Protein AF-A0A8H7BLB5-F1 (afdb_monomer_lite)

Foldseek 3Di:
DPDDPDDAQKDWAQKKKKWDWAFAFDFPFRFFADQCVVVVDPVPDDADQPDWDAHPQFDVGIAHIDMFGHDQQKTWLDDGPRGQQVVQCPVPNQLRLKTKMKMKTKMAGQAWAWKWKAKELAQWKDKQNRIFGHHNQRQQFGTFTDTDHGGIIMIMTIWIQRCQRQNTPPSHGGTMMGMQMHGDDPVCVVVQKAFTAGDSRPHGPKDFWAQAAQQGGQEFKMKTKMFGQDQAKKWFDFKDKWKAFPVPRHIFAKDKGWLDPDIDIAGHRFIFMTMMGMDGPDGDRGHFQTKMKMKMWTWMQTPNDIDIYIDIDIHTHHHCLVDATKHWDQFLARDIDIFDDDVDPRQGHFKDDALFFDLDQAFAAEQEEEAAQDGLSDPLRVLLADHHHYAMYGRFRCQDRRHLQCFQSSVRRSLRSLVSNQVCQQSVLDDDPPPDDDPPPRDPDDDDDDDDDDDDDPDPSSRGRRNHHSLEYEQEYAESSLLSQLLCLLFSVSSYQEYERELYAQAVCVLNPSCSRLLVVQADPVLVVQLLLQFCSSRSLQRLLLNAPRHYAYEYECAESNRHPVRSVVSLCSNCVSNVHNVSYDYHYHYPDYRDDSNRCVPPVNVVSVVCSSPVPPDDPDDAKGKGKGQALLRHDDRLQKRQWAFQFHSDIWMWTWHDDLEIETEIDRGFKIKGALSCLVHQWYHYHNRTGRPPRPDDGMWMWGQDPLVRDIDTDDDCVVCLLQLFGTSLRIHFLLSLLNQSHAEEEEFFPDPPGVLSVSLQSSLQVLCCSRNVGGHDYDYLPPDDDDADPDLNNAHEYEYADAVPRRPVVVVLVQLDDCAWDHDLQWTGGHPDIDRDALKWKWAWDDDSDGSYIYIYTYANDSNNSVSRSSLRDRHYDRSGGRMWMFHPCCNNNPSSRTPDHHYDDSPPLQDQREHECVCCVVPVLSSLQSLLVSQQQALKHKYFPLPDDPVLVVVVLVLLVVVVPDDPVLQVVQDDPPLPAGKDDFQPAAQPQPAPAGAQKIKGKDFQDPDRDDRPSVVVCVVSVNVVLVSVLVSVLSSQLSNQSSLVFDVVCPGSCNVSVQLDSPDDWRKIKMKMKGAFDDDPPCPRHFNHDWHFALFAKKKKAWDDDWFKWWASDPVDPSDIHTDGHDPNIIMMGGGPLNCLLQVNSGDRIIMGGGQDPVCSRPMIIMMMTGRHGDQAWSDFRNGPNTNVPRPDDTGGSNVSVVVSVPVRPDDPD

Sequence (1221 aa):
MTTMATSPAAILSTTWEVLGPFPIGTREQDFGADSLEAYGGFANLRYSLDDRYPSELAEGGYVSWHEVEAVDGQIGPIDYPGISWKANTVPFGWSIEQFQSWARTALTVIRPTTCLFQVLGAAEFYVDNQRYSGDAYSYDTTYHAISLNAGKHTVIIRIVHDVRVFGGGKPFPEAAVKVMMKEPAKETIEKGVQIARRQGNTVDDVLFPSFLAHRGFAGKFGSVSLLNIASESANVFDIDIRIMNEATCQVYETVSSLVSPEPIIIASGHTRPISFSFELTDTPSIRKGTKLRMELFVKVLKGNVQHVLQTVRTVESIHWCEKTFQFTFLDFDGTCQYVIHETNPWAEAMAKRPRRLNSDRNKPIILALHGAGVEASEFFWTSSIKQQEYVWIVFPTGRTPWGYDWHGPSMKNAFKSIEGLINLEEMLSTTYALKDEDKSWVNGICSITRVTSSCHAEANDAYDWVIGDPDRLIYIGHSNGGQGTWYLGTHFPDKAIAAVPAAGYIKIQDYVSYANWIGQSHTDPLLRGVLECAIAEYNNDLHISNMAGIPVFPRMGGSDDNVPPIHTRKFNRLLNENANDANAVRLSEVPGQGHWWSQVLSAPVVQRFLEQQIRSYQGKGEWQDFVVSTMNPAGIGSVRGVQVEQLDVPYRLGKITASRKETIFLRTTNIAAFTITDRFYSCKGLQIDNDPFPDLIGGKKSILFVKDKGTNRWKVMGDTYRLSASGRRTRSTYGPIHRMYESSRPLIITVPSMMDNSAFNHAGLQIAHDWYLYGRGDAQIVPDDHPAFELSSSPDDIYYRIYLGLPSQNKETDRLLSFRSGDIVLSKDRIRVGHREFTEPGTGILFLWKGIHSNEIAIIVAGLDAVGFDLAWRLLPKRTGMMIPEWIVIGKESKQKGLGGILGAGMAQDDPTSSIPVVDFSLFESDPKKCGQIVFEAAKNVGFFYLRNFGIEKDRVQKLFDLSQSFFALPMEEKLKYVNAKDNLGYLPLNQEKVDVDSNALEEKESFHFQKQRGQHLPALLDEHAEEIHQFIRDCHALSLKVTMCLALGLEIPEDQGGERWFSDRHAFEAESRDVLRILHYPPCASAEDADTIRIGAHSDYGSVTILFQKGVGGLEIQKNQEDDSEWIEAPAIPDTVIVNLGDCLGYWTNGLLRSTRHRVVFKPETRAQPRYSMAFFLQGGNIPLDPIPSPFVSNQFQGEIITAAQHLENKLKASRGDPY

pLDDT: mean 84.63, std 14.09, range [28.42, 98.31]

Secondary structure (DSSP, 8-state):
-----PPPSEEE-SEEEEEEEEE-SSTT---S--GGGGGT-GGGPPP-TT-EEE-TTBTTSEEEEEEEE-BTTEE-PPP-TTB-HHHHHHHH-GGGG-EEEEEEEEEEESS-EEEEEEEET-SEEEETTEEEE-BTT------EEEEE-SEEEEEEEEEEE-HHHH-S-SSS----EEEEEEPPPHHHHHHSEEE-EETTTTEE-EE-PPEETTTEES-SEEEEEEEE-SSS-EEEEEEEEEEEETTT-PEEPEEEEES-SS-EEE-TT-EEEEEEEEEESS---PPTT-EEEEEEEEEEEETTEEEEEEEEEEEEEE-TTTS-B---EE-TTS-EE----SS-TT---SEE--SS-B--TT--EEEEEPPTT--TT-HHHHHHSPPPSS--EE----SSSSEEEESHHHHHHHHHHHHHHHTTHHHHH-------S----S-S--------S--------TT-B----TT-EEEEEETHHHHHHHHHHHH-TTTEEEEEEES--S-HHHHTTGGG-GGGGT--HHHHHHHHHTTGGG-GGGGGGGGTTS-B--EEETT-SSS-THHHHHHHHHHHHHTT-TTSS--EEETT--S--TTTTTSHHHHHHHHHHHHH---S----SEEEEES-GGG---BTTEEEEE-SSTTS-EEEEEEESSSEEEEEES-SEEEEEGGGTT-S-EEETTEEETT--SS-SEEEEEE-TTT--EEEES-HHHHHHTTPPPGGG-S-GGGGGG-SSPEEEEE--SS--HHHHHHHHHHHHHHHHHH---EEEEETTSPPPPPPS-TT--EEEEEE-STTTSHHHHHHHHT--SSEEE-SS-EEETTEEE--TT-EEEEEEE-TT-SEEEEEEEESSHHHHHHHHTTS--STT----SEEEE-TTHHHHGGGGEEEEE---S-GGGS--EEETTHHHH-HHHHHHHHHHHHHHTSEEEEES-S--HHHHHHHHHHHHHHHTS-HHHHHTTEETTTTEEEE-TTS--S-TT----B--EEEEEESSS-----HHHHTTHHHHHHHHHHHHHHHHHHHHHHHHHTT--GGGTGGGHHHHHT-TTS----EEEEEEEPPP--SS-TT-BSEEEE---SSEEEEEEES---EEEEEETTEEEEEEEE---TTEEEEEE-HHHHHHTTTSS----EEEPPPTTTTTS-EEEEEEEE--SS-B-PPP-STTTTTT--S---BHHHHHHHHHHHHH----

InterPro domains:
  IPR001375 Peptidase S9, prolyl oligopeptidase, catalytic domain [PF00326] (468-599)
  IPR005123 Oxoglutarate/iron-dependent dioxygenase domain [PS51471] (1073-1181)
  IPR026992 Non-haem dioxygenase, N-terminal domain [PF14226] (916-1017)
  IPR027443 Isopenicillin N synthase-like superfamily [G3DSA:2.60.120.330] (905-1218)
  IPR029058 Alpha/Beta hydrolase fold [G3DSA:3.40.50.1820] (353-620)
  IPR029058 Alpha/Beta hydrolase fold [SSF53474] (352-610)
  IPR044861 Isopenicillin N synthase-like, Fe(2+) 2OG dioxygenase domain [PF03171] (1075-1180)

Structure (mmCIF, N/CA/C/O backbone):
data_AF-A0A8H7BLB5-F1
#
_entry.id   AF-A0A8H7BLB5-F1
#
loop_
_atom_site.group_PDB
_atom_site.id
_atom_site.type_symbol
_atom_site.label_atom_id
_atom_site.label_alt_id
_atom_site.label_comp_id
_atom_site.label_asym_id
_atom_site.label_entity_id
_atom_site.label_seq_id
_atom_site.pdbx_PDB_ins_code
_atom_site.Cartn_x
_atom_site.Cartn_y
_atom_site.Cartn_z
_atom_site.occupancy
_atom_site.B_iso_or_equiv
_atom_site.auth_seq_id
_atom_site.auth_comp_id
_atom_site.auth_asym_id
_atom_site.auth_atom_id
_atom_site.pdbx_PDB_model_num
ATOM 1 N N . MET A 1 1 ? 29.898 44.635 -13.532 1.00 35.06 1 MET A N 1
ATOM 2 C CA . MET A 1 1 ? 30.382 43.759 -14.617 1.00 35.06 1 MET A CA 1
ATOM 3 C C . MET A 1 1 ? 29.195 42.963 -15.109 1.00 35.06 1 MET A C 1
ATOM 5 O O . MET A 1 1 ? 28.637 42.194 -14.341 1.00 35.06 1 MET A O 1
ATOM 9 N N . THR A 1 2 ? 28.750 43.240 -16.327 1.00 34.09 2 THR A N 1
ATOM 10 C CA . THR A 1 2 ? 27.693 42.513 -17.034 1.00 34.09 2 THR A CA 1
ATOM 11 C C . THR A 1 2 ? 28.152 41.068 -17.220 1.00 34.09 2 THR A C 1
ATOM 13 O O . THR A 1 2 ? 29.105 40.809 -17.951 1.00 34.09 2 THR A O 1
ATOM 16 N N . THR A 1 3 ? 27.535 40.136 -16.498 1.00 36.19 3 THR A N 1
ATOM 17 C CA . THR A 1 3 ? 27.753 38.699 -16.658 1.00 36.19 3 THR A CA 1
ATOM 18 C C . THR A 1 3 ? 27.312 38.303 -18.064 1.00 36.19 3 THR A C 1
ATOM 20 O O . THR A 1 3 ? 26.134 38.407 -18.395 1.00 36.19 3 THR A O 1
ATOM 23 N N . MET A 1 4 ? 28.256 37.883 -18.911 1.00 35.91 4 MET A N 1
ATOM 24 C CA . MET A 1 4 ? 27.920 37.186 -20.152 1.00 35.91 4 MET A CA 1
ATOM 25 C C . MET A 1 4 ? 27.097 35.953 -19.772 1.00 35.91 4 MET A C 1
ATOM 27 O O . MET A 1 4 ? 27.596 35.084 -19.057 1.00 35.91 4 MET A O 1
ATOM 31 N N . ALA A 1 5 ? 25.833 35.908 -20.191 1.00 40.44 5 ALA A N 1
ATOM 32 C CA . ALA A 1 5 ? 24.988 34.738 -20.015 1.00 40.44 5 ALA A CA 1
ATOM 33 C C . ALA A 1 5 ? 25.635 33.566 -20.764 1.00 40.44 5 ALA A C 1
ATOM 35 O O . ALA A 1 5 ? 25.737 33.579 -21.990 1.00 40.44 5 ALA A O 1
ATOM 36 N N . THR A 1 6 ? 26.134 32.581 -20.021 1.00 57.94 6 THR A N 1
ATOM 37 C CA . THR A 1 6 ? 26.599 31.316 -20.588 1.00 57.94 6 THR A CA 1
ATOM 38 C C . THR A 1 6 ? 25.413 30.624 -21.247 1.00 57.94 6 THR A C 1
ATOM 40 O O . THR A 1 6 ? 24.365 30.492 -20.615 1.00 57.94 6 THR A O 1
ATOM 43 N N . SER A 1 7 ? 25.561 30.195 -22.502 1.00 68.06 7 SER A N 1
ATOM 44 C CA . SER A 1 7 ? 24.529 29.417 -23.190 1.00 68.06 7 SER A CA 1
ATOM 45 C C . SER A 1 7 ? 24.147 28.179 -22.362 1.00 68.06 7 SER A C 1
ATOM 47 O O . SER A 1 7 ? 25.047 27.541 -21.809 1.00 68.06 7 SER A O 1
ATOM 49 N N . PRO A 1 8 ? 22.849 27.839 -22.260 1.00 82.00 8 PRO A N 1
ATOM 50 C CA . PRO A 1 8 ? 22.401 26.664 -21.513 1.00 82.00 8 PRO A CA 1
ATOM 51 C C . PRO A 1 8 ? 22.997 25.382 -22.113 1.00 82.00 8 PRO A C 1
ATOM 53 O O . PRO A 1 8 ? 23.154 25.290 -23.328 1.00 82.00 8 PRO A O 1
ATOM 56 N N . ALA A 1 9 ? 23.334 24.383 -21.292 1.00 85.44 9 ALA A N 1
ATOM 57 C CA . ALA A 1 9 ? 23.889 23.114 -21.775 1.00 85.44 9 ALA A CA 1
ATOM 58 C C . ALA A 1 9 ? 22.856 22.235 -22.497 1.00 85.44 9 ALA A C 1
ATOM 60 O O . ALA A 1 9 ? 23.248 21.367 -23.277 1.00 85.44 9 ALA A O 1
ATOM 61 N N . ALA A 1 10 ? 21.563 22.461 -22.258 1.00 89.88 10 ALA A N 1
ATOM 62 C CA . ALA A 1 10 ? 20.460 21.757 -22.899 1.00 89.88 10 ALA A CA 1
ATOM 63 C C . ALA A 1 10 ? 19.301 22.721 -23.202 1.00 89.88 10 ALA A C 1
ATOM 65 O O . ALA A 1 10 ? 18.996 23.602 -22.399 1.00 89.88 10 ALA A O 1
ATOM 66 N N . ILE A 1 11 ? 18.668 22.560 -24.365 1.00 92.56 11 ILE A N 1
ATOM 67 C CA . ILE A 1 11 ? 17.587 23.417 -24.870 1.00 92.56 11 ILE A CA 1
ATOM 68 C C . ILE A 1 11 ? 16.412 22.531 -25.282 1.00 92.56 11 ILE A C 1
ATOM 70 O O . ILE A 1 11 ? 16.544 21.704 -26.186 1.00 92.56 11 ILE A O 1
ATOM 74 N N . LEU A 1 12 ? 15.269 22.717 -24.625 1.00 93.38 12 LEU A N 1
ATOM 75 C CA . LEU A 1 12 ? 14.009 22.058 -24.966 1.00 93.38 12 LEU A CA 1
ATOM 76 C C . LEU A 1 12 ? 13.286 22.872 -26.048 1.00 93.38 12 LEU A C 1
ATOM 78 O O . LEU A 1 12 ? 13.189 24.093 -25.927 1.00 93.38 12 LEU A O 1
ATOM 82 N N . SER A 1 13 ? 12.807 22.215 -27.103 1.00 94.69 13 SER A N 1
ATOM 83 C CA . SER A 1 13 ? 12.015 22.872 -28.148 1.00 94.69 13 SER A CA 1
ATOM 84 C C . SER A 1 13 ? 10.672 23.374 -27.597 1.00 94.69 13 SER A C 1
ATOM 86 O O . SER A 1 13 ? 10.087 22.758 -26.704 1.00 94.69 13 SER A O 1
ATOM 88 N N . THR A 1 14 ? 10.187 24.505 -28.120 1.00 95.06 14 THR A N 1
ATOM 89 C CA . THR A 1 14 ? 8.875 25.065 -27.752 1.00 95.06 14 THR A CA 1
ATOM 90 C C . THR A 1 14 ? 7.739 24.401 -28.514 1.00 95.06 14 THR A C 1
ATOM 92 O O . THR A 1 14 ? 6.641 24.317 -27.983 1.00 95.06 14 THR A O 1
ATOM 95 N N . THR A 1 15 ? 7.993 23.870 -29.708 1.00 95.75 15 THR A N 1
ATOM 96 C CA . THR A 1 15 ? 6.988 23.155 -30.498 1.00 95.75 15 THR A CA 1
ATOM 97 C C . THR A 1 15 ? 6.831 21.721 -29.992 1.00 95.75 15 THR A C 1
ATOM 99 O O . THR A 1 15 ? 7.821 20.987 -29.881 1.00 95.75 15 THR A O 1
ATOM 102 N N . TRP A 1 16 ? 5.596 21.318 -29.700 1.00 95.69 16 TRP A N 1
ATOM 103 C CA . TRP A 1 16 ? 5.221 19.968 -29.280 1.00 95.69 16 TRP A CA 1
ATOM 104 C C . TRP A 1 16 ? 4.253 19.340 -30.271 1.00 95.69 16 TRP A C 1
ATOM 106 O O . TRP A 1 16 ? 3.243 19.935 -30.634 1.00 95.69 16 TRP A O 1
ATOM 116 N N . GLU A 1 17 ? 4.539 18.102 -30.653 1.00 95.38 17 GLU A N 1
ATOM 117 C CA . GLU A 1 17 ? 3.657 17.268 -31.461 1.00 95.38 17 GLU A CA 1
ATOM 118 C C . GLU A 1 17 ? 2.712 16.505 -30.528 1.00 95.38 17 GLU A C 1
ATOM 120 O O . GLU A 1 17 ? 3.178 15.711 -29.706 1.00 95.38 17 GLU A O 1
ATOM 125 N N . VAL A 1 18 ? 1.403 16.734 -30.645 1.00 94.50 18 VAL A N 1
ATOM 126 C CA . VAL A 1 18 ? 0.375 16.164 -29.763 1.00 94.50 18 VAL A CA 1
ATOM 127 C C . VAL A 1 18 ? -0.568 15.246 -30.540 1.00 94.50 18 VAL A C 1
ATOM 129 O O . VAL A 1 18 ? -1.006 15.571 -31.645 1.00 94.50 18 VAL A O 1
ATOM 132 N N . LEU A 1 19 ? -0.914 14.105 -29.939 1.00 94.88 19 LEU A N 1
ATOM 133 C CA . LEU A 1 19 ? -1.899 13.153 -30.446 1.00 94.88 19 LEU A CA 1
ATOM 134 C C . LEU A 1 19 ? -2.883 12.751 -29.337 1.00 94.88 19 LEU A C 1
ATOM 136 O O . LEU A 1 19 ? -2.475 12.238 -28.294 1.00 94.88 19 LEU A O 1
ATOM 140 N N . GLY A 1 20 ? -4.177 12.962 -29.574 1.00 93.06 20 GLY A N 1
ATOM 141 C CA . GLY A 1 20 ? -5.255 12.656 -28.631 1.00 93.06 20 GLY A CA 1
ATOM 142 C C . GLY A 1 20 ? -6.504 13.517 -28.866 1.00 93.06 20 GLY A C 1
ATOM 143 O O . GLY A 1 20 ? -6.527 14.278 -29.837 1.00 93.06 20 GLY A O 1
ATOM 144 N N . PRO A 1 21 ? -7.540 13.400 -28.015 1.00 93.00 21 PRO A N 1
ATOM 145 C CA . PRO A 1 21 ? -7.579 12.613 -26.790 1.00 93.00 21 PRO A CA 1
ATOM 146 C C . PRO A 1 21 ? -8.114 11.196 -27.031 1.00 93.00 21 PRO A C 1
ATOM 148 O O . PRO A 1 21 ? -8.964 10.963 -27.891 1.00 93.00 21 PRO A O 1
ATOM 151 N N . PHE A 1 22 ? -7.632 10.249 -26.240 1.00 92.06 22 PHE A N 1
ATOM 152 C CA . PHE A 1 22 ? -8.064 8.855 -26.197 1.00 92.06 22 PHE A CA 1
ATOM 153 C C . PHE A 1 22 ? -8.731 8.556 -24.852 1.00 92.06 22 PHE A C 1
ATOM 155 O O . PHE A 1 22 ? -8.382 9.193 -23.853 1.00 92.06 22 PHE A O 1
ATOM 162 N N . PRO A 1 23 ? -9.649 7.578 -24.785 1.00 88.50 23 PRO A N 1
ATOM 163 C CA . PRO A 1 23 ? -10.095 7.038 -23.501 1.00 88.50 23 PRO A CA 1
ATOM 164 C C . PRO A 1 23 ? -8.894 6.603 -22.645 1.00 88.50 23 PRO A C 1
ATOM 166 O O . PRO A 1 23 ? -7.839 6.232 -23.162 1.00 88.50 23 PRO A O 1
ATOM 169 N N . ILE A 1 24 ? -9.053 6.644 -21.325 1.00 84.62 24 ILE A N 1
ATOM 170 C CA . ILE A 1 24 ? -8.033 6.194 -20.371 1.00 84.62 24 ILE A CA 1
ATOM 171 C C . ILE A 1 24 ? -8.404 4.835 -19.765 1.00 84.62 24 ILE A C 1
ATOM 173 O O . ILE A 1 24 ? -9.562 4.412 -19.767 1.00 84.62 24 ILE A O 1
ATOM 177 N N . GLY A 1 25 ? -7.404 4.116 -19.257 1.00 71.94 25 GLY A N 1
ATOM 178 C CA . GLY A 1 25 ? -7.581 2.789 -18.678 1.00 71.94 25 GLY A CA 1
ATOM 179 C C . GLY A 1 25 ? -7.847 2.715 -17.190 1.00 71.94 25 GLY A C 1
ATOM 180 O O . GLY A 1 25 ? -8.707 1.950 -16.784 1.00 71.94 25 GLY A O 1
ATOM 181 N N . THR A 1 26 ? -7.062 3.403 -16.370 1.00 68.25 26 THR A N 1
ATOM 182 C CA . THR A 1 26 ? -7.093 3.239 -14.913 1.00 68.25 26 THR A CA 1
ATOM 183 C C . THR A 1 26 ? -6.886 4.588 -14.249 1.00 68.25 26 THR A C 1
ATOM 185 O O . THR A 1 26 ? -5.939 5.302 -14.564 1.00 68.25 26 THR A O 1
ATOM 188 N N . ARG A 1 27 ? -7.777 4.937 -13.319 1.00 70.94 27 ARG A N 1
ATOM 189 C CA . ARG A 1 27 ? -7.662 6.150 -12.500 1.00 70.94 27 ARG A CA 1
ATOM 190 C C . ARG A 1 27 ? -6.385 6.104 -11.672 1.00 70.94 27 ARG A C 1
ATOM 192 O O . ARG A 1 27 ? -6.076 5.062 -11.099 1.00 70.94 27 ARG A O 1
ATOM 199 N N . GLU A 1 28 ? -5.681 7.231 -11.585 1.00 66.88 28 GLU A N 1
ATOM 200 C CA . GLU A 1 28 ? -4.456 7.389 -10.790 1.00 66.88 28 GLU A CA 1
ATOM 201 C C . GLU A 1 28 ? -3.346 6.345 -11.051 1.00 66.88 28 GLU A C 1
ATOM 203 O O . GLU A 1 28 ? -2.346 6.314 -10.330 1.00 66.88 28 GLU A O 1
ATOM 208 N N . GLN A 1 29 ? -3.424 5.549 -12.114 1.00 70.44 29 GLN A N 1
ATOM 209 C CA . GLN A 1 29 ? -2.375 4.628 -12.534 1.00 70.44 29 GLN A CA 1
ATOM 210 C C . GLN A 1 29 ? -2.260 4.682 -14.052 1.00 70.44 29 GLN A C 1
ATOM 212 O O . GLN A 1 29 ? -3.116 4.175 -14.765 1.00 70.44 29 GLN A O 1
ATOM 217 N N . ASP A 1 30 ? -1.148 5.209 -14.549 1.00 67.62 30 ASP A N 1
ATOM 218 C CA . ASP A 1 30 ? -0.899 5.305 -15.990 1.00 67.62 30 ASP A CA 1
ATOM 219 C C . ASP A 1 30 ? -0.182 4.040 -16.486 1.00 67.62 30 ASP A C 1
ATOM 221 O O . ASP A 1 30 ? 0.856 4.089 -17.141 1.00 67.62 30 ASP A O 1
ATOM 225 N N . PHE A 1 31 ? -0.710 2.870 -16.116 1.00 73.25 31 PHE A N 1
ATOM 226 C CA . PHE A 1 31 ? -0.173 1.579 -16.529 1.00 73.25 31 PHE A CA 1
ATOM 227 C C . PHE A 1 31 ? -1.066 0.938 -17.590 1.00 73.25 31 PHE A C 1
ATOM 229 O O . PHE A 1 31 ? -2.230 0.627 -17.345 1.00 73.25 31 PHE A O 1
ATOM 236 N N . GLY A 1 32 ? -0.481 0.681 -18.760 1.00 82.69 32 GLY A N 1
ATOM 237 C CA . GLY A 1 32 ? -1.174 0.036 -19.867 1.00 82.69 32 GLY A CA 1
ATOM 238 C C . GLY A 1 32 ? -2.379 0.828 -20.369 1.00 82.69 32 GLY A C 1
ATOM 239 O O . GLY A 1 32 ? -2.425 2.052 -20.218 1.00 82.69 32 GLY A O 1
ATOM 240 N N . ALA A 1 33 ? -3.323 0.110 -20.984 1.00 87.25 33 ALA A N 1
ATOM 241 C CA . ALA A 1 33 ? -4.532 0.671 -21.588 1.00 87.25 33 ALA A CA 1
ATOM 242 C C . ALA A 1 33 ? -4.259 1.872 -22.512 1.00 87.25 33 ALA A C 1
ATOM 244 O O . ALA A 1 33 ? -4.911 2.913 -22.433 1.00 87.25 33 ALA A O 1
ATOM 245 N N . ASP A 1 34 ? -3.247 1.750 -23.361 1.00 90.44 34 ASP A N 1
ATOM 246 C CA . ASP A 1 34 ? -2.977 2.715 -24.411 1.00 90.44 34 ASP A CA 1
ATOM 247 C C . ASP A 1 34 ? -3.464 2.176 -25.755 1.00 90.44 34 ASP A C 1
ATOM 249 O O . ASP A 1 34 ? -2.908 1.226 -26.310 1.00 90.44 34 ASP A O 1
ATOM 253 N N . SER A 1 35 ? -4.508 2.804 -26.298 1.00 88.62 35 SER A N 1
ATOM 254 C CA . SER A 1 35 ? -5.067 2.473 -27.611 1.00 88.62 35 SER A CA 1
ATOM 255 C C . SER A 1 35 ? -4.029 2.552 -28.735 1.00 88.62 35 SER A C 1
ATOM 257 O O . SER A 1 35 ? -4.174 1.862 -29.746 1.00 88.62 35 SER A O 1
ATOM 259 N N . LEU A 1 36 ? -2.963 3.345 -28.569 1.00 93.19 36 LEU A N 1
ATOM 260 C CA . LEU A 1 36 ? -1.895 3.472 -29.560 1.00 93.19 36 LEU A CA 1
ATOM 261 C C . LEU A 1 36 ? -0.958 2.261 -29.618 1.00 93.19 36 LEU A C 1
ATOM 263 O O . LEU A 1 36 ? -0.294 2.057 -30.635 1.00 93.19 36 LEU A O 1
ATOM 267 N N . GLU A 1 37 ? -0.932 1.411 -28.590 1.00 93.06 37 GLU A N 1
ATOM 268 C CA . GLU A 1 37 ? -0.133 0.174 -28.580 1.00 93.06 37 GLU A CA 1
ATOM 269 C C . GLU A 1 37 ? -0.575 -0.801 -29.682 1.00 93.06 37 GLU A C 1
ATOM 271 O O . GLU A 1 37 ? 0.252 -1.516 -30.247 1.00 93.06 37 GLU A O 1
ATOM 276 N N . ALA A 1 38 ? -1.848 -0.746 -30.096 1.00 91.88 38 ALA A N 1
ATOM 277 C CA . ALA A 1 38 ? -2.363 -1.491 -31.249 1.00 91.88 38 ALA A CA 1
ATOM 278 C C . ALA A 1 38 ? -1.667 -1.124 -32.577 1.00 91.88 38 ALA A C 1
ATOM 280 O O . ALA A 1 38 ? -1.669 -1.914 -33.520 1.00 91.88 38 ALA A O 1
ATOM 281 N N . TYR A 1 39 ? -1.070 0.069 -32.645 1.00 93.44 39 TYR A N 1
ATOM 282 C CA . TYR A 1 39 ? -0.401 0.630 -33.821 1.00 93.44 39 TYR A CA 1
ATOM 283 C C . TYR A 1 39 ? 1.121 0.730 -33.629 1.00 93.44 39 TYR A C 1
ATOM 285 O O . TYR A 1 39 ? 1.794 1.474 -34.338 1.00 93.44 39 TYR A O 1
ATOM 293 N N . GLY A 1 40 ? 1.672 -0.025 -32.671 1.00 91.12 40 GLY A N 1
ATOM 294 C CA . GLY A 1 40 ? 3.102 -0.051 -32.361 1.00 91.12 40 GLY A CA 1
ATOM 295 C C . GLY A 1 40 ? 3.530 0.884 -31.227 1.00 91.12 40 GLY A C 1
ATOM 296 O O . GLY A 1 40 ? 4.724 0.960 -30.948 1.00 91.12 40 GLY A O 1
ATOM 297 N N . GLY A 1 41 ? 2.591 1.566 -30.564 1.00 92.56 41 GLY A N 1
ATOM 298 C CA . GLY A 1 41 ? 2.855 2.466 -29.439 1.00 92.56 41 GLY A CA 1
ATOM 299 C C . GLY A 1 41 ? 3.326 3.852 -29.882 1.00 92.56 41 GLY A C 1
ATOM 300 O O . GLY A 1 41 ? 3.960 4.014 -30.926 1.00 92.56 41 GLY A O 1
ATOM 301 N N . PHE A 1 42 ? 3.031 4.873 -29.070 1.00 93.50 42 PHE A N 1
ATOM 302 C CA . PHE A 1 42 ? 3.237 6.279 -29.439 1.00 93.50 42 PHE A CA 1
ATOM 303 C C . PHE A 1 42 ? 4.671 6.605 -29.894 1.00 93.50 42 PHE A C 1
ATOM 305 O O . PHE A 1 42 ? 4.863 7.319 -30.878 1.00 93.50 42 PHE A O 1
ATOM 312 N N . ALA A 1 43 ? 5.682 6.036 -29.228 1.00 90.38 43 ALA A N 1
ATOM 313 C CA . ALA A 1 43 ? 7.092 6.268 -29.550 1.00 90.38 43 ALA A CA 1
ATOM 314 C C . ALA A 1 43 ? 7.476 5.864 -30.989 1.00 90.38 43 ALA A C 1
ATOM 316 O O . ALA A 1 43 ? 8.422 6.420 -31.544 1.00 90.38 43 ALA A O 1
ATOM 317 N N . ASN A 1 44 ? 6.737 4.936 -31.609 1.00 92.31 44 ASN A N 1
ATOM 318 C CA . ASN A 1 44 ? 7.012 4.439 -32.959 1.00 92.31 44 ASN A CA 1
ATOM 319 C C . ASN A 1 44 ? 6.176 5.122 -34.054 1.00 92.31 44 ASN A C 1
ATOM 321 O O . ASN A 1 44 ? 6.436 4.915 -35.242 1.00 92.31 44 ASN A O 1
ATOM 325 N N . LEU A 1 45 ? 5.185 5.940 -33.686 1.00 94.06 45 LEU A N 1
ATOM 326 C CA . LEU A 1 45 ? 4.343 6.651 -34.647 1.00 94.06 45 LEU A CA 1
ATOM 327 C C . LEU A 1 45 ? 5.101 7.825 -35.268 1.00 94.06 45 LEU A C 1
ATOM 329 O O . LEU A 1 45 ? 5.926 8.461 -34.618 1.00 94.06 45 LEU A O 1
ATOM 333 N N . ARG A 1 46 ? 4.823 8.161 -36.528 1.00 92.12 46 ARG A N 1
ATOM 334 C CA . ARG A 1 46 ? 5.399 9.345 -37.186 1.00 92.12 46 ARG A CA 1
ATOM 335 C C . ARG A 1 46 ? 4.377 10.471 -37.192 1.00 92.12 46 ARG A C 1
ATOM 337 O O . ARG A 1 46 ? 3.187 10.218 -37.326 1.00 92.12 46 ARG A O 1
ATOM 344 N N . TYR A 1 47 ? 4.849 11.701 -37.015 1.00 92.88 47 TYR A N 1
ATOM 345 C CA . TYR A 1 47 ? 3.975 12.865 -37.097 1.00 92.88 47 TYR A CA 1
ATOM 346 C C . TYR A 1 47 ? 3.513 13.048 -38.540 1.00 92.88 47 TYR A C 1
ATOM 348 O O . TYR A 1 47 ? 4.333 13.067 -39.461 1.00 92.88 47 TYR A O 1
ATOM 356 N N . SER A 1 48 ? 2.200 13.139 -38.720 1.00 92.69 48 SER A N 1
ATOM 357 C CA . SER A 1 48 ? 1.537 13.283 -40.012 1.00 92.69 48 SER A CA 1
ATOM 358 C C . SER A 1 48 ? 0.162 13.899 -39.778 1.00 92.69 48 SER A C 1
ATOM 360 O O . SER A 1 48 ? -0.649 13.337 -39.045 1.00 92.69 48 SER A O 1
ATOM 362 N N . LEU A 1 49 ? -0.114 15.044 -40.403 1.00 88.19 49 LEU A N 1
ATOM 363 C CA . LEU A 1 49 ? -1.432 15.689 -40.335 1.00 88.19 49 LEU A CA 1
ATOM 364 C C . LEU A 1 49 ? -2.524 14.891 -41.073 1.00 88.19 49 LEU A C 1
ATOM 366 O O . LEU A 1 49 ? -3.709 15.121 -40.843 1.00 88.19 49 LEU A O 1
ATOM 370 N N . ASP A 1 50 ? -2.130 13.954 -41.941 1.00 91.75 50 ASP A N 1
ATOM 371 C CA . ASP A 1 50 ? -3.047 13.103 -42.704 1.00 91.75 50 ASP A CA 1
ATOM 372 C C . ASP A 1 50 ? -3.452 11.832 -41.936 1.00 91.75 50 ASP A C 1
ATOM 374 O O . ASP A 1 50 ? -4.486 11.223 -42.234 1.00 91.75 50 ASP A O 1
ATOM 378 N N . ASP A 1 51 ? -2.660 11.433 -40.937 1.00 93.94 51 ASP A N 1
ATOM 379 C CA . ASP A 1 51 ? -2.894 10.217 -40.163 1.00 93.94 51 ASP A CA 1
ATOM 380 C C . ASP A 1 51 ? -4.024 10.424 -39.145 1.00 93.94 51 ASP A C 1
ATOM 382 O O . ASP A 1 51 ? -4.084 11.431 -38.435 1.00 93.94 51 ASP A O 1
ATOM 386 N N . ARG A 1 52 ? -4.903 9.422 -39.025 1.00 93.56 52 ARG A N 1
ATOM 387 C CA . ARG A 1 52 ? -6.041 9.425 -38.096 1.00 93.56 52 ARG A CA 1
ATOM 388 C C . ARG A 1 52 ? -6.062 8.165 -37.247 1.00 93.56 52 ARG A C 1
ATOM 390 O O . ARG A 1 52 ? -5.836 7.071 -37.761 1.00 93.56 52 ARG A O 1
ATOM 397 N N . TYR A 1 53 ? -6.416 8.316 -35.975 1.00 95.25 53 TYR A N 1
ATOM 398 C CA . TYR A 1 53 ? -6.455 7.231 -34.994 1.00 95.25 53 TYR A CA 1
ATOM 399 C C . TYR A 1 53 ? -7.840 7.153 -34.337 1.00 95.25 53 TYR A C 1
ATOM 401 O O . TYR A 1 53 ? -8.417 8.203 -34.052 1.00 95.25 53 TYR A O 1
ATOM 409 N N . PRO A 1 54 ? -8.401 5.951 -34.105 1.00 94.69 54 PRO A N 1
ATOM 410 C CA . PRO A 1 54 ? -9.719 5.816 -33.489 1.00 94.69 54 PRO A CA 1
ATOM 411 C C . PRO A 1 54 ? -9.773 6.364 -32.059 1.00 94.69 54 PRO A C 1
ATOM 413 O O . PRO A 1 54 ? -8.881 6.089 -31.255 1.00 94.69 54 PRO A O 1
ATOM 416 N N . SER A 1 55 ? -10.841 7.095 -31.745 1.00 93.31 55 SER A N 1
ATOM 417 C CA . SER A 1 55 ? -11.187 7.530 -30.388 1.00 93.31 55 SER A CA 1
ATOM 418 C C . SER A 1 55 ? -12.691 7.765 -30.287 1.00 93.31 55 SER A C 1
ATOM 420 O O . SER A 1 55 ? -13.254 8.560 -31.040 1.00 93.31 55 SER A O 1
ATOM 422 N N . GLU A 1 56 ? -13.348 7.101 -29.341 1.00 90.38 56 GLU A N 1
ATOM 423 C CA . GLU A 1 56 ? -14.776 7.265 -29.057 1.00 90.38 56 GLU A CA 1
ATOM 424 C C . GLU A 1 56 ? -15.132 8.628 -28.450 1.00 90.38 56 GLU A C 1
ATOM 426 O O . GLU A 1 56 ? -16.308 8.983 -28.398 1.00 90.38 56 GLU A O 1
ATOM 431 N N . LEU A 1 57 ? -14.136 9.405 -28.011 1.00 91.00 57 LEU A N 1
ATOM 432 C CA . LEU A 1 57 ? -14.353 10.757 -27.501 1.00 91.00 57 LEU A CA 1
ATOM 433 C C . LEU A 1 57 ? -14.664 11.750 -28.632 1.00 91.00 57 LEU A C 1
ATOM 435 O O . LEU A 1 57 ? -15.300 12.775 -28.380 1.00 91.00 57 LEU A O 1
ATOM 439 N N . ALA A 1 58 ? -14.220 11.459 -29.860 1.00 92.94 58 ALA A N 1
ATOM 440 C CA . ALA A 1 58 ? -14.284 12.374 -30.993 1.00 92.94 58 ALA A CA 1
ATOM 441 C C . ALA A 1 58 ? -15.565 12.263 -31.820 1.00 92.94 58 ALA A C 1
ATOM 443 O O . ALA A 1 58 ? -16.069 11.172 -32.097 1.00 92.94 58 ALA A O 1
ATOM 444 N N . GLU A 1 59 ? -16.049 13.404 -32.315 1.00 88.94 59 GLU A N 1
ATOM 445 C CA . GLU A 1 59 ? -17.096 13.437 -33.329 1.00 88.94 59 GLU A CA 1
ATOM 446 C C . GLU A 1 59 ? -16.601 12.726 -34.600 1.00 88.94 59 GLU A C 1
ATOM 448 O O . GLU A 1 59 ? -15.559 13.052 -35.167 1.00 88.94 59 GLU A O 1
ATOM 453 N N . GLY A 1 60 ? -17.334 11.704 -35.048 1.00 90.50 60 GLY A N 1
ATOM 454 C CA . GLY A 1 60 ? -16.919 10.862 -36.176 1.00 90.50 60 GLY A CA 1
ATOM 455 C C . GLY A 1 60 ? -15.908 9.762 -35.827 1.00 90.50 60 GLY A C 1
ATOM 456 O O . GLY A 1 60 ? -15.585 8.967 -36.707 1.00 90.50 60 GLY A O 1
ATOM 457 N N . GLY A 1 61 ? -15.461 9.666 -34.568 1.00 93.31 61 GLY A N 1
ATOM 458 C CA . GLY A 1 61 ? -14.712 8.523 -34.036 1.00 93.31 61 GLY A CA 1
ATOM 459 C C . GLY A 1 61 ? -13.201 8.524 -34.283 1.00 93.31 61 GLY A C 1
ATOM 460 O O . GLY A 1 61 ? -12.570 7.482 -34.105 1.00 93.31 61 GLY A O 1
ATOM 461 N N . TYR A 1 62 ? -12.608 9.647 -34.707 1.00 94.44 62 TYR A N 1
ATOM 462 C CA . TYR A 1 62 ? -11.174 9.737 -35.010 1.00 94.44 62 TYR A CA 1
ATOM 463 C C . TYR A 1 62 ? -10.533 11.033 -34.505 1.00 94.44 62 TYR A C 1
ATOM 465 O O . TYR A 1 62 ? -11.113 12.107 -34.635 1.00 94.44 62 TYR A O 1
ATOM 473 N N . VAL A 1 63 ? -9.289 10.928 -34.033 1.00 94.44 63 VAL A N 1
ATOM 474 C CA . VAL A 1 63 ? -8.399 12.048 -33.677 1.00 94.44 63 VAL A CA 1
ATOM 475 C C . VAL A 1 63 ? -7.176 12.078 -34.595 1.00 94.44 63 VAL A C 1
ATOM 477 O O . VAL A 1 63 ? -6.843 11.077 -35.232 1.00 94.44 63 VAL A O 1
ATOM 480 N N . SER A 1 64 ? -6.523 13.233 -34.715 1.00 92.25 64 SER A N 1
ATOM 481 C CA . SER A 1 64 ? -5.351 13.448 -35.583 1.00 92.25 64 SER A CA 1
ATOM 482 C C . SER A 1 64 ? -4.252 14.199 -34.832 1.00 92.25 64 SER A C 1
ATOM 484 O O . SER A 1 64 ? -4.486 14.759 -33.757 1.00 92.25 64 SER A O 1
ATOM 486 N N . TRP A 1 65 ? -3.052 14.212 -35.404 1.00 93.81 65 TRP A N 1
ATOM 487 C CA . TRP A 1 65 ? -1.942 15.003 -34.884 1.00 93.81 65 TRP A CA 1
ATOM 488 C C . TRP A 1 65 ? -2.214 16.507 -34.979 1.00 93.81 65 TRP A C 1
ATOM 490 O O . TRP A 1 65 ? -2.852 16.978 -35.920 1.00 93.81 65 TRP A O 1
ATOM 500 N N . HIS A 1 66 ? -1.673 17.265 -34.031 1.00 91.31 66 HIS A N 1
ATOM 501 C CA . HIS A 1 66 ? -1.601 18.723 -34.087 1.00 91.31 66 HIS A CA 1
ATOM 502 C C . HIS A 1 66 ? -0.351 19.222 -33.354 1.00 91.31 66 HIS A C 1
ATOM 504 O O . HIS A 1 66 ? 0.290 18.476 -32.613 1.00 91.31 66 HIS A O 1
ATOM 510 N N . GLU A 1 67 ? 0.025 20.475 -33.595 1.00 93.56 67 GLU A N 1
ATOM 511 C CA . GLU A 1 67 ? 1.145 21.130 -32.914 1.00 93.56 67 GLU A CA 1
ATOM 512 C C . GLU A 1 67 ? 0.640 22.082 -31.831 1.00 93.56 67 GLU A C 1
ATOM 514 O O . GLU A 1 67 ? -0.361 22.779 -32.011 1.00 93.56 67 GLU A O 1
ATOM 519 N N . VAL A 1 68 ? 1.357 22.119 -30.710 1.00 92.81 68 VAL A N 1
ATOM 520 C CA . VAL A 1 68 ? 1.129 23.049 -29.603 1.00 92.81 68 VAL A CA 1
ATOM 521 C C . VAL A 1 68 ? 2.442 23.753 -29.285 1.00 92.81 68 VAL A C 1
ATOM 523 O O . VAL A 1 68 ? 3.470 23.106 -29.091 1.00 92.81 68 VAL A O 1
ATOM 526 N N . GLU A 1 69 ? 2.412 25.080 -29.204 1.00 94.62 69 GLU A N 1
ATOM 527 C CA . GLU A 1 69 ? 3.552 25.864 -28.724 1.00 94.62 69 GLU A CA 1
ATOM 528 C C . GLU A 1 69 ? 3.518 25.960 -27.198 1.00 94.62 69 GLU A C 1
ATOM 530 O O . GLU A 1 69 ? 2.529 26.397 -26.605 1.00 94.62 69 GLU A O 1
ATOM 535 N N . ALA A 1 70 ? 4.613 25.559 -26.561 1.00 92.81 70 ALA A N 1
ATOM 536 C CA . ALA A 1 70 ? 4.800 25.673 -25.129 1.00 92.81 70 ALA A CA 1
ATOM 537 C C . ALA A 1 70 ? 5.320 27.062 -24.749 1.00 92.81 70 ALA A C 1
ATOM 539 O O . ALA A 1 70 ? 6.258 27.586 -25.354 1.00 92.81 70 ALA A O 1
ATOM 540 N N . VAL A 1 71 ? 4.761 27.625 -23.678 1.00 91.81 71 VAL A N 1
ATOM 541 C CA . VAL A 1 71 ? 5.213 28.888 -23.080 1.00 91.81 71 VAL A CA 1
ATOM 542 C C . VAL A 1 71 ? 5.840 28.566 -21.730 1.00 91.81 71 VAL A C 1
ATOM 544 O O . VAL A 1 71 ? 5.202 27.944 -20.887 1.00 91.81 71 VAL A O 1
ATOM 547 N N . ASP A 1 72 ? 7.109 28.932 -21.530 1.00 86.81 72 ASP A N 1
ATOM 548 C CA . ASP A 1 72 ? 7.865 28.649 -20.297 1.00 86.81 72 ASP A CA 1
ATOM 549 C C . ASP A 1 72 ? 7.812 27.170 -19.851 1.00 86.81 72 ASP A C 1
ATOM 551 O O . ASP A 1 72 ? 7.689 26.846 -18.665 1.00 86.81 72 ASP A O 1
ATOM 555 N N . GLY A 1 73 ? 7.887 26.256 -20.827 1.00 86.44 73 GLY A N 1
ATOM 556 C CA . GLY A 1 73 ? 7.835 24.806 -20.612 1.00 86.44 73 GLY A CA 1
ATOM 557 C C . GLY A 1 73 ? 6.435 24.248 -20.332 1.00 86.44 73 GLY A C 1
ATOM 558 O O . GLY A 1 73 ? 6.306 23.041 -20.134 1.00 86.44 73 GLY A O 1
ATOM 559 N N . GLN A 1 74 ? 5.394 25.085 -20.317 1.00 92.38 74 GLN A N 1
ATOM 560 C CA . GLN A 1 74 ? 4.006 24.664 -20.149 1.00 92.38 74 GLN A CA 1
ATOM 561 C C . GLN A 1 74 ? 3.345 24.350 -21.495 1.00 92.38 74 GLN A C 1
ATOM 563 O O . GLN A 1 74 ? 3.318 25.189 -22.391 1.00 92.38 74 GLN A O 1
ATOM 568 N N . ILE A 1 75 ? 2.768 23.155 -21.594 1.00 91.06 75 ILE A N 1
ATOM 569 C CA . ILE A 1 75 ? 1.966 22.649 -22.706 1.00 91.06 75 ILE A CA 1
ATOM 570 C C . ILE A 1 75 ? 0.499 22.686 -22.263 1.00 91.06 75 ILE A C 1
ATOM 572 O O . ILE A 1 75 ? 0.137 22.032 -21.285 1.00 91.06 75 ILE A O 1
ATOM 576 N N . GLY A 1 76 ? -0.348 23.428 -22.975 1.00 85.50 76 GLY A N 1
ATOM 577 C CA . GLY A 1 76 ? -1.788 23.501 -22.704 1.00 85.50 76 GLY A CA 1
ATOM 578 C C . GLY A 1 76 ? -2.240 24.596 -21.712 1.00 85.50 76 GLY A C 1
ATOM 579 O O . GLY A 1 76 ? -1.411 25.353 -21.196 1.00 85.50 76 GLY A O 1
ATOM 580 N N . PRO A 1 77 ? -3.559 24.705 -21.432 1.00 84.50 77 PRO A N 1
ATOM 581 C CA . PRO A 1 77 ? -4.592 23.697 -21.689 1.00 84.50 77 PRO A CA 1
ATOM 582 C C . PRO A 1 77 ? -4.793 23.412 -23.179 1.00 84.50 77 PRO A C 1
ATOM 584 O O . PRO A 1 77 ? -4.890 24.334 -23.984 1.00 84.50 77 PRO A O 1
ATOM 587 N N . ILE A 1 78 ? -4.772 22.129 -23.543 1.00 85.50 78 ILE A N 1
ATOM 588 C CA . ILE A 1 78 ? -4.878 21.691 -24.940 1.00 85.50 78 ILE A CA 1
ATOM 589 C C . ILE A 1 78 ? -6.354 21.655 -25.329 1.00 85.50 78 ILE A C 1
ATOM 591 O O . ILE A 1 78 ? -7.133 20.920 -24.724 1.00 85.50 78 ILE A O 1
ATOM 595 N N . ASP A 1 79 ? -6.725 22.444 -26.335 1.00 82.06 79 ASP A N 1
ATOM 596 C CA . ASP A 1 79 ? -8.021 22.315 -26.993 1.00 82.06 79 ASP A CA 1
ATOM 597 C C . ASP A 1 79 ? -7.944 21.178 -28.018 1.00 82.06 79 ASP A C 1
ATOM 599 O O . ASP A 1 79 ? -6.984 21.102 -28.787 1.00 82.06 79 ASP A O 1
ATOM 603 N N . TYR A 1 80 ? -8.936 20.291 -28.019 1.00 86.94 80 TYR A N 1
ATOM 604 C CA . TYR A 1 80 ? -8.994 19.142 -28.918 1.00 86.94 80 TYR A CA 1
ATOM 605 C C . TYR A 1 80 ? -10.078 19.376 -29.974 1.00 86.94 80 TYR A C 1
ATOM 607 O O . TYR A 1 80 ? -11.269 19.219 -29.679 1.00 86.94 80 TYR A O 1
ATOM 615 N N . PRO A 1 81 ? -9.700 19.733 -31.217 1.00 79.56 81 PRO A N 1
ATOM 616 C CA . PRO A 1 81 ? -10.665 19.994 -32.274 1.00 79.56 81 PRO A CA 1
ATOM 617 C C . PRO A 1 81 ? -11.520 18.757 -32.567 1.00 79.56 81 PRO A C 1
ATOM 619 O O . PRO A 1 81 ? -11.003 17.648 -32.686 1.00 79.56 81 PRO A O 1
ATOM 622 N N . GLY A 1 82 ? -12.831 18.951 -32.730 1.00 84.88 82 GLY A N 1
ATOM 623 C CA . GLY A 1 82 ? -13.758 17.862 -33.062 1.00 84.88 82 GLY A CA 1
ATOM 624 C C . GLY A 1 82 ? -14.215 17.019 -31.867 1.00 84.88 82 GLY A C 1
ATOM 625 O O . GLY A 1 82 ? -14.781 15.948 -32.072 1.00 84.88 82 GLY A O 1
ATOM 626 N N . ILE A 1 83 ? -14.000 17.481 -30.630 1.00 89.56 83 ILE A N 1
ATOM 627 C CA . ILE A 1 83 ? -14.544 16.849 -29.421 1.00 89.56 83 ILE A CA 1
ATOM 628 C C . ILE A 1 83 ? -15.711 17.671 -28.867 1.00 89.56 83 ILE A C 1
ATOM 630 O O . ILE A 1 83 ? -15.575 18.865 -28.603 1.00 89.56 83 ILE A O 1
ATOM 634 N N . SER A 1 84 ? -16.849 17.020 -28.609 1.00 87.88 84 SER A N 1
ATOM 635 C CA . SER A 1 84 ? -17.994 17.632 -27.924 1.00 87.88 84 SER A CA 1
ATOM 636 C C . SER A 1 84 ? -18.140 17.083 -26.508 1.00 87.88 84 SER A C 1
ATOM 638 O O . SER A 1 84 ? -18.963 16.210 -26.225 1.00 87.88 84 SER A O 1
ATOM 640 N N . TRP A 1 85 ? -17.344 17.628 -25.585 1.00 86.69 85 TRP A N 1
ATOM 641 C CA . TRP A 1 85 ? -17.333 17.217 -24.174 1.00 86.69 85 TRP A CA 1
ATOM 642 C C . TRP A 1 85 ? -18.722 17.262 -23.534 1.00 86.69 85 TRP A C 1
ATOM 644 O O . TRP A 1 85 ? -19.138 16.323 -22.860 1.00 86.69 85 TRP A O 1
ATOM 654 N N . LYS A 1 86 ? -19.496 18.311 -23.826 1.00 84.50 86 LYS A N 1
ATOM 655 C CA . LYS A 1 86 ? -20.865 18.456 -23.323 1.00 84.50 86 LYS A CA 1
ATOM 656 C C . LYS A 1 86 ? -21.820 17.380 -23.851 1.00 84.50 86 LYS A C 1
ATOM 658 O O . LYS A 1 86 ? -22.748 17.011 -23.140 1.00 84.50 86 LYS A O 1
ATOM 663 N N . ALA A 1 87 ? -21.642 16.899 -25.083 1.00 85.81 87 ALA A N 1
ATOM 664 C CA . ALA A 1 87 ? -22.460 15.804 -25.601 1.00 85.81 87 ALA A CA 1
ATOM 665 C C . ALA A 1 87 ? -22.089 14.476 -24.925 1.00 85.81 87 ALA A C 1
ATOM 667 O O . ALA A 1 87 ? -22.982 13.720 -24.542 1.00 85.81 87 ALA A O 1
ATOM 668 N N . ASN A 1 88 ? -20.792 14.238 -24.708 1.00 86.62 88 ASN A N 1
ATOM 669 C CA . ASN A 1 88 ? -20.284 13.024 -24.067 1.00 86.62 88 ASN A CA 1
ATOM 670 C C . ASN A 1 88 ? -20.754 12.893 -22.607 1.00 86.62 88 ASN A C 1
ATOM 672 O O . ASN A 1 88 ? -21.070 11.791 -22.156 1.00 86.62 88 ASN A O 1
ATOM 676 N N . THR A 1 89 ? -20.867 14.002 -21.870 1.00 84.94 89 THR A N 1
ATOM 677 C CA . THR A 1 89 ? -21.251 13.992 -20.445 1.00 84.94 89 THR A CA 1
ATOM 678 C C . THR A 1 89 ? -22.730 13.717 -20.187 1.00 84.94 89 THR A C 1
ATOM 680 O O . THR A 1 89 ? -23.080 13.308 -19.082 1.00 84.94 89 THR A O 1
ATOM 683 N N . VAL A 1 90 ? -23.619 13.877 -21.174 1.00 83.69 90 VAL A N 1
ATOM 684 C CA . VAL A 1 90 ? -25.058 13.599 -21.003 1.00 83.69 90 VAL A CA 1
ATOM 685 C C . VAL A 1 90 ? -25.334 12.127 -20.638 1.00 83.69 90 VAL A C 1
ATOM 687 O O . VAL A 1 90 ? -26.022 11.899 -19.642 1.00 83.69 90 VAL A O 1
ATOM 690 N N . PRO A 1 91 ? -24.834 11.122 -21.388 1.00 82.00 91 PRO A N 1
ATOM 691 C CA . PRO A 1 91 ? -25.055 9.711 -21.056 1.00 82.00 91 PRO A CA 1
ATOM 692 C C . PRO A 1 91 ? -24.161 9.170 -19.928 1.00 82.00 91 PRO A C 1
ATOM 694 O O . PRO A 1 91 ? -24.589 8.267 -19.211 1.00 82.00 91 PRO A O 1
ATOM 697 N N . PHE A 1 92 ? -22.940 9.691 -19.762 1.00 77.94 92 PHE A N 1
ATOM 698 C CA . PHE A 1 92 ? -21.907 9.082 -18.901 1.00 77.94 92 PHE A CA 1
ATOM 699 C C . PHE A 1 92 ? -21.509 9.932 -17.682 1.00 77.94 92 PHE A C 1
ATOM 701 O O . PHE A 1 92 ? -20.664 9.527 -16.874 1.00 77.94 92 PHE A O 1
ATOM 708 N N . GLY A 1 93 ? -22.120 11.109 -17.531 1.00 79.12 93 GLY A N 1
ATOM 709 C CA . GLY A 1 93 ? -21.722 12.109 -16.547 1.00 79.12 93 GLY A CA 1
ATOM 710 C C . GLY A 1 93 ? -20.310 12.642 -16.796 1.00 79.12 93 GLY A C 1
ATOM 711 O O . GLY A 1 93 ? -19.644 12.295 -17.765 1.00 79.12 93 GLY A O 1
ATOM 712 N N . TRP A 1 94 ? -19.827 13.456 -15.867 1.00 79.12 94 TRP A N 1
ATOM 713 C CA . TRP A 1 94 ? -18.474 14.019 -15.852 1.00 79.12 94 TRP A CA 1
ATOM 714 C C . TRP A 1 94 ? -17.323 12.993 -15.909 1.00 79.12 94 TRP A C 1
ATOM 716 O O . TRP A 1 94 ? -16.242 13.320 -16.373 1.00 79.12 94 TRP A O 1
ATOM 726 N N . SER A 1 95 ? -17.528 11.726 -15.525 1.00 78.81 95 SER A N 1
ATOM 727 C CA . SER A 1 95 ? -16.454 10.712 -15.542 1.00 78.81 95 SER A CA 1
ATOM 728 C C . SER A 1 95 ? -15.891 10.394 -16.937 1.00 78.81 95 SER A C 1
ATOM 730 O O . SER A 1 95 ? -14.781 9.871 -17.031 1.00 78.81 95 SER A O 1
ATOM 732 N N . ILE A 1 96 ? -16.635 10.714 -18.004 1.00 84.00 96 ILE A N 1
ATOM 733 C CA . ILE A 1 96 ? -16.197 10.586 -19.407 1.00 84.00 96 ILE A CA 1
ATOM 734 C C . ILE A 1 96 ? -15.231 11.694 -19.839 1.00 84.00 96 ILE A C 1
ATOM 736 O O . ILE A 1 96 ? -14.611 11.597 -20.891 1.00 84.00 96 ILE A O 1
ATOM 740 N N . GLU A 1 97 ? -15.099 12.753 -19.038 1.00 85.38 97 GLU A N 1
ATOM 741 C CA . GLU A 1 97 ? -14.112 13.813 -19.263 1.00 85.38 97 GLU A CA 1
ATOM 742 C C . GLU A 1 97 ? -12.688 13.302 -19.007 1.00 85.38 97 GLU A C 1
ATOM 744 O O . GLU A 1 97 ? -11.729 13.979 -19.356 1.00 85.38 97 GLU A O 1
ATOM 749 N N . GLN A 1 98 ? -12.530 12.097 -18.443 1.00 86.56 98 GLN A N 1
ATOM 750 C CA . GLN A 1 98 ? -11.227 11.467 -18.299 1.00 86.56 98 GLN A CA 1
ATOM 751 C C . GLN A 1 98 ? -10.683 10.976 -19.634 1.00 86.56 98 GLN A C 1
ATOM 753 O O . GLN A 1 98 ? -11.296 10.146 -20.309 1.00 86.56 98 GLN A O 1
ATOM 758 N N . PHE A 1 99 ? -9.483 11.428 -19.968 1.00 89.19 99 PHE A N 1
ATOM 759 C CA . PHE A 1 99 ? -8.810 11.047 -21.199 1.00 89.19 99 PHE A CA 1
ATOM 760 C C . PHE A 1 99 ? -7.296 11.025 -21.023 1.00 89.19 99 PHE A C 1
ATOM 762 O O . PHE A 1 99 ? -6.748 11.532 -20.042 1.00 89.19 99 PHE A O 1
ATOM 769 N N . GLN A 1 100 ? -6.620 10.484 -22.028 1.00 91.44 100 GLN A N 1
ATOM 770 C CA . GLN A 1 100 ? -5.183 10.611 -22.200 1.00 91.44 100 GLN A CA 1
ATOM 771 C C . GLN A 1 100 ? -4.821 11.116 -23.594 1.00 91.44 100 GLN A C 1
ATOM 773 O O . GLN A 1 100 ? -5.524 10.862 -24.568 1.00 91.44 100 GLN A O 1
ATOM 778 N N . SER A 1 101 ? -3.675 11.763 -23.692 1.00 92.62 101 SER A N 1
ATOM 779 C CA . SER A 1 101 ? -3.040 12.177 -24.934 1.00 92.62 101 SER A CA 1
ATOM 780 C C . SER A 1 101 ? -1.541 11.990 -24.796 1.00 92.62 101 SER A C 1
ATOM 782 O O . SER A 1 101 ? -1.011 11.835 -23.696 1.00 92.62 101 SER A O 1
ATOM 784 N N . TRP A 1 102 ? -0.836 12.045 -25.910 1.00 94.38 102 TRP A N 1
ATOM 785 C CA . TRP A 1 102 ? 0.613 11.993 -25.916 1.00 94.38 102 TRP A CA 1
ATOM 786 C C . TRP A 1 102 ? 1.179 13.237 -26.574 1.00 94.38 102 TRP A C 1
ATOM 788 O O . TRP A 1 102 ? 0.651 13.703 -27.581 1.00 94.38 102 TRP A O 1
ATOM 798 N N . ALA A 1 103 ? 2.260 13.755 -26.006 1.00 95.19 103 ALA A N 1
ATOM 799 C CA . ALA A 1 103 ? 3.013 14.866 -26.556 1.00 95.19 103 ALA A CA 1
ATOM 800 C C . ALA A 1 103 ? 4.483 14.473 -26.692 1.00 95.19 103 ALA A C 1
ATOM 802 O O . ALA A 1 103 ? 5.029 13.806 -25.810 1.00 95.19 103 ALA A O 1
ATOM 803 N N . ARG A 1 104 ? 5.148 14.901 -27.766 1.00 95.69 104 ARG A N 1
ATOM 804 C CA . ARG A 1 104 ? 6.607 14.792 -27.878 1.00 95.69 104 ARG A CA 1
ATOM 805 C C . ARG A 1 104 ? 7.259 16.050 -28.407 1.00 95.69 104 ARG A C 1
ATOM 807 O O . ARG A 1 104 ? 6.670 16.792 -29.187 1.00 95.69 104 ARG A O 1
ATOM 814 N N . THR A 1 105 ? 8.507 16.245 -28.009 1.00 96.06 105 THR A N 1
ATOM 815 C CA . THR A 1 105 ? 9.354 17.323 -28.509 1.00 96.06 105 THR A CA 1
ATOM 816 C C . THR A 1 105 ? 10.820 16.901 -28.562 1.00 96.06 105 THR A C 1
ATOM 818 O O . THR A 1 105 ? 11.223 15.878 -27.998 1.00 96.06 105 THR A O 1
ATOM 821 N N . ALA A 1 106 ? 11.632 17.716 -29.231 1.00 95.94 106 ALA A N 1
ATOM 822 C CA . ALA A 1 106 ? 13.073 17.545 -29.287 1.00 95.94 106 ALA A CA 1
ATOM 823 C C . ALA A 1 106 ? 13.767 18.282 -28.130 1.00 95.94 106 ALA A C 1
ATOM 825 O O . ALA A 1 106 ? 13.462 19.434 -27.818 1.00 95.94 106 ALA A O 1
ATOM 826 N N . LEU A 1 107 ? 14.775 17.638 -27.552 1.00 95.69 107 LEU A N 1
ATOM 827 C CA . LEU A 1 107 ? 15.706 18.213 -26.591 1.00 95.69 107 LEU A CA 1
ATOM 828 C C . LEU A 1 107 ? 17.104 18.219 -27.213 1.00 95.69 107 LEU A C 1
ATOM 830 O O . LEU A 1 107 ? 17.628 17.177 -27.592 1.00 95.69 107 LEU A O 1
ATOM 834 N N . THR A 1 108 ? 17.725 19.389 -27.333 1.00 96.38 108 THR A N 1
ATOM 835 C CA . THR A 1 108 ? 19.086 19.517 -27.870 1.00 96.38 108 THR A CA 1
ATOM 836 C C . THR A 1 108 ? 20.071 19.738 -26.735 1.00 96.38 108 THR A C 1
ATOM 838 O O . THR A 1 108 ? 20.026 20.768 -26.067 1.00 96.38 108 THR A O 1
ATOM 841 N N . VAL A 1 109 ? 20.985 18.794 -26.537 1.00 95.50 109 VAL A N 1
ATOM 842 C CA . VAL A 1 109 ? 22.051 18.871 -25.536 1.00 95.50 109 VAL A CA 1
ATOM 843 C C . VAL A 1 109 ? 23.342 19.298 -26.228 1.00 95.50 109 VAL A C 1
ATOM 845 O O . VAL A 1 109 ? 23.862 18.608 -27.102 1.00 95.50 109 VAL A O 1
ATOM 848 N N . ILE A 1 110 ? 23.852 20.470 -25.853 1.00 94.12 110 ILE A N 1
ATOM 849 C CA . ILE A 1 110 ? 25.022 21.110 -26.472 1.00 94.12 110 ILE A CA 1
ATOM 850 C C . ILE A 1 110 ? 26.324 20.470 -25.975 1.00 94.12 110 ILE A C 1
ATOM 852 O O . ILE A 1 110 ? 27.285 20.335 -26.731 1.00 94.12 110 ILE A O 1
ATOM 856 N N . ARG A 1 111 ? 26.363 20.065 -24.703 1.00 91.81 111 ARG A N 1
ATOM 857 C CA . ARG A 1 111 ? 27.502 19.388 -24.066 1.00 91.81 111 ARG A CA 1
ATOM 858 C C . ARG A 1 111 ? 26.992 18.346 -23.070 1.00 91.81 111 ARG A C 1
ATOM 860 O O . ARG A 1 111 ? 25.937 18.595 -22.487 1.00 91.81 111 ARG A O 1
ATOM 867 N N . PRO A 1 112 ? 27.724 17.239 -22.830 1.00 91.94 112 PRO A N 1
ATOM 868 C CA . PRO A 1 112 ? 27.306 16.251 -21.844 1.00 91.94 112 PRO A CA 1
ATOM 869 C C . PRO A 1 112 ? 27.053 16.914 -20.490 1.00 91.94 112 PRO A C 1
ATOM 871 O O . PRO A 1 112 ? 27.876 17.705 -20.021 1.00 91.94 112 PRO A O 1
ATOM 874 N N . THR A 1 113 ? 25.897 16.640 -19.897 1.00 90.19 113 THR A N 1
ATOM 875 C CA . THR A 1 113 ? 25.461 17.289 -18.660 1.00 90.19 113 THR A CA 1
ATOM 876 C C . THR A 1 113 ? 24.469 16.409 -17.908 1.00 90.19 113 THR A C 1
ATOM 878 O O . THR A 1 113 ? 23.825 15.543 -18.497 1.00 90.19 113 THR A O 1
ATOM 881 N N . THR A 1 114 ? 24.328 16.646 -16.607 1.00 90.44 114 THR A N 1
ATOM 882 C CA . THR A 1 114 ? 23.210 16.119 -15.822 1.00 90.44 114 THR A CA 1
ATOM 883 C C . THR A 1 114 ? 22.180 17.224 -15.682 1.00 90.44 114 THR A C 1
ATOM 885 O O . THR A 1 114 ? 22.504 18.319 -15.228 1.00 90.44 114 THR A O 1
ATOM 888 N N . CYS A 1 115 ? 20.941 16.942 -16.056 1.00 91.38 115 CYS A N 1
ATOM 889 C CA . CYS A 1 115 ? 19.819 17.856 -15.915 1.00 91.38 115 CYS A CA 1
ATOM 890 C C . CYS A 1 115 ? 18.894 17.378 -14.795 1.00 91.38 115 CYS A C 1
ATOM 892 O O . CYS A 1 115 ? 18.620 16.187 -14.670 1.00 91.38 115 CYS A O 1
ATOM 894 N N . LEU A 1 116 ? 18.392 18.321 -14.001 1.00 91.94 116 LEU A N 1
ATOM 895 C CA . LEU A 1 116 ? 17.291 18.094 -13.075 1.00 91.94 116 LEU A CA 1
ATOM 896 C C . LEU A 1 116 ? 15.984 18.269 -13.843 1.00 91.94 116 LEU A C 1
ATOM 898 O O . LEU A 1 116 ? 15.684 19.376 -14.293 1.00 91.94 116 LEU A O 1
ATOM 902 N N . PHE A 1 117 ? 15.240 17.178 -13.992 1.00 93.25 117 PHE A N 1
ATOM 903 C CA . PHE A 1 117 ? 13.960 17.119 -14.686 1.00 93.25 117 PHE A CA 1
ATOM 904 C C . PHE A 1 117 ? 12.811 16.942 -13.701 1.00 93.25 117 PHE A C 1
ATOM 906 O O . PHE A 1 117 ? 12.871 16.088 -12.819 1.00 93.25 117 PHE A O 1
ATOM 913 N N . GLN A 1 118 ? 11.744 17.708 -13.892 1.00 92.69 118 GLN A N 1
ATOM 914 C CA . GLN A 1 118 ? 10.447 17.436 -13.289 1.00 92.69 118 GLN A CA 1
ATOM 915 C C . GLN A 1 118 ? 9.335 17.813 -14.268 1.00 92.69 118 GLN A C 1
ATOM 917 O O . GLN A 1 118 ? 9.434 18.822 -14.965 1.00 92.69 118 GLN A O 1
ATOM 922 N N . VAL A 1 119 ? 8.283 17.004 -14.326 1.00 93.94 119 VAL A N 1
ATOM 923 C CA . VAL A 1 119 ? 7.125 17.219 -15.194 1.00 93.94 119 VAL A CA 1
ATOM 924 C C . VAL A 1 119 ? 5.878 17.302 -14.320 1.00 93.94 119 VAL A C 1
ATOM 926 O O . VAL A 1 119 ? 5.428 16.293 -13.787 1.00 93.94 119 VAL A O 1
ATOM 929 N N . LEU A 1 120 ? 5.341 18.511 -14.161 1.00 92.31 120 LEU A N 1
ATOM 930 C CA . LEU A 1 120 ? 4.129 18.775 -13.384 1.00 92.31 120 LEU A CA 1
ATOM 931 C C . LEU A 1 120 ? 2.887 18.526 -14.245 1.00 92.31 120 LEU A C 1
ATOM 933 O O . LEU A 1 120 ? 2.866 18.931 -15.405 1.00 92.31 120 LEU A O 1
ATOM 937 N N . GLY A 1 121 ? 1.853 17.909 -13.681 1.00 88.81 121 GLY A N 1
ATOM 938 C CA . GLY A 1 121 ? 0.590 17.607 -14.360 1.00 88.81 121 GLY A CA 1
ATOM 939 C C . GLY A 1 121 ? 0.599 16.323 -15.199 1.00 88.81 121 GLY A C 1
ATOM 940 O O . GLY A 1 121 ? -0.339 16.092 -15.954 1.00 88.81 121 GLY A O 1
ATOM 941 N N . ALA A 1 122 ? 1.628 15.477 -15.082 1.00 89.75 122 ALA A N 1
ATOM 942 C CA . ALA A 1 122 ? 1.706 14.176 -15.758 1.00 89.75 122 ALA A CA 1
ATOM 943 C C . ALA A 1 122 ? 2.186 13.098 -14.780 1.00 89.75 122 ALA A C 1
ATOM 945 O O . ALA A 1 122 ? 3.052 13.382 -13.959 1.00 89.75 122 ALA A O 1
ATOM 946 N N . ALA A 1 123 ? 1.684 11.858 -14.853 1.00 86.81 123 ALA A N 1
ATOM 947 C CA . ALA A 1 123 ? 2.209 10.796 -13.982 1.00 86.81 123 ALA A CA 1
ATOM 948 C C . ALA A 1 123 ? 3.464 10.116 -14.534 1.00 86.81 123 ALA A C 1
ATOM 950 O O . ALA A 1 123 ? 4.186 9.463 -13.777 1.00 86.81 123 ALA A O 1
ATOM 951 N N . GLU A 1 124 ? 3.738 10.241 -15.832 1.00 91.25 124 GLU A N 1
ATOM 952 C CA . GLU A 1 124 ? 4.959 9.722 -16.437 1.00 91.25 124 GLU A CA 1
ATOM 953 C C . GLU A 1 124 ? 5.411 10.506 -17.667 1.00 91.25 124 GLU A C 1
ATOM 955 O O . GLU A 1 124 ? 4.622 11.112 -18.395 1.00 91.25 124 GLU A O 1
ATOM 960 N N . PHE A 1 125 ? 6.716 10.450 -17.900 1.00 94.81 125 PHE A N 1
ATOM 961 C CA . PHE A 1 125 ? 7.367 10.977 -19.087 1.00 94.81 125 PHE A CA 1
ATOM 962 C C . PHE A 1 125 ? 8.535 10.072 -19.482 1.00 94.81 125 PHE A C 1
ATOM 964 O O . PHE A 1 125 ? 8.952 9.197 -18.722 1.00 94.81 125 PHE A O 1
ATOM 971 N N . TYR A 1 126 ? 9.063 10.273 -20.681 1.00 95.88 126 TYR A N 1
ATOM 972 C CA . TYR A 1 126 ? 10.170 9.499 -21.216 1.00 95.88 126 TYR A CA 1
ATOM 973 C C . TYR A 1 126 ? 11.234 10.430 -21.783 1.00 95.88 126 TYR A C 1
ATOM 975 O O . TYR A 1 126 ? 10.911 11.435 -22.419 1.00 95.88 126 TYR A O 1
ATOM 983 N N . VAL A 1 127 ? 12.497 10.056 -21.589 1.00 96.19 127 VAL A N 1
ATOM 984 C CA . VAL A 1 127 ? 13.652 10.654 -22.268 1.00 96.19 127 VAL A CA 1
ATOM 985 C C . VAL A 1 127 ? 14.372 9.533 -23.012 1.00 96.19 127 VAL A C 1
ATOM 987 O O . VAL A 1 127 ? 14.782 8.560 -22.387 1.00 96.19 127 VAL A O 1
ATOM 990 N N . ASP A 1 128 ? 14.452 9.616 -24.343 1.00 92.56 128 ASP A N 1
ATOM 991 C CA . ASP A 1 128 ? 15.018 8.569 -25.221 1.00 92.56 128 ASP A CA 1
ATOM 992 C C . ASP A 1 128 ? 14.507 7.141 -24.933 1.00 92.56 128 ASP A C 1
ATOM 994 O O . ASP A 1 128 ? 15.256 6.165 -24.985 1.00 92.56 128 ASP A O 1
ATOM 998 N N . ASN A 1 129 ? 13.209 7.013 -24.639 1.00 89.44 129 ASN A N 1
ATOM 999 C CA . ASN A 1 129 ? 12.503 5.779 -24.249 1.00 89.44 129 ASN A CA 1
ATOM 1000 C C . ASN A 1 129 ? 12.732 5.287 -22.812 1.00 89.44 129 ASN A C 1
ATOM 1002 O O . ASN A 1 129 ? 12.039 4.363 -22.383 1.00 89.44 129 ASN A O 1
ATOM 1006 N N . GLN A 1 130 ? 13.621 5.907 -22.032 1.00 93.12 130 GLN A N 1
ATOM 1007 C CA . GLN A 1 130 ? 13.703 5.631 -20.600 1.00 93.12 130 GLN A CA 1
ATOM 1008 C C . GLN A 1 130 ? 12.541 6.323 -19.883 1.00 93.12 130 GLN A C 1
ATOM 1010 O O . GLN A 1 130 ? 12.384 7.539 -19.976 1.00 93.12 130 GLN A O 1
ATOM 1015 N N . ARG A 1 131 ? 11.727 5.546 -19.166 1.00 93.44 131 ARG A N 1
ATOM 1016 C CA . ARG A 1 131 ? 10.558 6.033 -18.420 1.00 93.44 131 ARG A CA 1
ATOM 1017 C C . ARG A 1 131 ? 10.964 6.686 -17.103 1.00 93.44 131 ARG A C 1
ATOM 1019 O O . ARG A 1 131 ? 11.714 6.083 -16.346 1.00 93.44 131 ARG A O 1
ATOM 1026 N N . TYR A 1 132 ? 10.339 7.798 -16.747 1.00 94.81 132 TYR A N 1
ATOM 1027 C CA . TYR A 1 132 ? 10.434 8.440 -15.438 1.00 94.81 132 TYR A CA 1
ATOM 1028 C C . TYR A 1 132 ? 9.035 8.749 -14.896 1.00 94.81 132 TYR A C 1
ATOM 1030 O O . TYR A 1 132 ? 8.094 8.982 -15.658 1.00 94.81 132 TYR A O 1
ATOM 1038 N N . SER A 1 133 ? 8.880 8.727 -13.576 1.00 92.94 133 SER A N 1
ATOM 1039 C CA . SER A 1 133 ? 7.663 9.188 -12.910 1.00 92.94 133 SER A CA 1
ATOM 1040 C C . SER A 1 133 ? 7.560 10.712 -12.979 1.00 92.94 133 SER A C 1
ATOM 1042 O O . SER A 1 133 ? 8.532 11.413 -12.718 1.00 92.94 133 SER A O 1
ATOM 1044 N N . GLY A 1 134 ? 6.388 11.223 -13.333 1.00 92.12 134 GLY A N 1
ATOM 1045 C CA . GLY A 1 134 ? 6.064 12.643 -13.246 1.00 92.12 134 GLY A CA 1
ATOM 1046 C C . GLY A 1 134 ? 5.289 12.975 -11.970 1.00 92.12 134 GLY A C 1
ATOM 1047 O O . GLY A 1 134 ? 4.955 12.101 -11.163 1.00 92.12 134 GLY A O 1
ATOM 1048 N N . ASP A 1 135 ? 4.970 14.253 -11.818 1.00 90.88 135 ASP A N 1
ATOM 1049 C CA . ASP A 1 135 ? 4.189 14.793 -10.717 1.00 90.88 135 ASP A CA 1
ATOM 1050 C C . ASP A 1 135 ? 2.766 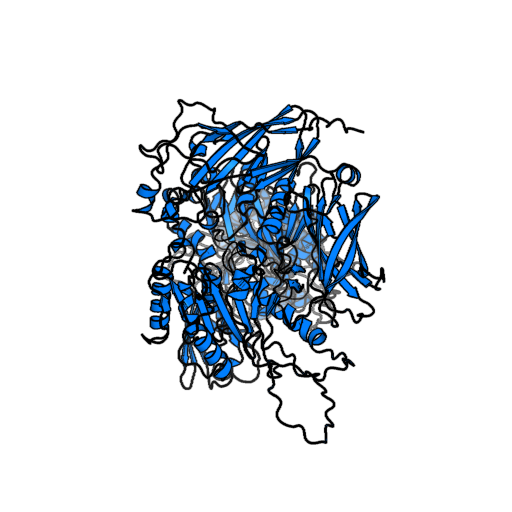15.129 -11.159 1.00 90.88 135 ASP A C 1
ATOM 1052 O O . ASP A 1 135 ? 2.458 16.250 -11.565 1.00 90.88 135 ASP A O 1
ATOM 1056 N N . ALA A 1 136 ? 1.874 14.142 -11.062 1.00 88.12 136 ALA A N 1
ATOM 1057 C CA . ALA A 1 136 ? 0.490 14.287 -11.510 1.00 88.12 136 ALA A CA 1
ATOM 1058 C C . ALA A 1 136 ? -0.300 15.339 -10.716 1.00 88.12 136 ALA A C 1
ATOM 1060 O O . ALA A 1 136 ? -1.248 15.908 -11.247 1.00 88.12 136 ALA A O 1
ATOM 1061 N N . TYR A 1 137 ? 0.089 15.610 -9.466 1.00 86.31 137 TYR A N 1
ATOM 1062 C CA . TYR A 1 137 ? -0.599 16.559 -8.585 1.00 86.31 137 TYR A CA 1
ATOM 1063 C C . TYR A 1 137 ? 0.091 17.925 -8.509 1.00 86.31 137 TYR A C 1
ATOM 1065 O O . TYR A 1 137 ? -0.416 18.827 -7.845 1.00 86.31 137 TYR A O 1
ATOM 1073 N N . SER A 1 138 ? 1.204 18.099 -9.225 1.00 87.94 138 SER A N 1
ATOM 1074 C CA . SER A 1 138 ? 1.988 19.336 -9.274 1.00 87.94 138 SER A CA 1
ATOM 1075 C C . SER A 1 138 ? 2.463 19.819 -7.896 1.00 87.94 138 SER A C 1
ATOM 1077 O O . SER A 1 138 ? 2.451 21.018 -7.619 1.00 87.94 138 SER A O 1
ATOM 1079 N N . TYR A 1 139 ? 2.883 18.895 -7.029 1.00 84.38 139 TYR A N 1
ATOM 1080 C CA . TYR A 1 139 ? 3.469 19.220 -5.728 1.00 84.38 139 TYR A CA 1
ATOM 1081 C C . TYR A 1 139 ? 4.784 20.004 -5.827 1.00 84.38 139 TYR A C 1
ATOM 1083 O O . TYR A 1 139 ? 5.077 20.798 -4.932 1.00 84.38 139 TYR A O 1
ATOM 1091 N N . ASP A 1 140 ? 5.576 19.776 -6.881 1.00 86.56 140 ASP A N 1
ATOM 1092 C CA . ASP A 1 140 ? 6.876 20.414 -7.118 1.00 86.56 140 ASP A CA 1
ATOM 1093 C C . ASP A 1 140 ? 7.842 20.207 -5.937 1.00 86.56 140 ASP A C 1
ATOM 1095 O O . ASP A 1 140 ? 8.371 21.147 -5.336 1.00 86.56 140 ASP A O 1
ATOM 1099 N N . THR A 1 141 ? 8.025 18.933 -5.571 1.00 80.62 141 THR A N 1
ATOM 1100 C CA . THR A 1 141 ? 8.809 18.502 -4.398 1.00 80.62 141 THR A CA 1
ATOM 1101 C C . THR A 1 141 ? 10.038 17.665 -4.737 1.00 80.62 141 THR A C 1
ATOM 1103 O O . THR A 1 141 ? 10.945 17.545 -3.915 1.00 80.62 141 THR A O 1
ATOM 1106 N N . THR A 1 142 ? 10.097 17.098 -5.941 1.00 85.88 142 THR A N 1
ATOM 1107 C CA . THR A 1 142 ? 11.140 16.158 -6.371 1.00 85.88 142 THR A CA 1
ATOM 1108 C C . THR A 1 142 ? 11.655 16.485 -7.768 1.00 85.88 142 THR A C 1
ATOM 1110 O O . THR A 1 142 ? 10.961 17.111 -8.565 1.00 85.88 142 THR A O 1
ATOM 1113 N N . TYR A 1 143 ? 12.880 16.047 -8.072 1.00 90.62 143 TYR A N 1
ATOM 1114 C CA . TYR A 1 143 ? 13.483 16.135 -9.404 1.00 90.62 143 TYR A CA 1
ATOM 1115 C C . TYR A 1 143 ? 14.229 14.836 -9.721 1.00 90.62 143 TYR A C 1
ATOM 1117 O O . TYR A 1 143 ? 14.857 14.247 -8.841 1.00 90.62 143 TYR A O 1
ATOM 1125 N N . HIS A 1 144 ? 14.206 14.423 -10.987 1.00 93.75 144 HIS A N 1
ATOM 1126 C CA . HIS A 1 144 ? 15.041 13.344 -11.515 1.00 93.75 144 HIS A CA 1
ATOM 1127 C C . HIS A 1 144 ? 16.362 13.914 -12.015 1.00 93.75 144 HIS A C 1
ATOM 1129 O O . HIS A 1 144 ? 16.371 14.853 -12.810 1.00 93.75 144 HIS A O 1
ATOM 1135 N N . ALA A 1 145 ? 17.483 13.344 -11.579 1.00 91.94 145 ALA A N 1
ATOM 1136 C CA . ALA A 1 145 ? 18.793 13.661 -12.136 1.00 91.94 145 ALA A CA 1
ATOM 1137 C C . ALA A 1 145 ? 19.056 12.766 -13.355 1.00 91.94 145 ALA A C 1
ATOM 1139 O O . ALA A 1 145 ? 19.257 11.562 -13.210 1.00 91.94 145 ALA A O 1
ATOM 1140 N N . ILE A 1 146 ? 19.037 13.349 -14.555 1.00 93.38 146 ILE A N 1
ATOM 1141 C CA . ILE A 1 146 ? 19.179 12.623 -15.822 1.00 93.38 146 ILE A CA 1
ATOM 1142 C C . ILE A 1 146 ? 20.467 13.066 -16.513 1.00 93.38 146 ILE A C 1
ATOM 1144 O O . ILE A 1 146 ? 20.606 14.230 -16.896 1.00 93.38 146 ILE A O 1
ATOM 1148 N N . SER A 1 147 ? 21.414 12.141 -16.671 1.00 91.62 147 SER A N 1
ATOM 1149 C CA . SER A 1 147 ? 22.652 12.374 -17.418 1.00 91.62 147 SER A CA 1
ATOM 1150 C C . SER A 1 147 ? 22.426 12.175 -18.913 1.00 91.62 147 SER A C 1
ATOM 1152 O O . SER A 1 147 ? 21.970 11.118 -19.343 1.00 91.62 147 SER A O 1
ATOM 1154 N N . LEU A 1 148 ? 22.766 13.190 -19.705 1.00 93.88 148 LEU A N 1
ATOM 1155 C CA . LEU A 1 148 ? 22.559 13.223 -21.149 1.00 93.88 148 LEU A CA 1
ATOM 1156 C C . LEU A 1 148 ? 23.875 13.506 -21.874 1.00 93.88 148 LEU A C 1
ATOM 1158 O O . LEU A 1 148 ? 24.675 14.344 -21.451 1.00 93.88 148 LEU A O 1
ATOM 1162 N N . ASN A 1 149 ? 24.086 12.809 -22.989 1.00 95.25 149 ASN A N 1
ATOM 1163 C CA . ASN A 1 149 ? 25.213 13.047 -23.890 1.00 95.25 149 ASN A CA 1
ATOM 1164 C C . ASN A 1 149 ? 24.948 14.267 -24.784 1.00 95.25 149 ASN A C 1
ATOM 1166 O O . ASN A 1 149 ? 23.824 14.731 -24.885 1.00 95.25 149 ASN A O 1
ATOM 1170 N N . ALA A 1 150 ? 25.971 14.804 -25.453 1.00 95.38 150 ALA A N 1
ATOM 1171 C CA . ALA A 1 150 ? 25.734 15.828 -26.471 1.00 95.38 150 ALA A CA 1
ATOM 1172 C C . ALA A 1 150 ? 24.993 15.222 -27.674 1.00 95.38 150 ALA A C 1
ATOM 1174 O O . ALA A 1 150 ? 25.399 14.175 -28.183 1.00 95.38 150 ALA A O 1
ATOM 1175 N N . GLY A 1 151 ? 23.945 15.889 -28.154 1.00 96.19 151 GLY A N 1
ATOM 1176 C CA . GLY A 1 151 ? 23.133 15.389 -29.257 1.00 96.19 151 GLY A CA 1
ATOM 1177 C C . GLY A 1 151 ? 21.669 15.812 -29.196 1.00 96.19 151 GLY A C 1
ATOM 1178 O O . GLY A 1 151 ? 21.281 16.709 -28.446 1.00 96.19 151 GLY A O 1
ATOM 1179 N N . LYS A 1 152 ? 20.857 15.169 -30.040 1.00 96.00 152 LYS A N 1
ATOM 1180 C CA . LYS A 1 152 ? 19.398 15.296 -30.024 1.00 96.00 152 LYS A CA 1
ATOM 1181 C C . LYS A 1 152 ? 18.807 14.153 -29.213 1.00 96.00 152 LYS A C 1
ATOM 1183 O O . LYS A 1 152 ? 19.121 12.997 -29.474 1.00 96.00 152 LYS A O 1
ATOM 1188 N N . HIS A 1 153 ? 17.921 14.515 -28.307 1.00 96.75 153 HIS A N 1
ATOM 1189 C CA . HIS A 1 153 ? 17.156 13.637 -27.442 1.00 96.75 153 HIS A CA 1
ATOM 1190 C C . HIS A 1 153 ? 15.667 13.867 -27.696 1.00 96.75 153 HIS A C 1
ATOM 1192 O O . HIS A 1 153 ? 15.271 14.921 -28.207 1.00 96.75 153 HIS A O 1
ATOM 1198 N N . THR A 1 154 ? 14.837 12.898 -27.332 1.00 95.94 154 THR A N 1
ATOM 1199 C CA . THR A 1 154 ? 13.376 13.019 -27.427 1.00 95.94 154 THR A CA 1
ATOM 1200 C C . THR A 1 154 ? 12.771 13.034 -26.036 1.00 95.94 154 THR A C 1
ATOM 1202 O O . THR A 1 154 ? 13.080 12.162 -25.226 1.00 95.94 154 THR A O 1
ATOM 1205 N N . VAL A 1 155 ? 11.885 13.997 -25.777 1.00 96.69 155 VAL A N 1
ATOM 1206 C CA . VAL A 1 155 ? 11.052 14.029 -24.570 1.00 96.69 155 VAL A CA 1
ATOM 1207 C C . VAL A 1 155 ? 9.629 13.680 -24.972 1.00 96.69 155 VAL A C 1
ATOM 1209 O O . VAL A 1 155 ? 9.067 14.321 -25.857 1.00 96.69 155 VAL A O 1
ATOM 1212 N N . ILE A 1 156 ? 9.060 12.663 -24.331 1.00 96.06 156 ILE A N 1
ATOM 1213 C CA . ILE A 1 156 ? 7.680 12.215 -24.539 1.00 96.06 156 ILE A CA 1
ATOM 1214 C C . ILE A 1 156 ? 6.930 12.336 -23.216 1.00 96.06 156 ILE A C 1
ATOM 1216 O O . ILE A 1 156 ? 7.453 11.950 -22.176 1.00 96.06 156 ILE A O 1
ATOM 1220 N N . ILE A 1 157 ? 5.700 12.833 -23.247 1.00 94.44 157 ILE A N 1
ATOM 1221 C CA . ILE A 1 157 ? 4.846 12.985 -22.069 1.00 94.44 157 ILE A CA 1
ATOM 1222 C C . ILE A 1 157 ? 3.500 12.344 -22.371 1.00 94.44 157 ILE A C 1
ATOM 1224 O O . ILE A 1 157 ? 2.886 12.636 -23.400 1.00 94.44 157 ILE A O 1
ATOM 1228 N N . ARG A 1 158 ? 3.032 11.502 -21.449 1.00 91.25 158 ARG A N 1
ATOM 1229 C CA . ARG A 1 158 ? 1.635 11.079 -21.412 1.00 91.25 158 ARG A CA 1
ATOM 1230 C C . ARG A 1 158 ? 0.845 12.130 -20.637 1.00 91.25 158 ARG A C 1
ATOM 1232 O O . ARG A 1 158 ? 1.035 12.304 -19.437 1.00 91.25 158 ARG A O 1
ATOM 1239 N N . ILE A 1 159 ? 0.002 12.867 -21.343 1.00 89.88 159 ILE A N 1
ATOM 1240 C CA . ILE A 1 159 ? -0.901 13.862 -20.770 1.00 89.88 159 ILE A CA 1
ATOM 1241 C C . ILE A 1 159 ? -2.162 13.125 -20.347 1.00 89.88 159 ILE A C 1
ATOM 1243 O O . ILE A 1 159 ? -2.793 12.475 -21.173 1.00 89.88 159 ILE A O 1
ATOM 1247 N N . VAL A 1 160 ? -2.542 13.231 -19.081 1.00 87.31 160 VAL A N 1
ATOM 1248 C CA . VAL A 1 160 ? -3.750 12.598 -18.550 1.00 87.31 160 VAL A CA 1
ATOM 1249 C C . VAL A 1 160 ? -4.630 13.669 -17.937 1.00 87.31 160 VAL A C 1
ATOM 1251 O O . VAL A 1 160 ? -4.158 14.480 -17.146 1.00 87.31 160 VAL A O 1
ATOM 1254 N N . HIS A 1 161 ? -5.912 13.659 -18.288 1.00 86.62 161 HIS A N 1
ATOM 1255 C CA . HIS A 1 161 ? -6.930 14.404 -17.567 1.00 86.62 161 HIS A CA 1
ATOM 1256 C C . HIS A 1 161 ? -7.649 13.448 -16.616 1.00 86.62 161 HIS A C 1
ATOM 1258 O O . HIS A 1 161 ? -8.528 12.696 -17.027 1.00 86.62 161 HIS A O 1
ATOM 1264 N N . ASP A 1 162 ? -7.262 13.456 -15.343 1.00 80.38 162 ASP A N 1
ATOM 1265 C CA . ASP A 1 162 ? -7.991 12.765 -14.279 1.00 80.38 162 ASP A CA 1
ATOM 1266 C C . ASP A 1 162 ? -8.950 13.760 -13.610 1.00 80.38 162 ASP A C 1
ATOM 1268 O O . ASP A 1 162 ? -8.523 14.784 -13.070 1.00 80.38 162 ASP A O 1
ATOM 1272 N N . VAL A 1 163 ? -10.254 13.472 -13.641 1.00 74.31 163 VAL A N 1
ATOM 1273 C CA . VAL A 1 163 ? -11.301 14.371 -13.117 1.00 74.31 163 VAL A CA 1
ATOM 1274 C C . VAL A 1 163 ? -11.170 14.626 -11.618 1.00 74.31 163 VAL A C 1
ATOM 1276 O O . VAL A 1 163 ? -11.649 15.646 -11.129 1.00 74.31 163 VAL A O 1
ATOM 1279 N N . ARG A 1 164 ? -10.484 13.747 -10.872 1.00 73.69 164 ARG A N 1
ATOM 1280 C CA . ARG A 1 164 ? -10.144 14.019 -9.473 1.00 73.69 164 ARG A CA 1
ATOM 1281 C C . ARG A 1 164 ? -9.194 15.213 -9.374 1.00 73.69 164 ARG A C 1
ATOM 1283 O O . ARG A 1 164 ? -9.356 16.033 -8.481 1.00 73.69 164 ARG A O 1
ATOM 1290 N N . VAL A 1 165 ? -8.215 15.294 -10.274 1.00 67.94 165 VAL A N 1
ATOM 1291 C CA . VAL A 1 165 ? -7.130 16.289 -10.257 1.00 67.94 165 VAL A CA 1
ATOM 1292 C C . VAL A 1 165 ? -7.577 17.613 -10.847 1.00 67.94 165 VAL A C 1
ATOM 1294 O O . VAL A 1 165 ? -7.356 18.669 -10.260 1.00 67.94 165 VAL A O 1
ATOM 1297 N N . PHE A 1 166 ? -8.221 17.561 -12.009 1.00 65.12 166 PHE A N 1
ATOM 1298 C CA . PHE A 1 166 ? -8.537 18.753 -12.794 1.00 65.12 166 PHE A CA 1
ATOM 1299 C C . PHE A 1 166 ? -9.983 19.240 -12.606 1.00 65.12 166 PHE A C 1
ATOM 1301 O O . PHE A 1 166 ? -10.358 20.294 -13.140 1.00 65.12 166 PHE A O 1
ATOM 1308 N N . GLY A 1 167 ? -10.761 18.509 -11.796 1.00 65.69 167 GLY A N 1
ATOM 1309 C CA . GLY A 1 167 ? -12.201 18.684 -11.635 1.00 65.69 167 GLY A CA 1
ATOM 1310 C C . GLY A 1 167 ? -12.962 18.229 -12.880 1.00 65.69 167 GLY A C 1
ATOM 1311 O O . GLY A 1 167 ? -12.371 17.995 -13.930 1.00 65.69 167 GLY A O 1
ATOM 1312 N N . GLY A 1 168 ? -14.286 18.152 -12.778 1.00 64.38 168 GLY A N 1
ATOM 1313 C CA . GLY A 1 168 ? -15.141 18.026 -13.957 1.00 64.38 168 GLY A CA 1
ATOM 1314 C C . GLY A 1 168 ? -16.316 18.993 -13.919 1.00 64.38 168 GLY A C 1
ATOM 1315 O O . GLY A 1 168 ? -16.434 19.807 -13.002 1.00 64.38 168 GLY A O 1
ATOM 1316 N N . GLY A 1 169 ? -17.159 18.956 -14.950 1.00 61.53 169 GLY A N 1
ATOM 1317 C CA . GLY A 1 169 ? -18.293 19.882 -15.080 1.00 61.53 169 GLY A CA 1
ATOM 1318 C C . GLY A 1 169 ? -17.916 21.285 -15.580 1.00 61.53 169 GLY A C 1
ATOM 1319 O O . GLY A 1 169 ? -18.756 22.189 -15.596 1.00 61.53 169 GLY A O 1
ATOM 1320 N N . LYS A 1 170 ? -16.669 21.475 -16.031 1.00 68.81 170 LYS A N 1
ATOM 1321 C CA . LYS A 1 170 ? -16.245 22.652 -16.806 1.00 68.81 170 LYS A CA 1
ATOM 1322 C C . LYS A 1 170 ? -16.777 22.560 -18.252 1.00 68.81 170 LYS A C 1
ATOM 1324 O O . LYS A 1 170 ? -17.107 21.470 -18.712 1.00 68.81 170 LYS A O 1
ATOM 1329 N N . PRO A 1 171 ? -16.858 23.674 -19.014 1.00 67.25 171 PRO A N 1
ATOM 1330 C CA . PRO A 1 171 ? -17.296 23.637 -20.417 1.00 67.25 171 PRO A CA 1
ATOM 1331 C C . PRO A 1 171 ? -16.450 22.719 -21.316 1.00 67.25 171 PRO A C 1
ATOM 1333 O O . PRO A 1 171 ? -16.979 22.151 -22.271 1.00 67.25 171 PRO A O 1
ATOM 1336 N N . PHE A 1 172 ? -15.159 22.588 -21.004 1.00 74.88 172 PHE A N 1
ATOM 1337 C CA . PHE A 1 172 ? -14.231 21.611 -21.566 1.00 74.88 172 PHE A CA 1
ATOM 1338 C C . PHE A 1 172 ? -13.162 21.253 -20.508 1.00 74.88 172 PHE A C 1
ATOM 1340 O O . PHE A 1 172 ? -12.908 22.070 -19.614 1.00 74.88 172 PHE A O 1
ATOM 1347 N N . PRO A 1 173 ? -12.544 20.061 -20.569 1.00 77.25 173 PRO A N 1
ATOM 1348 C CA . PRO A 1 173 ? -11.526 19.647 -19.619 1.00 77.25 173 PRO A CA 1
ATOM 1349 C C . PRO A 1 173 ? -10.172 20.305 -19.924 1.00 77.25 173 PRO A C 1
ATOM 1351 O O . PRO A 1 173 ? -9.657 20.251 -21.039 1.00 77.25 173 PRO A O 1
ATOM 1354 N N . GLU A 1 174 ? -9.583 20.940 -18.911 1.00 78.56 174 GLU A N 1
ATOM 1355 C CA . GLU A 1 174 ? -8.326 21.690 -19.010 1.00 78.56 174 GLU A CA 1
ATOM 1356 C C . GLU A 1 174 ? -7.154 20.791 -18.583 1.00 78.56 174 GLU A C 1
ATOM 1358 O O . GLU A 1 174 ? -6.876 20.657 -17.393 1.00 78.56 174 GLU A O 1
ATOM 1363 N N . ALA A 1 175 ? -6.476 20.144 -19.536 1.00 82.06 175 ALA A N 1
ATOM 1364 C CA . ALA A 1 175 ? -5.251 19.381 -19.269 1.00 82.06 175 ALA A CA 1
ATOM 1365 C C . ALA A 1 175 ? -4.015 20.191 -19.678 1.00 82.06 175 ALA A C 1
ATOM 1367 O O . ALA A 1 175 ? -3.857 20.526 -20.856 1.00 82.06 175 ALA A O 1
ATOM 1368 N N . ALA A 1 176 ? -3.144 20.494 -18.713 1.00 86.94 176 ALA A N 1
ATOM 1369 C CA . ALA A 1 176 ? -1.891 21.206 -18.935 1.00 86.94 176 ALA A CA 1
ATOM 1370 C C . ALA A 1 176 ? -0.739 20.525 -18.190 1.00 86.94 176 ALA A C 1
ATOM 1372 O O . ALA A 1 176 ? -0.911 20.044 -17.071 1.00 86.94 176 ALA A O 1
ATOM 1373 N N . VAL A 1 177 ? 0.439 20.515 -18.810 1.00 91.25 177 VAL A N 1
ATOM 1374 C CA . VAL A 1 177 ? 1.654 19.896 -18.270 1.00 91.25 177 VAL A CA 1
ATOM 1375 C C . VAL A 1 177 ? 2.790 20.903 -18.312 1.00 91.25 177 VAL A C 1
ATOM 1377 O O . VAL A 1 177 ? 2.937 21.611 -19.303 1.00 91.25 177 VAL A O 1
ATOM 1380 N N . LYS A 1 178 ? 3.619 20.968 -17.270 1.00 92.94 178 LYS A N 1
ATOM 1381 C CA . LYS A 1 178 ? 4.785 21.859 -17.226 1.00 92.94 178 LYS A CA 1
ATOM 1382 C C . LYS A 1 178 ? 6.078 21.075 -17.075 1.00 92.94 178 LYS A C 1
ATOM 1384 O O . LYS A 1 178 ? 6.304 20.431 -16.054 1.00 92.94 178 LYS A O 1
ATOM 1389 N N . VAL A 1 179 ? 6.957 21.193 -18.065 1.00 92.31 179 VAL A N 1
ATOM 1390 C CA . VAL A 1 179 ? 8.305 20.624 -18.032 1.00 92.31 179 VAL A CA 1
ATOM 1391 C C . VAL A 1 179 ? 9.263 21.624 -17.403 1.00 92.31 179 VAL A C 1
ATOM 1393 O O . VAL A 1 179 ? 9.507 22.705 -17.934 1.00 92.31 179 VAL A O 1
ATOM 1396 N N . MET A 1 180 ? 9.838 21.242 -16.271 1.00 91.12 180 MET A N 1
ATOM 1397 C CA . MET A 1 180 ? 10.892 21.978 -15.592 1.00 91.12 180 MET A CA 1
ATOM 1398 C C . MET A 1 180 ? 12.217 21.253 -15.805 1.00 91.12 180 MET A C 1
ATOM 1400 O O . MET A 1 180 ? 12.385 20.105 -15.397 1.00 91.12 180 MET A O 1
ATOM 1404 N N . MET A 1 181 ? 13.168 21.936 -16.438 1.00 90.38 181 MET A N 1
ATOM 1405 C CA . MET A 1 181 ? 14.501 21.408 -16.718 1.00 90.38 181 MET A CA 1
ATOM 1406 C C . MET A 1 181 ? 15.557 22.450 -16.367 1.00 90.38 181 MET A C 1
ATOM 1408 O O . MET A 1 181 ? 15.440 23.612 -16.761 1.00 90.38 181 MET A O 1
ATOM 1412 N N . LYS A 1 182 ? 16.609 22.036 -15.656 1.00 87.88 182 LYS A N 1
ATOM 1413 C CA . LYS A 1 182 ? 17.762 22.902 -15.372 1.00 87.88 182 LYS A CA 1
ATOM 1414 C C . LYS A 1 182 ? 19.041 22.144 -15.057 1.00 87.88 182 LYS A C 1
ATOM 1416 O O . LYS A 1 182 ? 19.010 20.976 -14.684 1.00 87.88 182 LYS A O 1
ATOM 1421 N N . GLU A 1 183 ? 20.167 22.842 -15.154 1.00 85.56 183 GLU A N 1
ATOM 1422 C CA . GLU A 1 183 ? 21.453 22.352 -14.655 1.00 85.56 183 GLU A CA 1
ATOM 1423 C C . GLU A 1 183 ? 21.504 22.449 -13.113 1.00 85.56 183 GLU A C 1
ATOM 1425 O O . GLU A 1 183 ? 21.025 23.439 -12.543 1.00 85.56 183 GLU A O 1
ATOM 1430 N N . PRO A 1 184 ? 22.083 21.451 -12.418 1.00 84.31 184 PRO A N 1
ATOM 1431 C CA . PRO A 1 184 ? 22.426 21.567 -11.008 1.00 84.31 184 PRO A CA 1
ATOM 1432 C C . PRO A 1 184 ? 23.331 22.777 -10.756 1.00 84.31 184 PRO A C 1
ATOM 1434 O O . PRO A 1 184 ? 24.142 23.161 -11.602 1.00 84.31 184 PRO A O 1
ATOM 1437 N N . ALA A 1 185 ? 23.231 23.370 -9.565 1.00 83.50 185 ALA A N 1
ATOM 1438 C CA . ALA A 1 185 ? 24.143 24.439 -9.176 1.00 83.50 185 ALA A CA 1
ATOM 1439 C C . ALA A 1 185 ? 25.596 23.929 -9.157 1.00 83.50 185 ALA A C 1
ATOM 1441 O O . ALA A 1 185 ? 25.849 22.764 -8.855 1.00 83.50 185 ALA A O 1
ATOM 1442 N N . LYS A 1 186 ? 26.568 24.809 -9.428 1.00 81.56 186 LYS A N 1
ATOM 1443 C CA . LYS A 1 186 ? 27.995 24.438 -9.465 1.00 81.56 186 LYS A CA 1
ATOM 1444 C C . LYS A 1 186 ? 28.459 23.735 -8.180 1.00 81.56 186 LYS A C 1
ATOM 1446 O O . LYS A 1 186 ? 29.142 22.722 -8.252 1.00 81.56 186 LYS A O 1
ATOM 1451 N N . GLU A 1 187 ? 28.034 24.235 -7.022 1.00 80.31 187 GLU A N 1
ATOM 1452 C CA . GLU A 1 187 ? 28.326 23.623 -5.719 1.00 80.31 187 GLU A CA 1
ATOM 1453 C C . GLU A 1 187 ? 27.751 22.201 -5.601 1.00 80.31 187 GLU A C 1
ATOM 1455 O O . GLU A 1 187 ? 28.404 21.308 -5.062 1.00 80.31 187 GLU A O 1
ATOM 1460 N N . THR A 1 188 ? 26.559 21.963 -6.155 1.00 82.19 188 THR A N 1
ATOM 1461 C CA . THR A 1 188 ? 25.942 20.633 -6.214 1.00 82.19 188 THR A CA 1
ATOM 1462 C C . THR A 1 188 ? 26.759 19.684 -7.083 1.00 82.19 188 THR A C 1
ATOM 1464 O O . THR A 1 188 ? 26.936 18.532 -6.709 1.00 82.19 188 THR A O 1
ATOM 1467 N N . ILE A 1 189 ? 27.289 20.151 -8.218 1.00 82.50 189 ILE A N 1
ATOM 1468 C CA . ILE A 1 189 ? 28.148 19.336 -9.094 1.00 82.50 189 ILE A CA 1
ATOM 1469 C C . ILE A 1 189 ? 29.430 18.921 -8.354 1.00 82.50 189 ILE A C 1
ATOM 1471 O O . ILE A 1 189 ? 29.858 17.777 -8.461 1.00 82.50 189 ILE A O 1
ATOM 1475 N N . GLU A 1 190 ? 30.017 19.824 -7.564 1.00 82.25 190 GLU A N 1
ATOM 1476 C CA . GLU A 1 190 ? 31.231 19.552 -6.782 1.00 82.25 190 GLU A CA 1
ATOM 1477 C C . GLU A 1 190 ? 30.972 18.582 -5.613 1.00 82.25 190 GLU A C 1
ATOM 1479 O O . GLU A 1 190 ? 31.724 17.625 -5.410 1.00 82.25 190 GLU A O 1
ATOM 1484 N N . LYS A 1 191 ? 29.896 18.797 -4.843 1.00 87.12 191 LYS A N 1
ATOM 1485 C CA . LYS A 1 191 ? 29.553 17.959 -3.680 1.00 87.12 191 LYS A CA 1
ATOM 1486 C C . LYS A 1 191 ? 28.894 16.638 -4.076 1.00 87.12 191 LYS A C 1
ATOM 1488 O O . LYS A 1 191 ? 29.057 15.639 -3.379 1.00 87.12 191 LYS A O 1
ATOM 1493 N N . GLY A 1 192 ? 28.168 16.597 -5.188 1.00 89.75 192 GLY A N 1
ATOM 1494 C CA . GLY A 1 192 ? 27.382 15.451 -5.652 1.00 89.75 192 GLY A CA 1
ATOM 1495 C C . GLY A 1 192 ? 26.083 15.203 -4.871 1.00 89.75 192 GLY A C 1
ATOM 1496 O O . GLY A 1 192 ? 25.235 14.456 -5.337 1.00 89.75 192 GLY A O 1
ATOM 1497 N N . VAL A 1 193 ? 25.887 15.847 -3.720 1.00 92.44 193 VAL A N 1
ATOM 1498 C CA . VAL A 1 193 ? 24.670 15.763 -2.896 1.00 92.44 193 VAL A CA 1
ATOM 1499 C C . VAL A 1 193 ? 24.230 17.181 -2.539 1.00 92.44 193 VAL A C 1
ATOM 1501 O O . VAL A 1 193 ? 25.075 18.044 -2.290 1.00 92.44 193 VAL A O 1
ATOM 1504 N N . GLN A 1 194 ? 22.921 17.429 -2.504 1.00 92.38 194 GLN A N 1
ATOM 1505 C CA . GLN A 1 194 ? 22.339 18.707 -2.081 1.00 92.38 194 GLN A CA 1
ATOM 1506 C C . GLN A 1 194 ? 21.106 18.519 -1.200 1.00 92.38 194 GLN A C 1
ATOM 1508 O O . GLN A 1 194 ? 20.462 17.472 -1.236 1.00 92.38 194 GLN A O 1
ATOM 1513 N N . ILE A 1 195 ? 20.746 19.575 -0.465 1.00 92.62 195 ILE A N 1
ATOM 1514 C CA . ILE A 1 195 ? 19.399 19.709 0.094 1.00 92.62 195 ILE A CA 1
ATOM 1515 C C . ILE A 1 195 ? 18.413 19.757 -1.081 1.00 92.62 195 ILE A C 1
ATOM 1517 O O . ILE A 1 195 ? 18.610 20.522 -2.031 1.00 92.62 195 ILE A O 1
ATOM 1521 N N . ALA A 1 196 ? 17.397 18.899 -1.055 1.00 89.62 196 ALA A N 1
ATOM 1522 C CA . ALA A 1 196 ? 16.329 18.908 -2.043 1.00 89.62 196 ALA A CA 1
ATOM 1523 C C . ALA A 1 196 ? 15.541 20.218 -1.930 1.00 89.62 196 ALA A C 1
ATOM 1525 O O . ALA A 1 196 ? 15.430 20.794 -0.848 1.00 89.62 196 ALA A O 1
ATOM 1526 N N . ARG A 1 197 ? 15.002 20.705 -3.049 1.00 84.50 197 ARG A N 1
ATOM 1527 C CA . ARG A 1 197 ? 14.282 21.980 -3.084 1.00 84.50 197 ARG A CA 1
ATOM 1528 C C . ARG A 1 197 ? 12.934 21.855 -3.772 1.00 84.50 197 ARG A C 1
ATOM 1530 O O . ARG A 1 197 ? 12.791 21.094 -4.723 1.00 84.50 197 ARG A O 1
ATOM 1537 N N . ARG A 1 198 ? 11.998 22.694 -3.338 1.00 78.12 198 ARG A N 1
ATOM 1538 C CA . ARG A 1 198 ? 10.621 22.829 -3.827 1.00 78.12 198 ARG A CA 1
ATOM 1539 C C . ARG A 1 198 ? 10.403 24.174 -4.527 1.00 78.12 198 ARG A C 1
ATOM 1541 O O . ARG A 1 198 ? 11.312 25.013 -4.541 1.00 78.12 198 ARG A O 1
ATOM 1548 N N . GLN A 1 199 ? 9.215 24.389 -5.098 1.00 71.50 199 GLN A N 1
ATOM 1549 C CA . GLN A 1 199 ? 8.782 25.660 -5.716 1.00 71.50 199 GLN A CA 1
ATOM 1550 C C . GLN A 1 199 ? 9.742 26.155 -6.815 1.00 71.50 199 GLN A C 1
ATOM 1552 O O . GLN A 1 199 ? 10.419 27.176 -6.678 1.00 71.50 199 GLN A O 1
ATOM 1557 N N . GLY A 1 200 ? 9.897 25.389 -7.890 1.00 68.25 200 GLY A N 1
ATOM 1558 C CA . GLY A 1 200 ? 10.859 25.640 -8.958 1.00 68.25 200 GLY A CA 1
ATOM 1559 C C . GLY A 1 200 ? 12.294 25.447 -8.477 1.00 68.25 200 GLY A C 1
ATOM 1560 O O . GLY A 1 200 ? 13.233 26.003 -9.055 1.00 68.25 200 GLY A O 1
ATOM 1561 N N . ASN A 1 201 ? 12.477 24.678 -7.397 1.00 69.19 201 ASN A N 1
ATOM 1562 C CA . ASN A 1 201 ? 13.730 24.465 -6.679 1.00 69.19 201 ASN A CA 1
ATOM 1563 C C . ASN A 1 201 ? 14.352 25.801 -6.207 1.00 69.19 201 ASN A C 1
ATOM 1565 O O . ASN A 1 201 ? 15.522 26.107 -6.453 1.00 69.19 201 ASN A O 1
ATOM 1569 N N . THR A 1 202 ? 13.530 26.605 -5.530 1.00 75.38 202 THR A N 1
ATOM 1570 C CA . THR A 1 202 ? 13.916 27.874 -4.889 1.00 75.38 202 THR A CA 1
ATOM 1571 C C . THR A 1 202 ? 13.907 27.804 -3.363 1.00 75.38 202 THR A C 1
ATOM 1573 O O . THR A 1 202 ? 14.630 28.575 -2.736 1.00 75.38 202 THR A O 1
ATOM 1576 N N . VAL A 1 203 ? 13.164 26.861 -2.772 1.00 81.50 203 VAL A N 1
ATOM 1577 C CA . VAL A 1 203 ? 13.037 26.714 -1.315 1.00 81.50 203 VAL A CA 1
ATOM 1578 C C . VAL A 1 203 ? 13.542 25.348 -0.873 1.00 81.50 203 VAL A C 1
ATOM 1580 O O . VAL A 1 203 ? 13.151 24.342 -1.453 1.00 81.50 203 VAL A O 1
ATOM 1583 N N . ASP A 1 204 ? 14.415 25.302 0.130 1.00 87.81 204 ASP A N 1
ATOM 1584 C CA . ASP A 1 204 ? 14.940 24.047 0.676 1.00 87.81 204 ASP A CA 1
ATOM 1585 C C . ASP A 1 204 ? 13.823 23.239 1.366 1.00 87.81 204 ASP A C 1
ATOM 1587 O O . ASP A 1 204 ? 13.017 23.784 2.120 1.00 87.81 204 ASP A O 1
ATOM 1591 N N . ASP A 1 205 ? 13.761 21.927 1.121 1.00 88.00 205 ASP A N 1
ATOM 1592 C CA . ASP A 1 205 ? 12.768 21.045 1.740 1.00 88.00 205 ASP A CA 1
ATOM 1593 C C . ASP A 1 205 ? 13.187 20.660 3.164 1.00 88.00 205 ASP A C 1
ATOM 1595 O O . ASP A 1 205 ? 13.761 19.593 3.417 1.00 88.00 205 ASP A O 1
ATOM 1599 N N . VAL A 1 206 ? 12.922 21.589 4.082 1.00 89.25 206 VAL A N 1
ATOM 1600 C CA . VAL A 1 206 ? 13.221 21.488 5.509 1.00 89.25 206 VAL A CA 1
ATOM 1601 C C . VAL A 1 206 ? 11.953 21.718 6.314 1.00 89.25 206 VAL A C 1
ATOM 1603 O O . VAL A 1 206 ? 11.143 22.593 6.011 1.00 89.25 206 VAL A O 1
ATOM 1606 N N . LEU A 1 207 ? 11.815 20.952 7.386 1.00 88.19 207 LEU A N 1
ATOM 1607 C CA . LEU A 1 207 ? 10.697 21.003 8.303 1.00 88.19 207 LEU A CA 1
ATOM 1608 C C . LEU A 1 207 ? 11.161 21.294 9.730 1.00 88.19 207 LEU A C 1
ATOM 1610 O O . LEU A 1 207 ? 11.986 20.561 10.277 1.00 88.19 207 LEU A O 1
ATOM 1614 N N . PHE A 1 208 ? 10.502 22.271 10.359 1.00 89.50 208 PHE A N 1
ATOM 1615 C CA . PHE A 1 208 ? 10.565 22.540 11.796 1.00 89.50 208 PHE A CA 1
ATOM 1616 C C . PHE A 1 208 ? 9.162 22.788 12.385 1.00 89.50 208 PHE A C 1
ATOM 1618 O O . PHE A 1 208 ? 8.297 23.308 11.675 1.00 89.50 208 PHE A O 1
ATOM 1625 N N . PRO A 1 209 ? 8.919 22.450 13.667 1.00 89.38 209 PRO A N 1
ATOM 1626 C CA . PRO A 1 209 ? 7.688 22.798 14.382 1.00 89.38 209 PRO A CA 1
ATOM 1627 C C . PRO A 1 209 ? 7.589 24.302 14.678 1.00 89.38 209 PRO A C 1
ATOM 1629 O O . PRO A 1 209 ? 8.589 25.023 14.681 1.00 89.38 209 PRO A O 1
ATOM 1632 N N . SER A 1 210 ? 6.380 24.781 14.994 1.00 87.81 210 SER A N 1
ATOM 1633 C CA . SER A 1 210 ? 6.192 26.145 15.500 1.00 87.81 210 SER A CA 1
ATOM 1634 C C . SER A 1 210 ? 6.875 26.330 16.859 1.00 87.81 210 SER A C 1
ATOM 1636 O O . SER A 1 210 ? 6.864 25.425 17.693 1.00 87.81 210 SER A O 1
ATOM 1638 N N . PHE A 1 211 ? 7.396 27.531 17.122 1.00 89.12 211 PHE A N 1
ATOM 1639 C CA . PHE A 1 211 ? 7.832 27.924 18.462 1.00 89.12 211 PHE A CA 1
ATOM 1640 C C . PHE A 1 211 ? 6.685 28.631 19.192 1.00 89.12 211 PHE A C 1
ATOM 1642 O O . PHE A 1 211 ? 6.210 29.682 18.757 1.00 89.12 211 PHE A O 1
ATOM 1649 N N . LEU A 1 212 ? 6.231 28.067 20.308 1.00 86.25 212 LEU A N 1
ATOM 1650 C CA . LEU A 1 212 ? 5.169 28.636 21.127 1.00 86.25 212 LEU A CA 1
ATOM 1651 C C . LEU A 1 212 ? 5.791 29.556 22.183 1.00 86.25 212 LEU A C 1
ATOM 1653 O O . LEU A 1 212 ? 6.633 29.134 22.982 1.00 86.25 212 LEU A O 1
ATOM 1657 N N . ALA A 1 213 ? 5.378 30.824 22.184 1.00 82.94 213 ALA A N 1
ATOM 1658 C CA . ALA A 1 213 ? 5.909 31.847 23.077 1.00 82.94 213 ALA A CA 1
ATOM 1659 C C . ALA A 1 213 ? 5.862 31.388 24.542 1.00 82.94 213 ALA A C 1
ATOM 1661 O O . ALA A 1 213 ? 4.830 30.916 25.020 1.00 82.94 213 ALA A O 1
ATOM 1662 N N . HIS A 1 214 ? 6.988 31.545 25.241 1.00 79.62 214 HIS A N 1
ATOM 1663 C CA . HIS A 1 214 ? 7.198 31.104 26.623 1.00 79.62 214 HIS A CA 1
ATOM 1664 C C . HIS A 1 214 ? 7.011 29.600 26.878 1.00 79.62 214 HIS A C 1
ATOM 1666 O O . HIS A 1 214 ? 6.871 29.223 28.031 1.00 79.62 214 HIS A O 1
ATOM 1672 N N . ARG A 1 215 ? 6.965 28.741 25.852 1.00 81.81 215 ARG A N 1
ATOM 1673 C CA . ARG A 1 215 ? 6.735 27.293 26.022 1.00 81.81 215 ARG A CA 1
ATOM 1674 C C . ARG A 1 215 ? 7.784 26.425 25.345 1.00 81.81 215 ARG A C 1
ATOM 1676 O O . ARG A 1 215 ? 8.182 25.429 25.927 1.00 81.81 215 ARG A O 1
ATOM 1683 N N . GLY A 1 216 ? 8.243 26.809 24.156 1.00 87.94 216 GLY A N 1
ATOM 1684 C CA . GLY A 1 216 ? 9.219 26.034 23.388 1.00 87.94 216 GLY A CA 1
ATOM 1685 C C . GLY A 1 216 ? 8.673 25.562 22.045 1.00 87.94 216 GLY A C 1
ATOM 1686 O O . GLY A 1 216 ? 7.625 26.019 21.583 1.00 87.94 216 GLY A O 1
ATOM 1687 N N . PHE A 1 217 ? 9.406 24.664 21.394 1.00 89.88 217 PHE A N 1
ATOM 1688 C CA . PHE A 1 217 ? 8.989 24.073 20.127 1.00 89.88 217 PHE A CA 1
ATOM 1689 C C . PHE A 1 217 ? 7.834 23.093 20.332 1.00 89.88 217 PHE A C 1
ATOM 1691 O O . PHE A 1 217 ? 7.888 22.234 21.207 1.00 89.88 217 PHE A O 1
ATOM 1698 N N . ALA A 1 218 ? 6.801 23.199 19.496 1.00 88.31 218 ALA A N 1
ATOM 1699 C CA . ALA A 1 218 ? 5.665 22.286 19.481 1.00 88.31 218 ALA A CA 1
ATOM 1700 C C . ALA A 1 218 ? 6.070 20.933 18.867 1.00 88.31 218 ALA A C 1
ATOM 1702 O O . ALA A 1 218 ? 5.673 20.579 17.764 1.00 88.31 218 ALA A O 1
ATOM 1703 N N . GLY A 1 219 ? 6.916 20.185 19.563 1.00 89.62 219 GLY A N 1
ATOM 1704 C CA . GLY A 1 219 ? 7.501 18.938 19.088 1.00 89.62 219 GLY A CA 1
ATOM 1705 C C . GLY A 1 219 ? 9.018 19.026 18.993 1.00 89.62 219 GLY A C 1
ATOM 1706 O O . GLY A 1 219 ? 9.604 20.104 18.944 1.00 89.62 219 GLY A O 1
ATOM 1707 N N . LYS A 1 220 ? 9.642 17.852 18.979 1.00 92.00 220 LYS A N 1
ATOM 1708 C CA . LYS A 1 220 ? 11.098 17.679 19.059 1.00 92.00 220 LYS A CA 1
ATOM 1709 C C . LYS A 1 220 ? 11.714 17.093 17.795 1.00 92.00 220 LYS A C 1
ATOM 1711 O O . LYS A 1 220 ? 12.826 16.583 17.834 1.00 92.00 220 LYS A O 1
ATOM 1716 N N . PHE A 1 221 ? 10.967 17.072 16.695 1.00 94.44 221 PHE A N 1
ATOM 1717 C CA . PHE A 1 221 ? 11.374 16.396 15.469 1.00 94.44 221 PHE A CA 1
ATOM 1718 C C . PHE A 1 221 ? 11.446 17.386 14.311 1.00 94.44 221 PHE A C 1
ATOM 1720 O O . PHE A 1 221 ? 10.667 18.328 14.227 1.00 94.44 221 PHE A O 1
ATOM 1727 N N . GLY A 1 222 ? 12.379 17.166 13.399 1.00 93.06 222 GLY A N 1
ATOM 1728 C CA . GLY A 1 222 ? 12.478 17.879 12.134 1.00 93.06 222 GLY A CA 1
ATOM 1729 C C . GLY A 1 222 ? 12.754 16.908 10.996 1.00 93.06 222 GLY A C 1
ATOM 1730 O O . GLY A 1 222 ? 12.984 15.715 11.213 1.00 93.06 222 GLY A O 1
ATOM 1731 N N . SER A 1 223 ? 12.685 17.417 9.772 1.00 93.56 223 SER A N 1
ATOM 1732 C CA . SER A 1 223 ? 13.014 16.657 8.567 1.00 93.56 223 SER A CA 1
ATOM 1733 C C . SER A 1 223 ? 13.791 17.530 7.596 1.00 93.56 223 SER A C 1
ATOM 1735 O O . SER A 1 223 ? 13.537 18.730 7.493 1.00 93.56 223 SER A O 1
ATOM 1737 N N . VAL A 1 224 ? 14.739 16.935 6.882 1.00 93.62 224 VAL A N 1
ATOM 1738 C CA . VAL A 1 224 ? 15.433 17.555 5.754 1.00 93.62 224 VAL A CA 1
ATOM 1739 C C . VAL A 1 224 ? 15.531 16.550 4.626 1.00 93.62 224 VAL A C 1
ATOM 1741 O O . VAL A 1 224 ? 15.935 15.413 4.842 1.00 93.62 224 VAL A O 1
ATOM 1744 N N . SER A 1 225 ? 15.160 16.948 3.416 1.00 93.94 225 SER A N 1
ATOM 1745 C CA . SER A 1 225 ? 15.239 16.046 2.266 1.00 93.94 225 SER A CA 1
ATOM 1746 C C . SER A 1 225 ? 16.520 16.290 1.483 1.00 93.94 225 SER A C 1
ATOM 1748 O O . SER A 1 225 ? 16.923 17.435 1.283 1.00 93.94 225 SER A O 1
ATOM 1750 N N . LEU A 1 226 ? 17.175 15.219 1.041 1.00 94.38 226 LEU A N 1
ATOM 1751 C CA . LEU A 1 226 ? 18.434 15.273 0.299 1.00 94.38 226 LEU A CA 1
ATOM 1752 C C . LEU A 1 226 ? 18.269 14.641 -1.082 1.00 94.38 226 LEU A C 1
ATOM 1754 O O . LEU A 1 226 ? 17.622 13.606 -1.199 1.00 94.38 226 LEU A O 1
ATOM 1758 N N . LEU A 1 227 ? 18.896 15.230 -2.103 1.00 93.94 227 LEU A N 1
ATOM 1759 C CA . LEU A 1 227 ? 19.042 14.652 -3.441 1.00 93.94 227 LEU A CA 1
ATOM 1760 C C . LEU A 1 227 ? 20.510 14.292 -3.684 1.00 93.94 227 LEU A C 1
ATOM 1762 O O . LEU A 1 227 ? 21.381 15.167 -3.630 1.00 93.94 227 LEU A O 1
ATOM 1766 N N . ASN A 1 228 ? 20.773 13.028 -4.011 1.00 94.12 228 ASN A N 1
ATOM 1767 C CA . ASN A 1 228 ? 22.081 12.579 -4.478 1.00 94.12 228 ASN A CA 1
ATOM 1768 C C . ASN A 1 228 ? 22.124 12.574 -6.014 1.00 94.12 228 ASN A C 1
ATOM 1770 O O . ASN A 1 228 ? 21.387 11.828 -6.651 1.00 94.12 228 ASN A O 1
ATOM 1774 N N . ILE A 1 229 ? 22.988 13.396 -6.609 1.00 92.25 229 ILE A N 1
ATOM 1775 C CA . ILE A 1 229 ? 23.239 13.439 -8.060 1.00 92.25 229 ILE A CA 1
ATOM 1776 C C . ILE A 1 229 ? 24.589 12.821 -8.452 1.00 92.25 229 ILE A C 1
ATOM 1778 O O . ILE A 1 229 ? 24.959 12.850 -9.626 1.00 92.25 229 ILE A O 1
ATOM 1782 N N . ALA A 1 230 ? 25.362 12.336 -7.477 1.00 90.50 230 ALA A N 1
ATOM 1783 C CA . ALA A 1 230 ? 26.615 11.642 -7.722 1.00 90.50 230 ALA A CA 1
ATOM 1784 C C . ALA A 1 230 ? 26.347 10.248 -8.290 1.00 90.50 230 ALA A C 1
ATOM 1786 O O . ALA A 1 230 ? 25.288 9.677 -8.064 1.00 90.50 230 ALA A O 1
ATOM 1787 N N . SER A 1 231 ? 27.346 9.672 -8.958 1.00 87.62 231 SER A N 1
ATOM 1788 C CA . SER A 1 231 ? 27.299 8.300 -9.482 1.00 87.62 231 SER A CA 1
ATOM 1789 C C . SER A 1 231 ? 27.417 7.210 -8.410 1.00 87.62 231 SER A C 1
ATOM 1791 O O . SER A 1 231 ? 27.307 6.030 -8.724 1.00 87.62 231 SER A O 1
ATOM 1793 N N . GLU A 1 232 ? 27.694 7.584 -7.162 1.00 89.62 232 GLU A N 1
ATOM 1794 C CA . GLU A 1 232 ? 27.866 6.680 -6.024 1.00 89.62 232 GLU A CA 1
ATOM 1795 C C . GLU A 1 232 ? 26.887 7.031 -4.899 1.00 89.62 232 GLU A C 1
ATOM 1797 O O . GLU A 1 232 ? 26.382 8.154 -4.824 1.00 89.62 232 GLU A O 1
ATOM 1802 N N . SER A 1 233 ? 26.615 6.072 -4.014 1.00 91.81 233 SER A N 1
ATOM 1803 C CA . SER A 1 233 ? 25.761 6.291 -2.845 1.00 91.81 233 SER A CA 1
ATOM 1804 C C . SER A 1 233 ? 26.419 7.217 -1.818 1.00 91.81 233 SER A C 1
ATOM 1806 O O . SER A 1 233 ? 27.641 7.248 -1.668 1.00 91.81 233 SER A O 1
ATOM 1808 N N . ALA A 1 234 ? 25.591 7.939 -1.069 1.00 93.56 234 ALA A N 1
ATOM 1809 C CA . ALA A 1 234 ? 26.015 8.804 0.024 1.00 93.56 234 ALA A CA 1
ATOM 1810 C C . ALA A 1 234 ? 25.392 8.348 1.351 1.00 93.56 234 ALA A C 1
ATOM 1812 O O . ALA A 1 234 ? 24.250 7.901 1.368 1.00 93.56 234 ALA A O 1
ATOM 1813 N N . ASN A 1 235 ? 26.123 8.489 2.456 1.00 93.88 235 ASN A N 1
ATOM 1814 C CA . ASN A 1 235 ? 25.690 8.088 3.793 1.00 93.88 235 ASN A CA 1
ATOM 1815 C C . ASN A 1 235 ? 25.514 9.310 4.689 1.00 93.88 235 ASN A C 1
ATOM 1817 O O . ASN A 1 235 ? 26.465 10.066 4.887 1.00 93.88 235 ASN A O 1
ATOM 1821 N N . VAL A 1 236 ? 24.330 9.500 5.264 1.00 94.44 236 VAL A N 1
ATOM 1822 C CA . VAL A 1 236 ? 24.123 10.504 6.315 1.00 94.44 236 VAL A CA 1
ATOM 1823 C C . VAL A 1 236 ? 24.463 9.860 7.648 1.00 94.44 236 VAL A C 1
ATOM 1825 O O . VAL A 1 236 ? 23.886 8.833 7.997 1.00 94.44 236 VAL A O 1
ATOM 1828 N N . PHE A 1 237 ? 25.413 10.442 8.374 1.00 93.00 237 PHE A N 1
ATOM 1829 C CA . PHE A 1 237 ? 25.894 9.860 9.630 1.00 93.00 237 PHE A CA 1
ATOM 1830 C C . PHE A 1 237 ? 25.696 10.770 10.839 1.00 93.00 237 PHE A C 1
ATOM 1832 O O . PHE A 1 237 ? 25.787 10.290 11.963 1.00 93.00 237 PHE A O 1
ATOM 1839 N N . ASP A 1 238 ? 25.440 12.063 10.629 1.00 93.75 238 ASP A N 1
ATOM 1840 C CA . ASP A 1 238 ? 25.252 13.006 11.726 1.00 93.75 238 ASP A CA 1
ATOM 1841 C C . ASP A 1 238 ? 24.526 14.282 11.271 1.00 93.75 238 ASP A C 1
ATOM 1843 O O . ASP A 1 238 ? 24.529 14.637 10.083 1.00 93.75 238 ASP A O 1
ATOM 1847 N N . ILE A 1 239 ? 23.905 14.973 12.225 1.00 95.12 239 ILE A N 1
ATOM 1848 C CA . ILE A 1 239 ? 23.164 16.208 12.002 1.00 95.12 239 ILE A CA 1
ATOM 1849 C C . ILE A 1 239 ? 23.289 17.150 13.202 1.00 95.12 239 ILE A C 1
ATOM 1851 O O . ILE A 1 239 ? 22.944 16.798 14.328 1.00 95.12 239 ILE A O 1
ATOM 1855 N N . ASP A 1 240 ? 23.737 18.376 12.936 1.00 95.69 240 ASP A N 1
ATOM 1856 C CA . ASP A 1 240 ? 23.837 19.437 13.940 1.00 95.69 240 ASP A CA 1
ATOM 1857 C C . ASP A 1 240 ? 22.839 20.550 13.642 1.00 95.69 240 ASP A C 1
ATOM 1859 O O . ASP A 1 240 ? 22.627 20.933 12.487 1.00 95.69 240 ASP A O 1
ATOM 1863 N N . ILE A 1 241 ? 22.281 21.132 14.698 1.00 95.12 241 ILE A N 1
ATOM 1864 C CA . ILE A 1 241 ? 21.421 22.311 14.610 1.00 95.12 241 ILE A CA 1
ATOM 1865 C C . ILE A 1 241 ? 22.021 23.414 15.459 1.00 95.12 241 ILE A C 1
ATOM 1867 O O . ILE A 1 241 ? 22.526 23.164 16.547 1.00 95.12 241 ILE A O 1
ATOM 1871 N N . ARG A 1 242 ? 21.942 24.649 14.973 1.00 95.06 242 ARG A N 1
ATOM 1872 C CA . ARG A 1 242 ? 22.195 25.850 15.762 1.00 95.06 242 ARG A CA 1
ATOM 1873 C C . ARG A 1 242 ? 20.964 26.737 15.718 1.00 95.06 242 ARG A C 1
ATOM 1875 O O . ARG A 1 242 ? 20.524 27.130 14.642 1.00 95.06 242 ARG A O 1
ATOM 1882 N N . ILE A 1 243 ? 20.434 27.083 16.885 1.00 94.69 243 ILE A N 1
ATOM 1883 C CA . ILE A 1 243 ? 19.250 27.937 17.005 1.00 94.69 243 ILE A CA 1
ATOM 1884 C C . ILE A 1 243 ? 19.674 29.267 17.608 1.00 94.69 243 ILE A C 1
ATOM 1886 O O . ILE A 1 243 ? 20.344 29.300 18.638 1.00 94.69 243 ILE A O 1
ATOM 1890 N N . MET A 1 244 ? 19.290 30.375 16.981 1.00 94.69 244 MET A N 1
ATOM 1891 C CA . MET A 1 244 ? 19.617 31.706 17.484 1.00 94.69 244 MET A CA 1
ATOM 1892 C C . MET A 1 244 ? 18.477 32.702 17.310 1.00 94.69 244 MET A C 1
ATOM 1894 O O . MET A 1 244 ? 17.709 32.642 16.355 1.00 94.69 244 MET A O 1
ATOM 1898 N N . ASN A 1 245 ? 18.388 33.662 18.222 1.00 93.88 245 ASN A N 1
ATOM 1899 C CA . ASN A 1 245 ? 17.496 34.806 18.091 1.00 93.88 245 ASN A CA 1
ATOM 1900 C C . ASN A 1 245 ? 18.048 35.776 17.036 1.00 93.88 245 ASN A C 1
ATOM 1902 O O . ASN A 1 245 ? 19.173 36.254 17.169 1.00 93.88 245 ASN A O 1
ATOM 1906 N N . GLU A 1 246 ? 17.266 36.090 16.000 1.00 93.38 246 GLU A N 1
ATOM 1907 C CA . GLU A 1 246 ? 17.717 36.959 14.902 1.00 93.38 246 GLU A CA 1
ATOM 1908 C C . GLU A 1 246 ? 18.003 38.397 15.342 1.00 93.38 246 GLU A C 1
ATOM 1910 O O . GLU A 1 246 ? 18.885 39.044 14.785 1.00 93.38 246 GLU A O 1
ATOM 1915 N N . ALA A 1 247 ? 17.263 38.907 16.329 1.00 92.19 247 ALA A N 1
ATOM 1916 C CA . ALA A 1 247 ? 17.386 40.293 16.766 1.00 92.19 247 ALA A CA 1
ATOM 1917 C C . ALA A 1 247 ? 18.546 40.490 17.750 1.00 92.19 247 ALA A C 1
ATOM 1919 O O . ALA A 1 247 ? 19.246 41.498 17.684 1.00 92.19 247 ALA A O 1
ATOM 1920 N N . THR A 1 248 ? 18.740 39.549 18.678 1.00 92.50 248 THR A N 1
ATOM 1921 C CA . THR A 1 248 ? 19.774 39.658 19.723 1.00 92.50 248 THR A CA 1
ATOM 1922 C C . THR A 1 248 ? 21.065 38.924 19.378 1.00 92.50 248 THR A C 1
ATOM 1924 O O . THR A 1 248 ? 22.056 39.084 20.088 1.00 92.50 248 THR A O 1
ATOM 1927 N N . CYS A 1 249 ? 21.058 38.094 18.330 1.00 90.56 249 CYS A N 1
ATOM 1928 C CA . CYS A 1 249 ? 22.122 37.146 17.992 1.00 90.56 249 CYS A CA 1
ATOM 1929 C C . CYS A 1 249 ? 22.462 36.157 19.123 1.00 90.56 249 CYS A C 1
ATOM 1931 O O . CYS A 1 249 ? 23.511 35.514 19.081 1.00 90.56 249 CYS A O 1
ATOM 1933 N N . GLN A 1 250 ? 21.594 36.018 20.132 1.00 91.81 250 GLN A N 1
ATOM 1934 C CA . GLN A 1 250 ? 21.759 35.030 21.194 1.00 91.81 250 GLN A CA 1
ATOM 1935 C C . GLN A 1 250 ? 21.619 33.627 20.602 1.00 91.81 250 GLN A C 1
ATOM 1937 O O . GLN A 1 250 ? 20.580 33.311 20.027 1.00 91.81 250 GLN A O 1
ATOM 1942 N N . VAL A 1 251 ? 22.647 32.797 20.766 1.00 91.69 251 VAL A N 1
ATOM 1943 C CA . VAL A 1 251 ? 22.626 31.377 20.396 1.00 91.69 251 VAL A CA 1
ATOM 1944 C C . VAL A 1 251 ? 22.109 30.568 21.581 1.00 91.69 251 VAL A C 1
ATOM 1946 O O . VAL A 1 251 ? 22.520 30.806 22.717 1.00 91.69 251 VAL A O 1
ATOM 1949 N N . TYR A 1 252 ? 21.209 29.633 21.309 1.00 92.06 252 TYR A N 1
ATOM 1950 C CA . TYR A 1 252 ? 20.693 28.678 22.280 1.00 92.06 252 TYR A CA 1
ATOM 1951 C C . TYR A 1 252 ? 21.415 27.345 22.114 1.00 92.06 252 TYR A C 1
ATOM 1953 O O . TYR A 1 252 ? 21.714 26.933 20.991 1.00 92.06 252 TYR A O 1
ATOM 1961 N N . GLU A 1 253 ? 21.719 26.695 23.233 1.00 91.06 253 GLU A N 1
ATOM 1962 C CA . GLU A 1 253 ? 22.361 25.387 23.228 1.00 91.06 253 GLU A CA 1
ATOM 1963 C C . GLU A 1 253 ? 21.337 24.300 22.870 1.00 91.06 253 GLU A C 1
ATOM 1965 O O . GLU A 1 253 ? 20.182 24.321 23.305 1.00 91.06 253 GLU A O 1
ATOM 1970 N N . THR A 1 254 ? 21.762 23.389 22.001 1.00 92.25 254 THR A N 1
ATOM 1971 C CA . THR A 1 254 ? 20.907 22.436 21.294 1.00 92.25 254 THR A CA 1
ATOM 1972 C C . THR A 1 254 ? 21.564 21.071 21.253 1.00 92.25 254 THR A C 1
ATOM 1974 O O . THR A 1 254 ? 22.752 20.965 20.952 1.00 92.25 254 THR A O 1
ATOM 1977 N N . VAL A 1 255 ? 20.771 20.027 21.469 1.00 93.06 255 VAL A N 1
ATOM 1978 C CA . VAL A 1 255 ? 21.167 18.639 21.209 1.00 93.06 255 VAL A CA 1
ATOM 1979 C C . VAL A 1 255 ? 20.357 18.144 20.023 1.00 93.06 255 VAL A C 1
ATOM 1981 O O . VAL A 1 255 ? 19.145 18.348 19.990 1.00 93.06 255 VAL A O 1
ATOM 1984 N N . SER A 1 256 ? 21.010 17.508 19.052 1.00 94.44 256 SER A N 1
ATOM 1985 C CA . SER A 1 256 ? 20.355 16.901 17.894 1.00 94.44 256 SER A CA 1
ATOM 1986 C C . SER A 1 256 ? 20.905 15.513 17.600 1.00 94.44 256 SER A C 1
ATOM 1988 O O . SER A 1 256 ? 22.051 15.204 17.915 1.00 94.44 256 SER A O 1
ATOM 1990 N N . SER A 1 257 ? 20.068 14.666 17.007 1.00 94.88 257 SER A N 1
ATOM 1991 C CA . SER A 1 257 ? 20.446 13.317 16.586 1.00 94.88 257 SER A CA 1
ATOM 1992 C C . SER A 1 257 ? 19.562 12.837 15.440 1.00 94.88 257 SER A C 1
ATOM 1994 O O . SER A 1 257 ? 18.407 13.247 15.311 1.00 94.88 257 SER A O 1
ATOM 1996 N N . LEU A 1 258 ? 20.082 11.931 14.616 1.00 93.88 258 LEU A N 1
ATOM 1997 C CA . LEU A 1 258 ? 19.270 11.210 13.636 1.00 93.88 258 LEU A CA 1
ATOM 1998 C C . LEU A 1 258 ? 18.244 10.320 14.356 1.00 93.88 258 LEU A C 1
ATOM 2000 O O . LEU A 1 258 ? 18.526 9.784 15.426 1.00 93.88 258 LEU A O 1
ATOM 2004 N N . VAL A 1 259 ? 17.047 10.176 13.778 1.00 90.06 259 VAL A N 1
ATOM 2005 C CA . VAL A 1 259 ? 15.996 9.295 14.331 1.00 90.06 259 VAL A CA 1
ATOM 2006 C C . VAL A 1 259 ? 16.297 7.823 14.043 1.00 90.06 259 VAL A C 1
ATOM 2008 O O . VAL A 1 259 ? 16.017 6.963 14.874 1.00 90.06 259 VAL A O 1
ATOM 2011 N N . SER A 1 260 ? 16.864 7.530 12.870 1.00 80.06 260 SER A N 1
ATOM 2012 C CA . SER A 1 260 ? 17.255 6.171 12.491 1.00 80.06 260 SER A CA 1
ATOM 2013 C C . SER A 1 260 ? 18.536 5.756 13.224 1.00 80.06 260 SER A C 1
ATOM 2015 O O . SER A 1 260 ? 19.532 6.475 13.113 1.00 80.06 260 SER A O 1
ATOM 2017 N N . PRO A 1 261 ? 18.556 4.598 13.913 1.00 62.25 261 PRO A N 1
ATOM 2018 C CA . PRO A 1 261 ? 19.783 4.030 14.470 1.00 62.25 261 PRO A CA 1
ATOM 2019 C C . PRO A 1 261 ? 20.666 3.365 13.398 1.00 62.25 261 PRO A C 1
ATOM 2021 O O . PRO A 1 261 ? 21.846 3.120 13.637 1.00 62.25 261 PRO A O 1
ATOM 2024 N N . GLU A 1 262 ? 20.110 3.069 12.220 1.00 69.94 262 GLU A N 1
ATOM 2025 C CA . GLU A 1 262 ? 20.809 2.415 11.112 1.00 69.94 262 GLU A CA 1
ATOM 2026 C C . GLU A 1 262 ? 21.445 3.422 10.134 1.00 69.94 262 GLU A C 1
ATOM 2028 O O . GLU A 1 262 ? 20.951 4.552 10.011 1.00 69.94 262 GLU A O 1
ATOM 2033 N N . PRO A 1 263 ? 22.490 3.016 9.376 1.00 77.50 263 PRO A N 1
ATOM 2034 C CA . PRO A 1 263 ? 23.099 3.849 8.343 1.00 77.50 263 PRO A CA 1
ATOM 2035 C C . PRO A 1 263 ? 22.089 4.326 7.290 1.00 77.50 263 PRO A C 1
ATOM 2037 O O . PRO A 1 263 ? 21.460 3.534 6.586 1.00 77.50 263 PRO A O 1
ATOM 2040 N N . ILE A 1 264 ? 21.982 5.645 7.132 1.00 90.19 264 ILE A N 1
ATOM 2041 C CA . ILE A 1 264 ? 21.074 6.272 6.171 1.00 90.19 264 ILE A CA 1
ATOM 2042 C C . ILE A 1 264 ? 21.771 6.375 4.812 1.00 90.19 264 ILE A C 1
ATOM 2044 O O . ILE A 1 264 ? 22.534 7.310 4.560 1.00 90.19 264 ILE A O 1
ATOM 2048 N N . ILE A 1 265 ? 21.486 5.418 3.929 1.00 91.69 265 ILE A N 1
ATOM 2049 C CA . ILE A 1 265 ? 22.026 5.363 2.563 1.00 91.69 265 ILE A CA 1
ATOM 2050 C C . ILE A 1 265 ? 21.123 6.141 1.593 1.00 91.69 265 ILE A C 1
ATOM 2052 O O . ILE A 1 265 ? 19.903 5.958 1.566 1.00 91.69 265 ILE A O 1
ATOM 2056 N N . ILE A 1 266 ? 21.728 6.967 0.743 1.00 94.25 266 ILE A N 1
ATOM 2057 C CA . ILE A 1 266 ? 21.080 7.696 -0.350 1.00 94.25 266 ILE A CA 1
ATOM 2058 C C . ILE A 1 266 ? 21.727 7.258 -1.663 1.00 94.25 266 ILE A C 1
ATOM 2060 O O . ILE A 1 266 ? 22.825 7.701 -2.007 1.00 94.25 266 ILE A O 1
ATOM 2064 N N . ALA A 1 267 ? 21.053 6.369 -2.391 1.00 93.44 267 ALA A N 1
ATOM 2065 C CA . ALA A 1 267 ? 21.505 5.882 -3.692 1.00 93.44 267 ALA A CA 1
ATOM 2066 C C . ALA A 1 267 ? 21.674 7.019 -4.722 1.00 93.44 267 ALA A C 1
ATOM 2068 O O . ALA A 1 267 ? 21.055 8.077 -4.611 1.00 93.44 267 ALA A O 1
ATOM 2069 N N . SER A 1 268 ? 22.508 6.797 -5.738 1.00 91.88 268 SER A N 1
ATOM 2070 C CA . SER A 1 268 ? 22.656 7.709 -6.884 1.00 91.88 268 SER A CA 1
ATOM 2071 C C . SER A 1 268 ? 21.294 8.002 -7.530 1.00 91.88 268 SER A C 1
ATOM 2073 O O . SER A 1 268 ? 20.579 7.074 -7.895 1.00 91.88 268 SER A O 1
ATOM 2075 N N . GLY A 1 269 ? 20.937 9.277 -7.694 1.00 92.19 269 GLY A N 1
ATOM 2076 C CA . GLY A 1 269 ? 19.658 9.727 -8.260 1.00 92.19 269 GLY A CA 1
ATOM 2077 C C . GLY A 1 269 ? 18.487 9.767 -7.269 1.00 92.19 269 GLY A C 1
ATOM 2078 O O . GLY A 1 269 ? 17.391 10.185 -7.638 1.00 92.19 269 GLY A O 1
ATOM 2079 N N . HIS A 1 270 ? 18.689 9.344 -6.019 1.00 94.25 270 HIS A N 1
ATOM 2080 C CA . HIS A 1 270 ? 17.628 9.222 -5.022 1.00 94.25 270 HIS A CA 1
ATOM 2081 C C . HIS A 1 270 ? 17.383 10.546 -4.280 1.00 94.25 270 HIS A C 1
ATOM 2083 O O . HIS A 1 270 ? 18.327 11.204 -3.832 1.00 94.25 270 HIS A O 1
ATOM 2089 N N . THR A 1 271 ? 16.106 10.914 -4.119 1.00 93.38 271 THR A N 1
ATOM 2090 C CA . THR A 1 271 ? 15.656 11.940 -3.164 1.00 93.38 271 THR A CA 1
ATOM 2091 C C . THR A 1 271 ? 15.089 11.253 -1.927 1.00 93.38 271 THR A C 1
ATOM 2093 O O . THR A 1 271 ? 14.150 10.476 -2.071 1.00 93.38 271 THR A O 1
ATOM 2096 N N . ARG A 1 272 ? 15.620 11.540 -0.734 1.00 92.81 272 ARG A N 1
ATOM 2097 C CA . ARG A 1 272 ? 15.226 10.859 0.512 1.00 92.81 272 ARG A CA 1
ATOM 2098 C C . ARG A 1 272 ? 14.983 11.852 1.663 1.00 92.81 272 ARG A C 1
ATOM 2100 O O . ARG A 1 272 ? 15.823 12.738 1.849 1.00 92.81 272 ARG A O 1
ATOM 2107 N N . PRO A 1 273 ? 13.887 11.731 2.444 1.00 92.94 273 PRO A N 1
ATOM 2108 C CA . PRO A 1 273 ? 13.673 12.523 3.656 1.00 92.94 273 PRO A CA 1
ATOM 2109 C C . PRO A 1 273 ? 14.473 11.976 4.841 1.00 92.94 273 PRO A C 1
ATOM 2111 O O . PRO A 1 273 ? 14.430 10.786 5.136 1.00 92.94 273 PRO A O 1
ATOM 2114 N N . ILE A 1 274 ? 15.161 12.856 5.564 1.00 93.69 274 ILE A N 1
ATOM 2115 C CA . ILE A 1 274 ? 15.972 12.510 6.732 1.00 93.69 274 ILE A CA 1
ATOM 2116 C C . ILE A 1 274 ? 15.342 13.121 7.977 1.00 93.69 274 ILE A C 1
ATOM 2118 O O . ILE A 1 274 ? 15.355 14.339 8.158 1.00 93.69 274 ILE A O 1
ATOM 2122 N N . SER A 1 275 ? 14.798 12.262 8.838 1.00 94.69 275 SER A N 1
ATOM 2123 C CA . SER A 1 275 ? 14.187 12.677 10.102 1.00 94.69 275 SER A CA 1
ATOM 2124 C C . SER A 1 275 ? 15.225 12.748 11.220 1.00 94.69 275 SER A C 1
ATOM 2126 O O . SER A 1 275 ? 16.075 11.865 11.363 1.00 94.69 275 SER A O 1
ATOM 2128 N N . PHE A 1 276 ? 15.141 13.795 12.031 1.00 95.25 276 PHE A N 1
ATOM 2129 C CA . PHE A 1 276 ? 16.040 14.040 13.155 1.00 95.25 276 PHE A CA 1
ATOM 2130 C C . PHE A 1 276 ? 15.260 14.538 14.371 1.00 95.25 276 PHE A C 1
ATOM 2132 O O . PHE A 1 276 ? 14.197 15.146 14.231 1.00 95.25 276 PHE A O 1
ATOM 2139 N N . SER A 1 277 ? 15.783 14.286 15.566 1.00 95.69 277 SER A N 1
ATOM 2140 C CA . SER A 1 277 ? 15.310 14.906 16.800 1.00 95.69 277 SER A CA 1
ATOM 2141 C C . SER A 1 277 ? 16.203 16.069 17.199 1.00 95.69 277 SER A C 1
ATOM 2143 O O . SER A 1 277 ? 17.404 16.056 16.928 1.00 95.69 277 SER A O 1
ATOM 2145 N N . PHE A 1 278 ? 15.618 17.069 17.851 1.00 94.62 278 PHE A N 1
ATOM 2146 C CA . PHE A 1 278 ? 16.348 18.182 18.434 1.00 94.62 278 PHE A CA 1
ATOM 2147 C C . PHE A 1 278 ? 15.629 18.750 19.656 1.00 94.62 278 PHE A C 1
ATOM 2149 O O . PHE A 1 278 ? 14.400 18.808 19.694 1.00 94.62 278 PHE A O 1
ATOM 2156 N N . GLU A 1 279 ? 16.403 19.205 20.636 1.00 91.25 279 GLU A N 1
ATOM 2157 C CA . GLU A 1 279 ? 15.903 19.834 21.858 1.00 91.25 279 GLU A CA 1
ATOM 2158 C C . GLU A 1 279 ? 16.824 20.991 22.271 1.00 91.25 279 GLU A C 1
ATOM 2160 O O . GLU A 1 279 ? 18.024 20.983 21.985 1.00 91.25 279 GLU A O 1
ATOM 2165 N N . LEU A 1 280 ? 16.252 22.005 22.926 1.00 89.38 280 LEU A N 1
ATOM 2166 C CA . LEU A 1 280 ? 17.017 23.053 23.603 1.00 89.38 280 LEU A CA 1
ATOM 2167 C C . LEU A 1 280 ? 17.418 22.535 24.987 1.00 89.38 280 LEU A C 1
ATOM 2169 O O . LEU A 1 280 ? 16.543 22.064 25.711 1.00 89.38 280 LEU A O 1
ATOM 2173 N N . THR A 1 281 ? 18.694 22.643 25.369 1.00 84.81 281 THR A N 1
ATOM 2174 C CA . THR A 1 281 ? 19.149 22.203 26.708 1.00 84.81 281 THR A CA 1
ATOM 2175 C C . THR A 1 281 ? 18.488 23.016 27.819 1.00 84.81 281 THR A C 1
ATOM 2177 O O . THR A 1 281 ? 18.056 22.451 28.820 1.00 84.81 281 THR A O 1
ATOM 2180 N N . ASP A 1 282 ? 18.314 24.318 27.583 1.00 78.88 282 ASP A N 1
ATOM 2181 C CA . ASP A 1 282 ? 17.514 25.228 28.395 1.00 78.88 282 ASP A CA 1
ATOM 2182 C C . ASP A 1 282 ? 16.462 25.905 27.512 1.00 78.88 282 ASP A C 1
ATOM 2184 O O . ASP A 1 282 ? 16.805 26.579 26.540 1.00 78.88 282 ASP A O 1
ATOM 2188 N N . THR A 1 283 ? 15.172 25.774 27.849 1.00 72.50 283 THR A N 1
ATOM 2189 C CA . THR A 1 283 ? 14.098 26.445 27.095 1.00 72.50 283 THR A CA 1
ATOM 2190 C C . THR A 1 283 ? 13.996 27.919 27.512 1.00 72.50 283 THR A C 1
ATOM 2192 O O . THR A 1 283 ? 13.535 28.222 28.619 1.00 72.50 283 THR A O 1
ATOM 2195 N N . PRO A 1 284 ? 14.400 28.873 26.653 1.00 75.00 284 PRO A N 1
ATOM 2196 C CA . PRO A 1 284 ? 14.385 30.289 26.983 1.00 75.00 284 PRO A CA 1
ATOM 2197 C C . PRO A 1 284 ? 12.956 30.849 26.973 1.00 75.00 284 PRO A C 1
ATOM 2199 O O . PRO A 1 284 ? 12.112 30.486 26.149 1.00 75.00 284 PRO A O 1
ATOM 2202 N N . SER A 1 285 ? 12.696 31.829 27.839 1.00 80.94 285 SER A N 1
ATOM 2203 C CA . SER A 1 285 ? 11.440 32.585 27.815 1.00 80.94 285 SER A CA 1
ATOM 2204 C C . SER A 1 285 ? 11.431 33.568 26.638 1.00 80.94 285 SER A C 1
ATOM 2206 O O . SER A 1 285 ? 11.855 34.718 26.752 1.00 80.94 285 SER A O 1
ATOM 2208 N N . ILE A 1 286 ? 10.974 33.096 25.478 1.00 83.81 286 ILE A N 1
ATOM 2209 C CA . ILE A 1 286 ? 10.902 33.877 24.239 1.00 83.81 286 ILE A CA 1
ATOM 2210 C C . ILE A 1 286 ? 9.499 34.467 24.058 1.00 83.81 286 ILE A C 1
ATOM 2212 O O . ILE A 1 286 ? 8.500 33.747 24.072 1.00 83.81 286 ILE A O 1
ATOM 2216 N N . ARG A 1 287 ? 9.431 35.783 23.824 1.00 84.81 287 ARG A N 1
ATOM 2217 C CA . ARG A 1 287 ? 8.182 36.515 23.557 1.00 84.81 287 ARG A CA 1
ATOM 2218 C C . ARG A 1 287 ? 7.652 36.239 22.146 1.00 84.81 287 ARG A C 1
ATOM 2220 O O . ARG A 1 287 ? 8.420 35.941 21.228 1.00 84.81 287 ARG A O 1
ATOM 2227 N N . LYS A 1 288 ? 6.342 36.416 21.966 1.00 84.94 288 LYS A N 1
ATOM 2228 C CA . LYS A 1 288 ? 5.668 36.431 20.655 1.00 84.94 288 LYS A CA 1
ATOM 2229 C C . LYS A 1 288 ? 6.346 37.412 19.684 1.00 84.94 288 LYS A C 1
ATOM 2231 O O . LYS A 1 288 ? 6.760 38.493 20.096 1.00 84.94 288 LYS A O 1
ATOM 2236 N N . GLY A 1 289 ? 6.422 37.043 18.407 1.00 86.19 289 GLY A N 1
ATOM 2237 C CA . GLY A 1 289 ? 7.010 37.836 17.321 1.00 86.19 289 GLY A CA 1
ATOM 2238 C C . GLY A 1 289 ? 8.537 37.756 17.241 1.00 86.19 289 GLY A C 1
ATOM 2239 O O . GLY A 1 289 ? 9.147 38.348 16.353 1.00 86.19 289 GLY A O 1
ATOM 2240 N N . THR A 1 290 ? 9.180 37.025 18.157 1.00 90.25 290 THR A N 1
ATOM 2241 C CA . THR A 1 290 ? 10.625 36.783 18.097 1.00 90.25 290 THR A CA 1
ATOM 2242 C C . THR A 1 290 ? 10.937 35.822 16.959 1.00 90.25 290 THR A C 1
ATOM 2244 O O . THR A 1 290 ? 10.376 34.729 16.912 1.00 90.25 290 THR A O 1
ATOM 2247 N N . LYS A 1 291 ? 11.863 36.198 16.077 1.00 93.88 291 LYS A N 1
ATOM 2248 C CA . LYS A 1 291 ? 12.339 35.337 14.993 1.00 93.88 291 LYS A CA 1
ATOM 2249 C C . LYS A 1 291 ? 13.539 34.515 15.443 1.00 93.88 291 LYS A C 1
ATOM 2251 O O . LYS A 1 291 ? 14.523 35.059 15.946 1.00 93.88 291 LYS A O 1
ATOM 2256 N N . LEU A 1 292 ? 13.437 33.207 15.257 1.00 93.19 292 LEU A N 1
ATOM 2257 C CA . LEU A 1 292 ? 14.463 32.225 15.566 1.00 93.19 292 LEU A CA 1
ATOM 2258 C C . LEU A 1 292 ? 15.030 31.685 14.264 1.00 93.19 292 LEU A C 1
ATOM 2260 O O . LEU A 1 292 ? 14.316 31.072 13.476 1.00 93.19 292 LEU A O 1
ATOM 2264 N N . ARG A 1 293 ? 16.317 31.922 14.045 1.00 95.06 293 ARG A N 1
ATOM 2265 C CA . ARG A 1 293 ? 17.072 31.384 12.923 1.00 95.06 293 ARG A CA 1
ATOM 2266 C C . ARG A 1 293 ? 17.620 30.014 13.306 1.00 95.06 293 ARG A C 1
ATOM 2268 O O . ARG A 1 293 ? 18.406 29.896 14.242 1.00 95.06 293 ARG A O 1
ATOM 2275 N N . MET A 1 294 ? 17.191 29.008 12.561 1.00 93.62 294 MET A N 1
ATOM 2276 C CA . MET A 1 294 ? 17.587 27.609 12.652 1.00 93.62 294 MET A CA 1
ATOM 2277 C C . MET A 1 294 ? 18.622 27.349 11.558 1.00 93.62 294 MET A C 1
ATOM 2279 O O . MET A 1 294 ? 18.284 27.385 10.377 1.00 93.62 294 MET A O 1
ATOM 2283 N N . GLU A 1 295 ? 19.879 27.118 11.918 1.00 95.88 295 GLU A N 1
ATOM 2284 C CA . GLU A 1 295 ? 20.915 26.673 10.984 1.00 95.88 295 GLU A CA 1
ATOM 2285 C C . GLU A 1 295 ? 21.087 25.163 11.126 1.00 95.88 295 GLU A C 1
ATOM 2287 O O . GLU A 1 295 ? 21.415 24.675 12.205 1.00 95.88 295 GLU A O 1
ATOM 2292 N N . LEU A 1 296 ? 20.854 24.431 10.043 1.00 96.56 296 LEU A N 1
ATOM 2293 C CA . LEU A 1 296 ? 20.947 22.979 9.993 1.00 96.56 296 LEU A CA 1
ATOM 2294 C C . LEU A 1 296 ? 22.205 22.575 9.227 1.00 96.56 296 LEU A C 1
ATOM 2296 O O . LEU A 1 296 ? 22.426 23.060 8.115 1.00 96.56 296 LEU A O 1
ATOM 2300 N N . PHE A 1 297 ? 22.992 21.667 9.797 1.00 96.75 297 PHE A N 1
ATOM 2301 C CA . PHE A 1 297 ? 24.205 21.117 9.202 1.00 96.75 297 PHE A CA 1
ATOM 2302 C C . PHE A 1 297 ? 24.069 19.601 9.084 1.00 96.75 297 PHE A C 1
ATOM 2304 O O . PHE A 1 297 ? 24.099 18.885 10.081 1.00 96.75 297 PHE A O 1
ATOM 2311 N N . VAL A 1 298 ? 23.942 19.101 7.859 1.00 96.00 298 VAL A N 1
ATOM 2312 C CA . VAL A 1 298 ? 23.825 17.666 7.581 1.00 96.00 298 VAL A CA 1
ATOM 2313 C C . VAL A 1 298 ? 25.184 17.134 7.152 1.00 96.00 298 VAL A C 1
ATOM 2315 O O . VAL A 1 298 ? 25.742 17.597 6.150 1.00 96.00 298 VAL A O 1
ATOM 2318 N N . LYS A 1 299 ? 25.735 16.178 7.906 1.00 95.31 299 LYS A N 1
ATOM 2319 C CA . LYS A 1 299 ? 27.041 15.579 7.616 1.00 95.31 299 LYS A CA 1
ATOM 2320 C C . LYS A 1 299 ? 26.848 14.313 6.790 1.00 95.31 299 LYS A C 1
ATOM 2322 O O . LYS A 1 299 ? 26.173 13.369 7.199 1.00 95.31 299 LYS A O 1
ATOM 2327 N N . VAL A 1 300 ? 27.453 14.319 5.608 1.00 94.94 300 VAL A N 1
ATOM 2328 C CA . VAL A 1 300 ? 27.309 13.268 4.602 1.00 94.94 300 VAL A CA 1
ATOM 2329 C C . VAL A 1 300 ? 28.682 12.711 4.257 1.00 94.94 300 VAL A C 1
ATOM 2331 O O . VAL A 1 300 ? 29.622 13.468 4.023 1.00 94.94 300 VAL A O 1
ATOM 2334 N N . LEU A 1 301 ? 28.803 11.392 4.205 1.00 93.50 301 LEU A N 1
ATOM 2335 C CA . LEU A 1 301 ? 29.979 10.678 3.732 1.00 93.50 301 LEU A CA 1
ATOM 2336 C C . LEU A 1 301 ? 29.694 10.137 2.329 1.00 93.50 301 LEU A C 1
ATOM 2338 O O . LEU A 1 301 ? 28.766 9.355 2.139 1.00 93.50 301 LEU A O 1
ATOM 2342 N N . LYS A 1 302 ? 30.488 10.552 1.346 1.00 90.56 302 LYS A N 1
ATOM 2343 C CA . LYS A 1 302 ? 30.410 10.074 -0.037 1.00 90.56 302 LYS A CA 1
ATOM 2344 C C . LYS A 1 302 ? 31.769 9.490 -0.416 1.00 90.56 302 LYS A C 1
ATOM 2346 O O . LYS A 1 302 ? 32.776 10.203 -0.386 1.00 90.56 302 LYS A O 1
ATOM 2351 N N . GLY A 1 303 ? 31.818 8.186 -0.679 1.00 84.88 303 GLY A N 1
ATOM 2352 C CA . GLY A 1 303 ? 33.081 7.449 -0.708 1.00 84.88 303 GLY A CA 1
ATOM 2353 C C . GLY A 1 303 ? 33.837 7.634 0.616 1.00 84.88 303 GLY A C 1
ATOM 2354 O O . GLY A 1 303 ? 33.303 7.351 1.684 1.00 84.88 303 GLY A O 1
ATOM 2355 N N . ASN A 1 304 ? 35.052 8.185 0.550 1.00 85.88 304 ASN A N 1
ATOM 2356 C CA . ASN A 1 304 ? 35.870 8.520 1.727 1.00 85.88 304 ASN A CA 1
ATOM 2357 C C . ASN A 1 304 ? 35.893 10.026 2.053 1.00 85.88 304 ASN A C 1
ATOM 2359 O O . ASN A 1 304 ? 36.714 10.472 2.855 1.00 85.88 304 ASN A O 1
ATOM 2363 N N . VAL A 1 305 ? 35.044 10.829 1.404 1.00 91.12 305 VAL A N 1
ATOM 2364 C CA . VAL A 1 305 ? 35.032 12.288 1.552 1.00 91.12 305 VAL A CA 1
ATOM 2365 C C . VAL A 1 305 ? 33.810 12.722 2.349 1.00 91.12 305 VAL A C 1
ATOM 2367 O O . VAL A 1 305 ? 32.669 12.407 2.008 1.00 91.12 305 VAL A O 1
ATOM 2370 N N . GLN A 1 306 ? 34.058 13.481 3.414 1.00 93.38 306 GLN A N 1
ATOM 2371 C CA . GLN A 1 306 ? 33.009 14.097 4.211 1.00 93.38 306 GLN A CA 1
ATOM 2372 C C . GLN A 1 306 ? 32.592 15.440 3.604 1.00 93.38 306 GLN A C 1
ATOM 2374 O O . GLN A 1 306 ? 33.420 16.309 3.327 1.00 93.38 306 GLN A O 1
ATOM 2379 N N . HIS A 1 307 ? 31.287 15.631 3.464 1.00 93.06 307 HIS A N 1
ATOM 2380 C CA . HIS A 1 307 ? 30.654 16.874 3.059 1.00 93.06 307 HIS A CA 1
ATOM 2381 C C . HIS A 1 307 ? 29.719 17.361 4.169 1.00 93.06 307 HIS A C 1
ATOM 2383 O O . HIS A 1 307 ? 29.100 16.566 4.874 1.00 93.06 307 HIS A O 1
ATOM 2389 N N . VAL A 1 308 ? 29.599 18.681 4.309 1.00 94.81 308 VAL A N 1
ATOM 2390 C CA . VAL A 1 308 ? 28.593 19.309 5.171 1.00 94.81 308 VAL A CA 1
ATOM 2391 C C . VAL A 1 308 ? 27.659 20.120 4.285 1.00 94.81 308 VAL A C 1
ATOM 2393 O O . VAL A 1 308 ? 28.095 20.996 3.525 1.00 94.81 308 VAL A O 1
ATOM 2396 N N . LEU A 1 309 ? 26.376 19.786 4.348 1.00 94.69 309 LEU A N 1
ATOM 2397 C CA . LEU A 1 309 ? 25.306 20.528 3.697 1.00 94.69 309 LEU A CA 1
ATOM 2398 C C . LEU A 1 309 ? 24.693 21.461 4.732 1.00 94.69 309 LEU A C 1
ATOM 2400 O O . LEU A 1 309 ? 24.415 21.034 5.849 1.00 94.69 309 LEU A O 1
ATOM 2404 N N . GLN A 1 310 ? 24.506 22.726 4.370 1.00 94.75 310 GLN A N 1
ATOM 2405 C CA . GLN A 1 310 ? 23.950 23.730 5.266 1.00 94.75 310 GLN A CA 1
ATOM 2406 C C . GLN A 1 310 ? 22.666 24.298 4.675 1.00 94.75 310 GLN A C 1
ATOM 2408 O O . GLN A 1 310 ? 22.614 24.614 3.488 1.00 94.75 310 GLN A O 1
ATOM 2413 N N . THR A 1 311 ? 21.661 24.472 5.524 1.00 93.50 311 THR A N 1
ATOM 2414 C CA . THR A 1 311 ? 20.439 25.210 5.202 1.00 93.50 311 THR A CA 1
ATOM 2415 C C . THR A 1 311 ? 19.993 26.025 6.410 1.00 93.50 311 THR A C 1
ATOM 2417 O O . THR A 1 311 ? 20.399 25.759 7.544 1.00 93.50 311 THR A O 1
ATOM 2420 N N . VAL A 1 312 ? 19.220 27.079 6.162 1.00 92.25 312 VAL A N 1
ATOM 2421 C CA . VAL A 1 312 ? 18.771 28.014 7.190 1.00 92.25 312 VAL A CA 1
ATOM 2422 C C . VAL A 1 312 ? 17.271 28.204 7.070 1.00 92.25 312 VAL A C 1
ATOM 2424 O O . VAL A 1 312 ? 16.770 28.533 5.995 1.00 92.25 312 VAL A O 1
ATOM 2427 N N . ARG A 1 313 ? 16.561 28.079 8.193 1.00 89.75 313 ARG A N 1
ATOM 2428 C CA . ARG A 1 313 ? 15.141 28.407 8.272 1.00 89.75 313 ARG A CA 1
ATOM 2429 C C . ARG A 1 313 ? 14.834 29.318 9.449 1.00 89.75 313 ARG A C 1
ATOM 2431 O O . ARG A 1 313 ? 15.336 29.112 10.543 1.00 89.75 313 ARG A O 1
ATOM 2438 N N . THR A 1 314 ? 13.976 30.307 9.233 1.00 90.44 314 THR A N 1
ATOM 2439 C CA . THR A 1 314 ? 13.497 31.196 10.293 1.00 90.44 314 THR A CA 1
ATOM 2440 C C . THR A 1 314 ? 12.100 30.778 10.739 1.00 90.44 314 THR A C 1
ATOM 2442 O O . THR A 1 314 ? 11.198 30.670 9.908 1.00 90.44 314 THR A O 1
ATOM 2445 N N . VAL A 1 315 ? 11.922 30.584 12.046 1.00 88.81 315 VAL A N 1
ATOM 2446 C CA . VAL A 1 315 ? 10.637 30.328 12.708 1.00 88.81 315 VAL A CA 1
ATOM 2447 C C . VAL A 1 315 ? 10.278 31.539 13.566 1.00 88.81 315 VAL A C 1
ATOM 2449 O O . VAL A 1 315 ? 11.085 31.995 14.373 1.00 88.81 315 VAL A O 1
ATOM 2452 N N . GLU A 1 316 ? 9.073 32.077 13.408 1.00 89.25 316 GLU A N 1
ATOM 2453 C CA . GLU A 1 316 ? 8.571 33.160 14.259 1.00 89.25 316 GLU A CA 1
ATOM 2454 C C . GLU A 1 316 ? 7.803 32.591 15.461 1.00 89.25 316 GLU A C 1
ATOM 2456 O O . GLU A 1 316 ? 6.962 31.706 15.314 1.00 89.25 316 GLU A O 1
ATOM 2461 N N . SER A 1 317 ? 8.100 33.094 16.661 1.00 88.19 317 SER A N 1
ATOM 2462 C CA . SER A 1 317 ? 7.428 32.713 17.905 1.00 88.19 317 SER A CA 1
ATOM 2463 C C . SER A 1 317 ? 5.983 33.215 17.927 1.00 88.19 317 SER A C 1
ATOM 2465 O O . SER A 1 317 ? 5.733 34.416 17.792 1.00 88.19 317 SER A O 1
ATOM 2467 N N . ILE A 1 318 ? 5.023 32.319 18.157 1.00 84.31 318 ILE A N 1
ATOM 2468 C CA . ILE A 1 318 ? 3.587 32.631 18.138 1.00 84.31 318 ILE A CA 1
ATOM 2469 C C . ILE A 1 318 ? 2.938 32.468 19.511 1.00 84.31 318 ILE A C 1
ATOM 2471 O O . ILE A 1 318 ? 3.359 31.665 20.343 1.00 84.31 318 ILE A O 1
ATOM 2475 N N . HIS A 1 319 ? 1.860 33.219 19.747 1.00 78.19 319 HIS A N 1
ATOM 2476 C CA . HIS A 1 319 ? 1.016 33.016 20.920 1.00 78.19 319 HIS A CA 1
ATOM 2477 C C . HIS A 1 319 ? -0.117 32.052 20.570 1.00 78.19 319 HIS A C 1
ATOM 2479 O O . HIS A 1 319 ? -1.124 32.429 19.970 1.00 78.19 319 HIS A O 1
ATOM 2485 N N . TRP A 1 320 ? 0.046 30.798 20.972 1.00 72.62 320 TRP A N 1
ATOM 2486 C CA . TRP A 1 320 ? -0.833 29.686 20.602 1.00 72.62 320 TRP A CA 1
ATOM 2487 C C . TRP A 1 320 ? -2.281 29.803 21.118 1.00 72.62 320 TRP A C 1
ATOM 2489 O O . TRP A 1 320 ? -3.159 29.053 20.698 1.00 72.62 320 TRP A O 1
ATOM 2499 N N . CYS A 1 321 ? -2.575 30.759 22.012 1.00 66.56 321 CYS A N 1
ATOM 2500 C CA . CYS A 1 321 ? -3.959 31.055 22.394 1.00 66.56 321 CYS A CA 1
ATOM 2501 C C . CYS A 1 321 ? -4.730 31.887 21.362 1.00 66.56 321 CYS A C 1
ATOM 2503 O O . CYS A 1 321 ? -5.961 31.880 21.409 1.00 66.56 321 CYS A O 1
ATOM 2505 N N . GLU A 1 322 ? -4.031 32.616 20.489 1.00 64.81 322 GLU A N 1
ATOM 2506 C CA . GLU A 1 322 ? -4.631 33.502 19.482 1.00 64.81 322 GLU A CA 1
ATOM 2507 C C . GLU A 1 322 ? -4.797 32.822 18.122 1.00 64.81 322 GLU A C 1
ATOM 2509 O O . GLU A 1 322 ? -5.636 33.233 17.321 1.00 64.81 322 GLU A O 1
ATOM 2514 N N . LYS A 1 323 ? -3.988 31.794 17.860 1.00 65.38 323 LYS A N 1
ATOM 2515 C CA . LYS A 1 323 ? -3.903 31.122 16.571 1.00 65.38 323 LYS A CA 1
ATOM 2516 C C . LYS A 1 323 ? -3.773 29.613 16.746 1.00 65.38 323 LYS A C 1
ATOM 2518 O O . LYS A 1 323 ? -3.396 29.114 17.802 1.00 65.38 323 LYS A O 1
ATOM 2523 N N . THR A 1 324 ? -4.129 28.885 15.703 1.00 76.88 324 THR A N 1
ATOM 2524 C CA . THR A 1 324 ? -3.747 27.485 15.503 1.00 76.88 324 THR A CA 1
ATOM 2525 C C . THR A 1 324 ? -2.219 27.380 15.366 1.00 76.88 324 THR A C 1
ATOM 2527 O O . THR A 1 324 ? -1.579 28.371 15.062 1.00 76.88 324 THR A O 1
ATOM 2530 N N . PHE A 1 325 ? -1.602 26.223 15.624 1.00 80.31 325 PHE A N 1
ATOM 2531 C CA . PHE A 1 325 ? -0.133 26.070 15.550 1.00 80.31 325 PHE A CA 1
ATOM 2532 C C . PHE A 1 325 ? 0.273 24.742 14.902 1.00 80.31 325 PHE A C 1
ATOM 2534 O O . PHE A 1 325 ? -0.524 23.801 14.916 1.00 80.31 325 PHE A O 1
ATOM 2541 N N . GLN A 1 326 ? 1.490 24.670 14.347 1.00 83.75 326 GLN A N 1
ATOM 2542 C CA . GLN A 1 326 ? 2.067 23.467 13.734 1.00 83.75 326 GLN A CA 1
ATOM 2543 C C . GLN A 1 326 ? 2.917 22.701 14.750 1.00 83.75 326 GLN A C 1
ATOM 2545 O O . GLN A 1 326 ? 3.774 23.297 15.404 1.00 83.75 326 GLN A O 1
ATOM 2550 N N . PHE A 1 327 ? 2.723 21.385 14.839 1.00 87.88 327 PHE A N 1
ATOM 2551 C CA . PHE A 1 327 ? 3.548 20.505 15.657 1.00 87.88 327 PHE A CA 1
ATOM 2552 C C . PHE A 1 327 ? 4.123 19.313 14.891 1.00 87.88 327 PHE A C 1
ATOM 2554 O O . PHE A 1 327 ? 3.473 18.719 14.051 1.00 87.88 327 PHE A O 1
ATOM 2561 N N . THR A 1 328 ? 5.347 18.908 15.179 1.00 91.81 328 THR A N 1
ATOM 2562 C CA . THR A 1 328 ? 5.978 17.773 14.480 1.00 91.81 328 THR A CA 1
ATOM 2563 C C . THR A 1 328 ? 5.902 16.505 15.313 1.00 91.81 328 THR A C 1
ATOM 2565 O O . THR A 1 328 ? 6.142 16.550 16.522 1.00 91.81 328 THR A O 1
ATOM 2568 N N . PHE A 1 329 ? 5.650 15.368 14.670 1.00 92.19 329 PHE A N 1
ATOM 2569 C CA . PHE A 1 329 ? 5.632 14.052 15.309 1.00 92.19 329 PHE A CA 1
ATOM 2570 C C . PHE A 1 329 ? 6.248 12.990 14.389 1.00 92.19 329 PHE A C 1
ATOM 2572 O O . PHE A 1 329 ? 6.281 13.166 13.171 1.00 92.19 329 PHE A O 1
ATOM 2579 N N . LEU A 1 330 ? 6.735 11.890 14.970 1.00 92.81 330 LEU A N 1
ATOM 2580 C CA . LEU A 1 330 ? 7.101 10.704 14.194 1.00 92.81 330 LEU A CA 1
ATOM 2581 C C . LEU A 1 330 ? 5.840 9.915 13.855 1.00 92.81 330 LEU A C 1
ATOM 2583 O O . LEU A 1 330 ? 5.051 9.581 14.742 1.00 92.81 330 LEU A O 1
ATOM 2587 N N . ASP A 1 331 ? 5.655 9.645 12.571 1.00 92.44 331 ASP A N 1
ATOM 2588 C CA . ASP A 1 331 ? 4.545 8.851 12.069 1.00 92.44 331 ASP A CA 1
ATOM 2589 C C . ASP A 1 331 ? 4.825 7.346 12.216 1.00 92.44 331 ASP A C 1
ATOM 2591 O O . ASP A 1 331 ? 5.862 6.924 12.732 1.00 92.44 331 ASP A O 1
ATOM 2595 N N . PHE A 1 332 ? 3.878 6.515 11.784 1.00 89.88 332 PHE A N 1
ATOM 2596 C CA . PHE A 1 332 ? 3.943 5.059 11.927 1.00 89.88 332 PHE A CA 1
ATOM 2597 C C . PHE A 1 332 ? 5.149 4.396 11.241 1.00 89.88 332 PHE A C 1
ATOM 2599 O O . PHE A 1 332 ? 5.474 3.283 11.632 1.00 89.88 332 PHE A O 1
ATOM 2606 N N . ASP A 1 333 ? 5.778 5.040 10.252 1.00 89.25 333 ASP A N 1
ATOM 2607 C CA . ASP A 1 333 ? 6.934 4.527 9.498 1.00 89.25 333 ASP A CA 1
ATOM 2608 C C . ASP A 1 333 ? 8.276 5.168 9.903 1.00 89.25 333 ASP A C 1
ATOM 2610 O O . ASP A 1 333 ? 9.291 4.980 9.233 1.00 89.25 333 ASP A O 1
ATOM 2614 N N . GLY A 1 334 ? 8.282 5.960 10.982 1.00 88.75 334 GLY A N 1
ATOM 2615 C CA . GLY A 1 334 ? 9.469 6.665 11.471 1.00 88.75 334 GLY A CA 1
ATOM 2616 C C . GLY A 1 334 ? 9.782 7.974 10.741 1.00 88.75 334 GLY A C 1
ATOM 2617 O O . GLY A 1 334 ? 10.731 8.665 11.117 1.00 88.75 334 GLY A O 1
ATOM 2618 N N . THR A 1 335 ? 8.989 8.367 9.739 1.00 91.69 335 THR A N 1
ATOM 2619 C CA . THR A 1 335 ? 9.125 9.692 9.121 1.00 91.69 335 THR A CA 1
ATOM 2620 C C . THR A 1 335 ? 8.586 10.795 10.027 1.00 91.69 335 THR A C 1
ATOM 2622 O O . THR A 1 335 ? 7.559 10.647 10.689 1.00 91.69 335 THR A O 1
ATOM 2625 N N . CYS A 1 336 ? 9.262 11.940 10.041 1.00 92.31 336 CYS A N 1
ATOM 2626 C CA . CYS A 1 336 ? 8.764 13.142 10.692 1.00 92.31 336 CYS A CA 1
ATOM 2627 C C . CYS A 1 336 ? 7.691 13.797 9.814 1.00 92.31 336 CYS A C 1
ATOM 2629 O O . CYS A 1 336 ? 7.966 14.247 8.698 1.00 92.31 336 CYS A O 1
ATOM 2631 N N . GLN A 1 337 ? 6.467 13.840 10.334 1.00 88.31 337 GLN A N 1
ATOM 2632 C CA . GLN A 1 337 ? 5.303 14.422 9.678 1.00 88.31 337 GLN A CA 1
ATOM 2633 C C . GLN A 1 337 ? 4.818 15.662 10.430 1.00 88.31 337 GLN A C 1
ATOM 2635 O O . GLN A 1 337 ? 5.164 15.926 11.587 1.00 88.31 337 GLN A O 1
ATOM 2640 N N . TYR A 1 338 ? 4.036 16.458 9.714 1.00 75.75 338 TYR A N 1
ATOM 2641 C CA . TYR A 1 338 ? 3.611 17.803 10.082 1.00 75.75 338 TYR A CA 1
ATOM 2642 C C . TYR A 1 338 ? 2.505 18.256 9.113 1.00 75.75 338 TYR A C 1
ATOM 2644 O O . TYR A 1 338 ? 2.220 17.530 8.166 1.00 75.75 338 TYR A O 1
ATOM 2652 N N . VAL A 1 339 ? 1.968 19.475 9.278 1.00 52.09 339 VAL A N 1
ATOM 2653 C CA . VAL A 1 339 ? 1.163 20.211 8.275 1.00 52.09 339 VAL A CA 1
ATOM 2654 C C . VAL A 1 339 ? 1.903 21.480 7.783 1.00 52.09 339 VAL A C 1
ATOM 2656 O O . VAL A 1 339 ? 2.175 22.334 8.617 1.00 52.09 339 VAL A O 1
ATOM 2659 N N . ILE A 1 340 ? 2.267 21.635 6.492 1.00 41.53 340 ILE A N 1
ATOM 2660 C CA . ILE A 1 340 ? 2.929 22.855 5.922 1.00 41.53 340 ILE A CA 1
ATOM 2661 C C . ILE A 1 340 ? 2.025 23.469 4.859 1.00 41.53 340 ILE A C 1
ATOM 2663 O O . ILE A 1 340 ? 1.454 22.763 4.045 1.00 41.53 340 ILE A O 1
ATOM 2667 N N . HIS A 1 341 ? 2.016 24.805 4.797 1.00 38.03 341 HIS A N 1
ATOM 2668 C CA . HIS A 1 341 ? 2.221 25.499 3.522 1.00 38.03 341 HIS A CA 1
ATOM 2669 C C . HIS A 1 341 ? 3.123 26.731 3.722 1.00 38.03 341 HIS A C 1
ATOM 2671 O O . HIS A 1 341 ? 2.882 27.523 4.627 1.00 38.03 341 HIS A O 1
ATOM 2677 N N . GLU A 1 342 ? 4.160 26.920 2.895 1.00 43.97 342 GLU A N 1
ATOM 2678 C CA . GLU A 1 342 ? 5.129 28.027 3.038 1.00 43.97 342 GLU A CA 1
ATOM 2679 C C . GLU A 1 342 ? 4.714 29.335 2.347 1.00 43.97 342 GLU A C 1
ATOM 2681 O O . GLU A 1 342 ? 5.236 30.392 2.698 1.00 43.97 342 GLU A O 1
ATOM 2686 N N . THR A 1 343 ? 3.776 29.326 1.390 1.00 38.19 343 THR A N 1
ATOM 2687 C CA . THR A 1 343 ? 3.407 30.576 0.682 1.00 38.19 343 THR A CA 1
ATOM 2688 C C . THR A 1 343 ? 2.445 31.460 1.468 1.00 38.19 343 THR A C 1
ATOM 2690 O O . THR A 1 343 ? 2.194 32.600 1.074 1.00 38.19 343 THR A O 1
ATOM 2693 N N . ASN A 1 344 ? 1.901 30.956 2.575 1.00 42.56 344 ASN A N 1
ATOM 2694 C CA . ASN A 1 344 ? 1.000 31.715 3.415 1.00 42.56 344 ASN A CA 1
ATOM 2695 C C . ASN A 1 344 ? 1.614 31.865 4.814 1.00 42.56 344 ASN A C 1
ATOM 2697 O O . ASN A 1 344 ? 1.457 30.969 5.638 1.00 42.56 344 ASN A O 1
ATOM 2701 N N . PRO A 1 345 ? 2.259 33.003 5.131 1.00 37.31 345 PRO A N 1
ATOM 2702 C CA . PRO A 1 345 ? 2.742 33.292 6.485 1.00 37.31 345 PRO A CA 1
ATOM 2703 C C . PRO A 1 345 ? 1.618 33.374 7.542 1.00 37.31 345 PRO A C 1
ATOM 2705 O O . PRO A 1 345 ? 1.896 33.587 8.718 1.00 37.31 345 PRO A O 1
ATOM 2708 N N . TRP A 1 346 ? 0.352 33.205 7.139 1.00 39.88 346 TRP A N 1
ATOM 2709 C CA . TRP A 1 346 ? -0.830 33.102 7.998 1.00 39.88 346 TRP A CA 1
ATOM 2710 C C . TRP A 1 346 ? -1.407 31.678 8.091 1.00 39.88 346 TRP A C 1
ATOM 2712 O O . TRP A 1 346 ? -2.384 31.477 8.814 1.00 39.88 346 TRP A O 1
ATOM 2722 N N . ALA A 1 347 ? -0.855 30.705 7.356 1.00 43.62 347 ALA A N 1
ATOM 2723 C CA . ALA A 1 347 ? -1.254 29.304 7.429 1.00 43.62 347 ALA A CA 1
ATOM 2724 C C . ALA A 1 347 ? -0.562 28.640 8.623 1.00 43.62 347 ALA A C 1
ATOM 2726 O O . ALA A 1 347 ? 0.565 28.165 8.549 1.00 43.62 347 ALA A O 1
ATOM 2727 N N . GLU A 1 348 ? -1.259 28.624 9.750 1.00 49.06 348 GLU A N 1
ATOM 2728 C CA . GLU A 1 348 ? -0.862 27.896 10.947 1.00 49.06 348 GLU A CA 1
ATOM 2729 C C . GLU A 1 348 ? -1.995 26.904 11.218 1.00 49.06 348 GLU A C 1
ATOM 2731 O O . GLU A 1 348 ? -3.088 27.369 11.505 1.00 49.06 348 GLU A O 1
ATOM 2736 N N . ALA A 1 349 ? -1.830 25.579 11.119 1.00 51.09 349 ALA A N 1
ATOM 2737 C CA . ALA A 1 349 ? -2.709 24.656 11.858 1.00 51.09 349 ALA A CA 1
ATOM 2738 C C . ALA A 1 349 ? -2.254 23.202 11.870 1.00 51.09 349 ALA A C 1
ATOM 2740 O O . ALA A 1 349 ? -2.065 22.589 10.830 1.00 51.09 349 ALA A O 1
ATOM 2741 N N . MET A 1 350 ? -2.253 22.637 13.076 1.00 65.38 350 MET A N 1
ATOM 2742 C CA . MET A 1 350 ? -2.363 21.204 13.354 1.00 65.38 350 MET A CA 1
ATOM 2743 C C . MET A 1 350 ? -3.345 20.923 14.488 1.00 65.38 350 MET A C 1
ATOM 2745 O O . MET A 1 350 ? -4.078 19.937 14.447 1.00 65.38 350 MET A O 1
ATOM 2749 N N . ALA A 1 351 ? -3.439 21.827 15.463 1.00 78.94 351 ALA A N 1
ATOM 2750 C CA . ALA A 1 351 ? -4.446 21.761 16.510 1.00 78.94 351 ALA A CA 1
ATOM 2751 C C . ALA A 1 351 ? -5.110 23.120 16.737 1.00 78.94 351 ALA A C 1
ATOM 2753 O O . ALA A 1 351 ? -4.453 24.164 16.755 1.00 78.94 351 ALA A O 1
ATOM 2754 N N . LYS A 1 352 ? -6.427 23.107 16.951 1.00 83.94 352 LYS A N 1
ATOM 2755 C CA . LYS A 1 352 ? -7.187 24.242 17.475 1.00 83.94 352 LYS A CA 1
ATOM 2756 C C . LYS A 1 352 ? -7.602 23.935 18.903 1.00 83.94 352 LYS A C 1
ATOM 2758 O O . LYS A 1 352 ? -8.342 22.982 19.152 1.00 83.94 352 LYS A O 1
ATOM 2763 N N . ARG A 1 353 ? -7.133 24.772 19.826 1.00 83.50 353 ARG A N 1
ATOM 2764 C CA . ARG A 1 353 ? -7.426 24.646 21.255 1.00 83.50 353 ARG A CA 1
ATOM 2765 C C . ARG A 1 353 ? -8.896 24.952 21.576 1.00 83.50 353 ARG A C 1
ATOM 2767 O O . ARG A 1 353 ? -9.509 25.759 20.865 1.00 83.50 353 ARG A O 1
ATOM 2774 N N . PRO A 1 354 ? -9.445 24.414 22.673 1.00 83.06 354 PRO A N 1
ATOM 2775 C CA . PRO A 1 354 ? -10.750 24.826 23.178 1.00 83.06 354 PRO A CA 1
ATOM 2776 C C . PRO A 1 354 ? -10.741 26.273 23.700 1.00 83.06 354 PRO A C 1
ATOM 2778 O O . PRO A 1 354 ? -9.694 26.816 24.061 1.00 83.06 354 PRO A O 1
ATOM 2781 N N . ARG A 1 355 ? -11.914 26.923 23.747 1.00 80.31 355 ARG A N 1
ATOM 2782 C CA . ARG A 1 355 ? -12.055 28.278 24.321 1.00 80.31 355 ARG A CA 1
ATOM 2783 C C . ARG A 1 355 ? -11.851 28.289 25.832 1.00 80.31 355 ARG A C 1
ATOM 2785 O O . ARG A 1 355 ? -11.319 29.264 26.359 1.00 80.31 355 ARG A O 1
ATOM 2792 N N . ARG A 1 356 ? -12.282 27.225 26.508 1.00 75.62 356 ARG A N 1
ATOM 2793 C CA . ARG A 1 356 ? -12.173 27.025 27.951 1.00 75.62 356 ARG A CA 1
ATOM 2794 C C . ARG A 1 356 ? -11.322 25.800 28.235 1.00 75.62 356 ARG A C 1
ATOM 2796 O O . ARG A 1 356 ? -11.380 24.807 27.511 1.00 75.62 356 ARG A O 1
ATOM 2803 N N . LEU A 1 357 ? -10.547 25.900 29.302 1.00 68.75 357 LEU A N 1
ATOM 2804 C CA . LEU A 1 357 ? -9.752 24.799 29.817 1.00 68.75 357 LEU A CA 1
ATOM 2805 C C . LEU A 1 357 ? -10.651 23.753 30.465 1.00 68.75 357 LEU A C 1
ATOM 2807 O O . LEU A 1 357 ? -11.793 24.034 30.846 1.00 68.75 357 LEU A O 1
ATOM 2811 N N . ASN A 1 358 ? -10.149 22.526 30.504 1.00 66.69 358 ASN A N 1
ATOM 2812 C CA . ASN A 1 358 ? -10.889 21.390 31.006 1.00 66.69 358 ASN A CA 1
ATOM 2813 C C . ASN A 1 358 ? -9.925 20.313 31.513 1.00 66.69 358 ASN A C 1
ATOM 2815 O O . ASN A 1 358 ? -9.006 19.913 30.804 1.00 66.69 358 ASN A O 1
ATOM 2819 N N . SER A 1 359 ? -10.202 19.804 32.709 1.00 72.81 359 SER A N 1
ATOM 2820 C CA . SER A 1 359 ? -9.461 18.714 33.348 1.00 72.81 359 SER A CA 1
ATOM 2821 C C . SER A 1 359 ? -10.073 17.328 33.089 1.00 72.81 359 SER A C 1
ATOM 2823 O O . SER A 1 359 ? -9.490 16.306 33.445 1.00 72.81 359 SER A O 1
ATOM 2825 N N . ASP A 1 360 ? -11.251 17.254 32.455 1.00 78.75 360 ASP A N 1
ATOM 2826 C CA . ASP A 1 360 ? -11.915 15.988 32.131 1.00 78.75 360 ASP A CA 1
ATOM 2827 C C . ASP A 1 360 ? -11.248 15.292 30.933 1.00 78.75 360 ASP A C 1
ATOM 2829 O O . ASP A 1 360 ? -11.500 15.643 29.777 1.00 78.75 360 ASP A O 1
ATOM 2833 N N . ARG A 1 361 ? -10.449 14.255 31.210 1.00 82.12 361 ARG A N 1
ATOM 2834 C CA . ARG A 1 361 ? -9.785 13.413 30.198 1.00 82.12 361 ARG A CA 1
ATOM 2835 C C . ARG A 1 361 ? -10.743 12.607 29.332 1.00 82.12 361 ARG A C 1
ATOM 2837 O O . ARG A 1 361 ? -10.340 12.122 28.288 1.00 82.12 361 ARG A O 1
ATOM 2844 N N . ASN A 1 362 ? -12.012 12.494 29.722 1.00 84.88 362 ASN A N 1
ATOM 2845 C CA . ASN A 1 362 ? -13.018 11.753 28.968 1.00 84.88 362 ASN A CA 1
ATOM 2846 C C . ASN A 1 362 ? -13.653 12.561 27.827 1.00 84.88 362 ASN A C 1
ATOM 2848 O O . ASN A 1 362 ? -14.571 12.053 27.165 1.00 84.88 362 ASN A O 1
ATOM 2852 N N . LYS A 1 363 ? -13.233 13.818 27.617 1.00 87.69 363 LYS A N 1
ATOM 2853 C CA . LYS A 1 363 ? -13.724 14.628 26.501 1.00 87.69 363 LYS A CA 1
ATOM 2854 C C . LYS A 1 363 ? -13.269 14.069 25.159 1.00 87.69 363 LYS A C 1
ATOM 2856 O O . LYS A 1 363 ? -12.152 13.566 25.053 1.00 87.69 363 LYS A O 1
ATOM 2861 N N . PRO A 1 364 ? -14.123 14.182 24.130 1.00 93.12 364 PRO A N 1
ATOM 2862 C CA . PRO A 1 364 ? -13.755 13.749 22.802 1.00 93.12 364 PRO A CA 1
ATOM 2863 C C . PRO A 1 364 ? -12.809 14.737 22.121 1.00 93.12 364 PRO A C 1
ATOM 2865 O O . PRO A 1 364 ? -12.751 15.915 22.479 1.00 93.12 364 PRO A O 1
ATOM 2868 N N . ILE A 1 365 ? -12.153 14.258 21.071 1.00 94.19 365 ILE A N 1
ATOM 2869 C CA . ILE A 1 365 ? -11.341 15.055 20.151 1.00 94.19 365 ILE A CA 1
ATOM 2870 C C . ILE A 1 365 ? -12.070 15.126 18.806 1.00 94.19 365 ILE A C 1
ATOM 2872 O O . ILE A 1 365 ? -12.603 14.127 18.318 1.00 94.19 365 ILE A O 1
ATOM 2876 N N . ILE A 1 366 ? -12.122 16.309 18.192 1.00 96.44 366 ILE A N 1
ATOM 2877 C CA . ILE A 1 366 ? -12.642 16.458 16.829 1.00 96.44 366 ILE A CA 1
ATOM 2878 C C . ILE A 1 366 ? -11.499 16.208 15.847 1.00 96.44 366 ILE A C 1
ATOM 2880 O O . ILE A 1 366 ? -10.513 16.940 15.855 1.00 96.44 366 ILE A O 1
ATOM 2884 N N . LEU A 1 367 ? -11.647 15.212 14.979 1.00 97.12 367 LEU A N 1
ATOM 2885 C CA . LEU A 1 367 ? -10.696 14.913 13.913 1.00 97.12 367 LEU A CA 1
ATOM 2886 C C . LEU A 1 367 ? -11.238 15.459 12.586 1.00 97.12 367 LEU A C 1
ATOM 2888 O O . LEU A 1 367 ? -12.252 14.972 12.081 1.00 97.12 367 LEU A O 1
ATOM 2892 N N . ALA A 1 368 ? -10.582 16.497 12.063 1.00 95.75 368 ALA A N 1
ATOM 2893 C CA . ALA A 1 368 ? -11.037 17.298 10.933 1.00 95.75 368 ALA A CA 1
ATOM 2894 C C . ALA A 1 368 ? -10.301 16.950 9.633 1.00 95.75 368 ALA A C 1
ATOM 2896 O O . ALA A 1 368 ? -9.216 17.457 9.360 1.00 95.75 368 ALA A O 1
ATOM 2897 N N . LEU A 1 369 ? -10.940 16.131 8.804 1.00 95.38 369 LEU A N 1
ATOM 2898 C CA . LEU A 1 369 ? -10.396 15.598 7.558 1.00 95.38 369 LEU A CA 1
ATOM 2899 C C . LEU A 1 369 ? -10.641 16.571 6.392 1.00 95.38 369 LEU A C 1
ATOM 2901 O O . LEU A 1 369 ? -11.795 16.870 6.070 1.00 95.38 369 LEU A O 1
ATOM 2905 N N . HIS A 1 370 ? -9.577 17.073 5.764 1.00 92.44 370 HIS A N 1
ATOM 2906 C CA . HIS A 1 370 ? -9.671 17.995 4.625 1.00 92.44 370 HIS A CA 1
ATOM 2907 C C . HIS A 1 370 ? -10.052 17.296 3.307 1.00 92.44 370 HIS A C 1
ATOM 2909 O O . HIS A 1 370 ? -9.984 16.071 3.169 1.00 92.44 370 HIS A O 1
ATOM 2915 N N . GLY A 1 371 ? -10.489 18.099 2.332 1.00 90.69 371 GLY A N 1
ATOM 2916 C CA . GLY A 1 371 ? -10.772 17.657 0.964 1.00 90.69 371 GLY A CA 1
ATOM 2917 C C . GLY A 1 371 ? -9.501 17.342 0.166 1.00 90.69 371 GLY A C 1
ATOM 2918 O O . GLY A 1 371 ? -8.391 17.617 0.611 1.00 90.69 371 GLY A O 1
ATOM 2919 N N . ALA A 1 372 ? -9.666 16.762 -1.021 1.00 87.38 372 ALA A N 1
ATOM 2920 C CA . ALA A 1 372 ? -8.545 16.479 -1.911 1.00 87.38 372 ALA A CA 1
ATOM 2921 C C . ALA A 1 372 ? -7.947 17.785 -2.463 1.00 87.38 372 ALA A C 1
ATOM 2923 O O . ALA A 1 372 ? -8.695 18.697 -2.812 1.00 87.38 372 ALA A O 1
ATOM 2924 N N . GLY A 1 373 ? -6.616 17.871 -2.508 1.00 85.38 373 GLY A N 1
ATOM 2925 C CA . GLY A 1 373 ? -5.894 19.060 -2.969 1.00 85.38 373 GLY A CA 1
ATOM 2926 C C . GLY A 1 373 ? -5.925 20.237 -1.989 1.00 85.38 373 GLY A C 1
ATOM 2927 O O . GLY A 1 373 ? -5.514 21.331 -2.355 1.00 85.38 373 GLY A O 1
ATOM 2928 N N . VAL A 1 374 ? -6.409 20.022 -0.762 1.00 86.19 374 VAL A N 1
ATOM 2929 C CA . VAL A 1 374 ? -6.475 21.041 0.292 1.00 86.19 374 VAL A CA 1
ATOM 2930 C C . VAL A 1 374 ? -5.346 20.792 1.276 1.00 86.19 374 VAL A C 1
ATOM 2932 O O . VAL A 1 374 ? -5.292 19.722 1.874 1.00 86.19 374 VAL A O 1
ATOM 2935 N N . GLU A 1 375 ? -4.469 21.767 1.492 1.00 83.44 375 GLU A N 1
ATOM 2936 C CA . GLU A 1 375 ? -3.486 21.663 2.572 1.00 83.44 375 GLU A CA 1
ATOM 2937 C C . GLU A 1 375 ? -4.183 21.819 3.930 1.00 83.44 375 GLU A C 1
ATOM 2939 O O . GLU A 1 375 ? -5.029 22.698 4.134 1.00 83.44 375 GLU A O 1
ATOM 2944 N N . ALA A 1 376 ? -3.814 20.992 4.910 1.00 82.69 376 ALA A N 1
ATOM 2945 C CA . ALA A 1 376 ? -4.489 20.995 6.211 1.00 82.69 376 ALA A CA 1
ATOM 2946 C C . ALA A 1 376 ? -4.331 22.323 6.988 1.00 82.69 376 ALA A C 1
ATOM 2948 O O . ALA A 1 376 ? -5.142 22.617 7.872 1.00 82.69 376 ALA A O 1
ATOM 2949 N N . SER A 1 377 ? -3.338 23.150 6.638 1.00 77.00 377 SER A N 1
ATOM 2950 C CA . SER A 1 377 ? -3.100 24.479 7.219 1.00 77.00 377 SER A CA 1
ATOM 2951 C C . SER A 1 377 ? -3.899 25.595 6.552 1.00 77.00 377 SER A C 1
ATOM 2953 O O . SER A 1 377 ? -3.896 26.724 7.053 1.00 77.00 377 SER A O 1
ATOM 2955 N N . GLU A 1 378 ? -4.586 25.333 5.436 1.00 81.31 378 GLU A N 1
ATOM 2956 C CA . GLU A 1 378 ? -5.262 26.391 4.699 1.00 81.31 378 GLU A CA 1
ATOM 2957 C C . GLU A 1 378 ? -6.325 27.085 5.548 1.00 81.31 378 GLU A C 1
ATOM 2959 O O . GLU A 1 378 ? -7.193 26.469 6.175 1.00 81.31 378 GLU A O 1
ATOM 2964 N N . PHE A 1 379 ? -6.273 28.419 5.558 1.00 80.88 379 PHE A N 1
ATOM 2965 C CA . PHE A 1 379 ? -7.146 29.228 6.402 1.00 80.88 379 PHE A CA 1
ATOM 2966 C C . PHE A 1 379 ? -8.629 28.982 6.103 1.00 80.88 379 PHE A C 1
ATOM 2968 O O . PHE A 1 379 ? -9.447 28.947 7.021 1.00 80.88 379 PHE A O 1
ATOM 2975 N N . PHE A 1 380 ? -9.002 28.783 4.834 1.00 85.75 380 PHE A N 1
ATOM 2976 C CA . PHE A 1 380 ? -10.396 28.521 4.468 1.00 85.75 380 PHE A CA 1
ATOM 2977 C C . PHE A 1 380 ? -10.907 27.211 5.101 1.00 85.75 380 PHE A C 1
ATOM 2979 O O . PHE A 1 380 ? -12.044 27.159 5.575 1.00 85.75 380 PHE A O 1
ATOM 2986 N N . TRP A 1 381 ? -10.059 26.179 5.161 1.00 89.50 381 TRP A N 1
ATOM 2987 C CA . TRP A 1 381 ? -10.382 24.888 5.757 1.00 89.50 381 TRP A CA 1
ATOM 2988 C C . TRP A 1 381 ? -10.451 24.998 7.278 1.00 89.50 381 TRP A C 1
ATOM 2990 O O . TRP A 1 381 ? -11.479 24.698 7.892 1.00 89.50 381 TRP A O 1
ATOM 3000 N N . THR A 1 382 ? -9.396 25.521 7.895 1.00 85.75 382 THR A N 1
ATOM 3001 C CA . THR A 1 382 ? -9.296 25.623 9.354 1.00 85.75 382 THR A CA 1
ATOM 3002 C C . THR A 1 382 ? -10.360 26.554 9.934 1.00 85.75 382 THR A C 1
ATOM 3004 O O . THR A 1 382 ? -10.899 26.276 11.007 1.00 85.75 382 THR A O 1
ATOM 3007 N N . SER A 1 383 ? -10.738 27.631 9.238 1.00 85.38 383 SER A N 1
ATOM 3008 C CA . SER A 1 383 ? -11.817 28.543 9.655 1.00 85.38 383 SER A CA 1
ATOM 3009 C C . SER A 1 383 ? -13.228 27.980 9.436 1.00 85.38 383 SER A C 1
ATOM 3011 O O . SER A 1 383 ? -14.166 28.428 10.102 1.00 85.38 383 SER A O 1
ATOM 3013 N N . SER A 1 384 ? -13.393 26.960 8.583 1.00 90.06 384 SER A N 1
ATOM 3014 C CA . SER A 1 384 ? -14.693 26.322 8.321 1.00 90.06 384 SER A CA 1
ATOM 3015 C C . SER A 1 384 ? -15.253 25.558 9.529 1.00 90.06 384 SER A C 1
ATOM 3017 O O . SER A 1 384 ? -16.465 25.359 9.632 1.00 90.06 384 SER A O 1
ATOM 3019 N N . ILE A 1 385 ? -14.396 25.189 10.487 1.00 90.94 385 ILE A N 1
ATOM 3020 C CA . ILE A 1 385 ? -14.780 24.514 11.729 1.00 90.94 385 ILE A CA 1
ATOM 3021 C C . ILE A 1 385 ? -14.574 25.478 12.899 1.00 90.94 385 ILE A C 1
ATOM 3023 O O . ILE A 1 385 ? -13.450 25.865 13.233 1.00 90.94 385 ILE A O 1
ATOM 3027 N N . LYS A 1 386 ? -15.668 25.881 13.553 1.00 89.62 386 LYS A N 1
ATOM 3028 C CA . LYS A 1 386 ? -15.609 26.832 14.673 1.00 89.62 386 LYS A CA 1
ATOM 3029 C C . LYS A 1 386 ? -14.854 26.244 15.864 1.00 89.62 386 LYS A C 1
ATOM 3031 O O . LYS A 1 386 ? -14.973 25.061 16.166 1.00 89.62 386 LYS A O 1
ATOM 3036 N N . GLN A 1 387 ? -14.122 27.104 16.570 1.00 87.38 387 GLN A N 1
ATOM 3037 C CA . GLN A 1 387 ? -13.507 26.756 17.850 1.00 87.38 387 GLN A CA 1
ATOM 3038 C C . GLN A 1 387 ? -14.585 26.333 18.856 1.00 87.38 387 GLN A C 1
ATOM 3040 O O . GLN A 1 387 ? -15.582 27.050 19.006 1.00 87.38 387 GLN A O 1
ATOM 3045 N N . GLN A 1 388 ? -14.370 25.204 19.530 1.00 89.31 388 GLN A N 1
ATOM 3046 C CA . GLN A 1 388 ? -15.305 24.622 20.493 1.00 89.31 388 GLN A CA 1
ATOM 3047 C C . GLN A 1 388 ? -15.013 25.083 21.927 1.00 89.31 388 GLN A C 1
ATOM 3049 O O . GLN A 1 388 ? -13.910 25.534 22.228 1.00 89.31 388 GLN A O 1
ATOM 3054 N N . GLU A 1 389 ? -15.996 24.970 22.825 1.00 84.44 389 GLU A N 1
ATOM 3055 C CA . GLU A 1 389 ? -15.837 25.416 24.218 1.00 84.44 389 GLU A CA 1
ATOM 3056 C C . GLU A 1 389 ? -14.833 24.563 25.005 1.00 84.44 389 GLU A C 1
ATOM 3058 O O . GLU A 1 389 ? -14.012 25.144 25.699 1.00 84.44 389 GLU A O 1
ATOM 3063 N N . TYR A 1 390 ? -14.861 23.229 24.873 1.00 83.38 390 TYR A N 1
ATOM 3064 C CA . TYR A 1 390 ? -14.130 22.306 25.766 1.00 83.38 390 TYR A CA 1
ATOM 3065 C C . TYR A 1 390 ? -13.347 21.188 25.065 1.00 83.38 390 TYR A C 1
ATOM 3067 O O . TYR A 1 390 ? -12.779 20.338 25.741 1.00 83.38 390 TYR A O 1
ATOM 3075 N N . VAL A 1 391 ? -13.360 21.135 23.731 1.00 89.94 391 VAL A N 1
ATOM 3076 C CA . VAL A 1 391 ? -12.722 20.050 22.971 1.00 89.94 391 VAL A CA 1
ATOM 3077 C C . VAL A 1 391 ? -11.693 20.583 21.990 1.00 89.94 391 VAL A C 1
ATOM 3079 O O . VAL A 1 391 ? -11.870 21.656 21.403 1.00 89.94 391 VAL A O 1
ATOM 3082 N N . TRP A 1 392 ? -10.631 19.808 21.811 1.00 90.75 392 TRP A N 1
ATOM 3083 C CA . TRP A 1 392 ? -9.601 20.056 20.816 1.00 90.75 392 TRP A CA 1
ATOM 3084 C C . TRP A 1 392 ? -10.062 19.629 19.425 1.00 90.75 392 TRP A C 1
ATOM 3086 O O . TRP A 1 392 ? -10.864 18.705 19.268 1.00 90.75 392 TRP A O 1
ATOM 3096 N N . ILE A 1 393 ? -9.538 20.315 18.411 1.00 92.00 393 ILE A N 1
ATOM 3097 C CA . ILE A 1 393 ? -9.725 19.960 17.002 1.00 92.00 393 ILE A CA 1
ATOM 3098 C C . ILE A 1 393 ? -8.356 19.689 16.400 1.00 92.00 393 ILE A C 1
ATOM 3100 O O . ILE A 1 393 ? -7.487 20.554 16.484 1.00 92.00 393 ILE A O 1
ATOM 3104 N N . VAL A 1 394 ? -8.183 18.526 15.786 1.00 93.19 394 VAL A N 1
ATOM 3105 C CA . VAL A 1 394 ? -6.954 18.116 15.103 1.00 93.19 394 VAL A CA 1
ATOM 3106 C C . VAL A 1 394 ? -7.187 18.154 13.600 1.00 93.19 394 VAL A C 1
ATOM 3108 O O . VAL A 1 394 ? -8.184 17.621 13.115 1.00 93.19 394 VAL A O 1
ATOM 3111 N N . PHE A 1 395 ? -6.265 18.787 12.879 1.00 92.12 395 PHE A N 1
ATOM 3112 C CA . PHE A 1 395 ? -6.258 18.903 11.421 1.00 92.12 395 PHE A CA 1
ATOM 3113 C C . PHE A 1 395 ? -5.098 18.058 10.870 1.00 92.12 395 PHE A C 1
ATOM 3115 O O . PHE A 1 395 ? -3.997 18.584 10.715 1.00 92.12 395 PHE A O 1
ATOM 3122 N N . PRO A 1 396 ? -5.284 16.744 10.656 1.00 91.44 396 PRO A N 1
ATOM 3123 C CA . PRO A 1 396 ? -4.242 15.884 10.096 1.00 91.44 396 PRO A CA 1
ATOM 3124 C C . PRO A 1 396 ? -3.942 16.248 8.636 1.00 91.44 396 PRO A C 1
ATOM 3126 O O . PRO A 1 396 ? -4.831 16.737 7.943 1.00 91.44 396 PRO A O 1
ATOM 3129 N N . THR A 1 397 ? -2.727 15.960 8.153 1.00 86.94 397 THR A N 1
ATOM 3130 C CA . THR A 1 397 ? -2.373 16.126 6.727 1.00 86.94 397 THR A CA 1
ATOM 3131 C C . THR A 1 397 ? -2.799 14.981 5.838 1.00 86.94 397 THR A C 1
ATOM 3133 O O . THR A 1 397 ? -2.800 15.133 4.624 1.00 86.94 397 THR A O 1
ATOM 3136 N N . GLY A 1 398 ? -2.985 13.784 6.399 1.00 89.50 398 GLY A N 1
ATOM 3137 C CA . GLY A 1 398 ? -3.028 12.589 5.560 1.00 89.50 398 GLY A CA 1
ATOM 3138 C C . GLY A 1 398 ? -1.741 12.408 4.736 1.00 89.50 398 GLY A C 1
ATOM 3139 O O . GLY A 1 398 ? -1.786 11.760 3.692 1.00 89.50 398 GLY A O 1
ATOM 3140 N N . ARG A 1 399 ? -0.608 12.955 5.215 1.00 87.50 399 ARG A N 1
ATOM 3141 C CA . ARG A 1 399 ? 0.737 13.025 4.600 1.00 87.50 399 ARG A CA 1
ATOM 3142 C C . ARG A 1 399 ? 0.901 13.996 3.423 1.00 87.50 399 ARG A C 1
ATOM 3144 O O . ARG A 1 399 ? 1.939 14.648 3.337 1.00 87.50 399 ARG A O 1
ATOM 3151 N N . THR A 1 400 ? -0.088 14.128 2.539 1.00 86.75 400 THR A N 1
ATOM 3152 C CA . THR A 1 400 ? -0.077 15.081 1.409 1.00 86.75 400 THR A CA 1
ATOM 3153 C C . THR A 1 400 ? -1.478 15.652 1.134 1.00 86.75 400 THR A C 1
ATOM 3155 O O . THR A 1 400 ? -2.460 15.007 1.497 1.00 86.75 400 THR A O 1
ATOM 3158 N N . PRO A 1 401 ? -1.620 16.805 0.445 1.00 84.06 401 PRO A N 1
ATOM 3159 C CA . PRO A 1 401 ? -2.923 17.412 0.115 1.00 84.06 401 PRO A CA 1
ATOM 3160 C C . PRO A 1 401 ? -3.931 16.501 -0.571 1.00 84.06 401 PRO A C 1
ATOM 3162 O O . PRO A 1 401 ? -5.137 16.604 -0.346 1.00 84.06 401 PRO A O 1
ATOM 3165 N N . TRP A 1 402 ? -3.455 15.631 -1.460 1.00 82.06 402 TRP A N 1
ATOM 3166 C CA . TRP A 1 402 ? -4.309 14.661 -2.139 1.00 82.06 402 TRP A CA 1
ATOM 3167 C C . TRP A 1 402 ? -4.448 13.361 -1.343 1.00 82.06 402 TRP A C 1
ATOM 3169 O O . TRP A 1 402 ? -5.471 12.684 -1.496 1.00 82.06 402 TRP A O 1
ATOM 3179 N N . GLY A 1 403 ? -3.473 13.074 -0.468 1.00 70.81 403 GLY A N 1
ATOM 3180 C CA . GLY A 1 403 ? -3.395 11.902 0.400 1.00 70.81 403 GLY A CA 1
ATOM 3181 C C . GLY A 1 403 ? -3.422 10.575 -0.361 1.00 70.81 403 GLY A C 1
ATOM 3182 O O . GLY A 1 403 ? -3.505 10.535 -1.588 1.00 70.81 403 GLY A O 1
ATOM 3183 N N . TYR A 1 404 ? -3.421 9.467 0.381 1.00 80.31 404 TYR A N 1
ATOM 3184 C CA . TYR A 1 404 ? -3.874 8.168 -0.126 1.00 80.31 404 TYR A CA 1
ATOM 3185 C C . TYR A 1 404 ? -5.346 7.958 0.252 1.00 80.31 404 TYR A C 1
ATOM 3187 O O . TYR A 1 404 ? -5.716 6.949 0.856 1.00 80.31 404 TYR A O 1
ATOM 3195 N N . ASP A 1 405 ? -6.187 8.951 -0.069 1.00 85.75 405 ASP A N 1
ATOM 3196 C CA . ASP A 1 405 ? -7.501 9.109 0.562 1.00 85.75 405 ASP A CA 1
ATOM 3197 C C . ASP A 1 405 ? -7.360 9.105 2.088 1.00 85.75 405 ASP A C 1
ATOM 3199 O O . ASP A 1 405 ? -6.268 9.279 2.608 1.00 85.75 405 ASP A O 1
ATOM 3203 N N . TRP A 1 406 ? -8.436 8.974 2.855 1.00 91.69 406 TRP A N 1
ATOM 3204 C CA . TRP A 1 406 ? -8.328 8.880 4.319 1.00 91.69 406 TRP A CA 1
ATOM 3205 C C . TRP A 1 406 ? -8.209 7.427 4.786 1.00 91.69 406 TRP A C 1
ATOM 3207 O O . TRP A 1 406 ? -8.724 7.067 5.846 1.00 91.69 406 TRP A O 1
ATOM 3217 N N . HIS A 1 407 ? -7.568 6.583 3.971 1.00 89.81 407 HIS A N 1
ATOM 3218 C CA . HIS A 1 407 ? -7.380 5.148 4.196 1.00 89.81 407 HIS A CA 1
ATOM 3219 C C . HIS A 1 407 ? -5.887 4.828 4.370 1.00 89.81 407 HIS A C 1
ATOM 3221 O O . HIS A 1 407 ? -5.043 5.717 4.254 1.00 89.81 407 HIS A O 1
ATOM 3227 N N . GLY A 1 408 ? -5.555 3.575 4.708 1.00 90.38 408 GLY A N 1
ATOM 3228 C CA . GLY A 1 408 ? -4.171 3.084 4.813 1.00 90.38 408 GLY A CA 1
ATOM 3229 C C . GLY A 1 408 ? -3.206 4.057 5.526 1.00 90.38 408 GLY A C 1
ATOM 3230 O O . GLY A 1 408 ? -3.429 4.372 6.701 1.00 90.38 408 GLY A O 1
ATOM 3231 N N . PRO A 1 409 ? -2.153 4.565 4.850 1.00 91.25 409 PRO A N 1
ATOM 3232 C CA . PRO A 1 409 ? -1.160 5.451 5.463 1.00 91.25 409 PRO A CA 1
ATOM 3233 C C . PRO A 1 409 ? -1.737 6.792 5.941 1.00 91.25 409 PRO A C 1
ATOM 3235 O O . PRO A 1 409 ? -1.337 7.289 6.991 1.00 91.25 409 PRO A O 1
ATOM 3238 N N . SER A 1 410 ? -2.708 7.376 5.237 1.00 92.75 410 SER A N 1
ATOM 3239 C CA . SER A 1 410 ? -3.326 8.645 5.643 1.00 92.75 410 SER A CA 1
ATOM 3240 C C . SER A 1 410 ? -4.237 8.476 6.864 1.00 92.75 410 SER A C 1
ATOM 3242 O O . SER A 1 410 ? -4.290 9.360 7.719 1.00 92.75 410 SER A O 1
ATOM 3244 N N . MET A 1 411 ? -4.894 7.316 7.009 1.00 93.56 411 MET A N 1
ATOM 3245 C CA . MET A 1 411 ? -5.608 6.948 8.241 1.00 93.56 411 MET A CA 1
ATOM 3246 C C . MET A 1 411 ? -4.645 6.810 9.426 1.00 93.56 411 MET A C 1
ATOM 3248 O O . MET A 1 411 ? -4.897 7.382 10.490 1.00 93.56 411 MET A O 1
ATOM 3252 N N . LYS A 1 412 ? -3.523 6.099 9.242 1.00 93.19 412 LYS A N 1
ATOM 3253 C CA . LYS A 1 412 ? -2.508 5.950 10.292 1.00 93.19 412 LYS A CA 1
ATOM 3254 C C . LYS A 1 412 ? -1.927 7.304 10.706 1.00 93.19 412 LYS A C 1
ATOM 3256 O O . LYS A 1 412 ? -1.866 7.581 11.901 1.00 93.19 412 LYS A O 1
ATOM 3261 N N . ASN A 1 413 ? -1.613 8.168 9.738 1.00 94.12 413 ASN A N 1
ATOM 3262 C CA . ASN A 1 413 ? -1.167 9.540 9.980 1.00 94.12 413 ASN A CA 1
ATOM 3263 C C . ASN A 1 413 ? -2.196 10.346 10.788 1.00 94.12 413 ASN A C 1
ATOM 3265 O O . ASN A 1 413 ? -1.838 11.038 11.741 1.00 94.12 413 ASN A O 1
ATOM 3269 N N . ALA A 1 414 ? -3.487 10.222 10.461 1.00 93.94 414 ALA A N 1
ATOM 3270 C CA . ALA A 1 414 ? -4.543 10.914 11.190 1.00 93.94 414 ALA A CA 1
ATOM 3271 C C . ALA A 1 414 ? -4.593 10.496 12.668 1.00 93.94 414 ALA A C 1
ATOM 3273 O O . ALA A 1 414 ? -4.682 11.359 13.543 1.00 93.94 414 ALA A O 1
ATOM 3274 N N . PHE A 1 415 ? -4.457 9.204 12.974 1.00 94.88 415 PHE A N 1
ATOM 3275 C CA . PHE A 1 415 ? -4.367 8.739 14.362 1.00 94.88 415 PHE A CA 1
ATOM 3276 C C . PHE A 1 415 ? -3.046 9.127 15.040 1.00 94.88 415 PHE A C 1
ATOM 3278 O O . PHE A 1 415 ? -3.069 9.590 16.181 1.00 94.88 415 PHE A O 1
ATOM 3285 N N . LYS A 1 416 ? -1.911 9.053 14.335 1.00 93.94 416 LYS A N 1
ATOM 3286 C CA . LYS A 1 416 ? -0.608 9.491 14.858 1.00 93.94 416 LYS A CA 1
ATOM 3287 C C . LYS A 1 416 ? -0.546 10.987 15.137 1.00 93.94 416 LYS A C 1
ATOM 3289 O O . LYS A 1 416 ? 0.111 11.388 16.091 1.00 93.94 416 LYS A O 1
ATOM 3294 N N . SER A 1 417 ? -1.303 11.806 14.411 1.00 93.19 417 SER A N 1
ATOM 3295 C CA . SER A 1 417 ? -1.426 13.233 14.721 1.00 93.19 417 SER A CA 1
ATOM 3296 C C . SER A 1 417 ? -2.099 13.491 16.077 1.00 93.19 417 SER A C 1
ATOM 3298 O O . SER A 1 417 ? -1.718 14.422 16.784 1.00 93.19 417 SER A O 1
ATOM 3300 N N . ILE A 1 418 ? -3.050 12.642 16.489 1.00 93.75 418 ILE A N 1
ATOM 3301 C CA . ILE A 1 418 ? -3.685 12.730 17.812 1.00 93.75 418 ILE A CA 1
ATOM 3302 C C . ILE A 1 418 ? -2.675 12.347 18.898 1.00 93.75 418 ILE A C 1
ATOM 3304 O O . ILE A 1 418 ? -2.543 13.070 19.883 1.00 93.75 418 ILE A O 1
ATOM 3308 N N . GLU A 1 419 ? -1.934 11.251 18.707 1.00 93.12 419 GLU A N 1
ATOM 3309 C CA . GLU A 1 419 ? -0.854 10.848 19.621 1.00 93.12 419 GLU A CA 1
ATOM 3310 C C . GLU A 1 419 ? 0.224 11.937 19.728 1.00 93.12 419 GLU A C 1
ATOM 3312 O O . GLU A 1 419 ? 0.648 12.287 20.827 1.00 93.12 419 GLU A O 1
ATOM 3317 N N . GLY A 1 420 ? 0.617 12.528 18.596 1.00 91.62 420 GLY A N 1
ATOM 3318 C CA . GLY A 1 420 ? 1.562 13.637 18.529 1.00 91.62 420 GLY A CA 1
ATOM 3319 C C . GLY A 1 420 ? 1.102 14.847 19.337 1.00 91.62 420 GLY A C 1
ATOM 3320 O O . GLY A 1 420 ? 1.903 15.405 20.079 1.00 91.62 420 GLY A O 1
ATOM 3321 N N . LEU A 1 421 ? -0.185 15.208 19.261 1.00 89.12 421 LEU A N 1
ATOM 3322 C CA . LEU A 1 421 ? -0.751 16.278 20.083 1.00 89.12 421 LEU A CA 1
ATOM 3323 C C . LEU A 1 421 ? -0.721 15.911 21.573 1.00 89.12 421 LEU A C 1
ATOM 3325 O O . LEU A 1 421 ? -0.297 16.734 22.379 1.00 89.12 421 LEU A O 1
ATOM 3329 N N . ILE A 1 422 ? -1.124 14.687 21.936 1.00 89.38 422 ILE A N 1
ATOM 3330 C CA . ILE A 1 422 ? -1.106 14.191 23.327 1.00 89.38 422 ILE A CA 1
ATOM 3331 C C . ILE A 1 422 ? 0.307 14.237 23.917 1.00 89.38 422 ILE A C 1
ATOM 3333 O O . ILE A 1 422 ? 0.479 14.630 25.066 1.00 89.38 422 ILE A O 1
ATOM 3337 N N . ASN A 1 423 ? 1.332 13.930 23.125 1.00 89.19 423 ASN A N 1
ATOM 3338 C CA . ASN A 1 423 ? 2.725 13.999 23.568 1.00 89.19 423 ASN A CA 1
ATOM 3339 C C . ASN A 1 423 ? 3.200 15.430 23.891 1.00 89.19 423 ASN A C 1
ATOM 3341 O O . ASN A 1 423 ? 4.240 15.590 24.523 1.00 89.19 423 ASN A O 1
ATOM 3345 N N . LEU A 1 424 ? 2.456 16.470 23.495 1.00 85.56 424 LEU A N 1
ATOM 3346 C CA . LEU A 1 424 ? 2.739 17.861 23.868 1.00 85.56 424 LEU A CA 1
ATOM 3347 C C . LEU A 1 424 ? 2.084 18.278 25.192 1.00 85.56 424 LEU A C 1
ATOM 3349 O O . LEU A 1 424 ? 2.320 19.400 25.636 1.00 85.56 424 LEU A O 1
ATOM 3353 N N . GLU A 1 425 ? 1.258 17.430 25.817 1.00 84.31 425 GLU A N 1
ATOM 3354 C CA . GLU A 1 425 ? 0.462 17.777 27.007 1.00 84.31 425 GLU A CA 1
ATOM 3355 C C . GLU A 1 425 ? 1.325 18.346 28.144 1.00 84.31 425 GLU A C 1
ATOM 3357 O O . GLU A 1 425 ? 0.983 19.374 28.728 1.00 84.31 425 GLU A O 1
ATOM 3362 N N . GLU A 1 426 ? 2.484 17.737 28.410 1.00 81.44 426 GLU A N 1
ATOM 3363 C CA . GLU A 1 426 ? 3.434 18.204 29.427 1.00 81.44 426 GLU A CA 1
ATOM 3364 C C . GLU A 1 426 ? 4.002 19.591 29.090 1.00 81.44 426 GLU A C 1
ATOM 3366 O O . GLU A 1 426 ? 3.953 20.510 29.905 1.00 81.44 426 GLU A O 1
ATOM 3371 N N . MET A 1 427 ? 4.458 19.799 27.853 1.00 81.75 427 MET A N 1
ATOM 3372 C CA . MET A 1 427 ? 4.966 21.102 27.408 1.00 81.75 427 MET A CA 1
ATOM 3373 C C . MET A 1 427 ? 3.878 22.189 27.496 1.00 81.75 427 MET A C 1
ATOM 3375 O O . MET A 1 427 ? 4.151 23.322 27.897 1.00 81.75 427 MET A O 1
ATOM 3379 N N . LEU A 1 428 ? 2.628 21.856 27.167 1.00 78.25 428 LEU A N 1
ATOM 3380 C CA . LEU A 1 428 ? 1.497 22.784 27.242 1.00 78.25 428 LEU A CA 1
ATOM 3381 C C . LEU A 1 428 ? 1.054 23.071 28.687 1.00 78.25 428 LEU A C 1
ATOM 3383 O O . LEU A 1 428 ? 0.479 24.134 28.938 1.00 78.25 428 LEU A O 1
ATOM 3387 N N . SER A 1 429 ? 1.358 22.192 29.646 1.00 68.12 429 SER A N 1
ATOM 3388 C CA . SER A 1 429 ? 0.965 22.345 31.052 1.00 68.12 429 SER A CA 1
ATOM 3389 C C . SER A 1 429 ? 1.973 23.101 31.928 1.00 68.12 429 SER A C 1
ATOM 3391 O O . SER A 1 429 ? 1.592 23.606 32.981 1.00 68.12 429 SER A O 1
ATOM 3393 N N . THR A 1 430 ? 3.220 23.289 31.480 1.00 59.91 430 THR A N 1
ATOM 3394 C CA . THR A 1 430 ? 4.275 23.981 32.254 1.00 59.91 430 THR A CA 1
ATOM 3395 C C . THR A 1 430 ? 3.977 25.458 32.583 1.00 59.91 430 THR A C 1
ATOM 3397 O O . THR A 1 430 ? 4.043 26.356 31.744 1.00 59.91 430 THR A O 1
ATOM 3400 N N . THR A 1 431 ? 3.683 25.767 33.845 1.00 49.91 431 THR A N 1
ATOM 3401 C CA . THR A 1 431 ? 3.421 27.141 34.297 1.00 49.91 431 THR A CA 1
ATOM 3402 C C . THR A 1 431 ? 4.698 27.988 34.286 1.00 49.91 431 THR A C 1
ATOM 3404 O O . THR A 1 431 ? 5.588 27.783 35.107 1.00 49.91 431 THR A O 1
ATOM 3407 N N . TYR A 1 432 ? 4.767 29.016 33.437 1.00 44.03 432 TYR A N 1
ATOM 3408 C CA . TYR A 1 432 ? 5.658 30.147 33.698 1.00 44.03 432 TYR A CA 1
ATOM 3409 C C . TYR A 1 432 ? 4.880 31.199 34.482 1.00 44.03 432 TYR A C 1
ATOM 3411 O O . TYR A 1 432 ? 3.846 31.690 34.028 1.00 44.03 432 TYR A O 1
ATOM 3419 N N . ALA A 1 433 ? 5.380 31.546 35.668 1.00 37.66 433 ALA A N 1
ATOM 3420 C CA . ALA A 1 433 ? 4.882 32.672 36.441 1.00 37.66 433 ALA A CA 1
ATOM 3421 C C . ALA A 1 433 ? 5.108 33.963 35.640 1.00 37.66 433 ALA A C 1
ATOM 3423 O O . ALA A 1 433 ? 6.189 34.552 35.672 1.00 37.66 433 ALA A O 1
ATOM 3424 N N . LEU A 1 434 ? 4.091 34.404 34.902 1.00 36.59 434 LEU A N 1
ATOM 3425 C CA . LEU A 1 434 ? 4.061 35.747 34.343 1.00 36.59 434 LEU A CA 1
ATOM 3426 C C . LEU A 1 434 ? 3.963 36.731 35.517 1.00 36.59 434 LEU A C 1
ATOM 3428 O O . LEU A 1 434 ? 2.885 37.006 36.036 1.00 36.59 434 LEU A O 1
ATOM 3432 N N . LYS A 1 435 ? 5.110 37.250 35.964 1.00 36.09 435 LYS A N 1
ATOM 3433 C CA . LYS A 1 435 ? 5.162 38.548 36.640 1.00 36.09 435 LYS A CA 1
ATOM 3434 C C . LYS A 1 435 ? 5.074 39.612 35.552 1.00 36.09 435 LYS A C 1
ATOM 3436 O O . LYS A 1 435 ? 6.105 40.051 35.060 1.00 36.09 435 LYS A O 1
ATOM 3441 N N . ASP A 1 436 ? 3.865 39.993 35.163 1.00 36.25 436 ASP A N 1
ATOM 3442 C CA . ASP A 1 436 ? 3.666 41.280 34.504 1.00 36.25 436 ASP A CA 1
ATOM 3443 C C . ASP A 1 436 ? 2.319 41.895 34.903 1.00 36.25 436 ASP A C 1
ATOM 3445 O O . ASP A 1 436 ? 1.349 41.194 35.194 1.00 36.25 436 ASP A O 1
ATOM 3449 N N . GLU A 1 437 ? 2.322 43.219 35.015 1.00 36.78 437 GLU A N 1
ATOM 3450 C CA . GLU A 1 437 ? 1.483 44.042 35.899 1.00 36.78 437 GLU A CA 1
ATOM 3451 C C . GLU A 1 437 ? 0.005 44.207 35.492 1.00 36.78 437 GLU A C 1
ATOM 3453 O O . GLU A 1 437 ? -0.738 44.923 36.164 1.00 36.78 437 GLU A O 1
ATOM 3458 N N . ASP A 1 438 ? -0.475 43.493 34.475 1.00 38.44 438 ASP A N 1
ATOM 3459 C CA . ASP A 1 438 ? -1.875 43.541 34.052 1.00 38.44 438 ASP A CA 1
ATOM 3460 C C . ASP A 1 438 ? -2.648 42.307 34.526 1.00 38.44 438 ASP A C 1
ATOM 3462 O O . ASP A 1 438 ? -2.618 41.232 33.925 1.00 38.44 438 ASP A O 1
ATOM 3466 N N . LYS A 1 439 ? -3.415 42.485 35.608 1.00 37.50 439 LYS A N 1
ATOM 3467 C CA . LYS A 1 439 ? -4.399 41.522 36.138 1.00 37.50 439 LYS A CA 1
ATOM 3468 C C . LYS A 1 439 ? -5.584 41.301 35.177 1.00 37.50 439 LYS A C 1
ATOM 3470 O O . LYS A 1 439 ? -6.735 41.517 35.550 1.00 37.50 439 LYS A O 1
ATOM 3475 N N . SER A 1 440 ? -5.330 40.830 33.960 1.00 37.22 440 SER A N 1
ATOM 3476 C CA . SER A 1 440 ? -6.351 40.347 33.027 1.00 37.22 440 SER A CA 1
ATOM 3477 C C . SER A 1 440 ? -6.173 38.846 32.802 1.00 37.22 440 SER A C 1
ATOM 3479 O O . SER A 1 440 ? -5.662 38.374 31.792 1.00 37.22 440 SER A O 1
ATOM 3481 N N . TRP A 1 441 ? -6.585 38.057 33.795 1.00 35.09 441 TRP A N 1
ATOM 3482 C CA . TRP A 1 441 ? -6.635 36.608 33.636 1.00 35.09 441 TRP A CA 1
ATOM 3483 C C . TRP A 1 441 ? -7.710 36.260 32.601 1.00 35.09 441 TRP A C 1
ATOM 3485 O O . TRP A 1 441 ? -8.905 36.455 32.832 1.00 35.09 441 TRP A O 1
ATOM 3495 N N . VAL A 1 442 ? -7.231 35.794 31.444 1.00 40.84 442 VAL A N 1
ATOM 3496 C CA . VAL A 1 442 ? -7.894 34.855 30.529 1.00 40.84 442 VAL A CA 1
ATOM 3497 C C . VAL A 1 442 ? -9.385 35.146 30.337 1.00 40.84 442 VAL A C 1
ATOM 3499 O O . VAL A 1 442 ? -10.237 34.398 30.791 1.00 40.84 442 VAL A O 1
ATOM 3502 N N . ASN A 1 443 ? -9.726 36.249 29.671 1.00 33.69 443 ASN A N 1
ATOM 3503 C CA . ASN A 1 443 ? -11.099 36.540 29.248 1.00 33.69 443 ASN A CA 1
ATOM 3504 C C . ASN A 1 443 ? -11.035 37.392 27.962 1.00 33.69 443 ASN A C 1
ATOM 3506 O O . ASN A 1 443 ? -10.331 38.387 27.908 1.00 33.69 443 ASN A O 1
ATOM 3510 N N . GLY A 1 444 ? -11.772 37.114 26.886 1.00 40.88 444 GLY A N 1
ATOM 3511 C CA . GLY A 1 444 ? -13.148 36.640 26.967 1.00 40.88 444 GLY A CA 1
ATOM 3512 C C . GLY A 1 444 ? -14.018 37.580 27.813 1.00 40.88 444 GLY A C 1
ATOM 3513 O O . GLY A 1 444 ? -14.895 37.093 28.496 1.00 40.88 444 GLY A O 1
ATOM 3514 N N . ILE A 1 445 ? -13.691 38.883 27.857 1.00 29.64 445 ILE A N 1
ATOM 3515 C CA . ILE A 1 445 ? -14.420 40.010 28.478 1.00 29.64 445 ILE A CA 1
ATOM 3516 C C . ILE A 1 445 ? -15.141 39.668 29.801 1.00 29.64 445 ILE A C 1
ATOM 3518 O O . ILE A 1 445 ? -16.314 39.303 29.811 1.00 29.64 445 ILE A O 1
ATOM 3522 N N . CYS A 1 446 ? -14.477 39.903 30.938 1.00 29.97 446 CYS A N 1
ATOM 3523 C CA . CYS A 1 446 ? -15.156 40.016 32.228 1.00 29.97 446 CYS A CA 1
ATOM 3524 C C . CYS A 1 446 ? -15.540 41.487 32.457 1.00 29.97 446 CYS A C 1
ATOM 3526 O O . CYS A 1 446 ? -14.677 42.356 32.593 1.00 29.97 446 CYS A O 1
ATOM 3528 N N . SER A 1 447 ? -16.840 41.782 32.465 1.00 30.12 447 SER A N 1
ATOM 3529 C CA . SER A 1 447 ? -17.374 43.078 32.883 1.00 30.12 447 SER A CA 1
ATOM 3530 C C . SER A 1 447 ? -17.122 43.277 34.379 1.00 30.12 447 SER A C 1
ATOM 3532 O O . SER A 1 447 ? -17.660 42.548 35.212 1.00 30.12 447 SER A O 1
ATOM 3534 N N . ILE A 1 448 ? -16.308 44.273 34.720 1.00 30.03 448 ILE A N 1
ATOM 3535 C CA . ILE A 1 448 ? -16.005 44.661 36.098 1.00 30.03 448 ILE A CA 1
ATOM 3536 C C . ILE A 1 448 ? -17.258 45.246 36.764 1.00 30.03 448 ILE A C 1
ATOM 3538 O O . ILE A 1 448 ? -17.711 46.330 36.402 1.00 30.03 448 ILE A O 1
ATOM 3542 N N . THR A 1 449 ? -17.730 44.603 37.832 1.00 29.62 449 THR A N 1
ATOM 3543 C CA . THR A 1 449 ? -18.384 45.305 38.946 1.00 29.62 449 THR A CA 1
ATOM 3544 C C . THR A 1 449 ? -17.828 44.800 40.276 1.00 29.62 449 THR A C 1
ATOM 3546 O O . THR A 1 449 ? -18.094 43.678 40.681 1.00 29.62 449 THR A O 1
ATOM 3549 N N . ARG A 1 450 ? -17.059 45.692 40.922 1.00 30.23 450 ARG A N 1
ATOM 3550 C CA . ARG A 1 450 ? -16.614 45.748 42.331 1.00 30.23 450 ARG A CA 1
ATOM 3551 C C . ARG A 1 450 ? -15.950 44.509 42.952 1.00 30.23 450 ARG A C 1
ATOM 3553 O O . ARG A 1 450 ? -16.595 43.596 43.447 1.00 30.23 450 ARG A O 1
ATOM 3560 N N . VAL A 1 451 ? -14.627 44.622 43.074 1.00 33.94 451 VAL A N 1
ATOM 3561 C CA . VAL A 1 451 ? -13.765 43.867 43.992 1.00 33.94 451 VAL A CA 1
ATOM 3562 C C . VAL A 1 451 ? -13.983 44.351 45.432 1.00 33.94 451 VAL A C 1
ATOM 3564 O O . VAL A 1 451 ? -13.900 45.551 45.696 1.00 33.94 451 VAL A O 1
ATOM 3567 N N . THR A 1 452 ? -14.184 43.420 46.368 1.00 30.03 452 THR A N 1
ATOM 3568 C CA . THR A 1 452 ? -13.892 43.614 47.797 1.00 30.03 452 THR A CA 1
ATOM 3569 C C . THR A 1 452 ? -12.709 42.740 48.205 1.00 30.03 452 THR A C 1
ATOM 3571 O O . THR A 1 452 ? -12.499 41.649 47.685 1.00 30.03 452 THR A O 1
ATOM 3574 N N . SER A 1 453 ? -11.908 43.293 49.105 1.00 38.03 453 SER A N 1
ATOM 3575 C CA . SER A 1 453 ? -10.561 42.905 49.510 1.00 38.03 453 SER A CA 1
ATOM 3576 C C . SER A 1 453 ? -10.464 41.578 50.273 1.00 38.03 453 SER A C 1
ATOM 3578 O O . SER A 1 453 ? -10.805 41.543 51.452 1.00 38.03 453 SER A O 1
ATOM 3580 N N . SER A 1 454 ? -9.901 40.553 49.626 1.00 32.66 454 SER A N 1
ATOM 3581 C CA . SER A 1 454 ? -9.036 39.511 50.222 1.00 32.66 454 SER A CA 1
ATOM 3582 C C . SER A 1 454 ? -8.662 38.462 49.161 1.00 32.66 454 SER A C 1
ATOM 3584 O O . SER A 1 454 ? -9.194 37.358 49.134 1.00 32.66 454 SER A O 1
ATOM 3586 N N . CYS A 1 455 ? -7.745 38.795 48.248 1.00 28.42 455 CYS A N 1
ATOM 3587 C CA . CYS A 1 455 ? -7.259 37.834 47.252 1.00 28.42 455 CYS A CA 1
ATOM 3588 C C . CYS A 1 455 ? -5.947 37.194 47.722 1.00 28.42 455 CYS A C 1
ATOM 3590 O O . CYS A 1 455 ? -4.868 37.688 47.406 1.00 28.42 455 CYS A O 1
ATOM 3592 N N . HIS A 1 456 ? -6.061 36.083 48.448 1.00 35.56 456 HIS A N 1
ATOM 3593 C CA . HIS A 1 456 ? -5.110 34.983 48.319 1.00 35.56 456 HIS A CA 1
ATOM 3594 C C . HIS A 1 456 ? -5.672 34.037 47.257 1.00 35.56 456 HIS A C 1
ATOM 3596 O O . HIS A 1 456 ? -6.711 33.422 47.472 1.00 35.56 456 HIS A O 1
ATOM 3602 N N . ALA A 1 457 ? -5.010 33.959 46.108 1.00 29.17 457 ALA A N 1
ATOM 3603 C CA . ALA A 1 457 ? -5.182 32.874 45.152 1.00 29.17 457 ALA A CA 1
ATOM 3604 C C . ALA A 1 457 ? -3.861 32.726 44.393 1.00 29.17 457 ALA A C 1
ATOM 3606 O O . ALA A 1 457 ? -3.621 33.387 43.385 1.00 29.17 457 ALA A O 1
ATOM 3607 N N . GLU A 1 458 ? -2.970 31.907 44.944 1.00 32.97 458 GLU A N 1
ATOM 3608 C CA . GLU A 1 458 ? -1.935 31.242 44.160 1.00 32.97 458 GLU A CA 1
ATOM 3609 C C . GLU A 1 458 ? -2.661 30.249 43.240 1.00 32.97 458 GLU A C 1
ATOM 3611 O O . GLU A 1 458 ? -3.171 29.229 43.702 1.00 32.97 458 GLU A O 1
ATOM 3616 N N . ALA A 1 459 ? -2.804 30.580 41.955 1.00 33.50 459 ALA A N 1
ATOM 3617 C CA . ALA A 1 459 ? -3.366 29.664 40.968 1.00 33.50 459 ALA A CA 1
ATOM 3618 C C . ALA A 1 459 ? -2.283 28.661 40.541 1.00 33.50 459 ALA A C 1
ATOM 3620 O O . ALA A 1 459 ? -1.433 28.952 39.700 1.00 33.50 459 ALA A O 1
ATOM 3621 N N . ASN A 1 460 ? -2.300 27.484 41.168 1.00 38.66 460 ASN A N 1
ATOM 3622 C CA . ASN A 1 460 ? -1.606 26.285 40.699 1.00 38.66 460 ASN A CA 1
ATOM 3623 C C . ASN A 1 460 ? -2.421 25.646 39.552 1.00 38.66 460 ASN A C 1
ATOM 3625 O O . ASN A 1 460 ? -3.124 24.662 39.766 1.00 38.66 460 ASN A O 1
ATOM 3629 N N . ASP A 1 461 ? -2.320 26.188 38.333 1.00 45.91 461 ASP A N 1
ATOM 3630 C CA . ASP A 1 461 ? -3.004 25.685 37.118 1.00 45.91 461 ASP A CA 1
ATOM 3631 C C . ASP A 1 461 ? -2.236 24.540 36.416 1.00 45.91 461 ASP A C 1
ATOM 3633 O O . ASP A 1 461 ? -2.175 24.451 35.189 1.00 45.91 461 ASP A O 1
ATOM 3637 N N . ALA A 1 462 ? -1.642 23.625 37.185 1.00 44.81 462 ALA A N 1
ATOM 3638 C CA . ALA A 1 462 ? -0.918 22.473 36.633 1.00 44.81 462 ALA A CA 1
ATOM 3639 C C . ALA A 1 462 ? -1.842 21.382 36.029 1.00 44.81 462 ALA A C 1
ATOM 3641 O O . ALA A 1 462 ? -1.344 20.389 35.508 1.00 44.81 462 ALA A O 1
ATOM 3642 N N . TYR A 1 463 ? -3.175 21.542 36.079 1.00 48.81 463 TYR A N 1
ATOM 3643 C CA . TYR A 1 463 ? -4.151 20.474 35.776 1.00 48.81 463 TYR A CA 1
ATOM 3644 C C . TYR A 1 463 ? -5.195 20.806 34.691 1.00 48.81 463 TYR A C 1
ATOM 3646 O O . TYR A 1 463 ? -6.137 20.040 34.488 1.00 48.81 463 TYR A O 1
ATOM 3654 N N . ASP A 1 464 ? -5.027 21.909 33.960 1.00 57.09 464 ASP A N 1
ATOM 3655 C CA . ASP A 1 464 ? -6.072 22.461 33.082 1.00 57.09 464 ASP A CA 1
ATOM 3656 C C . ASP A 1 464 ? -5.890 22.174 31.572 1.00 57.09 464 ASP A C 1
ATOM 3658 O O . ASP A 1 464 ? -6.688 22.618 30.742 1.00 57.09 464 ASP A O 1
ATOM 3662 N N . TRP A 1 465 ? -4.873 21.392 31.194 1.00 68.81 465 TRP A N 1
ATOM 3663 C CA . TRP A 1 465 ? -4.448 21.206 29.794 1.00 68.81 465 TRP A CA 1
ATOM 3664 C C . TRP A 1 465 ? -4.675 19.800 29.235 1.00 68.81 465 TRP A C 1
ATOM 3666 O O . TRP A 1 465 ? -3.922 19.343 28.382 1.00 68.81 465 TRP A O 1
ATOM 3676 N N . VAL A 1 466 ? -5.723 19.110 29.678 1.00 78.25 466 VAL A N 1
ATOM 3677 C CA . VAL A 1 466 ? -6.004 17.754 29.194 1.00 78.25 466 VAL A CA 1
ATOM 3678 C C . VAL A 1 466 ? -6.540 17.800 27.759 1.00 78.25 466 VAL A C 1
ATOM 3680 O O . VAL A 1 466 ? -7.526 18.484 27.470 1.00 78.25 466 VAL A O 1
ATOM 3683 N N . ILE A 1 467 ? -5.898 17.071 26.839 1.00 86.38 467 ILE A N 1
ATOM 3684 C CA . ILE A 1 467 ? -6.267 17.093 25.410 1.00 86.38 467 ILE A CA 1
ATOM 3685 C C . ILE A 1 467 ? -7.563 16.319 25.136 1.00 86.38 467 ILE A C 1
ATOM 3687 O O . ILE A 1 467 ? -8.385 16.750 24.324 1.00 86.38 467 ILE A O 1
ATOM 3691 N N . GLY A 1 468 ? -7.776 15.213 25.848 1.00 87.94 468 GLY A N 1
ATOM 3692 C CA . GLY A 1 468 ? -8.965 14.370 25.735 1.00 87.94 468 GLY A CA 1
ATOM 3693 C C . GLY A 1 468 ? -8.624 12.892 25.567 1.00 87.94 468 GLY A C 1
ATOM 3694 O O . GLY A 1 468 ? -7.477 12.476 25.732 1.00 87.94 468 GLY A O 1
ATOM 3695 N N . ASP A 1 469 ? -9.644 12.102 25.248 1.00 89.88 469 ASP A N 1
ATOM 3696 C CA . ASP A 1 469 ? -9.546 10.655 25.073 1.00 89.88 469 ASP A CA 1
ATOM 3697 C C . ASP A 1 469 ? -9.297 10.319 23.583 1.00 89.88 469 ASP A C 1
ATOM 3699 O O . ASP A 1 469 ? -10.175 10.587 22.751 1.00 89.88 469 ASP A O 1
ATOM 3703 N N . PRO A 1 470 ? -8.141 9.729 23.211 1.00 91.44 470 PRO A N 1
ATOM 3704 C CA . PRO A 1 470 ? -7.841 9.351 21.824 1.00 91.44 470 PRO A CA 1
ATOM 3705 C C . PRO A 1 470 ? -8.761 8.248 21.269 1.00 91.44 470 PRO A C 1
ATOM 3707 O O . PRO A 1 470 ? -8.769 8.005 20.060 1.00 91.44 470 PRO A O 1
ATOM 3710 N N . ASP A 1 471 ? -9.556 7.597 22.123 1.00 90.44 471 ASP A N 1
ATOM 3711 C CA . ASP A 1 471 ? -10.568 6.609 21.746 1.00 90.44 471 ASP A CA 1
ATOM 3712 C C . ASP A 1 471 ? -11.993 7.188 21.696 1.00 90.44 471 ASP A C 1
ATOM 3714 O O . ASP A 1 471 ? -12.963 6.451 21.499 1.00 90.44 471 ASP A O 1
ATOM 3718 N N . ARG A 1 472 ? -12.151 8.513 21.835 1.00 92.75 472 ARG A N 1
ATOM 3719 C CA . ARG A 1 472 ? -13.437 9.212 21.681 1.00 92.75 472 ARG A CA 1
ATOM 3720 C C . ARG A 1 472 ? -13.320 10.323 20.654 1.00 92.75 472 ARG A C 1
ATOM 3722 O O . ARG A 1 472 ? -12.955 11.454 20.959 1.00 92.75 472 ARG A O 1
ATOM 3729 N N . LEU A 1 473 ? -13.685 10.008 19.423 1.00 96.31 473 LEU A N 1
ATOM 3730 C CA . LEU A 1 473 ? -13.478 10.878 18.278 1.00 96.31 473 LEU A CA 1
ATOM 3731 C C . LEU A 1 473 ? -14.809 11.335 17.679 1.00 96.31 473 LEU A C 1
ATOM 3733 O O . LEU A 1 473 ? -15.747 10.550 17.515 1.00 96.31 473 LEU A O 1
ATOM 3737 N N . ILE A 1 474 ? -14.879 12.616 17.328 1.00 97.62 474 ILE A N 1
ATOM 3738 C CA . ILE A 1 474 ? -15.887 13.139 16.405 1.00 97.62 474 ILE A CA 1
ATOM 3739 C C . ILE A 1 474 ? -15.208 13.299 15.053 1.00 97.62 474 ILE A C 1
ATOM 3741 O O . ILE A 1 474 ? -14.315 14.134 14.905 1.00 97.62 474 ILE A O 1
ATOM 3745 N N . TYR A 1 475 ? -15.640 12.523 14.066 1.00 98.25 475 TYR A N 1
ATOM 3746 C CA . TYR A 1 475 ? -15.138 12.655 12.702 1.00 98.25 475 TYR A CA 1
ATOM 3747 C C . TYR A 1 475 ? -15.901 13.763 11.977 1.00 98.25 475 TYR A C 1
ATOM 3749 O O . TYR A 1 475 ? -17.131 13.798 12.008 1.00 98.25 475 TYR A O 1
ATOM 3757 N N . ILE A 1 476 ? -15.192 14.679 11.328 1.00 98.00 476 ILE A N 1
ATOM 3758 C CA . ILE A 1 476 ? -15.788 15.751 10.528 1.00 98.00 476 ILE A CA 1
ATOM 3759 C C . ILE A 1 476 ? -14.938 15.980 9.288 1.00 98.00 476 ILE A C 1
ATOM 3761 O O . ILE A 1 476 ? -13.713 15.985 9.364 1.00 98.00 476 ILE A O 1
ATOM 3765 N N . GLY A 1 477 ? -15.576 16.200 8.146 1.00 96.94 477 GLY A N 1
ATOM 3766 C CA . GLY A 1 477 ? -14.841 16.388 6.906 1.00 96.94 477 GLY A CA 1
ATOM 3767 C C . GLY A 1 477 ? -15.720 16.837 5.755 1.00 96.94 477 GLY A C 1
ATOM 3768 O O . GLY A 1 477 ? -16.945 16.731 5.824 1.00 96.94 477 GLY A O 1
ATOM 3769 N N . HIS A 1 478 ? -15.090 17.346 4.699 1.00 95.38 478 HIS A N 1
ATOM 3770 C CA . HIS A 1 478 ? -15.759 17.772 3.468 1.00 95.38 478 HIS A CA 1
ATOM 3771 C C . HIS A 1 478 ? -15.139 17.108 2.232 1.00 95.38 478 HIS A C 1
ATOM 3773 O O . HIS A 1 478 ? -13.933 16.868 2.217 1.00 95.38 478 HIS A O 1
ATOM 3779 N N . SER A 1 479 ? -15.942 16.795 1.209 1.00 93.38 479 SER A N 1
ATOM 3780 C CA . SER A 1 479 ? -15.472 16.203 -0.053 1.00 93.38 479 SER A CA 1
ATOM 3781 C C . SER A 1 479 ? -14.723 14.888 0.194 1.00 93.38 479 SER A C 1
ATOM 3783 O O . SER A 1 479 ? -15.290 13.975 0.800 1.00 93.38 479 SER A O 1
ATOM 3785 N N . ASN A 1 480 ? -13.440 14.790 -0.172 1.00 92.06 480 ASN A N 1
ATOM 3786 C CA . ASN A 1 480 ? -12.601 13.642 0.181 1.00 92.06 480 ASN A CA 1
ATOM 3787 C C . ASN A 1 480 ? -12.529 13.399 1.698 1.00 92.06 480 ASN A C 1
ATOM 3789 O O . ASN A 1 480 ? -12.651 12.268 2.148 1.00 92.06 480 ASN A O 1
ATOM 3793 N N . GLY A 1 481 ? -12.447 14.451 2.514 1.00 94.62 481 GLY A N 1
ATOM 3794 C CA . GLY A 1 481 ? -12.560 14.354 3.972 1.00 94.62 481 GLY A CA 1
ATOM 3795 C C . GLY A 1 481 ? -13.951 13.955 4.454 1.00 94.62 481 GLY A C 1
ATOM 3796 O O . GLY A 1 481 ? -14.100 13.307 5.491 1.00 94.62 481 GLY A O 1
ATOM 3797 N N . GLY A 1 482 ? -14.989 14.275 3.681 1.00 95.88 482 GLY A N 1
ATOM 3798 C CA . GLY A 1 482 ? -16.344 13.771 3.889 1.00 95.88 482 GLY A CA 1
ATOM 3799 C C . GLY A 1 482 ? -16.414 12.261 3.658 1.00 95.88 482 GLY A C 1
ATOM 3800 O O . GLY A 1 482 ? -16.999 11.547 4.471 1.00 95.88 482 GLY A O 1
ATOM 3801 N N . GLN A 1 483 ? -15.753 11.760 2.609 1.00 94.88 483 GLN A N 1
ATOM 3802 C CA . GLN A 1 483 ? -15.569 10.323 2.395 1.00 94.88 483 GLN A CA 1
ATOM 3803 C C . GLN A 1 483 ? -14.729 9.691 3.506 1.00 94.88 483 GLN A C 1
ATOM 3805 O O . GLN A 1 483 ? -15.110 8.646 4.025 1.00 94.88 483 GLN A O 1
ATOM 3810 N N . GLY A 1 484 ? -13.659 10.350 3.951 1.00 95.94 484 GLY A N 1
ATOM 3811 C CA . GLY A 1 484 ? -12.861 9.904 5.089 1.00 95.94 484 GLY A CA 1
ATOM 3812 C C . GLY A 1 484 ? -13.664 9.811 6.382 1.00 95.94 484 GLY A C 1
ATOM 3813 O O . GLY A 1 484 ? -13.480 8.891 7.172 1.00 95.94 484 GLY A O 1
ATOM 3814 N N . THR A 1 485 ? -14.629 10.710 6.570 1.00 97.62 485 THR A N 1
ATOM 3815 C CA . THR A 1 485 ? -15.556 10.668 7.706 1.00 97.62 485 THR A CA 1
ATOM 3816 C C . THR A 1 485 ? -16.459 9.434 7.624 1.00 97.62 485 THR A C 1
ATOM 3818 O O . THR A 1 485 ? -16.687 8.774 8.641 1.00 97.62 485 THR A O 1
ATOM 3821 N N . TRP A 1 486 ? -16.938 9.082 6.424 1.00 96.69 486 TRP A N 1
ATOM 3822 C CA . TRP A 1 486 ? -17.658 7.826 6.194 1.00 96.69 486 TRP A CA 1
ATOM 3823 C C . TRP A 1 486 ? -16.782 6.599 6.441 1.00 96.69 486 TRP A C 1
ATOM 3825 O O . TRP A 1 486 ? -17.212 5.664 7.119 1.00 96.69 486 TRP A O 1
ATOM 3835 N N . TYR A 1 487 ? -15.552 6.620 5.937 1.00 96.31 487 TYR A N 1
ATOM 3836 C CA . TYR A 1 487 ? -14.596 5.534 6.092 1.00 96.31 487 TYR A CA 1
ATOM 3837 C C . TYR A 1 487 ? -14.261 5.288 7.563 1.00 96.31 487 TYR A C 1
ATOM 3839 O O . TYR A 1 487 ? -14.537 4.206 8.074 1.00 96.31 487 TYR A O 1
ATOM 3847 N N . LEU A 1 488 ? -13.776 6.298 8.293 1.00 97.25 488 LEU A N 1
ATOM 3848 C CA . LEU A 1 488 ? -13.437 6.142 9.709 1.00 97.25 488 LEU A CA 1
ATOM 3849 C C . LEU A 1 488 ? -14.662 5.763 10.554 1.00 97.25 488 LEU A C 1
ATOM 3851 O O . LEU A 1 488 ? -14.540 4.957 11.474 1.00 97.25 488 LEU A O 1
ATOM 3855 N N . GLY A 1 489 ? -15.850 6.282 10.225 1.00 96.62 489 GLY A N 1
ATOM 3856 C CA . GLY A 1 489 ? -17.095 5.925 10.909 1.00 96.62 489 GLY A CA 1
ATOM 3857 C C . GLY A 1 489 ? -17.511 4.461 10.725 1.00 96.62 489 GLY A C 1
ATOM 3858 O O . GLY A 1 489 ? -18.028 3.854 11.661 1.00 96.62 489 GLY A O 1
ATOM 3859 N N . THR A 1 490 ? -17.269 3.884 9.547 1.00 96.75 490 THR A N 1
ATOM 3860 C CA . THR A 1 490 ? -17.587 2.477 9.235 1.00 96.75 490 THR A CA 1
ATOM 3861 C C . THR A 1 490 ? -16.472 1.504 9.627 1.00 96.75 490 THR A C 1
ATOM 3863 O O . THR A 1 490 ? -16.760 0.344 9.928 1.00 96.75 490 THR A O 1
ATOM 3866 N N . HIS A 1 491 ? -15.219 1.966 9.673 1.00 96.75 491 HIS A N 1
ATOM 3867 C CA . HIS A 1 491 ? -14.046 1.125 9.919 1.00 96.75 491 HIS A CA 1
ATOM 3868 C C . HIS A 1 491 ? -13.532 1.170 11.359 1.00 96.75 491 HIS A C 1
ATOM 3870 O O . HIS A 1 491 ? -13.036 0.168 11.866 1.00 96.75 491 HIS A O 1
ATOM 3876 N N . PHE A 1 492 ? -13.680 2.302 12.048 1.00 96.69 492 PHE A N 1
ATOM 3877 C CA . PHE A 1 492 ? -13.256 2.485 13.440 1.00 96.69 492 PHE A CA 1
ATOM 3878 C C . PHE A 1 492 ? -14.416 2.966 14.333 1.00 96.69 492 PHE A C 1
ATOM 3880 O O . PHE A 1 492 ? -14.267 3.921 15.105 1.00 96.69 492 PHE A O 1
ATOM 3887 N N . PRO A 1 493 ? -15.589 2.302 14.291 1.00 94.19 493 PRO A N 1
ATOM 3888 C CA . PRO A 1 493 ? -16.781 2.750 15.013 1.00 94.19 493 PRO A CA 1
ATOM 3889 C C . PRO A 1 493 ? -16.596 2.735 16.535 1.00 94.19 493 PRO A C 1
ATOM 3891 O O . PRO A 1 493 ? -17.248 3.496 17.253 1.00 94.19 493 PRO A O 1
ATOM 3894 N N . ASP A 1 494 ? -15.690 1.905 17.065 1.00 92.75 494 ASP A N 1
ATOM 3895 C CA . ASP A 1 494 ? -15.390 1.881 18.495 1.00 92.75 494 ASP A CA 1
ATOM 3896 C C . ASP A 1 494 ? -14.601 3.092 18.993 1.00 92.75 494 ASP A C 1
ATOM 3898 O O . ASP A 1 494 ? -14.701 3.379 20.188 1.00 92.75 494 ASP A O 1
ATOM 3902 N N . LYS A 1 495 ? -13.973 3.866 18.102 1.00 94.00 495 LYS A N 1
ATOM 3903 C CA . LYS A 1 495 ? -13.404 5.182 18.424 1.00 94.00 495 LYS A CA 1
ATOM 3904 C C . LYS A 1 495 ? -14.395 6.327 18.196 1.00 94.00 495 LYS A C 1
ATOM 3906 O O . LYS A 1 495 ? -14.293 7.373 18.825 1.00 94.00 495 LYS A O 1
ATOM 3911 N N . ALA A 1 496 ? -15.389 6.144 17.330 1.00 94.56 496 ALA A N 1
ATOM 3912 C CA . ALA A 1 496 ? -16.369 7.179 17.019 1.00 94.56 496 ALA A CA 1
ATOM 3913 C C . ALA A 1 496 ? -17.372 7.410 18.162 1.00 94.56 496 ALA A C 1
ATOM 3915 O O . ALA A 1 496 ? -17.939 6.459 18.713 1.00 94.56 496 ALA A O 1
ATOM 3916 N N . ILE A 1 497 ? -17.649 8.680 18.463 1.00 94.25 497 ILE A N 1
ATOM 3917 C CA . ILE A 1 497 ? -18.823 9.101 19.242 1.00 94.25 497 ILE A CA 1
ATOM 3918 C C . ILE A 1 497 ? -19.870 9.814 18.377 1.00 94.25 497 ILE A C 1
ATOM 3920 O O . ILE A 1 497 ? -21.043 9.816 18.736 1.00 94.25 497 ILE A O 1
ATOM 3924 N N . ALA A 1 498 ? -19.458 10.407 17.250 1.00 95.94 498 ALA A N 1
ATOM 3925 C CA . ALA A 1 498 ? -20.327 11.036 16.261 1.00 95.94 498 ALA A CA 1
ATOM 3926 C C . ALA A 1 498 ? -19.579 11.287 14.940 1.00 95.94 498 ALA A C 1
ATOM 3928 O O . ALA A 1 498 ? -18.347 11.290 14.911 1.00 95.94 498 ALA A O 1
ATOM 3929 N N . ALA A 1 499 ? -20.321 11.553 13.863 1.00 97.69 499 ALA A N 1
ATOM 3930 C CA . ALA A 1 499 ? -19.760 11.873 12.550 1.00 97.69 499 ALA A CA 1
ATOM 3931 C C . ALA A 1 499 ? -20.513 13.018 11.842 1.00 97.69 499 ALA A C 1
ATOM 3933 O O . ALA A 1 499 ? -21.743 13.067 11.865 1.00 97.69 499 ALA A O 1
ATOM 3934 N N . VAL A 1 500 ? -19.788 13.915 11.168 1.00 98.31 500 VAL A N 1
ATOM 3935 C CA . VAL A 1 500 ? -20.327 15.017 10.344 1.00 98.31 500 VAL A CA 1
ATOM 3936 C C . VAL A 1 500 ? -19.705 14.973 8.939 1.00 98.31 500 VAL A C 1
ATOM 3938 O O . VAL A 1 500 ? -18.783 15.734 8.636 1.00 98.31 500 VAL A O 1
ATOM 3941 N N . PRO A 1 501 ? -20.166 14.053 8.077 1.00 97.69 501 PRO A N 1
ATOM 3942 C CA . PRO A 1 501 ? -19.683 13.943 6.707 1.00 97.69 501 PRO A CA 1
ATOM 3943 C C . PRO A 1 501 ? -20.380 14.978 5.821 1.00 97.69 501 PRO A C 1
ATOM 3945 O O . PRO A 1 501 ? -21.605 14.942 5.647 1.00 97.69 501 PRO A O 1
ATOM 3948 N N . ALA A 1 502 ? -19.605 15.899 5.248 1.00 97.25 502 ALA A N 1
ATOM 3949 C CA . ALA A 1 502 ? -20.100 16.865 4.280 1.00 97.25 502 ALA A CA 1
ATOM 3950 C C . ALA A 1 502 ? -19.673 16.503 2.851 1.00 97.25 502 ALA A C 1
ATOM 3952 O O . ALA A 1 502 ? -18.492 16.286 2.607 1.00 97.25 502 ALA A O 1
ATOM 3953 N N . ALA A 1 503 ? -20.620 16.449 1.910 1.00 95.00 503 ALA A N 1
ATOM 3954 C CA . ALA A 1 503 ? -20.349 16.177 0.490 1.00 95.00 503 ALA A CA 1
ATOM 3955 C C . ALA A 1 503 ? -19.398 14.976 0.249 1.00 95.00 503 ALA A C 1
ATOM 3957 O O . ALA A 1 503 ? -18.497 15.052 -0.575 1.00 95.00 503 ALA A O 1
ATOM 3958 N N . GLY A 1 504 ? -19.542 13.884 1.008 1.00 94.06 504 GLY A N 1
ATOM 3959 C CA . GLY A 1 504 ? -18.668 12.710 0.903 1.00 94.06 504 GLY A CA 1
ATOM 3960 C C . GLY A 1 504 ? -19.200 11.675 -0.087 1.00 94.06 504 GLY A C 1
ATOM 3961 O O . GLY A 1 504 ? -20.356 11.259 0.029 1.00 94.06 504 GLY A O 1
ATOM 3962 N N . TYR A 1 505 ? -18.364 11.229 -1.029 1.00 91.81 505 TYR A N 1
ATOM 3963 C CA . TYR A 1 505 ? -18.701 10.119 -1.924 1.00 91.81 505 TYR A CA 1
ATOM 3964 C C . TYR A 1 505 ? -18.660 8.776 -1.173 1.00 91.81 505 TYR A C 1
ATOM 3966 O O . TYR A 1 505 ? -18.074 8.657 -0.099 1.00 91.81 505 TYR A O 1
ATOM 3974 N N . ILE A 1 506 ? -19.335 7.757 -1.712 1.00 89.69 506 ILE A N 1
ATOM 3975 C CA . ILE A 1 506 ? -19.493 6.453 -1.037 1.00 89.69 506 ILE A CA 1
ATOM 3976 C C . ILE A 1 506 ? -18.271 5.566 -1.250 1.00 89.69 506 ILE A C 1
ATOM 3978 O O . ILE A 1 506 ? -17.696 5.048 -0.296 1.00 89.69 506 ILE A O 1
ATOM 3982 N N . LYS A 1 507 ? -17.944 5.369 -2.524 1.00 88.81 507 LYS A N 1
ATOM 3983 C CA . LYS A 1 507 ? -16.902 4.487 -3.028 1.00 88.81 507 LYS A CA 1
ATOM 3984 C C . LYS A 1 507 ? -16.466 4.984 -4.390 1.00 88.81 507 LYS A C 1
ATOM 3986 O O . LYS A 1 507 ? -17.240 5.655 -5.082 1.00 88.81 507 LYS A O 1
ATOM 3991 N N . ILE A 1 508 ? -15.235 4.673 -4.753 1.00 82.88 508 ILE A N 1
ATOM 3992 C CA . ILE A 1 508 ? -14.596 5.338 -5.877 1.00 82.88 508 ILE A CA 1
ATOM 3993 C C . ILE A 1 508 ? -15.179 4.937 -7.234 1.00 82.88 508 ILE A C 1
ATOM 3995 O O . ILE A 1 508 ? -15.321 5.783 -8.108 1.00 82.88 508 ILE A O 1
ATOM 3999 N N . GLN A 1 509 ? -15.627 3.690 -7.361 1.00 84.00 509 GLN A N 1
ATOM 4000 C CA . GLN A 1 509 ? -16.203 3.125 -8.582 1.00 84.00 509 GLN A CA 1
ATOM 4001 C C . GLN A 1 509 ? -17.523 3.804 -8.976 1.00 84.00 509 GLN A C 1
ATOM 4003 O O . GLN A 1 509 ? -17.878 3.820 -10.151 1.00 84.00 509 GLN A O 1
ATOM 4008 N N . ASP A 1 510 ? -18.256 4.351 -7.996 1.00 84.50 510 ASP A N 1
ATOM 4009 C CA . ASP A 1 510 ? -19.490 5.114 -8.230 1.00 84.50 510 ASP A CA 1
ATOM 4010 C C . ASP A 1 510 ? -19.181 6.605 -8.473 1.00 84.50 510 ASP A C 1
ATOM 4012 O O . ASP A 1 510 ? -19.933 7.281 -9.168 1.00 84.50 510 ASP A O 1
ATOM 4016 N N . TYR A 1 511 ? -18.110 7.126 -7.861 1.00 83.31 511 TYR A N 1
ATOM 4017 C CA . TYR A 1 511 ? -17.696 8.528 -7.966 1.00 83.31 511 TYR A CA 1
ATOM 4018 C C . TYR A 1 511 ? -17.092 8.835 -9.342 1.00 83.31 511 TYR A C 1
ATOM 4020 O O . TYR A 1 511 ? -17.501 9.776 -10.020 1.00 83.31 511 TYR A O 1
ATOM 4028 N N . VAL A 1 512 ? -16.168 7.974 -9.767 1.00 80.69 512 VAL A N 1
ATOM 4029 C CA . VAL A 1 512 ? -15.524 7.974 -11.075 1.00 80.69 512 VAL A CA 1
ATOM 4030 C C . VAL A 1 512 ? -15.835 6.628 -11.717 1.00 80.69 512 VAL A C 1
ATOM 4032 O O . VAL A 1 512 ? -15.238 5.616 -11.358 1.00 80.69 512 VAL A O 1
ATOM 4035 N N . SER A 1 513 ? -16.810 6.593 -12.629 1.00 80.69 513 SER A N 1
ATOM 4036 C CA . SER A 1 513 ? -17.310 5.321 -13.153 1.00 80.69 513 SER A CA 1
ATOM 4037 C C . SER A 1 513 ? -16.232 4.544 -13.902 1.00 80.69 513 SER A C 1
ATOM 4039 O O . SER A 1 513 ? -15.725 4.987 -14.931 1.00 80.69 513 SER A O 1
ATOM 4041 N N . TYR A 1 514 ? -15.942 3.333 -13.425 1.00 81.31 514 TYR A N 1
ATOM 4042 C CA . TYR A 1 514 ? -15.001 2.422 -14.086 1.00 81.31 514 TYR A CA 1
ATOM 4043 C C . TYR A 1 514 ? -15.565 1.847 -15.390 1.00 81.31 514 TYR A C 1
ATOM 4045 O O . TYR A 1 514 ? -14.837 1.187 -16.122 1.00 81.31 514 TYR A O 1
ATOM 4053 N N . ALA A 1 515 ? -16.850 2.075 -15.693 1.00 78.44 515 ALA A N 1
ATOM 4054 C CA . ALA A 1 515 ? -17.500 1.580 -16.905 1.00 78.44 515 ALA A CA 1
ATOM 4055 C C . ALA A 1 515 ? -16.893 2.155 -18.197 1.00 78.44 515 ALA A C 1
ATOM 4057 O O . ALA A 1 515 ? -16.985 1.512 -19.236 1.00 78.44 515 ALA A O 1
ATOM 4058 N N . ASN A 1 516 ? -16.256 3.326 -18.117 1.00 77.75 516 ASN A N 1
ATOM 4059 C CA . ASN A 1 516 ? -15.678 4.023 -19.269 1.00 77.75 516 ASN A CA 1
ATOM 4060 C C . ASN A 1 516 ? -14.201 3.663 -19.521 1.00 77.75 516 ASN A C 1
ATOM 4062 O O . ASN A 1 516 ? -13.558 4.264 -20.374 1.00 77.75 516 ASN A O 1
ATOM 4066 N N . TRP A 1 517 ? -13.631 2.726 -18.759 1.00 84.50 517 TRP A N 1
ATOM 4067 C CA . TRP A 1 517 ? -12.225 2.341 -18.886 1.00 84.50 517 TRP A CA 1
ATOM 4068 C C . TRP A 1 517 ? -12.002 1.354 -20.031 1.00 84.50 517 TRP A C 1
ATOM 4070 O O . TRP A 1 517 ? -12.707 0.348 -20.115 1.00 84.50 517 TRP A O 1
ATOM 4080 N N . ILE A 1 518 ? -10.942 1.553 -20.827 1.00 84.00 518 ILE A N 1
ATOM 4081 C CA . ILE A 1 518 ? -10.569 0.652 -21.943 1.00 84.00 518 ILE A CA 1
ATOM 4082 C C . ILE A 1 518 ? -10.524 -0.818 -21.498 1.00 84.00 518 ILE A C 1
ATOM 4084 O O . ILE A 1 518 ? -11.014 -1.710 -22.192 1.00 84.00 518 ILE A O 1
ATOM 4088 N N . GLY A 1 519 ? -9.960 -1.082 -20.313 1.00 82.69 519 GLY A N 1
ATOM 4089 C CA . GLY A 1 519 ? -9.807 -2.442 -19.798 1.00 82.69 519 GLY A CA 1
ATOM 4090 C C . GLY A 1 519 ? -11.127 -3.195 -19.608 1.00 82.69 519 GLY A C 1
ATOM 4091 O O . GLY A 1 519 ? -11.125 -4.426 -19.659 1.00 82.69 519 GLY A O 1
ATOM 4092 N N . GLN A 1 520 ? -12.260 -2.499 -19.452 1.00 81.44 520 GLN A N 1
ATOM 4093 C CA . GLN A 1 520 ? -13.571 -3.142 -19.304 1.00 81.44 520 GLN A CA 1
ATOM 4094 C C . GLN A 1 520 ? -13.972 -3.960 -20.527 1.00 81.44 520 GLN A C 1
ATOM 4096 O O . GLN A 1 520 ? -14.594 -5.007 -20.382 1.00 81.44 520 GLN A O 1
ATOM 4101 N N . SER A 1 521 ? -13.565 -3.531 -21.721 1.00 85.75 521 SER A N 1
ATOM 4102 C CA . SER A 1 521 ? -13.858 -4.239 -22.972 1.00 85.75 521 SER A CA 1
ATOM 4103 C C . SER A 1 521 ? -13.061 -5.538 -23.132 1.00 85.75 521 SER A C 1
ATOM 4105 O O . SER A 1 521 ? -13.317 -6.311 -24.054 1.00 85.75 521 SER A O 1
ATOM 4107 N N . HIS A 1 522 ? -12.080 -5.782 -22.259 1.00 88.19 522 HIS A N 1
ATOM 4108 C CA . HIS A 1 522 ? -11.109 -6.866 -22.401 1.00 88.19 522 HIS A CA 1
ATOM 4109 C C . HIS A 1 522 ? -10.974 -7.760 -21.163 1.00 88.19 522 HIS A C 1
ATOM 4111 O O . HIS A 1 522 ? -10.271 -8.764 -21.228 1.00 88.19 522 HIS A O 1
ATOM 4117 N N . THR A 1 523 ? -11.613 -7.416 -20.043 1.00 88.00 523 THR A N 1
ATOM 4118 C CA . THR A 1 523 ? -11.449 -8.142 -18.774 1.00 88.00 523 THR A CA 1
ATOM 4119 C C . THR A 1 523 ? -12.629 -9.076 -18.525 1.00 88.00 523 THR A C 1
ATOM 4121 O O . THR A 1 523 ? -13.780 -8.645 -18.538 1.00 88.00 523 THR A O 1
ATOM 4124 N N . ASP A 1 524 ? -12.349 -10.351 -18.244 1.00 83.88 524 ASP A N 1
ATOM 4125 C CA . ASP A 1 524 ? -13.376 -11.313 -17.834 1.00 83.88 524 ASP A CA 1
ATOM 4126 C C . ASP A 1 524 ? -14.038 -10.898 -16.496 1.00 83.88 524 ASP A C 1
ATOM 4128 O O . ASP A 1 524 ? -13.332 -10.451 -15.583 1.00 83.88 524 ASP A O 1
ATOM 4132 N N . PRO A 1 525 ? -15.367 -11.063 -16.324 1.00 84.38 525 PRO A N 1
ATOM 4133 C CA . PRO A 1 525 ? -16.060 -10.688 -15.091 1.00 84.38 525 PRO A CA 1
ATOM 4134 C C . PRO A 1 525 ? -15.504 -11.317 -13.803 1.00 84.38 525 PRO A C 1
ATOM 4136 O O . PRO A 1 525 ? -15.515 -10.658 -12.762 1.00 84.38 525 PRO A O 1
ATOM 4139 N N . LEU A 1 526 ? -15.009 -12.562 -13.835 1.00 83.94 526 LEU A N 1
ATOM 4140 C CA . LEU A 1 526 ? -14.423 -13.218 -12.660 1.00 83.94 526 LEU A CA 1
ATOM 4141 C C . LEU A 1 526 ? -13.083 -12.589 -12.287 1.00 83.94 526 LEU A C 1
ATOM 4143 O O . LEU A 1 526 ? -12.857 -12.278 -11.118 1.00 83.94 526 LEU A O 1
ATOM 4147 N N . LEU A 1 527 ? -12.215 -12.366 -13.278 1.00 86.12 527 LEU A N 1
ATOM 4148 C CA . LEU A 1 527 ? -10.942 -11.678 -13.072 1.00 86.12 527 LEU A CA 1
ATOM 4149 C C . LEU A 1 527 ? -11.182 -10.265 -12.535 1.00 86.12 527 LEU A C 1
ATOM 4151 O O . LEU A 1 527 ? -10.580 -9.876 -11.538 1.00 86.12 527 LEU A O 1
ATOM 4155 N N . ARG A 1 528 ? -12.125 -9.528 -13.130 1.00 86.06 528 ARG A N 1
ATOM 4156 C CA . ARG A 1 528 ? -12.541 -8.211 -12.642 1.00 86.06 528 ARG A CA 1
ATOM 4157 C C . ARG A 1 528 ? -12.992 -8.266 -11.181 1.00 86.06 528 ARG A C 1
ATOM 4159 O O . ARG A 1 528 ? -12.568 -7.427 -10.395 1.00 86.06 528 ARG A O 1
ATOM 4166 N N . GLY A 1 529 ? -13.796 -9.262 -10.808 1.00 86.25 529 GLY A N 1
ATOM 4167 C CA . GLY A 1 529 ? -14.214 -9.473 -9.422 1.00 86.25 529 GLY A CA 1
ATOM 4168 C C . GLY A 1 529 ? -13.034 -9.669 -8.465 1.00 86.25 529 GLY A C 1
ATOM 4169 O O . GLY A 1 529 ? -13.005 -9.054 -7.404 1.00 86.25 529 GLY A O 1
ATOM 4170 N N . VAL A 1 530 ? -12.029 -10.465 -8.848 1.00 87.81 530 VAL A N 1
ATOM 4171 C CA . VAL A 1 530 ? -10.802 -10.669 -8.049 1.00 87.81 530 VAL A CA 1
ATOM 4172 C C . VAL A 1 530 ? -10.018 -9.367 -7.871 1.00 87.81 530 VAL A C 1
ATOM 4174 O O . VAL A 1 530 ? -9.555 -9.079 -6.768 1.00 87.81 530 VAL A O 1
ATOM 4177 N N . LEU A 1 531 ? -9.885 -8.574 -8.935 1.00 88.75 531 LEU A N 1
ATOM 4178 C CA . LEU A 1 531 ? -9.175 -7.294 -8.908 1.00 88.75 531 LEU A CA 1
ATOM 4179 C C . LEU A 1 531 ? -9.916 -6.262 -8.038 1.00 88.75 531 LEU A C 1
ATOM 4181 O O . LEU A 1 531 ? -9.316 -5.653 -7.154 1.00 88.75 531 LEU A O 1
ATOM 4185 N N . GLU A 1 532 ? -11.231 -6.108 -8.213 1.00 88.25 532 GLU A N 1
ATOM 4186 C CA . GLU A 1 532 ? -12.042 -5.168 -7.424 1.00 88.25 532 GLU A CA 1
ATOM 4187 C C . GLU A 1 532 ? -12.102 -5.544 -5.933 1.00 88.25 532 GLU A C 1
ATOM 4189 O O . GLU A 1 532 ? -12.164 -4.656 -5.079 1.00 88.25 532 GLU A O 1
ATOM 4194 N N . CYS A 1 533 ? -12.016 -6.836 -5.596 1.00 88.44 533 CYS A N 1
ATOM 4195 C CA . CYS A 1 533 ? -11.912 -7.300 -4.212 1.00 88.44 533 CYS A CA 1
ATOM 4196 C C . CYS A 1 533 ? -10.709 -6.700 -3.464 1.00 88.44 533 CYS A C 1
ATOM 4198 O O . CYS A 1 533 ? -10.823 -6.445 -2.265 1.00 88.44 533 CYS A O 1
ATOM 4200 N N . ALA A 1 534 ? -9.594 -6.419 -4.152 1.00 87.81 534 ALA A N 1
ATOM 4201 C CA . ALA A 1 534 ? -8.398 -5.841 -3.536 1.00 87.81 534 ALA A CA 1
ATOM 4202 C C . ALA A 1 534 ? -8.632 -4.425 -2.978 1.00 87.81 534 ALA A C 1
ATOM 4204 O O . ALA A 1 534 ? -7.952 -4.022 -2.046 1.00 87.81 534 ALA A O 1
ATOM 4205 N N . ILE A 1 535 ? -9.615 -3.680 -3.492 1.00 88.50 535 ILE A N 1
ATOM 4206 C CA . ILE A 1 535 ? -9.949 -2.325 -3.014 1.00 88.50 535 ILE A CA 1
ATOM 4207 C C . ILE A 1 535 ? -11.320 -2.256 -2.333 1.00 88.50 535 ILE A C 1
ATOM 4209 O O . ILE A 1 535 ? -11.783 -1.178 -1.964 1.00 88.50 535 ILE A O 1
ATOM 4213 N N . ALA A 1 536 ? -12.002 -3.393 -2.179 1.00 89.94 536 ALA A N 1
ATOM 4214 C CA . ALA A 1 536 ? -13.383 -3.425 -1.715 1.00 89.94 536 ALA A CA 1
ATOM 4215 C C . ALA A 1 536 ? -13.553 -3.006 -0.247 1.00 89.94 536 ALA A C 1
ATOM 4217 O O . ALA A 1 536 ? -14.671 -2.691 0.153 1.00 89.94 536 ALA A O 1
ATOM 4218 N N . GLU A 1 537 ? -12.474 -2.958 0.541 1.00 89.75 537 GLU A N 1
ATOM 4219 C CA . GLU A 1 537 ? -12.496 -2.362 1.884 1.00 89.75 537 GLU A CA 1
ATOM 4220 C C . GLU A 1 537 ? -12.885 -0.872 1.849 1.00 89.75 537 GLU A C 1
ATOM 4222 O O . GLU A 1 537 ? -13.571 -0.378 2.733 1.00 89.75 537 GLU A O 1
ATOM 4227 N N . TYR A 1 538 ? -12.579 -0.160 0.762 1.00 89.69 538 TYR A N 1
ATOM 4228 C CA . TYR A 1 538 ? -12.944 1.251 0.602 1.00 89.69 538 TYR A CA 1
ATOM 4229 C C . TYR A 1 538 ? -14.404 1.455 0.165 1.00 89.69 538 TYR A C 1
ATOM 4231 O O . TYR A 1 538 ? -14.872 2.590 0.027 1.00 89.69 538 TYR A O 1
ATOM 4239 N N . ASN A 1 539 ? -15.156 0.365 -0.033 1.00 92.81 539 ASN A N 1
ATOM 4240 C CA . ASN A 1 539 ? -16.578 0.408 -0.348 1.00 92.81 539 ASN A CA 1
ATOM 4241 C C . ASN A 1 539 ? -17.382 0.578 0.940 1.00 92.81 539 ASN A C 1
ATOM 4243 O O . ASN A 1 539 ? -17.936 -0.380 1.483 1.00 92.81 539 ASN A O 1
ATOM 4247 N N . ASN A 1 540 ? -17.464 1.815 1.428 1.00 93.56 540 ASN A N 1
ATOM 4248 C CA . ASN A 1 540 ? -18.066 2.120 2.726 1.00 93.56 540 ASN A CA 1
ATOM 4249 C C . ASN A 1 540 ? -19.514 1.583 2.872 1.00 93.56 540 ASN A C 1
ATOM 4251 O O . ASN A 1 540 ? -19.963 1.321 3.987 1.00 93.56 540 ASN A O 1
ATOM 4255 N N . ASP A 1 541 ? -20.265 1.406 1.772 1.00 94.38 541 ASP A N 1
ATOM 4256 C CA . ASP A 1 541 ? -21.619 0.828 1.792 1.00 94.38 541 ASP A CA 1
ATOM 4257 C C . ASP A 1 541 ? -21.653 -0.641 2.241 1.00 94.38 541 ASP A C 1
ATOM 4259 O O . ASP A 1 541 ? -22.634 -1.055 2.858 1.00 94.38 541 ASP A O 1
ATOM 4263 N N . LEU A 1 542 ? -20.593 -1.419 1.995 1.00 95.06 542 LEU A N 1
ATOM 4264 C CA . LEU A 1 542 ? -20.481 -2.805 2.472 1.00 95.06 542 LEU A CA 1
ATOM 4265 C C . LEU A 1 542 ? -20.293 -2.894 3.993 1.00 95.06 542 LEU A C 1
ATOM 4267 O O . LEU A 1 542 ? -20.666 -3.904 4.592 1.00 95.06 542 LEU A O 1
ATOM 4271 N N . HIS A 1 543 ? -19.754 -1.832 4.595 1.00 96.38 543 HIS A N 1
ATOM 4272 C CA . HIS A 1 543 ? -19.376 -1.743 6.008 1.00 96.38 543 HIS A CA 1
ATOM 4273 C C . HIS A 1 543 ? -20.360 -0.926 6.856 1.00 96.38 543 HIS A C 1
ATOM 4275 O O . HIS A 1 543 ? -20.157 -0.718 8.053 1.00 96.38 543 HIS A O 1
ATOM 4281 N N . ILE A 1 544 ? -21.442 -0.436 6.245 1.00 95.50 544 ILE A N 1
ATOM 4282 C CA . ILE A 1 544 ? -22.340 0.552 6.850 1.00 95.50 544 ILE A CA 1
ATOM 4283 C C . ILE A 1 544 ? -22.991 0.072 8.156 1.00 95.50 544 ILE A C 1
ATOM 4285 O O . ILE A 1 544 ? -23.286 0.883 9.034 1.00 95.50 544 ILE A O 1
ATOM 4289 N N . SER A 1 545 ? -23.172 -1.245 8.323 1.00 95.31 545 SER A N 1
ATOM 4290 C CA . SER A 1 545 ? -23.767 -1.830 9.530 1.00 95.31 545 SER A CA 1
ATOM 4291 C C . SER A 1 545 ? -22.953 -1.534 10.790 1.00 95.31 545 SER A C 1
ATOM 4293 O O . SER A 1 545 ? -23.516 -1.419 11.876 1.00 95.31 545 SER A O 1
ATOM 4295 N N . ASN A 1 546 ? -21.640 -1.349 10.644 1.00 96.19 546 ASN A N 1
ATOM 4296 C CA . ASN A 1 546 ? -20.728 -1.047 11.743 1.00 96.19 546 ASN A CA 1
ATOM 4297 C C . ASN A 1 546 ? -20.997 0.333 12.358 1.00 96.19 546 ASN A C 1
ATOM 4299 O O . ASN A 1 546 ? -20.684 0.567 13.524 1.00 96.19 546 ASN A O 1
ATOM 4303 N N . MET A 1 547 ? -21.591 1.237 11.574 1.00 93.44 547 MET A N 1
ATOM 4304 C CA . MET A 1 547 ? -21.908 2.606 11.972 1.00 93.44 547 MET A CA 1
ATOM 4305 C C . MET A 1 547 ? -23.319 2.732 12.581 1.00 93.44 547 MET A C 1
ATOM 4307 O O . MET A 1 547 ? -23.708 3.808 13.039 1.00 93.44 547 MET A O 1
ATOM 4311 N N . ALA A 1 548 ? -24.100 1.645 12.610 1.00 90.88 548 ALA A N 1
ATOM 4312 C CA . ALA A 1 548 ? -25.451 1.653 13.159 1.00 90.88 548 ALA A CA 1
ATOM 4313 C C . ALA A 1 548 ? -25.454 2.068 14.645 1.00 90.88 548 ALA A C 1
ATOM 4315 O O . ALA A 1 548 ? -24.720 1.538 15.485 1.00 90.88 548 ALA A O 1
ATOM 4316 N N . GLY A 1 549 ? -26.295 3.052 14.973 1.00 88.75 549 GLY A N 1
ATOM 4317 C CA . GLY A 1 549 ? -26.398 3.622 16.319 1.00 88.75 549 GLY A CA 1
ATOM 4318 C C . GLY A 1 549 ? -25.333 4.670 16.667 1.00 88.75 549 GLY A C 1
ATOM 4319 O O . GLY A 1 549 ? -25.322 5.149 17.800 1.00 88.75 549 GLY A O 1
ATOM 4320 N N . ILE A 1 550 ? -24.454 5.046 15.733 1.00 92.38 550 ILE A N 1
ATOM 4321 C CA . ILE A 1 550 ? -23.582 6.218 15.886 1.00 92.38 550 ILE A CA 1
ATOM 4322 C C . ILE A 1 550 ? -24.361 7.463 15.438 1.00 92.38 550 ILE A C 1
ATOM 4324 O O . ILE A 1 550 ? -24.925 7.456 14.346 1.00 92.38 550 ILE A O 1
ATOM 4328 N N . PRO A 1 551 ? -24.399 8.550 16.229 1.00 94.62 551 PRO A N 1
ATOM 4329 C CA . PRO A 1 551 ? -24.965 9.820 15.787 1.00 94.62 551 PRO A CA 1
ATOM 4330 C C . PRO A 1 551 ? -24.248 10.362 14.542 1.00 94.62 551 PRO A C 1
ATOM 4332 O O . PRO A 1 551 ? -23.041 10.613 14.568 1.00 94.62 551 PRO A O 1
ATOM 4335 N N . VAL A 1 552 ? -24.994 10.598 13.461 1.00 96.62 552 VAL A N 1
ATOM 4336 C CA . VAL A 1 552 ? -24.456 11.138 12.201 1.00 96.62 552 VAL A CA 1
ATOM 4337 C C . VAL A 1 552 ? -25.221 12.390 11.789 1.00 96.62 552 VAL A C 1
ATOM 4339 O O . VAL A 1 552 ? -26.445 12.435 11.888 1.00 96.62 552 VAL A O 1
ATOM 4342 N N . PHE A 1 553 ? -24.510 13.398 11.284 1.00 97.62 553 PHE A N 1
ATOM 4343 C CA . PHE A 1 553 ? -25.099 14.594 10.683 1.00 97.62 553 PHE A CA 1
ATOM 4344 C C . PHE A 1 553 ? -24.602 14.790 9.239 1.00 97.62 553 PHE A C 1
ATOM 4346 O O . PHE A 1 553 ? -23.692 15.591 9.003 1.00 97.62 553 PHE A O 1
ATOM 4353 N N . PRO A 1 554 ? -25.161 14.052 8.260 1.00 97.12 554 PRO A N 1
ATOM 4354 C CA . PRO A 1 554 ? -24.761 14.178 6.864 1.00 97.12 554 PRO A CA 1
ATOM 4355 C C . PRO A 1 554 ? -25.260 15.491 6.262 1.00 97.12 554 PRO A C 1
ATOM 4357 O O . PRO A 1 554 ? -26.439 15.841 6.394 1.00 97.12 554 PRO A O 1
ATOM 4360 N N . ARG A 1 555 ? -24.376 16.215 5.569 1.00 96.75 555 ARG A N 1
ATOM 4361 C CA . ARG A 1 555 ? -24.683 17.545 5.026 1.00 96.75 555 ARG A CA 1
ATOM 4362 C C . ARG A 1 555 ? -24.151 17.740 3.614 1.00 96.75 555 ARG A C 1
ATOM 4364 O O . ARG A 1 555 ? -23.051 17.322 3.294 1.00 96.75 555 ARG A O 1
ATOM 4371 N N . MET A 1 556 ? -24.918 18.397 2.756 1.00 96.62 556 MET A N 1
ATOM 4372 C CA . MET A 1 556 ? -24.517 18.613 1.362 1.00 96.62 556 MET A CA 1
ATOM 4373 C C . MET A 1 556 ? -25.302 19.760 0.715 1.00 96.62 556 MET A C 1
ATOM 4375 O O . MET A 1 556 ? -26.372 20.135 1.204 1.00 96.62 556 MET A O 1
ATOM 4379 N N . GLY A 1 557 ? -24.761 20.329 -0.362 1.00 96.88 557 GLY A N 1
ATOM 4380 C CA . GLY A 1 557 ? -25.439 21.335 -1.175 1.00 96.88 557 GLY A CA 1
ATOM 4381 C C . GLY A 1 557 ? -26.360 20.683 -2.206 1.00 96.88 557 GLY A C 1
ATOM 4382 O O . GLY A 1 557 ? -25.972 19.727 -2.866 1.00 96.88 557 GLY A O 1
ATOM 4383 N N . GLY A 1 558 ? -27.595 21.166 -2.348 1.00 95.25 558 GLY A N 1
ATOM 4384 C CA . GLY A 1 558 ? -28.576 20.589 -3.279 1.00 95.25 558 GLY A CA 1
ATOM 4385 C C . GLY A 1 558 ? -28.184 20.699 -4.760 1.00 95.25 558 GLY A C 1
ATOM 4386 O O . GLY A 1 558 ? -28.762 19.996 -5.586 1.00 95.25 558 GLY A O 1
ATOM 4387 N N . SER A 1 559 ? -27.203 21.549 -5.077 1.00 92.75 559 SER A N 1
ATOM 4388 C CA . SER A 1 559 ? -26.637 21.760 -6.413 1.00 92.75 559 SER A CA 1
ATOM 4389 C C . SER A 1 559 ? -25.156 21.350 -6.487 1.00 92.75 559 SER A C 1
ATOM 4391 O O . SER A 1 559 ? -24.417 21.919 -7.281 1.00 92.75 559 SER A O 1
ATOM 4393 N N . ASP A 1 560 ? -24.698 20.434 -5.625 1.00 90.06 560 ASP A N 1
ATOM 4394 C CA . ASP A 1 560 ? -23.326 19.910 -5.660 1.00 90.06 560 ASP A CA 1
ATOM 4395 C C . ASP A 1 560 ? -23.071 19.129 -6.961 1.00 90.06 560 ASP A C 1
ATOM 4397 O O . ASP A 1 560 ? -23.738 18.133 -7.250 1.00 90.06 560 ASP A O 1
ATOM 4401 N N . ASP A 1 561 ? -22.123 19.617 -7.751 1.00 79.62 561 ASP A N 1
ATOM 4402 C CA . ASP A 1 561 ? -21.696 19.090 -9.045 1.00 79.62 561 ASP A CA 1
ATOM 4403 C C . ASP A 1 561 ? -20.358 18.342 -8.979 1.00 79.62 561 ASP A C 1
ATOM 4405 O O . ASP A 1 561 ? -20.018 17.635 -9.924 1.00 79.62 561 ASP A O 1
ATOM 4409 N N . ASN A 1 562 ? -19.639 18.428 -7.855 1.00 82.62 562 ASN A N 1
ATOM 4410 C CA . ASN A 1 562 ? -18.373 17.731 -7.653 1.00 82.62 562 ASN A CA 1
ATOM 4411 C C . ASN A 1 562 ? -18.547 16.433 -6.862 1.00 82.62 562 ASN A C 1
ATOM 4413 O O . ASN A 1 562 ? -17.843 15.474 -7.125 1.00 82.62 562 ASN A O 1
ATOM 4417 N N . VAL A 1 563 ? -19.469 16.359 -5.898 1.00 87.75 563 VAL A N 1
ATOM 4418 C CA . VAL A 1 563 ? -19.908 15.095 -5.284 1.00 87.75 563 VAL A CA 1
ATOM 4419 C C . VAL A 1 563 ? -21.430 15.044 -5.355 1.00 87.75 563 VAL A C 1
ATOM 4421 O O . VAL A 1 563 ? -22.110 15.596 -4.484 1.00 87.75 563 VAL A O 1
ATOM 4424 N N . PRO A 1 564 ? -21.995 14.366 -6.371 1.00 87.56 564 PRO A N 1
ATOM 4425 C CA . PRO A 1 564 ? -23.428 14.396 -6.605 1.00 87.56 564 PRO A CA 1
ATOM 4426 C C . PRO A 1 564 ? -24.255 14.028 -5.354 1.00 87.56 564 PRO A C 1
ATOM 4428 O O . PRO A 1 564 ? -23.961 13.022 -4.692 1.00 87.56 564 PRO A O 1
ATOM 4431 N N . PRO A 1 565 ? -25.352 14.763 -5.058 1.00 92.12 565 PRO A N 1
ATOM 4432 C CA . PRO A 1 565 ? -26.232 14.547 -3.906 1.00 92.12 565 PRO A CA 1
ATOM 4433 C C . PRO A 1 565 ? -26.637 13.097 -3.625 1.00 92.12 565 PRO A C 1
ATOM 4435 O O . PRO A 1 565 ? -26.893 12.700 -2.484 1.00 92.12 565 PRO A O 1
ATOM 4438 N N . ILE A 1 566 ? -26.720 12.293 -4.686 1.00 91.25 566 ILE A N 1
ATOM 4439 C CA . ILE A 1 566 ? -27.137 10.897 -4.635 1.00 91.25 566 ILE A CA 1
ATOM 4440 C C . ILE A 1 566 ? -26.261 10.044 -3.712 1.00 91.25 566 ILE A C 1
ATOM 4442 O O . ILE A 1 566 ? -26.795 9.142 -3.068 1.00 91.25 566 ILE A O 1
ATOM 4446 N N . HIS A 1 567 ? -24.964 10.348 -3.579 1.00 93.38 567 HIS A N 1
ATOM 4447 C CA . HIS A 1 567 ? -24.070 9.628 -2.670 1.00 93.38 567 HIS A CA 1
ATOM 4448 C C . HIS A 1 567 ? -24.541 9.772 -1.218 1.00 93.38 567 HIS A C 1
ATOM 4450 O O . HIS A 1 567 ? -24.876 8.781 -0.567 1.00 93.38 567 HIS A O 1
ATOM 4456 N N . THR A 1 568 ? -24.682 11.006 -0.731 1.00 94.94 568 THR A N 1
ATOM 4457 C CA . THR A 1 568 ? -25.130 11.266 0.646 1.00 94.94 568 THR A CA 1
ATOM 4458 C C . THR A 1 568 ? -26.555 10.746 0.887 1.00 94.94 568 THR A C 1
ATOM 4460 O O . THR A 1 568 ? -26.826 10.145 1.927 1.00 94.94 568 THR A O 1
ATOM 4463 N N . ARG A 1 569 ? -27.467 10.899 -0.087 1.00 95.62 569 ARG A N 1
ATOM 4464 C CA . ARG A 1 569 ? -28.846 10.375 -0.002 1.00 95.62 569 ARG A CA 1
ATOM 4465 C C . ARG A 1 569 ? -28.882 8.848 0.128 1.00 95.62 569 ARG A C 1
ATOM 4467 O O . ARG A 1 569 ? -29.583 8.325 0.996 1.00 95.62 569 ARG A O 1
ATOM 4474 N N . LYS A 1 570 ? -28.118 8.127 -0.706 1.00 95.25 570 LYS A N 1
ATOM 4475 C CA . LYS A 1 570 ? -28.015 6.657 -0.671 1.00 95.25 570 LYS A CA 1
ATOM 4476 C C . LYS A 1 570 ? -27.454 6.184 0.670 1.00 95.25 570 LYS A C 1
ATOM 4478 O O . LYS A 1 570 ? -28.012 5.259 1.250 1.00 95.25 570 LYS A O 1
ATOM 4483 N N . PHE A 1 571 ? -26.421 6.842 1.190 1.00 94.06 571 PHE A N 1
ATOM 4484 C CA . PHE A 1 571 ? -25.838 6.508 2.491 1.00 94.06 571 PHE A CA 1
ATOM 4485 C C . PHE A 1 571 ? -26.791 6.743 3.661 1.00 94.06 571 PHE A C 1
ATOM 4487 O O . PHE A 1 571 ? -26.938 5.870 4.511 1.00 94.06 571 PHE A O 1
ATOM 4494 N N . ASN A 1 572 ? -27.506 7.873 3.671 1.00 95.38 572 ASN A N 1
ATOM 4495 C CA . ASN A 1 572 ? -28.517 8.151 4.692 1.00 95.38 572 ASN A CA 1
ATOM 4496 C C . ASN A 1 572 ? -29.620 7.079 4.703 1.00 95.38 572 ASN A C 1
ATOM 4498 O O . ASN A 1 572 ? -30.021 6.621 5.770 1.00 95.38 572 ASN A O 1
ATOM 4502 N N . ARG A 1 573 ? -30.091 6.649 3.521 1.00 96.25 573 ARG A N 1
ATOM 4503 C CA . ARG A 1 573 ? -31.058 5.546 3.403 1.00 96.25 573 ARG A CA 1
ATOM 4504 C C . ARG A 1 573 ? -30.501 4.251 4.006 1.00 96.25 573 ARG A C 1
ATOM 4506 O O . ARG A 1 573 ? -31.164 3.654 4.846 1.00 96.25 573 ARG A O 1
ATOM 4513 N N . LEU A 1 574 ? -29.289 3.849 3.614 1.00 96.00 574 LEU A N 1
ATOM 4514 C CA . LEU A 1 574 ? -28.654 2.617 4.098 1.00 96.00 574 LEU A CA 1
ATOM 4515 C C . LEU A 1 574 ? -28.412 2.637 5.617 1.00 96.00 574 LEU A C 1
ATOM 4517 O O . LEU A 1 574 ? -28.622 1.620 6.273 1.00 96.00 574 LEU A O 1
ATOM 4521 N N . LEU A 1 575 ? -28.009 3.776 6.188 1.00 94.56 575 LEU A N 1
ATOM 4522 C CA . LEU A 1 575 ? -27.844 3.934 7.639 1.00 94.56 575 LEU A CA 1
ATOM 4523 C C . LEU A 1 575 ? -29.163 3.730 8.385 1.00 94.56 575 LEU A C 1
ATOM 4525 O O . LEU A 1 575 ? -29.195 2.972 9.350 1.00 94.56 575 LEU A O 1
ATOM 4529 N N . ASN A 1 576 ? -30.248 4.350 7.918 1.00 95.69 576 ASN A N 1
ATOM 4530 C CA . ASN A 1 576 ? -31.568 4.218 8.542 1.00 95.69 576 ASN A CA 1
ATOM 4531 C C . ASN A 1 576 ? -32.124 2.788 8.418 1.00 95.69 576 ASN A C 1
ATOM 4533 O O . ASN A 1 576 ? -32.720 2.275 9.363 1.00 95.69 576 ASN A O 1
ATOM 4537 N N . GLU A 1 577 ? -31.874 2.112 7.290 1.00 95.56 577 GLU A N 1
ATOM 4538 C CA . GLU A 1 577 ? -32.200 0.690 7.104 1.00 95.56 577 GLU A CA 1
ATOM 4539 C C . GLU A 1 577 ? -31.431 -0.203 8.091 1.00 95.56 577 GLU A C 1
ATOM 4541 O O . GLU A 1 577 ? -32.033 -1.051 8.745 1.00 95.56 577 GLU A O 1
ATOM 4546 N N . ASN A 1 578 ? -30.119 0.010 8.254 1.00 93.75 578 ASN A N 1
ATOM 4547 C CA . ASN A 1 578 ? -29.295 -0.775 9.183 1.00 93.75 578 ASN A CA 1
ATOM 4548 C C . ASN A 1 578 ? -29.583 -0.456 10.656 1.00 93.75 578 ASN A C 1
ATOM 4550 O O . ASN A 1 578 ? -29.408 -1.320 11.511 1.00 93.75 578 ASN A O 1
ATOM 4554 N N . ALA A 1 579 ? -30.043 0.759 10.959 1.00 90.75 579 ALA A N 1
ATOM 4555 C CA . ALA A 1 579 ? -30.519 1.136 12.286 1.00 90.75 579 ALA A CA 1
ATOM 4556 C C . ALA A 1 579 ? -31.929 0.600 12.596 1.00 90.75 579 ALA A C 1
ATOM 4558 O O . ALA A 1 579 ? -32.374 0.713 13.736 1.00 90.75 579 ALA A O 1
ATOM 4559 N N . ASN A 1 580 ? -32.633 0.041 11.600 1.00 91.56 580 ASN A N 1
ATOM 4560 C CA . ASN A 1 580 ? -34.045 -0.337 11.683 1.00 91.56 580 ASN A CA 1
ATOM 4561 C C . ASN A 1 580 ? -34.941 0.812 12.200 1.00 91.56 580 ASN A C 1
ATOM 4563 O O . ASN A 1 580 ? -35.899 0.601 12.943 1.00 91.56 580 ASN A O 1
ATOM 4567 N N . ASP A 1 581 ? -34.609 2.044 11.808 1.00 92.88 581 ASP A N 1
ATOM 4568 C CA . ASP A 1 581 ? -35.340 3.260 12.158 1.00 92.88 581 ASP A CA 1
ATOM 4569 C C . ASP A 1 581 ? -35.218 4.269 11.011 1.00 92.88 581 ASP A C 1
ATOM 4571 O O . ASP A 1 581 ? -34.153 4.830 10.739 1.00 92.88 581 ASP A O 1
ATOM 4575 N N . ALA A 1 582 ? -36.351 4.539 10.357 1.00 93.31 582 ALA A N 1
ATOM 4576 C CA . ALA A 1 582 ? -36.452 5.464 9.230 1.00 93.31 582 ALA A CA 1
ATOM 4577 C C . ALA A 1 582 ? -36.000 6.901 9.560 1.00 93.31 582 ALA A C 1
ATOM 4579 O O . ALA A 1 582 ? -35.748 7.680 8.638 1.00 93.31 582 ALA A O 1
ATOM 4580 N N . ASN A 1 583 ? -35.897 7.256 10.845 1.00 92.88 583 ASN A N 1
ATOM 4581 C CA . ASN A 1 583 ? -35.539 8.582 11.336 1.00 92.88 583 ASN A CA 1
ATOM 4582 C C . ASN A 1 583 ? -34.244 8.614 12.165 1.00 92.88 583 ASN A C 1
ATOM 4584 O O . ASN A 1 583 ? -33.952 9.671 12.732 1.00 92.88 583 ASN A O 1
ATOM 4588 N N . ALA A 1 584 ? -33.468 7.521 12.210 1.00 89.94 584 ALA A N 1
ATOM 4589 C CA . ALA A 1 584 ? -32.225 7.447 12.985 1.00 89.94 584 ALA A CA 1
ATOM 4590 C C . ALA A 1 584 ? -31.237 8.563 12.608 1.00 89.94 584 ALA A C 1
ATOM 4592 O O . ALA A 1 584 ? -30.656 9.220 13.472 1.00 89.94 584 ALA A O 1
ATOM 4593 N N . VAL A 1 585 ? -31.084 8.808 11.305 1.00 93.81 585 VAL A N 1
ATOM 4594 C CA . VAL A 1 585 ? -30.265 9.876 10.732 1.00 93.81 585 VAL A CA 1
ATOM 4595 C C . VAL A 1 585 ? -31.125 10.736 9.806 1.00 93.81 585 VAL A C 1
ATOM 4597 O O . VAL A 1 585 ? -31.862 10.239 8.947 1.00 93.81 585 VAL A O 1
ATOM 4600 N N . ARG A 1 586 ? -31.029 12.059 9.980 1.00 92.31 586 ARG A N 1
ATOM 4601 C CA . ARG A 1 586 ? -31.698 13.048 9.128 1.00 92.31 586 ARG A CA 1
ATOM 4602 C C . ARG A 1 586 ? -30.690 13.727 8.209 1.00 92.31 586 ARG A C 1
ATOM 4604 O O . ARG A 1 586 ? -29.713 14.306 8.677 1.00 92.31 586 ARG A O 1
ATOM 4611 N N . LEU A 1 587 ? -30.990 13.720 6.914 1.00 94.38 587 LEU A N 1
ATOM 4612 C CA . LEU A 1 587 ? -30.201 14.404 5.897 1.00 94.38 587 LEU A CA 1
ATOM 4613 C C . LEU A 1 587 ? -30.344 15.930 6.000 1.00 94.38 587 LEU A C 1
ATOM 4615 O O . LEU A 1 587 ? -31.457 16.455 6.025 1.00 94.38 587 LEU A O 1
ATOM 4619 N N . SER A 1 588 ? -29.218 16.646 5.996 1.00 96.31 588 SER A N 1
ATOM 4620 C CA . SER A 1 588 ? -29.165 18.106 5.879 1.00 96.31 588 SER A CA 1
ATOM 4621 C C . SER A 1 588 ? -28.763 18.524 4.458 1.00 96.31 588 SER A C 1
ATOM 4623 O O . SER A 1 588 ? -27.617 18.910 4.215 1.00 96.31 588 SER A O 1
ATOM 4625 N N . GLU A 1 589 ? -29.712 18.521 3.529 1.00 96.69 589 GLU A N 1
ATOM 4626 C CA . GLU A 1 589 ? -29.514 19.051 2.176 1.00 96.69 589 GLU A CA 1
ATOM 4627 C C . GLU A 1 589 ? -29.868 20.546 2.115 1.00 96.69 589 GLU A C 1
ATOM 4629 O O . GLU A 1 589 ? -30.940 20.947 2.569 1.00 96.69 589 GLU A O 1
ATOM 4634 N N . VAL A 1 590 ? -28.965 21.386 1.596 1.00 97.50 590 VAL A N 1
ATOM 4635 C CA . VAL A 1 590 ? -29.155 22.847 1.538 1.00 97.50 590 VAL A CA 1
ATOM 4636 C C . VAL A 1 590 ? -29.463 23.288 0.102 1.00 97.50 590 VAL A C 1
ATOM 4638 O O . VAL A 1 590 ? -28.551 23.280 -0.728 1.00 97.50 590 VAL A O 1
ATOM 4641 N N . PRO A 1 591 ? -30.708 23.695 -0.219 1.00 96.25 591 PRO A N 1
ATOM 4642 C CA . PRO A 1 591 ? -31.094 24.063 -1.581 1.00 96.25 591 PRO A CA 1
ATOM 4643 C C . PRO A 1 591 ? -30.229 25.181 -2.177 1.00 96.25 591 PRO A C 1
ATOM 4645 O O . PRO A 1 591 ? -29.925 26.166 -1.502 1.00 96.25 591 PRO A O 1
ATOM 4648 N N . GLY A 1 592 ? -29.850 25.031 -3.450 1.00 95.50 592 GLY A N 1
ATOM 4649 C CA . GLY A 1 592 ? -29.110 26.033 -4.226 1.00 95.50 592 GLY A CA 1
ATOM 4650 C C . GLY A 1 592 ? -27.632 26.209 -3.862 1.00 95.50 592 GLY A C 1
ATOM 4651 O O . GLY A 1 592 ? -26.938 26.956 -4.544 1.00 95.50 592 GLY A O 1
ATOM 4652 N N . GLN A 1 593 ? -27.134 25.550 -2.812 1.00 96.62 593 GLN A N 1
ATOM 4653 C CA . GLN A 1 593 ? -25.702 25.535 -2.502 1.00 96.62 593 GLN A CA 1
ATOM 4654 C C . GLN A 1 593 ? -24.991 24.487 -3.363 1.00 96.62 593 GLN A C 1
ATOM 4656 O O . GLN A 1 593 ? -25.524 23.391 -3.550 1.00 96.62 593 GLN A O 1
ATOM 4661 N N . GLY A 1 594 ? -23.806 24.836 -3.870 1.00 92.88 594 GLY A N 1
ATOM 4662 C CA . GLY A 1 594 ? -22.933 23.934 -4.626 1.00 92.88 594 GLY A CA 1
ATOM 4663 C C . GLY A 1 594 ? -22.050 23.072 -3.722 1.00 92.88 594 GLY A C 1
ATOM 4664 O O . GLY A 1 594 ? -22.365 22.865 -2.548 1.00 92.88 594 GLY A O 1
ATOM 4665 N N . HIS A 1 595 ? -20.918 22.612 -4.262 1.00 91.00 595 HIS A N 1
ATOM 4666 C CA . HIS A 1 595 ? -19.990 21.736 -3.546 1.00 91.00 595 HIS A CA 1
ATOM 4667 C C . HIS A 1 595 ? -19.457 22.337 -2.238 1.00 91.00 595 HIS A C 1
ATOM 4669 O O . HIS A 1 595 ? -19.525 21.711 -1.178 1.00 91.00 595 HIS A O 1
ATOM 4675 N N . TRP A 1 596 ? -18.971 23.580 -2.283 1.00 91.62 596 TRP A N 1
ATOM 4676 C CA . TRP A 1 596 ? -18.427 24.293 -1.126 1.00 91.62 596 TRP A CA 1
ATOM 4677 C C . TRP A 1 596 ? -19.176 25.602 -0.853 1.00 91.62 596 TRP A C 1
ATOM 4679 O O . TRP A 1 596 ? -19.504 26.348 -1.773 1.00 91.62 596 TRP A O 1
ATOM 4689 N N . TRP A 1 597 ? -19.400 25.917 0.428 1.00 93.00 597 TRP A N 1
ATOM 4690 C CA . TRP A 1 597 ? -19.876 27.229 0.882 1.00 93.00 597 TRP A CA 1
ATOM 4691 C C . TRP A 1 597 ? -19.439 27.509 2.328 1.00 93.00 597 TRP A C 1
ATOM 4693 O O . TRP A 1 597 ? -19.256 26.593 3.128 1.00 93.00 597 TRP A O 1
ATOM 4703 N N . SER A 1 598 ? -19.318 28.785 2.708 1.00 86.56 598 SER A N 1
ATOM 4704 C CA . SER A 1 598 ? -18.711 29.215 3.988 1.00 86.56 598 SER A CA 1
ATOM 4705 C C . SER A 1 598 ? -19.372 28.653 5.257 1.00 86.56 598 SER A C 1
ATOM 4707 O O . SER A 1 598 ? -18.744 28.558 6.314 1.00 86.56 598 SER A O 1
ATOM 4709 N N . GLN A 1 599 ? -20.645 28.263 5.167 1.00 91.12 599 GLN A N 1
ATOM 4710 C CA . GLN A 1 599 ? -21.434 27.732 6.280 1.00 91.12 599 GLN A CA 1
ATOM 4711 C C . GLN A 1 599 ? -21.651 26.215 6.200 1.00 91.12 599 GLN A C 1
ATOM 4713 O O . GLN A 1 599 ? -22.565 25.693 6.845 1.00 91.12 599 GLN A O 1
ATOM 4718 N N . VAL A 1 600 ? -20.861 25.482 5.411 1.00 94.69 600 VAL A N 1
ATOM 4719 C CA . VAL A 1 600 ? -21.029 24.027 5.293 1.00 94.69 600 VAL A CA 1
ATOM 4720 C C . VAL A 1 600 ? -20.803 23.325 6.633 1.00 94.69 600 VAL A C 1
ATOM 4722 O O . VAL A 1 600 ? -21.724 22.677 7.121 1.00 94.69 600 VAL A O 1
ATOM 4725 N N . LEU A 1 601 ? -19.671 23.558 7.301 1.00 96.12 601 LEU A N 1
ATOM 4726 C CA . LEU A 1 601 ? -19.348 22.966 8.612 1.00 96.12 601 LEU A CA 1
ATOM 4727 C C . LEU A 1 601 ? -19.538 23.943 9.794 1.00 96.12 601 LEU A C 1
ATOM 4729 O O . LEU A 1 601 ? -19.687 23.529 10.946 1.00 96.12 601 LEU A O 1
ATOM 4733 N N . SER A 1 602 ? -19.614 25.251 9.531 1.00 94.38 602 SER A N 1
ATOM 4734 C CA . SER A 1 602 ? -19.715 26.291 10.571 1.00 94.38 602 SER A CA 1
ATOM 4735 C C . SER A 1 602 ? -21.158 26.699 10.929 1.00 94.38 602 SER A C 1
ATOM 4737 O O . SER A 1 602 ? -21.367 27.513 11.843 1.00 94.38 602 SER A O 1
ATOM 4739 N N . ALA A 1 603 ? -22.162 26.152 10.228 1.00 95.56 603 ALA A N 1
ATOM 4740 C CA . ALA A 1 603 ? -23.569 26.515 10.406 1.00 95.56 603 ALA A CA 1
ATOM 4741 C C . ALA A 1 603 ? -24.085 26.238 11.832 1.00 95.56 603 ALA A C 1
ATOM 4743 O O . ALA A 1 603 ? -23.708 25.233 12.439 1.00 95.56 603 ALA A O 1
ATOM 4744 N N . PRO A 1 604 ? -25.032 27.048 12.350 1.00 96.19 604 PRO A N 1
ATOM 4745 C CA . PRO A 1 604 ? -25.609 26.846 13.683 1.00 96.19 604 PRO A CA 1
ATOM 4746 C C . PRO A 1 604 ? -26.190 25.445 13.922 1.00 96.19 604 PRO A C 1
ATOM 4748 O O . PRO A 1 604 ? -26.122 24.941 15.036 1.00 96.19 604 PRO A O 1
ATOM 4751 N N . VAL A 1 605 ? -26.743 24.798 12.888 1.00 96.38 605 VAL A N 1
ATOM 4752 C CA . VAL A 1 605 ? -27.260 23.419 12.982 1.00 96.38 605 VAL A CA 1
ATOM 4753 C C . VAL A 1 605 ? -26.157 22.396 13.265 1.00 96.38 605 VAL A C 1
ATOM 4755 O O . VAL A 1 605 ? -26.360 21.520 14.098 1.00 96.38 605 VAL A O 1
ATOM 4758 N N . VAL A 1 606 ? -24.984 22.552 12.642 1.00 96.75 606 VAL A N 1
ATOM 4759 C CA . VAL A 1 606 ? -23.821 21.682 12.869 1.00 96.75 606 VAL A CA 1
ATOM 4760 C C . VAL A 1 606 ? -23.276 21.911 14.275 1.00 96.75 606 VAL A C 1
ATOM 4762 O O . VAL A 1 606 ? -23.018 20.959 14.999 1.00 96.75 606 VAL A O 1
ATOM 4765 N N . GLN A 1 607 ? -23.169 23.172 14.703 1.00 95.75 607 GLN A N 1
ATOM 4766 C CA . GLN A 1 607 ? -22.669 23.500 16.042 1.00 95.75 607 GLN A CA 1
ATOM 4767 C C . GLN A 1 607 ? -23.576 22.955 17.148 1.00 95.75 607 GLN A C 1
ATOM 4769 O O . GLN A 1 607 ? -23.074 22.369 18.098 1.00 95.75 607 GLN A O 1
ATOM 4774 N N . ARG A 1 608 ? -24.905 23.045 16.992 1.00 95.75 608 ARG A N 1
ATOM 4775 C CA . ARG A 1 608 ? -25.847 22.420 17.935 1.00 95.75 608 ARG A CA 1
ATOM 4776 C C . ARG A 1 608 ? -25.672 20.906 18.017 1.00 95.75 608 ARG A C 1
ATOM 4778 O O . ARG A 1 608 ? -25.731 20.359 19.112 1.00 95.75 608 ARG A O 1
ATOM 4785 N N . PHE A 1 609 ? -25.450 20.242 16.880 1.00 95.88 609 PHE A N 1
ATOM 4786 C CA . PHE A 1 609 ? -25.162 18.810 16.861 1.00 95.88 609 PHE A CA 1
ATOM 4787 C C . PHE A 1 609 ? -23.868 18.500 17.626 1.00 95.88 609 PHE A C 1
ATOM 4789 O O . PHE A 1 609 ? -23.894 17.674 18.533 1.00 95.88 609 PHE A O 1
ATOM 4796 N N . LEU A 1 610 ? -22.770 19.206 17.336 1.00 95.62 610 LEU A N 1
ATOM 4797 C CA . LEU A 1 610 ? -21.492 19.029 18.036 1.00 95.62 610 LEU A CA 1
ATOM 4798 C C . LEU A 1 610 ? -21.627 19.270 19.546 1.00 95.62 610 LEU A C 1
ATOM 4800 O O . LEU A 1 610 ? -21.243 18.416 20.339 1.00 95.62 610 LEU A O 1
ATOM 4804 N N . GLU A 1 611 ? -22.223 20.392 19.953 1.00 93.38 611 GLU A N 1
ATOM 4805 C CA . GLU A 1 611 ? -22.451 20.737 21.362 1.00 93.38 611 GLU A CA 1
ATOM 4806 C C . GLU A 1 611 ? -23.278 19.676 22.091 1.00 93.38 611 GLU A C 1
ATOM 4808 O O . GLU A 1 611 ? -22.975 19.348 23.240 1.00 93.38 611 GLU A O 1
ATOM 4813 N N . GLN A 1 612 ? -24.299 19.125 21.427 1.00 92.94 612 GLN A N 1
ATOM 4814 C CA . GLN A 1 612 ? -25.086 18.024 21.966 1.00 92.94 612 GLN A CA 1
ATOM 4815 C C . GLN A 1 612 ? -24.186 16.815 22.229 1.00 92.94 612 GLN A C 1
ATOM 4817 O O . GLN A 1 612 ? -24.117 16.376 23.372 1.00 92.94 612 GLN A O 1
ATOM 4822 N N . GLN A 1 613 ? -23.434 16.340 21.231 1.00 92.44 613 GLN A N 1
ATOM 4823 C CA . GLN A 1 613 ? -22.595 15.143 21.384 1.00 92.44 613 GLN A CA 1
ATOM 4824 C C . GLN A 1 613 ? -21.472 15.331 22.414 1.00 92.44 613 GLN A C 1
ATOM 4826 O O . GLN A 1 613 ? -21.186 14.422 23.188 1.00 92.44 613 GLN A O 1
ATOM 4831 N N . ILE A 1 614 ? -20.884 16.528 22.492 1.00 90.62 614 ILE A N 1
ATOM 4832 C CA . ILE A 1 614 ? -19.842 16.864 23.473 1.00 90.62 614 ILE A CA 1
ATOM 4833 C C . ILE A 1 614 ? -20.388 16.841 24.912 1.00 90.62 614 ILE A C 1
ATOM 4835 O O . ILE A 1 614 ? -19.668 16.465 25.837 1.00 90.62 614 ILE A O 1
ATOM 4839 N N . ARG A 1 615 ? -21.645 17.258 25.127 1.00 85.88 615 ARG A N 1
ATOM 4840 C CA . ARG A 1 615 ? -22.256 17.345 26.468 1.00 85.88 615 ARG A CA 1
ATOM 4841 C C . ARG A 1 615 ? -22.963 16.067 26.906 1.0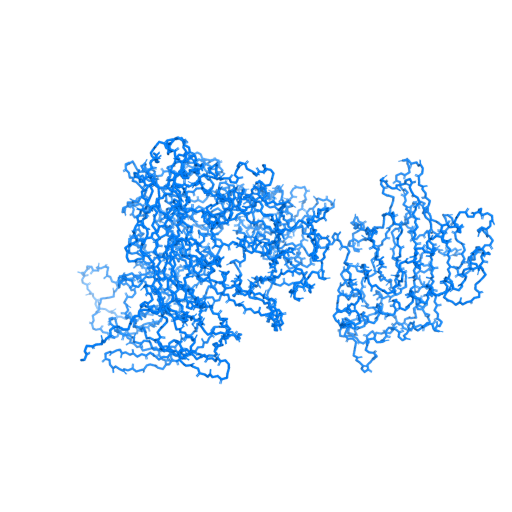0 85.88 615 ARG A C 1
ATOM 4843 O O . ARG A 1 615 ? -22.950 15.759 28.092 1.00 85.88 615 ARG A O 1
ATOM 4850 N N . SER A 1 616 ? -23.630 15.371 25.987 1.00 71.69 616 SER A N 1
ATOM 4851 C CA . SER A 1 616 ? -24.549 14.274 26.313 1.00 71.69 616 SER A CA 1
ATOM 4852 C C . SER A 1 616 ? -23.913 12.890 26.283 1.00 71.69 616 SER A C 1
ATOM 4854 O O . SER A 1 616 ? -24.600 11.913 26.575 1.00 71.69 616 SER A O 1
ATOM 4856 N N . TYR A 1 617 ? -22.639 12.767 25.905 1.00 69.81 617 TYR A N 1
ATOM 4857 C CA . TYR A 1 617 ? -21.999 11.461 25.817 1.00 69.81 617 TYR A CA 1
ATOM 4858 C C . TYR A 1 617 ? -21.820 10.834 27.207 1.00 69.81 617 TYR A C 1
ATOM 4860 O O . TYR A 1 617 ? -20.995 11.273 28.004 1.00 69.81 617 TYR A O 1
ATOM 4868 N N . GLN A 1 618 ? -22.591 9.780 27.481 1.00 61.94 618 GLN A N 1
ATOM 4869 C CA . GLN A 1 618 ? -22.566 9.031 28.744 1.00 61.94 618 GLN A CA 1
ATOM 4870 C C . GLN A 1 618 ? -21.706 7.755 28.669 1.00 61.94 618 GLN A C 1
ATOM 4872 O O . GLN A 1 618 ? -21.816 6.878 29.520 1.00 61.94 618 GLN A O 1
ATOM 4877 N N . GLY A 1 619 ? -20.845 7.638 27.651 1.00 64.25 619 GLY A N 1
ATOM 4878 C CA . GLY A 1 619 ? -20.141 6.394 27.332 1.00 64.25 619 GLY A CA 1
ATOM 4879 C C . GLY A 1 619 ? -20.918 5.513 26.351 1.00 64.25 619 GLY A C 1
ATOM 4880 O O . GLY A 1 619 ? -22.077 5.774 26.023 1.00 64.25 619 GLY A O 1
ATOM 4881 N N . LYS A 1 620 ? -20.273 4.450 25.857 1.00 65.81 620 LYS A N 1
ATOM 4882 C CA . LYS A 1 620 ? -20.951 3.422 25.054 1.00 65.81 620 LYS A CA 1
ATOM 4883 C C . LYS A 1 620 ? -21.741 2.542 26.014 1.00 65.81 620 LYS A C 1
ATOM 4885 O O . LYS A 1 620 ? -21.163 1.675 26.658 1.00 65.81 620 LYS A O 1
ATOM 4890 N N . GLY A 1 621 ? -23.038 2.823 26.141 1.00 62.50 621 GLY A N 1
ATOM 4891 C CA . GLY A 1 621 ? -23.956 2.008 26.934 1.00 62.50 621 GLY A CA 1
ATOM 4892 C C . GLY A 1 621 ? -24.029 0.562 26.437 1.00 62.50 621 GLY A C 1
ATOM 4893 O O . GLY A 1 621 ? -23.458 0.213 25.397 1.00 62.50 621 GLY A O 1
ATOM 4894 N N . GLU A 1 622 ? -24.756 -0.277 27.174 1.00 65.75 622 GLU A N 1
ATOM 4895 C CA . GLU A 1 622 ? -25.033 -1.640 26.728 1.00 65.75 622 GLU A CA 1
ATOM 4896 C C . GLU A 1 622 ? -25.689 -1.621 25.343 1.00 65.75 622 GLU A C 1
ATOM 4898 O O . GLU A 1 622 ? -26.655 -0.898 25.093 1.00 65.75 622 GLU A O 1
ATOM 4903 N N . TRP A 1 623 ? -25.112 -2.381 24.418 1.00 75.50 623 TRP A N 1
ATOM 4904 C CA . TRP A 1 623 ? -25.602 -2.481 23.052 1.00 75.50 623 TRP A CA 1
ATOM 4905 C C . TRP A 1 623 ? -26.729 -3.516 22.945 1.00 75.50 623 TRP A C 1
ATOM 4907 O O . TRP A 1 623 ? -26.758 -4.498 23.690 1.00 75.50 623 TRP A O 1
ATOM 4917 N N . GLN A 1 624 ? -27.643 -3.274 22.004 1.00 78.38 624 GLN A N 1
ATOM 4918 C CA . GLN A 1 624 ? -28.624 -4.244 21.500 1.00 78.38 624 GLN A CA 1
ATOM 4919 C C . GLN A 1 624 ? -28.024 -5.010 20.311 1.00 78.38 624 GLN A C 1
ATOM 4921 O O . GLN A 1 624 ? -26.836 -4.874 20.028 1.00 78.38 624 GLN A O 1
ATOM 4926 N N . ASP A 1 625 ? -28.836 -5.778 19.592 1.00 89.81 625 ASP A N 1
ATOM 4927 C CA . ASP A 1 625 ? -28.430 -6.485 18.377 1.00 89.81 625 ASP A CA 1
ATOM 4928 C C . ASP A 1 625 ? -27.614 -5.594 17.417 1.00 89.81 625 ASP A C 1
ATOM 4930 O O . ASP A 1 625 ? -27.967 -4.444 17.146 1.00 89.81 625 ASP A O 1
ATOM 4934 N N . PHE A 1 626 ? -26.502 -6.126 16.905 1.00 92.69 626 PHE A N 1
ATOM 4935 C CA . PHE A 1 626 ? -25.615 -5.411 15.985 1.00 92.69 626 PHE A CA 1
ATOM 4936 C C . PHE A 1 626 ? -24.984 -6.354 14.961 1.00 92.69 626 PHE A C 1
ATOM 4938 O O . PHE A 1 626 ? -24.983 -7.576 15.120 1.00 92.69 626 PHE A O 1
ATOM 4945 N N . VAL A 1 627 ? -24.429 -5.780 13.892 1.00 95.81 627 VAL A N 1
ATOM 4946 C CA . VAL A 1 627 ? -23.760 -6.536 12.830 1.00 95.81 627 VAL A CA 1
ATOM 4947 C C . VAL A 1 627 ? -22.378 -5.960 12.569 1.00 95.81 627 VAL A C 1
ATOM 4949 O O . VAL A 1 627 ? -22.246 -4.793 12.202 1.00 95.81 627 VAL A O 1
ATOM 4952 N N . VAL A 1 628 ? -21.366 -6.812 12.701 1.00 97.19 628 VAL A N 1
ATOM 4953 C CA . VAL A 1 628 ? -20.002 -6.548 12.237 1.00 97.19 628 VAL A CA 1
ATOM 4954 C C . VAL A 1 628 ? -19.900 -6.968 10.782 1.00 97.19 628 VAL A C 1
ATOM 4956 O O . VAL A 1 628 ? -20.314 -8.075 10.439 1.00 97.19 628 VAL A O 1
ATOM 4959 N N . SER A 1 629 ? -19.332 -6.115 9.939 1.00 97.19 629 SER A N 1
ATOM 4960 C CA . SER A 1 629 ? -19.063 -6.402 8.533 1.00 97.19 629 SER A CA 1
ATOM 4961 C C . SER A 1 629 ? -17.647 -5.988 8.142 1.00 97.19 629 SER A C 1
ATOM 4963 O O . SER A 1 629 ? -17.199 -4.880 8.448 1.00 97.19 629 SER A O 1
ATOM 4965 N N . THR A 1 630 ? -16.922 -6.880 7.464 1.00 95.56 630 THR A N 1
ATOM 4966 C CA . THR A 1 630 ? -15.589 -6.570 6.936 1.00 95.56 630 THR A CA 1
ATOM 4967 C C . THR A 1 630 ? -15.254 -7.344 5.659 1.00 95.56 630 THR A C 1
ATOM 4969 O O . THR A 1 630 ? -15.593 -8.517 5.527 1.00 95.56 630 THR A O 1
ATOM 4972 N N . MET A 1 631 ? -14.590 -6.674 4.718 1.00 92.62 631 MET A N 1
ATOM 4973 C CA . MET A 1 631 ? -13.970 -7.243 3.517 1.00 92.62 631 MET A CA 1
ATOM 4974 C C . MET A 1 631 ? -12.480 -7.513 3.751 1.00 92.62 631 MET A C 1
ATOM 4976 O O . MET A 1 631 ? -11.930 -8.459 3.199 1.00 92.62 631 MET A O 1
ATOM 4980 N N . ASN A 1 632 ? -11.841 -6.704 4.598 1.00 92.62 632 ASN A N 1
ATOM 4981 C CA . ASN A 1 632 ? -10.441 -6.818 4.966 1.00 92.62 632 ASN A CA 1
ATOM 4982 C C . ASN A 1 632 ? -10.305 -6.587 6.482 1.00 92.62 632 ASN A C 1
ATOM 4984 O O . ASN A 1 632 ? -10.435 -5.450 6.942 1.00 92.62 632 ASN A O 1
ATOM 4988 N N . PRO A 1 633 ? -10.048 -7.636 7.287 1.00 92.12 633 PRO A N 1
ATOM 4989 C CA . PRO A 1 633 ? -9.825 -7.492 8.724 1.00 92.12 633 PRO A CA 1
ATOM 4990 C C . PRO A 1 633 ? -8.725 -6.482 9.073 1.00 92.12 633 PRO A C 1
ATOM 4992 O O . PRO A 1 633 ? -8.790 -5.853 10.125 1.00 92.12 633 PRO A O 1
ATOM 4995 N N . ALA A 1 634 ? -7.733 -6.294 8.199 1.00 88.88 634 ALA A N 1
ATOM 4996 C CA . ALA A 1 634 ? -6.591 -5.425 8.455 1.00 88.88 634 ALA A CA 1
ATOM 4997 C C . ALA A 1 634 ? -6.929 -3.937 8.574 1.00 88.88 634 ALA A C 1
ATOM 4999 O O . ALA A 1 634 ? -6.403 -3.258 9.458 1.00 88.88 634 ALA A O 1
ATOM 5000 N N . GLY A 1 635 ? -7.828 -3.454 7.715 1.00 88.94 635 GLY A N 1
ATOM 5001 C CA . GLY A 1 635 ? -8.248 -2.055 7.660 1.00 88.94 635 GLY A CA 1
ATOM 5002 C C . GLY A 1 635 ? -9.323 -1.681 8.682 1.00 88.94 635 GLY A C 1
ATOM 5003 O O . GLY A 1 635 ? -9.727 -0.520 8.730 1.00 88.94 635 GLY A O 1
ATOM 5004 N N . ILE A 1 636 ? -9.796 -2.636 9.498 1.00 91.19 636 ILE A N 1
ATOM 5005 C CA . ILE A 1 636 ? -10.941 -2.450 10.394 1.00 91.19 636 ILE A CA 1
ATOM 5006 C C . ILE A 1 636 ? -10.565 -2.588 11.875 1.00 91.19 636 ILE A C 1
ATOM 5008 O O . ILE A 1 636 ? -9.871 -3.524 12.286 1.00 91.19 636 ILE A O 1
ATOM 5012 N N . GLY A 1 637 ? -11.035 -1.646 12.690 1.00 92.56 637 GLY A N 1
ATOM 5013 C CA . GLY A 1 637 ? -11.008 -1.739 14.147 1.00 92.56 637 GLY A CA 1
ATOM 5014 C C . GLY A 1 637 ? -12.172 -2.571 14.691 1.00 92.56 637 GLY A C 1
ATOM 5015 O O . GLY A 1 637 ? -12.999 -3.097 13.943 1.00 92.56 637 GLY A O 1
ATOM 5016 N N . SER A 1 638 ? -12.262 -2.666 16.018 1.00 93.19 638 SER A N 1
ATOM 5017 C CA . SER A 1 638 ? -13.333 -3.418 16.662 1.00 93.19 638 SER A CA 1
ATOM 5018 C C . SER A 1 638 ? -14.689 -2.731 16.496 1.00 93.19 638 SER A C 1
ATOM 5020 O O . SER A 1 638 ? -14.804 -1.501 16.445 1.00 93.19 638 SER A O 1
ATOM 5022 N N . VAL A 1 639 ? -15.739 -3.545 16.460 1.00 93.75 639 VAL A N 1
ATOM 5023 C CA . VAL A 1 639 ? -17.131 -3.099 16.444 1.00 93.75 639 VAL A CA 1
ATOM 5024 C C . VAL A 1 639 ? -17.811 -3.658 17.681 1.00 93.75 639 VAL A C 1
ATOM 5026 O O . VAL A 1 639 ? -17.978 -4.869 17.812 1.00 93.75 639 VAL A O 1
ATOM 5029 N N . ARG A 1 640 ? -18.176 -2.781 18.624 1.00 90.25 640 ARG A N 1
ATOM 5030 C CA . ARG A 1 640 ? -18.767 -3.161 19.919 1.00 90.25 640 ARG A CA 1
ATOM 5031 C C . ARG A 1 640 ? -17.915 -4.181 20.695 1.00 90.25 640 ARG A C 1
ATOM 5033 O O . ARG A 1 640 ? -18.448 -4.954 21.484 1.00 90.25 640 ARG A O 1
ATOM 5040 N N . GLY A 1 641 ? -16.593 -4.131 20.529 1.00 89.88 641 GLY A N 1
ATOM 5041 C CA . GLY A 1 641 ? -15.650 -5.060 21.157 1.00 89.88 641 GLY A CA 1
ATOM 5042 C C . GLY A 1 641 ? -15.461 -6.388 20.420 1.00 89.88 641 GLY A C 1
ATOM 5043 O O . GLY A 1 641 ? -14.814 -7.271 20.965 1.00 89.88 641 GLY A O 1
ATOM 5044 N N . VAL A 1 642 ? -15.994 -6.553 19.206 1.00 93.81 642 VAL A N 1
ATOM 5045 C CA . VAL A 1 642 ? -15.663 -7.679 18.317 1.00 93.81 642 VAL A CA 1
ATOM 5046 C C . VAL A 1 642 ? -14.637 -7.210 17.291 1.00 93.81 642 VAL A C 1
ATOM 5048 O O . VAL A 1 642 ? -14.908 -6.285 16.529 1.00 93.81 642 VAL A O 1
ATOM 5051 N N . GLN A 1 643 ? -13.473 -7.850 17.253 1.00 94.31 643 GLN A N 1
ATOM 5052 C CA . GLN A 1 643 ? -12.409 -7.610 16.280 1.00 94.31 643 GLN A CA 1
ATOM 5053 C C . GLN A 1 643 ? -12.260 -8.848 15.397 1.00 94.31 643 GLN A C 1
ATOM 5055 O O . GLN A 1 643 ? -11.849 -9.903 15.867 1.00 94.31 643 GLN A O 1
ATOM 5060 N N . VAL A 1 644 ? -12.586 -8.741 14.110 1.00 94.44 644 VAL A N 1
ATOM 5061 C CA . VAL A 1 644 ? -12.325 -9.838 13.166 1.00 94.44 644 VAL A CA 1
ATOM 5062 C C . VAL A 1 644 ? -10.819 -9.926 12.928 1.00 94.44 644 VAL A C 1
ATOM 5064 O O . VAL A 1 644 ? -10.177 -8.902 12.697 1.00 94.44 644 VAL A O 1
ATOM 5067 N N . GLU A 1 645 ? -10.274 -11.142 12.982 1.00 91.31 645 GLU A N 1
ATOM 5068 C CA . GLU A 1 645 ? -8.849 -11.411 12.748 1.00 91.31 645 GLU A CA 1
ATOM 5069 C C . GLU A 1 645 ? -8.615 -12.020 11.363 1.00 91.31 645 GLU A C 1
ATOM 5071 O O . GLU A 1 645 ? -7.620 -11.711 10.711 1.00 91.31 645 GLU A O 1
ATOM 5076 N N . GLN A 1 646 ? -9.531 -12.881 10.898 1.00 90.12 646 GLN A N 1
ATOM 5077 C CA . GLN A 1 646 ? -9.366 -13.624 9.649 1.00 90.12 646 GLN A CA 1
ATOM 5078 C C . GLN A 1 646 ? -10.714 -14.050 9.045 1.00 90.12 646 GLN A C 1
ATOM 5080 O O . GLN A 1 646 ? -11.652 -14.407 9.764 1.00 90.12 646 GLN A O 1
ATOM 5085 N N . LEU A 1 647 ? -10.786 -14.066 7.712 1.00 90.38 647 LEU A N 1
ATOM 5086 C CA . LEU A 1 647 ? -11.932 -14.551 6.932 1.00 90.38 647 LEU A CA 1
ATOM 5087 C C . LEU A 1 647 ? -11.700 -15.983 6.428 1.00 90.38 647 LEU A C 1
ATOM 5089 O O . LEU A 1 647 ? -10.552 -16.372 6.226 1.00 90.38 647 LEU A O 1
ATOM 5093 N N . ASP A 1 648 ? -12.775 -16.745 6.191 1.00 85.75 648 ASP A N 1
ATOM 5094 C CA . ASP A 1 648 ? -12.675 -18.103 5.614 1.00 85.75 648 ASP A CA 1
ATOM 5095 C C . ASP A 1 648 ? -12.188 -18.047 4.156 1.00 85.75 648 ASP A C 1
ATOM 5097 O O . ASP A 1 648 ? -11.249 -18.739 3.767 1.00 85.75 648 ASP A O 1
ATOM 5101 N N . VAL A 1 649 ? -12.825 -17.186 3.360 1.00 84.88 649 VAL A N 1
ATOM 5102 C CA . VAL A 1 649 ? -12.438 -16.834 1.993 1.00 84.88 649 VAL A CA 1
ATOM 5103 C C . VAL A 1 649 ? -11.995 -15.374 1.989 1.00 84.88 649 VAL A C 1
ATOM 5105 O O . VAL A 1 649 ? -12.818 -14.498 2.296 1.00 84.88 649 VAL A O 1
ATOM 5108 N N . PRO A 1 650 ? -10.729 -15.082 1.644 1.00 85.25 650 PRO A N 1
ATOM 5109 C CA . PRO A 1 650 ? -10.256 -13.713 1.632 1.00 85.25 650 PRO A CA 1
ATOM 5110 C C . PRO A 1 650 ? -11.021 -12.775 0.707 1.00 85.25 650 PRO A C 1
ATOM 5112 O O . PRO A 1 650 ? -11.449 -13.174 -0.373 1.00 85.25 650 PRO A O 1
ATOM 5115 N N . TYR A 1 651 ? -11.210 -11.530 1.158 1.00 85.31 651 TYR A N 1
ATOM 5116 C CA . TYR A 1 651 ? -11.933 -10.458 0.448 1.00 85.31 651 TYR A CA 1
ATOM 5117 C C . TYR A 1 651 ? -13.368 -10.785 0.048 1.00 85.31 651 TYR A C 1
ATOM 5119 O O . TYR A 1 651 ? -13.969 -10.101 -0.777 1.00 85.31 651 TYR A O 1
ATOM 5127 N N . ARG A 1 652 ? -13.959 -11.814 0.651 1.00 87.62 652 ARG A N 1
ATOM 5128 C CA . ARG A 1 652 ? -15.399 -12.031 0.619 1.00 87.62 652 ARG A CA 1
ATOM 5129 C C . ARG A 1 652 ? -16.002 -11.429 1.883 1.00 87.62 652 ARG A C 1
ATOM 5131 O O . ARG A 1 652 ? -15.434 -11.558 2.960 1.00 87.62 652 ARG A O 1
ATOM 5138 N N . LEU A 1 653 ? -17.167 -10.794 1.769 1.00 93.19 653 LEU A N 1
ATOM 5139 C CA . LEU A 1 653 ? -17.786 -10.090 2.893 1.00 93.19 653 LEU A CA 1
ATOM 5140 C C . LEU A 1 653 ? -17.990 -11.015 4.102 1.00 93.19 653 LEU A C 1
ATOM 5142 O O . LEU A 1 653 ? -18.833 -11.913 4.074 1.00 93.19 653 LEU A O 1
ATOM 5146 N N . GLY A 1 654 ? -17.215 -10.770 5.156 1.00 96.31 654 GLY A N 1
ATOM 5147 C CA . GLY A 1 654 ? -17.356 -11.385 6.465 1.00 96.31 654 GLY A CA 1
ATOM 5148 C C . GLY A 1 654 ? -18.433 -10.679 7.272 1.00 96.31 654 GLY A C 1
ATOM 5149 O O . GLY A 1 654 ? -18.494 -9.447 7.278 1.00 96.31 654 GLY A O 1
ATOM 5150 N N . LYS A 1 655 ? -19.282 -11.449 7.959 1.00 98.00 655 LYS A N 1
ATOM 5151 C CA . LYS A 1 655 ? -20.297 -10.913 8.871 1.00 98.00 655 LYS A CA 1
ATOM 5152 C C . LYS A 1 655 ? -20.342 -11.659 10.197 1.00 98.00 655 LYS A C 1
ATOM 5154 O O . LYS A 1 655 ? -20.275 -12.886 10.222 1.00 98.00 655 LYS A O 1
ATOM 5159 N N . ILE A 1 656 ? -20.532 -10.906 11.280 1.00 98.06 656 ILE A N 1
ATOM 5160 C CA . ILE A 1 656 ? -20.925 -11.428 12.594 1.00 98.06 656 ILE A CA 1
ATOM 5161 C C . ILE A 1 656 ? -22.198 -10.701 13.014 1.00 98.06 656 ILE A C 1
ATOM 5163 O O . ILE A 1 656 ? -22.175 -9.495 13.247 1.00 98.06 656 ILE A O 1
ATOM 5167 N N . THR A 1 657 ? -23.311 -11.424 13.102 1.00 97.00 657 THR A N 1
ATOM 5168 C CA . THR A 1 657 ? -24.568 -10.903 13.650 1.00 97.00 657 THR A CA 1
ATOM 5169 C C . THR A 1 657 ? -24.642 -11.266 15.122 1.00 97.00 657 THR A C 1
ATOM 5171 O O . THR A 1 657 ? -24.684 -12.447 15.464 1.00 97.00 657 THR A O 1
ATOM 5174 N N . ALA A 1 658 ? -24.657 -10.256 15.982 1.00 94.12 658 ALA A N 1
ATOM 5175 C CA . ALA A 1 658 ? -24.792 -10.409 17.418 1.00 94.12 658 ALA A CA 1
ATOM 5176 C C . ALA A 1 658 ? -26.235 -10.131 17.839 1.00 94.12 658 ALA A C 1
ATOM 5178 O O . ALA A 1 658 ? -26.802 -9.112 17.448 1.00 94.12 658 ALA A O 1
ATOM 5179 N N . SER A 1 659 ? -26.802 -11.011 18.663 1.00 91.94 659 SER A N 1
ATOM 5180 C CA . SER A 1 659 ? -28.070 -10.759 19.352 1.00 91.94 659 SER A CA 1
ATOM 5181 C C . SER A 1 659 ? -27.917 -10.937 20.856 1.00 91.94 659 SER A C 1
ATOM 5183 O O . SER A 1 659 ? -27.276 -11.895 21.308 1.00 91.94 659 SER A O 1
ATOM 5185 N N . ARG A 1 660 ? -28.469 -10.002 21.636 1.00 82.12 660 ARG A N 1
ATOM 5186 C CA . ARG A 1 660 ? -28.295 -9.979 23.096 1.00 82.12 660 ARG A CA 1
ATOM 5187 C C . ARG A 1 660 ? -29.586 -10.347 23.821 1.00 82.12 660 ARG A C 1
ATOM 5189 O O . ARG A 1 660 ? -30.594 -9.659 23.704 1.00 82.12 660 ARG A O 1
ATOM 5196 N N . LYS A 1 661 ? -29.534 -11.422 24.614 1.00 78.31 661 LYS A N 1
ATOM 5197 C CA . LYS A 1 661 ? -30.561 -11.808 25.601 1.00 78.31 661 LYS A CA 1
ATOM 5198 C C . LYS A 1 661 ? -29.889 -11.966 26.975 1.00 78.31 661 LYS A C 1
ATOM 5200 O O . LYS A 1 661 ? -29.045 -11.148 27.328 1.00 78.31 661 LYS A O 1
ATOM 5205 N N . GLU A 1 662 ? -30.210 -13.013 27.740 1.00 77.06 662 GLU A N 1
ATOM 5206 C CA . GLU A 1 662 ? -29.417 -13.410 28.919 1.00 77.06 662 GLU A CA 1
ATOM 5207 C C . GLU A 1 662 ? -28.031 -13.967 28.530 1.00 77.06 662 GLU A C 1
ATOM 5209 O O . GLU A 1 662 ? -27.050 -13.771 29.247 1.00 77.06 662 GLU A O 1
ATOM 5214 N N . THR A 1 663 ? -27.957 -14.604 27.358 1.00 83.31 663 THR A N 1
ATOM 5215 C CA . THR A 1 663 ? -26.751 -15.085 26.666 1.00 83.31 663 THR A CA 1
ATOM 5216 C C . THR A 1 663 ? -26.580 -14.271 25.381 1.00 83.31 663 THR A C 1
ATOM 5218 O O . THR A 1 663 ? -27.577 -13.881 24.762 1.00 83.31 663 THR A O 1
ATOM 5221 N N . ILE A 1 664 ? -25.339 -14.005 24.965 1.00 88.56 664 ILE A N 1
ATOM 5222 C CA . ILE A 1 664 ? -25.071 -13.415 23.646 1.00 88.56 664 ILE A CA 1
ATOM 5223 C C . ILE A 1 664 ? -24.973 -14.527 22.607 1.00 88.56 664 ILE A C 1
ATOM 5225 O O . ILE A 1 664 ? -24.212 -15.474 22.789 1.00 88.56 664 ILE A O 1
ATOM 5229 N N . PHE A 1 665 ? -25.680 -14.367 21.491 1.00 92.81 665 PHE A N 1
ATOM 5230 C CA . PHE A 1 665 ? -25.573 -15.252 20.335 1.00 92.81 665 PHE A CA 1
ATOM 5231 C C . PHE A 1 665 ? -24.869 -14.522 19.197 1.00 92.81 665 PHE A C 1
ATOM 5233 O O . PHE A 1 665 ? -25.345 -13.476 18.751 1.00 92.81 665 PHE A O 1
ATOM 5240 N N . LEU A 1 666 ? -23.764 -15.082 18.717 1.00 95.62 666 LEU A N 1
ATOM 5241 C CA . LEU A 1 666 ? -23.032 -14.616 17.546 1.00 95.62 666 LEU A CA 1
ATOM 5242 C C . LEU A 1 666 ? -23.256 -15.603 16.404 1.00 95.62 666 LEU A C 1
ATOM 5244 O O . LEU A 1 666 ? -22.940 -16.778 16.542 1.00 95.62 666 LEU A O 1
ATOM 5248 N N . ARG A 1 667 ? -23.780 -15.139 15.271 1.00 97.31 667 ARG A N 1
ATOM 5249 C CA . ARG A 1 667 ? -23.857 -15.920 14.031 1.00 97.31 667 ARG A CA 1
ATOM 5250 C C . ARG A 1 667 ? -22.809 -15.420 13.054 1.00 97.31 667 ARG A C 1
ATOM 5252 O O . ARG A 1 667 ? -22.784 -14.225 12.757 1.00 97.31 667 ARG A O 1
ATOM 5259 N N . THR A 1 668 ? -21.985 -16.317 12.532 1.00 97.69 668 THR A N 1
ATOM 5260 C CA . THR A 1 668 ? -20.874 -15.968 11.646 1.00 97.69 668 THR A CA 1
ATOM 5261 C C . THR A 1 668 ? -21.168 -16.305 10.183 1.00 97.69 668 THR A C 1
ATOM 5263 O O . THR A 1 668 ? -21.957 -17.189 9.849 1.00 97.69 668 THR A O 1
ATOM 5266 N N . THR A 1 669 ? -20.569 -15.558 9.261 1.00 96.56 669 THR A N 1
ATOM 5267 C CA . THR A 1 669 ? -20.559 -15.856 7.824 1.00 96.56 669 THR A CA 1
ATOM 5268 C C . THR A 1 669 ? -19.216 -15.425 7.261 1.00 96.56 669 THR A C 1
ATOM 5270 O O . THR A 1 669 ? -18.880 -14.247 7.348 1.00 96.56 669 THR A O 1
ATOM 5273 N N . ASN A 1 670 ? -18.470 -16.365 6.675 1.00 93.56 670 ASN A N 1
ATOM 5274 C CA . ASN A 1 670 ? -17.125 -16.136 6.144 1.00 93.56 670 ASN A CA 1
ATOM 5275 C C . ASN A 1 670 ? -16.120 -15.616 7.196 1.00 93.56 670 ASN A C 1
ATOM 5277 O O . ASN A 1 670 ? -15.307 -14.747 6.894 1.00 93.56 670 ASN A O 1
ATOM 5281 N N . ILE A 1 671 ? -16.177 -16.122 8.431 1.00 94.69 671 ILE A N 1
ATOM 5282 C CA . ILE A 1 671 ? -15.276 -15.729 9.525 1.00 94.69 671 ILE A CA 1
ATOM 5283 C C . ILE A 1 671 ? -14.507 -16.962 9.982 1.00 94.69 671 ILE A C 1
ATOM 5285 O O . ILE A 1 671 ? -15.111 -17.940 10.416 1.00 94.69 671 ILE A O 1
ATOM 5289 N N . ALA A 1 672 ? -13.181 -16.864 9.952 1.00 91.81 672 ALA A N 1
ATOM 5290 C CA . ALA A 1 672 ? -12.292 -17.949 10.345 1.00 91.81 672 ALA A CA 1
ATOM 5291 C C . ALA A 1 672 ? -11.686 -17.737 11.741 1.00 91.81 672 ALA A C 1
ATOM 5293 O O . ALA A 1 672 ? -11.315 -18.710 12.401 1.00 91.81 672 ALA A O 1
ATOM 5294 N N . ALA A 1 673 ? -11.547 -16.481 12.178 1.00 93.25 673 ALA A N 1
ATOM 5295 C CA . ALA A 1 673 ? -11.097 -16.124 13.520 1.00 93.25 673 ALA A CA 1
ATOM 5296 C C . ALA A 1 673 ? -11.543 -14.704 13.906 1.00 93.25 673 ALA A C 1
ATOM 5298 O O . ALA A 1 673 ? -11.572 -13.801 13.062 1.00 93.25 673 ALA A O 1
ATOM 5299 N N . PHE A 1 674 ? -11.859 -14.494 15.183 1.00 94.94 674 PHE A N 1
ATOM 5300 C CA . PHE A 1 674 ? -12.149 -13.171 15.740 1.00 94.94 674 PHE A CA 1
ATOM 5301 C C . PHE A 1 674 ? -11.859 -13.111 17.242 1.00 94.94 674 PHE A C 1
ATOM 5303 O O . PHE A 1 674 ? -11.955 -14.109 17.954 1.00 94.94 674 PHE A O 1
ATOM 5310 N N . THR A 1 675 ? -11.543 -11.917 17.724 1.00 92.19 675 THR A N 1
ATOM 5311 C CA . THR A 1 675 ? -11.296 -11.606 19.128 1.00 92.19 675 THR A CA 1
ATOM 5312 C C . THR A 1 675 ? -12.489 -10.850 19.709 1.00 92.19 675 THR A C 1
ATOM 5314 O O . THR A 1 675 ? -13.055 -9.976 19.050 1.00 92.19 675 THR A O 1
ATOM 5317 N N . ILE A 1 676 ? -12.860 -11.141 20.955 1.00 89.38 676 ILE A N 1
ATOM 5318 C CA . ILE A 1 676 ? -13.751 -10.279 21.747 1.00 89.38 676 ILE A CA 1
ATOM 5319 C C . ILE A 1 676 ? -12.965 -9.562 22.847 1.00 89.38 676 ILE A C 1
ATOM 5321 O O . ILE A 1 676 ? -12.021 -10.126 23.407 1.00 89.38 676 ILE A O 1
ATOM 5325 N N . THR A 1 677 ? -13.350 -8.325 23.156 1.00 84.31 677 THR A N 1
ATOM 5326 C CA . THR A 1 677 ? -12.752 -7.514 24.227 1.00 84.31 677 THR A CA 1
ATOM 5327 C C . THR A 1 677 ? -13.550 -7.596 25.531 1.00 84.31 677 THR A C 1
ATOM 5329 O O . THR A 1 677 ? -14.593 -8.247 25.634 1.00 84.31 677 THR A O 1
ATOM 5332 N N . ASP A 1 678 ? -13.084 -6.844 26.523 1.00 77.81 678 ASP A N 1
ATOM 5333 C CA . ASP A 1 678 ? -13.734 -6.578 27.807 1.00 77.81 678 ASP A CA 1
ATOM 5334 C C . ASP A 1 678 ? -15.192 -6.109 27.776 1.00 77.81 678 ASP A C 1
ATOM 5336 O O . ASP A 1 678 ? -15.908 -6.252 28.769 1.00 77.81 678 ASP A O 1
ATOM 5340 N N . ARG A 1 679 ? -15.690 -5.628 26.636 1.00 78.50 679 ARG A N 1
ATOM 5341 C CA . ARG A 1 679 ? -17.095 -5.228 26.481 1.00 78.50 679 ARG A CA 1
ATOM 5342 C C . ARG A 1 679 ? -18.084 -6.382 26.635 1.00 78.50 679 ARG A C 1
ATOM 5344 O O . ARG A 1 679 ? -19.275 -6.133 26.795 1.00 78.50 679 ARG A O 1
ATOM 5351 N N . PHE A 1 680 ? -17.601 -7.621 26.605 1.00 80.00 680 PHE A N 1
ATOM 5352 C CA . PHE A 1 680 ? -18.399 -8.822 26.828 1.00 80.00 680 PHE A CA 1
ATOM 5353 C C . PHE A 1 680 ? -18.387 -9.281 28.300 1.00 80.00 680 PHE A C 1
ATOM 5355 O O . PHE A 1 680 ? -19.125 -10.203 28.631 1.00 80.00 680 PHE A O 1
ATOM 5362 N N . TYR A 1 681 ? -17.631 -8.633 29.206 1.00 71.88 681 TYR A N 1
ATOM 5363 C CA . TYR A 1 681 ? -17.456 -9.093 30.598 1.00 71.88 681 TYR A CA 1
ATOM 5364 C C . TYR A 1 681 ? -18.712 -9.131 31.464 1.00 71.88 681 TYR A C 1
ATOM 5366 O O . TYR A 1 681 ? -18.766 -9.901 32.417 1.00 71.88 681 TYR A O 1
ATOM 5374 N N . SER A 1 682 ? -19.728 -8.325 31.161 1.00 68.94 682 SER A N 1
ATOM 5375 C CA . SER A 1 682 ? -20.984 -8.340 31.919 1.00 68.94 682 SER A CA 1
ATOM 5376 C C . SER A 1 682 ? -21.930 -9.481 31.519 1.00 68.94 682 SER A C 1
ATOM 5378 O O . SER A 1 682 ? -23.031 -9.584 32.061 1.00 68.94 682 SER A O 1
ATOM 5380 N N . CYS A 1 683 ? -21.543 -10.333 30.566 1.00 71.94 683 CYS A N 1
ATOM 5381 C CA . CYS A 1 683 ? -22.435 -11.327 29.976 1.00 71.94 683 CYS A CA 1
ATOM 5382 C C . CYS A 1 683 ? -22.335 -12.677 30.691 1.00 71.94 683 CYS A C 1
ATOM 5384 O O . CYS A 1 683 ? -21.253 -13.123 31.053 1.00 71.94 683 CYS A O 1
ATOM 5386 N N . LYS A 1 684 ? -23.480 -13.348 30.880 1.00 73.12 684 LYS A N 1
ATOM 5387 C CA . LYS A 1 684 ? -23.567 -14.625 31.615 1.00 73.12 684 LYS A CA 1
ATOM 5388 C C . LYS A 1 684 ? -23.187 -15.853 30.781 1.00 73.12 684 LYS A C 1
ATOM 5390 O O . LYS A 1 684 ? -23.102 -16.947 31.321 1.00 73.12 684 LYS A O 1
ATOM 5395 N N . GLY A 1 685 ? -23.017 -15.685 29.472 1.00 81.75 685 GLY A N 1
ATOM 5396 C CA . GLY A 1 685 ? -22.619 -16.743 28.552 1.00 81.75 685 GLY A CA 1
ATOM 5397 C C . GLY A 1 685 ? -22.578 -16.250 27.110 1.00 81.75 685 GLY A C 1
ATOM 5398 O O . GLY A 1 685 ? -23.230 -15.259 26.756 1.00 81.75 685 GLY A O 1
ATOM 5399 N N . LEU A 1 686 ? -21.826 -16.966 26.279 1.00 89.81 686 LEU A N 1
ATOM 5400 C CA . LEU A 1 686 ? -21.668 -16.709 24.852 1.00 89.81 686 LEU A CA 1
ATOM 5401 C C . LEU A 1 686 ? -21.999 -17.980 24.062 1.00 89.81 686 LEU A C 1
ATOM 5403 O O . LEU A 1 686 ? -21.638 -19.077 24.470 1.00 89.81 686 LEU A O 1
ATOM 5407 N N . GLN A 1 687 ? -22.662 -17.840 22.921 1.00 92.69 687 GLN A N 1
ATOM 5408 C CA . GLN A 1 687 ? -22.816 -18.905 21.936 1.00 92.69 687 GLN A CA 1
ATOM 5409 C C . GLN A 1 687 ? -22.373 -18.379 20.573 1.00 92.69 687 GLN A C 1
ATOM 5411 O O . GLN A 1 687 ? -22.841 -17.327 20.138 1.00 92.69 687 GLN A O 1
ATOM 5416 N N . ILE A 1 688 ? -21.486 -19.110 19.901 1.00 94.94 688 ILE A N 1
ATOM 5417 C CA . ILE A 1 688 ? -21.011 -18.778 18.555 1.00 94.94 688 ILE A CA 1
ATOM 5418 C C . ILE A 1 688 ? -21.514 -19.863 17.611 1.00 94.94 688 ILE A C 1
ATOM 5420 O O . ILE A 1 688 ? -21.167 -21.028 17.757 1.00 94.94 688 ILE A O 1
ATOM 5424 N N . ASP A 1 689 ? -22.365 -19.491 16.662 1.00 95.12 689 ASP A N 1
ATOM 5425 C CA . ASP A 1 689 ? -23.124 -20.410 15.820 1.00 95.12 689 ASP A CA 1
ATOM 5426 C C . ASP A 1 689 ? -23.840 -21.483 16.667 1.00 95.12 689 ASP A C 1
ATOM 5428 O O . ASP A 1 689 ? -24.818 -21.181 17.356 1.00 95.12 689 ASP A O 1
ATOM 5432 N N . ASN A 1 690 ? -23.344 -22.723 16.652 1.00 91.88 690 ASN A N 1
ATOM 5433 C CA . ASN A 1 690 ? -23.888 -23.850 17.416 1.00 91.88 690 ASN A CA 1
ATOM 5434 C C . ASN A 1 690 ? -23.001 -24.260 18.611 1.00 91.88 690 ASN A C 1
ATOM 5436 O O . ASN A 1 690 ? -23.277 -25.273 19.251 1.00 91.88 690 ASN A O 1
ATOM 5440 N N . ASP A 1 691 ? -21.942 -23.502 18.902 1.00 94.12 691 ASP A N 1
ATOM 5441 C CA . ASP A 1 691 ? -20.950 -23.792 19.939 1.00 94.12 691 ASP A CA 1
ATOM 5442 C C . ASP A 1 691 ? -21.181 -22.950 21.207 1.00 94.12 691 ASP A C 1
ATOM 5444 O O . ASP A 1 691 ? -21.115 -21.716 21.141 1.00 94.12 691 ASP A O 1
ATOM 5448 N N . PRO A 1 692 ? -21.462 -23.580 22.365 1.00 91.94 692 PRO A N 1
ATOM 5449 C CA . PRO A 1 692 ? -21.677 -22.873 23.623 1.00 91.94 692 PRO A CA 1
ATOM 5450 C C . PRO A 1 692 ? -20.368 -22.603 24.382 1.00 91.94 692 PRO A C 1
ATOM 5452 O O . PRO A 1 692 ? -19.493 -23.459 24.487 1.00 91.94 692 PRO A O 1
ATOM 5455 N N . PHE A 1 693 ? -20.289 -21.424 24.997 1.00 88.75 693 PHE A N 1
ATOM 5456 C CA . PHE A 1 693 ? -19.156 -20.918 25.775 1.00 88.75 693 PHE A CA 1
ATOM 5457 C C . PHE A 1 693 ? -19.649 -20.278 27.093 1.00 88.75 693 PHE A C 1
ATOM 5459 O O . PHE A 1 693 ? -19.668 -19.048 27.223 1.00 88.75 693 PHE A O 1
ATOM 5466 N N . PRO A 1 694 ? -20.105 -21.090 28.069 1.00 75.06 694 PRO A N 1
ATOM 5467 C CA . PRO A 1 694 ? -20.742 -20.598 29.295 1.00 75.06 694 PRO A CA 1
ATOM 5468 C C . PRO A 1 694 ? -19.756 -19.994 30.313 1.00 75.06 694 PRO A C 1
ATOM 5470 O O . PRO A 1 694 ? -20.090 -19.005 30.956 1.00 75.06 694 PRO A O 1
ATOM 5473 N N . ASP A 1 695 ? -18.528 -20.521 30.409 1.00 69.19 695 ASP A N 1
ATOM 5474 C CA . ASP A 1 695 ? -17.588 -20.226 31.511 1.00 69.19 695 ASP A CA 1
ATOM 5475 C C . ASP A 1 695 ? -16.463 -19.234 31.150 1.00 69.19 695 ASP A C 1
ATOM 5477 O O . ASP A 1 695 ? -15.449 -19.131 31.839 1.00 69.19 695 ASP A O 1
ATOM 5481 N N . LEU A 1 696 ? -16.590 -18.514 30.035 1.00 62.50 696 LEU A N 1
ATOM 5482 C CA . LEU A 1 696 ? -15.461 -17.793 29.428 1.00 62.50 696 LEU A CA 1
ATOM 5483 C C . LEU A 1 696 ? -15.315 -16.328 29.843 1.00 62.50 696 LEU A C 1
ATOM 5485 O O . LEU A 1 696 ? -14.378 -15.659 29.419 1.00 62.50 696 LEU A O 1
ATOM 5489 N N . ILE A 1 697 ? -16.196 -15.822 30.700 1.00 61.25 697 ILE A N 1
ATOM 5490 C CA . ILE A 1 697 ? -16.335 -14.387 30.943 1.00 61.25 697 ILE A CA 1
ATOM 5491 C C . ILE A 1 697 ? -15.936 -14.056 32.390 1.00 61.25 697 ILE A C 1
ATOM 5493 O O . ILE A 1 697 ? -16.739 -13.648 33.222 1.00 61.25 697 ILE A O 1
ATOM 5497 N N . GLY A 1 698 ? -14.655 -14.274 32.702 1.00 49.91 698 GLY A N 1
ATOM 5498 C CA . GLY A 1 698 ? -14.064 -13.949 34.001 1.00 49.91 698 GLY A CA 1
ATOM 5499 C C . GLY A 1 698 ? -12.546 -13.767 33.927 1.00 49.91 698 GLY A C 1
ATOM 5500 O O . GLY A 1 698 ? -11.799 -14.730 34.050 1.00 49.91 698 GLY A O 1
ATOM 5501 N N . GLY A 1 699 ? -12.079 -12.525 33.735 1.00 54.69 699 GLY A N 1
ATOM 5502 C CA . GLY A 1 699 ? -10.703 -12.108 34.065 1.00 54.69 699 GLY A CA 1
ATOM 5503 C C . GLY A 1 699 ? -9.672 -11.922 32.933 1.00 54.69 699 GLY A C 1
ATOM 5504 O O . GLY A 1 699 ? -8.571 -11.463 33.230 1.00 54.69 699 GLY A O 1
ATOM 5505 N N . LYS A 1 700 ? -9.967 -12.220 31.656 1.00 57.66 700 LYS A N 1
ATOM 5506 C CA . LYS A 1 700 ? -8.998 -12.079 30.536 1.00 57.66 700 LYS A CA 1
ATOM 5507 C C . LYS A 1 700 ? -9.304 -10.896 29.618 1.00 57.66 700 LYS A C 1
ATOM 5509 O O . LYS A 1 700 ? -10.373 -10.921 29.030 1.00 57.66 700 LYS A O 1
ATOM 5514 N N . LYS A 1 701 ? -8.333 -9.973 29.422 1.00 67.31 701 LYS A N 1
ATOM 5515 C CA . LYS A 1 701 ? -8.409 -8.720 28.613 1.00 67.31 701 LYS A CA 1
ATOM 5516 C C . LYS A 1 701 ? -9.010 -8.872 27.201 1.00 67.31 701 LYS A C 1
ATOM 5518 O O . LYS A 1 701 ? -9.646 -7.942 26.706 1.00 67.31 701 LYS A O 1
ATOM 5523 N N . SER A 1 702 ? -8.789 -10.014 26.567 1.00 81.94 702 SER A N 1
ATOM 5524 C CA . SER A 1 702 ? -9.336 -10.376 25.263 1.00 81.94 702 SER A CA 1
ATOM 5525 C C . SER A 1 702 ? -9.369 -11.899 25.121 1.00 81.94 702 SER A C 1
ATOM 5527 O O . SER A 1 702 ? -8.606 -12.607 25.787 1.00 81.94 702 SER A O 1
ATOM 5529 N N . ILE A 1 703 ? -10.272 -12.413 24.284 1.00 86.62 703 ILE A N 1
ATOM 5530 C CA . ILE A 1 703 ? -10.413 -13.852 24.017 1.00 86.62 703 ILE A CA 1
ATOM 5531 C C . ILE A 1 703 ? -10.496 -14.065 22.510 1.00 86.62 703 ILE A C 1
ATOM 5533 O O . ILE A 1 703 ? -11.370 -13.492 21.859 1.00 86.62 703 ILE A O 1
ATOM 5537 N N . LEU A 1 704 ? -9.597 -14.890 21.974 1.00 90.06 704 LEU A N 1
ATOM 5538 C CA . LEU A 1 704 ? -9.549 -15.238 20.559 1.00 90.06 704 LEU A CA 1
ATOM 5539 C C . LEU A 1 704 ? -10.330 -16.528 20.298 1.00 90.06 704 LEU A C 1
ATOM 5541 O O . LEU A 1 704 ? -10.068 -17.566 20.906 1.00 90.06 704 LEU A O 1
ATOM 5545 N N . PHE A 1 705 ? -11.256 -16.468 19.349 1.00 92.25 705 PHE A N 1
ATOM 5546 C CA . PHE A 1 705 ? -11.984 -17.615 18.830 1.00 92.25 705 PHE A CA 1
ATOM 5547 C C . PHE A 1 705 ? -11.468 -17.964 17.445 1.00 92.25 705 PHE A C 1
ATOM 5549 O O . PHE A 1 705 ? -11.320 -17.096 16.582 1.00 92.25 705 PHE A O 1
ATOM 5556 N N . VAL A 1 706 ? -11.217 -19.250 17.229 1.00 91.44 706 VAL A N 1
ATOM 5557 C CA . VAL A 1 706 ? -10.747 -19.785 15.957 1.00 91.44 706 VAL A CA 1
ATOM 5558 C C . VAL A 1 706 ? -11.676 -20.891 15.512 1.00 91.44 706 VAL A C 1
ATOM 5560 O O . VAL A 1 706 ? -12.059 -21.763 16.294 1.00 91.44 706 VAL A O 1
ATOM 5563 N N . LYS A 1 707 ? -12.025 -20.842 14.233 1.00 89.12 707 LYS A N 1
ATOM 5564 C CA . LYS A 1 707 ? -12.799 -21.874 13.578 1.00 89.12 707 LYS A CA 1
ATOM 5565 C C . LYS A 1 707 ? -11.880 -22.982 13.084 1.00 89.12 707 LYS A C 1
ATOM 5567 O O . LYS A 1 707 ? -10.906 -22.724 12.364 1.00 89.12 707 LYS A O 1
ATOM 5572 N N . ASP A 1 708 ? -12.201 -24.196 13.496 1.00 81.75 708 ASP A N 1
ATOM 5573 C CA . ASP A 1 708 ? -11.580 -25.433 13.047 1.00 81.75 708 ASP A CA 1
ATOM 5574 C C . ASP A 1 708 ? -12.116 -25.791 11.652 1.00 81.75 708 ASP A C 1
ATOM 5576 O O . ASP A 1 708 ? -13.331 -25.837 11.451 1.00 81.75 708 ASP A O 1
ATOM 5580 N N . LYS A 1 709 ? -11.231 -25.971 10.662 1.00 71.19 709 LYS A N 1
ATOM 5581 C CA . LYS A 1 709 ? -11.653 -26.167 9.265 1.00 71.19 709 LYS A CA 1
ATOM 5582 C C . LYS A 1 709 ? -12.217 -27.568 9.016 1.00 71.19 709 LYS A C 1
ATOM 5584 O O . LYS A 1 709 ? -13.141 -27.681 8.215 1.00 71.19 709 LYS A O 1
ATOM 5589 N N . GLY A 1 710 ? -11.691 -28.600 9.682 1.00 69.69 710 GLY A N 1
ATOM 5590 C CA . GLY A 1 710 ? -12.145 -29.982 9.506 1.00 69.69 710 GLY A CA 1
ATOM 5591 C C . GLY A 1 710 ? -13.525 -30.227 10.111 1.00 69.69 710 GLY A C 1
ATOM 5592 O O . GLY A 1 710 ? -14.410 -30.787 9.468 1.00 69.69 710 GLY A O 1
ATOM 5593 N N . THR A 1 711 ? -13.741 -29.746 11.334 1.00 78.75 711 THR A N 1
ATOM 5594 C CA . THR A 1 711 ? -14.991 -29.961 12.080 1.00 78.75 711 THR A CA 1
ATOM 5595 C C . THR A 1 711 ? -16.014 -28.840 11.898 1.00 78.75 711 THR A C 1
ATOM 5597 O O . THR A 1 711 ? -17.191 -29.025 12.212 1.00 78.75 711 THR A O 1
ATOM 5600 N N . ASN A 1 712 ? -15.591 -27.670 11.400 1.00 79.25 712 ASN A N 1
ATOM 5601 C CA . ASN A 1 712 ? -16.407 -26.456 11.296 1.00 79.25 712 ASN A CA 1
ATOM 5602 C C . ASN A 1 712 ? -16.953 -25.983 12.668 1.00 79.25 712 ASN A C 1
ATOM 5604 O O . ASN A 1 712 ? -18.019 -25.366 12.733 1.00 79.25 712 ASN A O 1
ATOM 5608 N N . ARG A 1 713 ? -16.226 -26.279 13.759 1.00 91.19 713 ARG A N 1
ATOM 5609 C CA . ARG A 1 713 ? -16.547 -25.912 15.154 1.00 91.19 713 ARG A CA 1
ATOM 5610 C C . ARG A 1 713 ? -15.653 -24.776 15.655 1.00 91.19 713 ARG A C 1
ATOM 5612 O O . ARG A 1 713 ? -14.500 -24.648 15.240 1.00 91.19 713 ARG A O 1
ATOM 5619 N N . TRP A 1 714 ? -16.164 -23.966 16.576 1.00 93.00 714 TRP A N 1
ATOM 5620 C CA . TRP A 1 714 ? -15.408 -22.893 17.225 1.00 93.00 714 TRP A CA 1
ATOM 5621 C C . TRP A 1 714 ? -14.646 -23.391 18.452 1.00 93.00 714 TRP A C 1
ATOM 5623 O O . TRP A 1 714 ? -15.178 -24.131 19.277 1.00 93.00 714 TRP A O 1
ATOM 5633 N N . LYS A 1 715 ? -13.399 -22.940 18.602 1.00 90.75 715 LYS A N 1
ATOM 5634 C CA . LYS A 1 715 ? -12.535 -23.221 19.755 1.00 90.75 715 LYS A CA 1
ATOM 5635 C C . LYS A 1 715 ? -11.914 -21.917 20.264 1.00 90.75 715 LYS A C 1
ATOM 5637 O O . LYS A 1 715 ? -11.697 -20.978 19.496 1.00 90.75 715 LYS A O 1
ATOM 5642 N N . VAL A 1 716 ? -11.618 -21.855 21.561 1.00 87.56 716 VAL A N 1
ATOM 5643 C CA . VAL A 1 716 ? -10.868 -20.737 22.154 1.00 87.56 716 VAL A CA 1
ATOM 5644 C C . VAL A 1 716 ? -9.380 -20.981 21.972 1.00 87.56 716 VAL A C 1
ATOM 5646 O O . VAL A 1 716 ? -8.875 -22.052 22.300 1.00 87.56 716 VAL A O 1
ATOM 5649 N N . MET A 1 717 ? -8.670 -19.960 21.511 1.00 76.69 717 MET A N 1
ATOM 5650 C CA . MET A 1 717 ? -7.218 -19.939 21.442 1.00 76.69 717 MET A CA 1
ATOM 5651 C C . MET A 1 717 ? -6.679 -18.827 22.346 1.00 76.69 717 MET A C 1
ATOM 5653 O O . MET A 1 717 ? -7.335 -17.811 22.555 1.00 76.69 717 MET A O 1
ATOM 5657 N N . GLY A 1 718 ? -5.500 -19.041 22.938 1.00 68.75 718 GLY A N 1
ATOM 5658 C CA . GLY A 1 718 ? -4.944 -18.141 23.956 1.00 68.75 718 GLY A CA 1
ATOM 5659 C C . GLY A 1 718 ? -4.795 -16.684 23.499 1.00 68.75 718 GLY A C 1
ATOM 5660 O O . GLY A 1 718 ? -5.309 -15.796 24.172 1.00 68.75 718 GLY A O 1
ATOM 5661 N N . ASP A 1 719 ? -4.108 -16.452 22.377 1.00 71.50 719 ASP A N 1
ATOM 5662 C CA . ASP A 1 719 ? -3.792 -15.124 21.834 1.00 71.50 719 ASP A CA 1
ATOM 5663 C C . ASP A 1 719 ? -3.540 -15.172 20.308 1.00 71.50 719 ASP A C 1
ATOM 5665 O O . ASP A 1 719 ? -3.468 -16.244 19.697 1.00 71.50 719 ASP A O 1
ATOM 5669 N N . THR A 1 720 ? -3.409 -13.999 19.681 1.00 63.81 720 THR A N 1
ATOM 5670 C CA . THR A 1 720 ? -3.126 -13.840 18.242 1.00 63.81 720 THR A CA 1
ATOM 5671 C C . THR A 1 720 ? -1.707 -14.258 17.855 1.00 63.81 720 THR A C 1
ATOM 5673 O O . THR A 1 720 ? -1.470 -14.604 16.697 1.00 63.81 720 THR A O 1
ATOM 5676 N N . TYR A 1 721 ? -0.769 -14.305 18.804 1.00 66.62 721 TYR A N 1
ATOM 5677 C CA . TYR A 1 721 ? 0.571 -14.836 18.559 1.00 66.62 721 TYR A CA 1
ATOM 5678 C C . TYR A 1 721 ? 0.502 -16.329 18.216 1.00 66.62 721 TYR A C 1
ATOM 5680 O O . TYR A 1 721 ? 1.089 -16.764 17.226 1.00 66.62 721 TYR A O 1
ATOM 5688 N N . ARG A 1 722 ? -0.316 -17.104 18.940 1.00 66.50 722 ARG A N 1
ATOM 5689 C CA . ARG A 1 722 ? -0.596 -18.512 18.612 1.00 66.50 722 ARG A CA 1
ATOM 5690 C C . ARG A 1 722 ? -1.263 -18.677 17.246 1.00 66.50 722 ARG A C 1
ATOM 5692 O O . ARG A 1 722 ? -0.996 -19.664 16.565 1.00 66.50 722 ARG A O 1
ATOM 5699 N N . LEU A 1 723 ? -2.072 -17.704 16.809 1.00 71.12 723 LEU A N 1
ATOM 5700 C CA . LEU A 1 723 ? -2.656 -17.706 15.461 1.00 71.12 723 LEU A CA 1
ATOM 5701 C C . LEU A 1 723 ? -1.553 -17.623 14.408 1.00 71.12 723 LEU A C 1
ATOM 5703 O O . LEU A 1 723 ? -1.505 -18.466 13.514 1.00 71.12 723 LEU A O 1
ATOM 5707 N N . SER A 1 724 ? -0.624 -16.677 14.565 1.00 68.12 724 SER A N 1
ATOM 5708 C CA . SER A 1 724 ? 0.534 -16.571 13.675 1.00 68.12 724 SER A CA 1
ATOM 5709 C C . SER A 1 724 ? 1.442 -17.800 13.754 1.00 68.12 724 SER A C 1
ATOM 5711 O O . SER A 1 724 ? 1.935 -18.248 12.726 1.00 68.12 724 SER A O 1
ATOM 5713 N N . ALA A 1 725 ? 1.643 -18.380 14.942 1.00 62.06 725 ALA A N 1
ATOM 5714 C CA . ALA A 1 725 ? 2.466 -19.576 15.129 1.00 62.06 725 ALA A CA 1
ATOM 5715 C C . ALA A 1 725 ? 1.857 -20.834 14.482 1.00 62.06 725 ALA A C 1
ATOM 5717 O O . ALA A 1 725 ? 2.594 -21.702 14.029 1.00 62.06 725 ALA A O 1
ATOM 5718 N N . SER A 1 726 ? 0.526 -20.909 14.354 1.00 60.72 726 SER A N 1
ATOM 5719 C CA . SER A 1 726 ? -0.155 -21.927 13.528 1.00 60.72 726 SER A CA 1
ATOM 5720 C C . SER A 1 726 ? 0.001 -21.686 12.014 1.00 60.72 726 SER A C 1
ATOM 5722 O O . SER A 1 726 ? -0.537 -22.428 11.194 1.00 60.72 726 SER A O 1
ATOM 5724 N N . GLY A 1 727 ? 0.699 -20.605 11.650 1.00 64.94 727 GLY A N 1
ATOM 5725 C CA . GLY A 1 727 ? 0.957 -20.108 10.305 1.00 64.94 727 GLY A CA 1
ATOM 5726 C C . GLY A 1 727 ? -0.278 -19.577 9.561 1.00 64.94 727 GLY A C 1
ATOM 5727 O O . GLY A 1 727 ? -0.206 -19.256 8.374 1.00 64.94 727 GLY A O 1
ATOM 5728 N N . ARG A 1 728 ? -1.393 -19.392 10.274 1.00 74.31 728 ARG A N 1
ATOM 5729 C CA . ARG A 1 728 ? -2.527 -18.588 9.809 1.00 74.31 728 ARG A CA 1
ATOM 5730 C C . ARG A 1 728 ? -2.141 -17.106 9.780 1.00 74.31 728 ARG A C 1
ATOM 5732 O O . ARG A 1 728 ? -1.247 -16.656 10.502 1.00 74.31 728 ARG A O 1
ATOM 5739 N N . ARG A 1 729 ? -2.827 -16.316 8.953 1.00 77.44 729 ARG A N 1
ATOM 5740 C CA . ARG A 1 729 ? -2.655 -14.859 8.954 1.00 77.44 729 ARG A CA 1
ATOM 5741 C C . ARG A 1 729 ? -3.291 -14.219 10.173 1.00 77.44 729 ARG A C 1
ATOM 5743 O O . ARG A 1 729 ? -4.344 -14.631 10.651 1.00 77.44 729 ARG A O 1
ATOM 5750 N N . THR A 1 730 ? -2.636 -13.160 10.615 1.00 79.31 730 THR A N 1
ATOM 5751 C CA . THR A 1 730 ? -3.154 -12.184 11.570 1.00 79.31 730 THR A CA 1
ATOM 5752 C C . THR A 1 730 ? -3.646 -10.963 10.810 1.00 79.31 730 THR A C 1
ATOM 5754 O O . THR A 1 730 ? -3.222 -10.722 9.679 1.00 79.31 730 THR A O 1
ATOM 5757 N N . ARG A 1 731 ? -4.436 -10.117 11.471 1.00 85.38 731 ARG A N 1
ATOM 5758 C CA . ARG A 1 731 ? -4.834 -8.804 10.956 1.00 85.38 731 ARG A CA 1
ATOM 5759 C C . ARG A 1 731 ? -3.666 -7.980 10.396 1.00 85.38 731 ARG A C 1
ATOM 5761 O O . ARG A 1 731 ? -3.794 -7.350 9.352 1.00 85.38 731 ARG A O 1
ATOM 5768 N N . SER A 1 732 ? -2.513 -8.004 11.065 1.00 80.75 732 SER A N 1
ATOM 5769 C CA . SER A 1 732 ? -1.324 -7.250 10.651 1.00 80.75 732 SER A CA 1
ATOM 5770 C C . SER A 1 732 ? -0.715 -7.758 9.337 1.00 80.75 732 SER A C 1
ATOM 5772 O O . SER A 1 732 ? -0.168 -6.962 8.580 1.00 80.75 732 SER A O 1
ATOM 5774 N N . THR A 1 733 ? -0.897 -9.043 9.020 1.00 81.25 733 THR A N 1
ATOM 5775 C CA . THR A 1 733 ? -0.316 -9.724 7.847 1.00 81.25 733 THR A CA 1
ATOM 5776 C C . THR A 1 733 ? -1.349 -10.094 6.781 1.00 81.25 733 THR A C 1
ATOM 5778 O O . THR A 1 733 ? -1.048 -10.822 5.839 1.00 81.25 733 THR A O 1
ATOM 5781 N N . TYR A 1 734 ? -2.576 -9.605 6.940 1.00 85.12 734 TYR A N 1
ATOM 5782 C CA . TYR A 1 734 ? -3.685 -9.805 6.021 1.00 85.12 734 TYR A CA 1
ATOM 5783 C C . TYR A 1 734 ? -3.828 -8.591 5.107 1.00 85.12 734 TYR A C 1
ATOM 5785 O O . TYR A 1 734 ? -3.724 -7.463 5.578 1.00 85.12 734 TYR A O 1
ATOM 5793 N N . GLY A 1 735 ? -4.111 -8.777 3.825 1.00 87.50 735 GLY A N 1
ATOM 5794 C CA . GLY A 1 735 ? -4.412 -7.655 2.945 1.00 87.50 735 GLY A CA 1
ATOM 5795 C C . GLY A 1 735 ? -3.579 -7.639 1.662 1.00 87.50 735 GLY A C 1
ATOM 5796 O O . GLY A 1 735 ? -2.619 -8.397 1.523 1.00 87.50 735 GLY A O 1
ATOM 5797 N N . PRO A 1 736 ? -3.988 -6.795 0.710 1.00 90.38 736 PRO A N 1
ATOM 5798 C CA . PRO A 1 736 ? -3.437 -6.745 -0.636 1.00 90.38 736 PRO A CA 1
ATOM 5799 C C . PRO A 1 736 ? -2.145 -5.919 -0.657 1.00 90.38 736 PRO A C 1
ATOM 5801 O O . PRO A 1 736 ? -1.757 -5.303 0.339 1.00 90.38 736 PRO A O 1
ATOM 5804 N N . ILE A 1 737 ? -1.481 -5.863 -1.815 1.00 91.25 737 ILE A N 1
ATOM 5805 C CA . ILE A 1 737 ? -0.138 -5.275 -1.942 1.00 91.25 737 ILE A CA 1
ATOM 5806 C C . ILE A 1 737 ? -0.090 -3.781 -1.586 1.00 91.25 737 ILE A C 1
ATOM 5808 O O . ILE A 1 737 ? 0.935 -3.325 -1.085 1.00 91.25 737 ILE A O 1
ATOM 5812 N N . HIS A 1 738 ? -1.174 -3.008 -1.750 1.00 88.31 738 HIS A N 1
ATOM 5813 C CA . HIS A 1 738 ? -1.164 -1.571 -1.405 1.00 88.31 738 HIS A CA 1
ATOM 5814 C C . HIS A 1 738 ? -0.879 -1.290 0.071 1.00 88.31 738 HIS A C 1
ATOM 5816 O O . HIS A 1 738 ? -0.457 -0.186 0.411 1.00 88.31 738 HIS A O 1
ATOM 5822 N N . ARG A 1 739 ? -1.039 -2.291 0.945 1.00 89.31 739 ARG A N 1
ATOM 5823 C CA . ARG A 1 739 ? -0.660 -2.189 2.357 1.00 89.31 739 ARG A CA 1
ATOM 5824 C C . ARG A 1 739 ? 0.846 -2.071 2.575 1.00 89.31 739 ARG A C 1
ATOM 5826 O O . ARG A 1 739 ? 1.253 -1.776 3.692 1.00 89.31 739 ARG A O 1
ATOM 5833 N N . MET A 1 740 ? 1.673 -2.211 1.538 1.00 91.31 740 MET A N 1
ATOM 5834 C CA . MET A 1 740 ? 3.108 -1.920 1.615 1.00 91.31 740 MET A CA 1
ATOM 5835 C C . MET A 1 740 ? 3.397 -0.545 2.228 1.00 91.31 740 MET A C 1
ATOM 5837 O O . MET A 1 740 ? 4.312 -0.387 3.028 1.00 91.31 740 MET A O 1
ATOM 5841 N N . TYR A 1 741 ? 2.544 0.436 1.934 1.00 90.19 741 TYR A N 1
ATOM 5842 C CA . TYR A 1 741 ? 2.648 1.802 2.438 1.00 90.19 741 TYR A CA 1
ATOM 5843 C C . TYR A 1 741 ? 2.240 1.973 3.901 1.00 90.19 741 TYR A C 1
ATOM 5845 O O . TYR A 1 741 ? 2.372 3.055 4.464 1.00 90.19 741 TYR A O 1
ATOM 5853 N N . GLU A 1 742 ? 1.778 0.902 4.535 1.00 90.12 742 GLU A N 1
ATOM 5854 C CA . GLU A 1 742 ? 1.536 0.824 5.967 1.00 90.12 742 GLU A CA 1
ATOM 5855 C C . GLU A 1 742 ? 2.727 0.246 6.750 1.00 90.12 742 GLU A C 1
ATOM 5857 O O . GLU A 1 742 ? 2.581 0.041 7.959 1.00 90.12 742 GLU A O 1
ATOM 5862 N N . SER A 1 743 ? 3.860 -0.027 6.087 1.00 90.12 743 SER A N 1
ATOM 5863 C CA . SER A 1 743 ? 5.113 -0.480 6.706 1.00 90.12 743 SER A CA 1
ATOM 5864 C C . SER A 1 743 ? 5.468 0.365 7.930 1.00 90.12 743 SER A C 1
ATOM 5866 O O . SER A 1 743 ? 5.419 1.591 7.872 1.00 90.12 743 SER A O 1
ATOM 5868 N N . SER A 1 744 ? 5.839 -0.280 9.035 1.00 88.81 744 SER A N 1
ATOM 5869 C CA . SER A 1 744 ? 6.282 0.399 10.264 1.00 88.81 744 SER A CA 1
ATOM 5870 C C . SER A 1 744 ? 7.689 1.004 10.170 1.00 88.81 744 SER A C 1
ATOM 5872 O O . SER A 1 744 ? 8.160 1.663 11.096 1.00 88.81 744 SER A O 1
ATOM 5874 N N . ARG A 1 745 ? 8.374 0.772 9.048 1.00 86.75 745 ARG A N 1
ATOM 5875 C CA . ARG A 1 745 ? 9.740 1.218 8.760 1.00 86.75 745 ARG A CA 1
ATOM 5876 C C . ARG A 1 745 ? 9.838 1.753 7.332 1.00 86.75 745 ARG A C 1
ATOM 5878 O O . ARG A 1 745 ? 8.965 1.414 6.519 1.00 86.75 745 ARG A O 1
ATOM 5885 N N . PRO A 1 746 ? 10.912 2.498 6.998 1.00 89.38 746 PRO A N 1
ATOM 5886 C CA . PRO A 1 746 ? 11.212 2.853 5.618 1.00 89.38 746 PRO A CA 1
ATOM 5887 C C . PRO A 1 746 ? 11.116 1.638 4.695 1.00 89.38 746 PRO A C 1
ATOM 5889 O O . PRO A 1 746 ? 11.562 0.544 5.047 1.00 89.38 746 PRO A O 1
ATOM 5892 N N . LEU A 1 747 ? 10.533 1.828 3.511 1.00 91.62 747 LEU A N 1
ATOM 5893 C CA . LEU A 1 747 ? 10.428 0.752 2.531 1.00 91.62 747 LEU A CA 1
ATOM 5894 C C . LEU A 1 747 ? 11.822 0.327 2.084 1.00 91.62 747 LEU A C 1
ATOM 5896 O O . LEU A 1 747 ? 12.564 1.126 1.517 1.00 91.62 747 LEU A O 1
ATOM 5900 N N . ILE A 1 748 ? 12.166 -0.940 2.287 1.00 91.56 748 ILE A N 1
ATOM 5901 C CA . ILE A 1 748 ? 13.446 -1.460 1.816 1.00 91.56 748 ILE A CA 1
ATOM 5902 C C . ILE A 1 748 ? 13.263 -2.025 0.410 1.00 91.56 748 ILE A C 1
ATOM 5904 O O . ILE A 1 748 ? 12.442 -2.913 0.194 1.00 91.56 748 ILE A O 1
ATOM 5908 N N . ILE A 1 749 ? 14.024 -1.507 -0.549 1.00 95.31 749 ILE A N 1
ATOM 5909 C CA . ILE A 1 749 ? 14.011 -1.937 -1.946 1.00 95.31 749 ILE A CA 1
ATOM 5910 C C . ILE A 1 749 ? 15.326 -2.653 -2.226 1.00 95.31 749 ILE A C 1
ATOM 5912 O O . ILE A 1 749 ? 16.388 -2.038 -2.281 1.00 95.31 749 ILE A O 1
ATOM 5916 N N . THR A 1 750 ? 15.249 -3.963 -2.398 1.00 94.75 750 THR A N 1
ATOM 5917 C CA . THR A 1 750 ? 16.389 -4.839 -2.628 1.00 94.75 750 THR A CA 1
ATOM 5918 C C . THR A 1 750 ? 16.564 -5.109 -4.119 1.00 94.75 750 THR A C 1
ATOM 5920 O O . THR A 1 750 ? 15.697 -5.701 -4.767 1.00 94.75 750 THR A O 1
ATOM 5923 N N . VAL A 1 751 ? 17.709 -4.689 -4.656 1.00 95.75 751 VAL A N 1
ATOM 5924 C CA . VAL A 1 751 ? 18.102 -4.862 -6.063 1.00 95.75 751 VAL A CA 1
ATOM 5925 C C . VAL A 1 751 ? 19.252 -5.870 -6.200 1.00 95.75 751 VAL A C 1
ATOM 5927 O O . VAL A 1 751 ? 20.024 -6.033 -5.258 1.00 95.75 751 VAL A O 1
ATOM 5930 N N . PRO A 1 752 ? 19.432 -6.531 -7.355 1.00 95.06 752 PRO A N 1
ATOM 5931 C CA . PRO A 1 752 ? 20.540 -7.465 -7.558 1.00 95.06 752 PRO A CA 1
ATOM 5932 C C . PRO A 1 752 ? 21.923 -6.795 -7.419 1.00 95.06 752 PRO A C 1
ATOM 5934 O O . PRO A 1 752 ? 22.164 -5.742 -8.015 1.00 95.06 752 PRO A O 1
ATOM 5937 N N . SER A 1 753 ? 22.859 -7.424 -6.695 1.00 92.50 753 SER A N 1
ATOM 5938 C CA . SER A 1 753 ? 24.259 -6.960 -6.513 1.00 92.50 753 SER A CA 1
ATOM 5939 C C . SER A 1 753 ? 25.166 -7.139 -7.743 1.00 92.50 753 SER A C 1
ATOM 5941 O O . SER A 1 753 ? 26.336 -6.758 -7.728 1.00 92.50 753 SER A O 1
ATOM 5943 N N . MET A 1 754 ? 24.662 -7.740 -8.822 1.00 86.88 754 MET A N 1
ATOM 5944 C CA . MET A 1 754 ? 25.426 -8.001 -10.049 1.00 86.88 754 MET A CA 1
ATOM 5945 C C . MET A 1 754 ? 25.838 -6.720 -10.802 1.00 86.88 754 MET A C 1
ATOM 5947 O O . MET A 1 754 ? 25.191 -5.685 -10.677 1.00 86.88 754 MET A O 1
ATOM 5951 N N . MET A 1 755 ? 26.891 -6.805 -11.634 1.00 77.62 755 MET A N 1
ATOM 5952 C CA . MET A 1 755 ? 27.438 -5.648 -12.373 1.00 77.62 755 MET A CA 1
ATOM 5953 C C . MET A 1 755 ? 26.423 -4.948 -13.291 1.00 77.62 755 MET A C 1
ATOM 5955 O O . MET A 1 755 ? 26.467 -3.727 -13.403 1.00 77.62 755 MET A O 1
ATOM 5959 N N . ASP A 1 756 ? 25.541 -5.697 -13.960 1.00 82.31 756 ASP A N 1
ATOM 5960 C CA . ASP A 1 756 ? 24.490 -5.130 -14.815 1.00 82.31 756 ASP A CA 1
ATOM 5961 C C . ASP A 1 756 ? 23.143 -5.153 -14.087 1.00 82.31 756 ASP A C 1
ATOM 5963 O O . ASP A 1 756 ? 22.351 -6.085 -14.219 1.00 82.31 756 ASP A O 1
ATOM 5967 N N . ASN A 1 757 ? 22.917 -4.135 -13.257 1.00 86.56 757 ASN A N 1
ATOM 5968 C CA . ASN A 1 757 ? 21.692 -3.963 -12.475 1.00 86.56 757 ASN A CA 1
ATOM 5969 C C . ASN A 1 757 ? 20.978 -2.628 -12.753 1.00 86.56 757 ASN A C 1
ATOM 5971 O O . ASN A 1 757 ? 20.109 -2.209 -11.986 1.00 86.56 757 ASN A O 1
ATOM 5975 N N . SER A 1 758 ? 21.330 -1.959 -13.854 1.00 90.69 758 SER A N 1
ATOM 5976 C CA . SER A 1 758 ? 20.850 -0.616 -14.204 1.00 90.69 758 SER A CA 1
ATOM 5977 C C . SER A 1 758 ? 19.319 -0.516 -14.251 1.00 90.69 758 SER A C 1
ATOM 5979 O O . SER A 1 758 ? 18.744 0.397 -13.658 1.00 90.69 758 SER A O 1
ATOM 5981 N N . ALA A 1 759 ? 18.648 -1.491 -14.870 1.00 92.69 759 ALA A N 1
ATOM 5982 C CA . ALA A 1 759 ? 17.189 -1.541 -14.954 1.00 92.69 759 ALA A CA 1
ATOM 5983 C C . ALA A 1 759 ? 16.515 -1.702 -13.577 1.00 92.69 759 ALA A C 1
ATOM 5985 O O . ALA A 1 759 ? 15.504 -1.054 -13.305 1.00 92.69 759 ALA A O 1
ATOM 5986 N N . PHE A 1 760 ? 17.088 -2.524 -12.689 1.00 95.62 760 PHE A N 1
ATOM 5987 C CA . PHE A 1 760 ? 16.558 -2.752 -11.339 1.00 95.62 760 PHE A CA 1
ATOM 5988 C C . PHE A 1 760 ? 16.778 -1.537 -10.437 1.00 95.62 760 PHE A C 1
ATOM 5990 O O . PHE A 1 760 ? 15.868 -1.140 -9.714 1.00 95.62 760 PHE A O 1
ATOM 5997 N N . ASN A 1 761 ? 17.953 -0.905 -10.533 1.00 94.31 761 ASN A N 1
ATOM 5998 C CA . ASN A 1 761 ? 18.247 0.359 -9.860 1.00 94.31 761 ASN A CA 1
ATOM 5999 C C . ASN A 1 761 ? 17.293 1.463 -10.308 1.00 94.31 761 ASN A C 1
ATOM 6001 O O . ASN A 1 761 ? 16.729 2.166 -9.474 1.00 94.31 761 ASN A O 1
ATOM 6005 N N . HIS A 1 762 ? 17.059 1.581 -11.617 1.00 95.56 762 HIS A N 1
ATOM 6006 C CA . HIS A 1 762 ? 16.099 2.539 -12.152 1.00 95.56 762 HIS A CA 1
ATOM 6007 C C . HIS A 1 762 ? 14.692 2.295 -11.599 1.00 95.56 762 HIS A C 1
ATOM 6009 O O . HIS A 1 762 ? 14.076 3.229 -11.094 1.00 95.56 762 HIS A O 1
ATOM 6015 N N . ALA A 1 763 ? 14.200 1.051 -11.631 1.00 96.38 763 ALA A N 1
ATOM 6016 C CA . ALA A 1 763 ? 12.899 0.703 -11.058 1.00 96.38 763 ALA A CA 1
ATOM 6017 C C . ALA A 1 763 ? 12.826 1.041 -9.558 1.00 96.38 763 ALA A C 1
ATOM 6019 O O . ALA A 1 763 ? 11.864 1.671 -9.120 1.00 96.38 763 ALA A O 1
ATOM 6020 N N . GLY A 1 764 ? 13.869 0.712 -8.787 1.00 96.56 764 GLY A N 1
ATOM 6021 C CA . GLY A 1 764 ? 13.962 1.063 -7.370 1.00 96.56 764 GLY A CA 1
ATOM 6022 C C . GLY A 1 764 ? 13.907 2.571 -7.116 1.00 96.56 764 GLY A C 1
ATOM 6023 O O . GLY A 1 764 ? 13.182 3.013 -6.226 1.00 96.56 764 GLY A O 1
ATOM 6024 N N . LEU A 1 765 ? 14.590 3.372 -7.941 1.00 96.19 765 LEU A N 1
ATOM 6025 C CA . LEU A 1 765 ? 14.530 4.835 -7.881 1.00 96.19 765 LEU A CA 1
ATOM 6026 C C . LEU A 1 765 ? 13.129 5.368 -8.178 1.00 96.19 765 LEU A C 1
ATOM 6028 O O . LEU A 1 765 ? 12.677 6.275 -7.486 1.00 96.19 765 LEU A O 1
ATOM 6032 N N . GLN A 1 766 ? 12.426 4.807 -9.167 1.00 95.56 766 GLN A N 1
ATOM 6033 C CA . GLN A 1 766 ? 11.057 5.231 -9.479 1.00 95.56 766 GLN A CA 1
ATOM 6034 C C . GLN A 1 766 ? 10.084 4.892 -8.341 1.00 95.56 766 GLN A C 1
ATOM 6036 O O . GLN A 1 766 ? 9.259 5.727 -7.985 1.00 95.56 766 GLN A O 1
ATOM 6041 N N . ILE A 1 767 ? 10.208 3.709 -7.730 1.00 95.31 767 ILE A N 1
ATOM 6042 C CA . ILE A 1 767 ? 9.378 3.302 -6.583 1.00 95.31 767 ILE A CA 1
ATOM 6043 C C . ILE A 1 767 ? 9.622 4.225 -5.381 1.00 95.31 767 ILE A C 1
ATOM 6045 O O . ILE A 1 767 ? 8.669 4.712 -4.772 1.00 95.31 767 ILE A O 1
ATOM 6049 N N . ALA A 1 768 ? 10.890 4.496 -5.054 1.00 95.25 768 ALA A N 1
ATOM 6050 C CA . ALA A 1 768 ? 11.249 5.399 -3.963 1.00 95.25 768 ALA A CA 1
ATOM 6051 C C . ALA A 1 768 ? 10.770 6.837 -4.227 1.00 95.25 768 ALA A C 1
ATOM 6053 O O . ALA A 1 768 ? 10.210 7.481 -3.340 1.00 95.25 768 ALA A O 1
ATOM 6054 N N . HIS A 1 769 ? 10.928 7.313 -5.466 1.00 94.56 769 HIS A N 1
ATOM 6055 C CA . HIS A 1 769 ? 10.436 8.616 -5.904 1.00 94.56 769 HIS A CA 1
ATOM 6056 C C . HIS A 1 769 ? 8.918 8.735 -5.734 1.00 94.56 769 HIS A C 1
ATOM 6058 O O . HIS A 1 769 ? 8.457 9.708 -5.143 1.00 94.56 769 HIS A O 1
ATOM 6064 N N . ASP A 1 770 ? 8.149 7.752 -6.210 1.00 92.69 770 ASP A N 1
ATOM 6065 C CA . ASP A 1 770 ? 6.685 7.751 -6.111 1.00 92.69 770 ASP A CA 1
ATOM 6066 C C . ASP A 1 770 ? 6.228 7.741 -4.642 1.00 92.69 770 ASP A C 1
ATOM 6068 O O . ASP A 1 770 ? 5.324 8.493 -4.265 1.00 92.69 770 ASP A O 1
ATOM 6072 N N . TRP A 1 771 ? 6.887 6.949 -3.785 1.00 92.75 771 TRP A N 1
ATOM 6073 C CA . TRP A 1 771 ? 6.550 6.894 -2.362 1.00 92.75 771 TRP A CA 1
ATOM 6074 C C . TRP A 1 771 ? 6.792 8.223 -1.644 1.00 92.75 771 TRP A C 1
ATOM 6076 O O . TRP A 1 771 ? 5.943 8.692 -0.879 1.00 92.75 771 TRP A O 1
ATOM 6086 N N . TYR A 1 772 ? 7.921 8.870 -1.925 1.00 91.69 772 TYR A N 1
ATOM 6087 C CA . TYR A 1 772 ? 8.229 10.169 -1.348 1.00 91.69 772 TYR A CA 1
ATOM 6088 C C . TYR A 1 772 ? 7.316 11.278 -1.899 1.00 91.69 772 TYR A C 1
ATOM 6090 O O . TYR A 1 772 ? 6.786 12.076 -1.125 1.00 91.69 772 TYR A O 1
ATOM 6098 N N . LEU A 1 773 ? 7.069 11.301 -3.212 1.00 90.25 773 LEU A N 1
ATOM 6099 C CA . LEU A 1 773 ? 6.245 12.314 -3.873 1.00 90.25 773 LEU A CA 1
ATOM 6100 C C . LEU A 1 773 ? 4.783 12.276 -3.403 1.00 90.25 773 LEU A C 1
ATOM 6102 O O . LEU A 1 773 ? 4.234 13.309 -3.024 1.00 90.25 773 LEU A O 1
ATOM 6106 N N . TYR A 1 774 ? 4.154 11.097 -3.404 1.00 88.69 774 TYR A N 1
ATOM 6107 C CA . TYR A 1 774 ? 2.724 10.964 -3.095 1.00 88.69 774 TYR A CA 1
ATOM 6108 C C . TYR A 1 774 ? 2.443 10.692 -1.614 1.00 88.69 774 TYR A C 1
ATOM 6110 O O . TYR A 1 774 ? 1.376 11.055 -1.115 1.00 88.69 774 TYR A O 1
ATOM 6118 N N . GLY A 1 775 ? 3.388 10.073 -0.901 1.00 88.94 775 GLY A N 1
ATOM 6119 C CA . GLY A 1 775 ? 3.214 9.655 0.489 1.00 88.94 775 GLY A CA 1
ATOM 6120 C C . GLY A 1 775 ? 4.064 10.388 1.510 1.00 88.94 775 GLY A C 1
ATOM 6121 O O . GLY A 1 775 ? 3.845 10.163 2.695 1.00 88.94 775 GLY A O 1
ATOM 6122 N N . ARG A 1 776 ? 5.036 11.219 1.098 1.00 88.81 776 ARG A N 1
ATOM 6123 C CA . ARG A 1 776 ? 6.075 11.775 1.994 1.00 88.81 776 ARG A CA 1
ATOM 6124 C C . ARG A 1 776 ? 6.733 10.705 2.867 1.00 88.81 776 ARG A C 1
ATOM 6126 O O . ARG A 1 776 ? 7.137 10.983 3.996 1.00 88.81 776 ARG A O 1
ATOM 6133 N N . GLY A 1 777 ? 6.798 9.483 2.347 1.00 91.06 777 GLY A N 1
ATOM 6134 C CA . GLY A 1 777 ? 7.380 8.348 3.035 1.00 91.06 777 GLY A CA 1
ATOM 6135 C C . GLY A 1 777 ? 8.863 8.191 2.736 1.00 91.06 777 GLY A C 1
ATOM 6136 O O . GLY A 1 777 ? 9.398 8.811 1.814 1.00 91.06 777 GLY A O 1
ATOM 6137 N N . ASP A 1 778 ? 9.521 7.362 3.540 1.00 92.62 778 ASP A N 1
ATOM 6138 C CA . ASP A 1 778 ? 10.931 7.025 3.371 1.00 92.62 778 ASP A CA 1
ATOM 6139 C C . ASP A 1 778 ? 11.100 5.656 2.696 1.00 92.62 778 ASP A C 1
ATOM 6141 O O . ASP A 1 778 ? 10.307 4.730 2.907 1.00 92.62 778 ASP A O 1
ATOM 6145 N N . ALA A 1 779 ? 12.147 5.531 1.886 1.00 93.38 779 ALA A N 1
ATOM 6146 C CA . ALA A 1 779 ? 12.569 4.291 1.259 1.00 93.38 779 ALA A CA 1
ATOM 6147 C C . ALA A 1 779 ? 14.098 4.199 1.262 1.00 93.38 779 ALA A C 1
ATOM 6149 O O . ALA A 1 779 ? 14.799 5.207 1.219 1.00 93.38 779 ALA A O 1
ATOM 6150 N N . GLN A 1 780 ? 14.634 2.984 1.268 1.00 91.88 780 GLN A N 1
ATOM 6151 C CA . GLN A 1 780 ? 16.064 2.727 1.171 1.00 91.88 780 GLN A CA 1
ATOM 6152 C C . GLN A 1 780 ? 16.325 1.659 0.116 1.00 91.88 780 GLN A C 1
ATOM 6154 O O . GLN A 1 780 ? 15.796 0.554 0.192 1.00 91.88 780 GLN A O 1
ATOM 6159 N N . ILE A 1 781 ? 17.159 1.996 -0.867 1.00 94.25 781 ILE A N 1
ATOM 6160 C CA . ILE A 1 781 ? 17.568 1.077 -1.930 1.00 94.25 781 ILE A CA 1
ATOM 6161 C C . ILE A 1 781 ? 18.879 0.420 -1.505 1.00 94.25 781 ILE A C 1
ATOM 6163 O O . ILE A 1 781 ? 19.852 1.120 -1.216 1.00 94.25 781 ILE A O 1
ATOM 6167 N N . VAL A 1 782 ? 18.899 -0.909 -1.464 1.00 91.69 782 VAL A N 1
ATOM 6168 C CA . VAL A 1 782 ? 20.056 -1.709 -1.050 1.00 91.69 782 VAL A CA 1
ATOM 6169 C C . VAL A 1 782 ? 20.308 -2.858 -2.024 1.00 91.69 782 VAL A C 1
ATOM 6171 O O . VAL A 1 782 ? 19.354 -3.390 -2.596 1.00 91.69 782 VAL A O 1
ATOM 6174 N N . PRO A 1 783 ? 21.566 -3.276 -2.222 1.00 92.69 783 PRO A N 1
ATOM 6175 C CA . PRO A 1 783 ? 21.854 -4.501 -2.954 1.00 92.69 783 PRO A CA 1
ATOM 6176 C C . PRO A 1 783 ? 21.421 -5.745 -2.155 1.00 92.69 783 PRO A C 1
ATOM 6178 O O . PRO A 1 783 ? 21.265 -5.700 -0.935 1.00 92.69 783 PRO A O 1
ATOM 6181 N N . ASP A 1 784 ? 21.227 -6.867 -2.842 1.00 91.00 784 ASP A N 1
ATOM 6182 C CA . ASP A 1 784 ? 20.819 -8.159 -2.267 1.00 91.00 784 ASP A CA 1
ATOM 6183 C C . ASP A 1 784 ? 21.909 -8.882 -1.455 1.00 91.00 784 ASP A C 1
ATOM 6185 O O . ASP A 1 784 ? 21.668 -9.962 -0.929 1.00 91.00 784 ASP A O 1
ATOM 6189 N N . ASP A 1 785 ? 23.096 -8.292 -1.326 1.00 88.75 785 ASP A N 1
ATOM 6190 C CA . ASP A 1 785 ? 24.159 -8.709 -0.409 1.00 88.75 785 ASP A CA 1
ATOM 6191 C C . ASP A 1 785 ? 24.322 -7.755 0.788 1.00 88.75 785 ASP A C 1
ATOM 6193 O O . ASP A 1 785 ? 25.231 -7.924 1.605 1.00 88.75 785 ASP A O 1
ATOM 6197 N N . HIS A 1 786 ? 23.428 -6.768 0.924 1.00 84.62 786 HIS A N 1
ATOM 6198 C CA . HIS A 1 786 ? 23.386 -5.906 2.095 1.00 84.62 786 HIS A CA 1
ATOM 6199 C C . HIS A 1 786 ? 23.071 -6.738 3.352 1.00 84.62 786 HIS A C 1
ATOM 6201 O O . HIS A 1 786 ? 22.171 -7.582 3.308 1.00 84.62 786 HIS A O 1
ATOM 6207 N N . PRO A 1 787 ? 23.751 -6.491 4.491 1.00 77.50 787 PRO A N 1
ATOM 6208 C CA . PRO A 1 787 ? 23.466 -7.178 5.745 1.00 77.50 787 PRO A CA 1
ATOM 6209 C C . PRO A 1 787 ? 21.978 -7.157 6.110 1.00 77.50 787 PRO A C 1
ATOM 6211 O O . PRO A 1 787 ? 21.268 -6.182 5.830 1.00 77.50 787 PRO A O 1
ATOM 6214 N N . ALA A 1 788 ? 21.522 -8.232 6.757 1.00 67.69 788 ALA A N 1
ATOM 6215 C CA . ALA A 1 788 ? 20.169 -8.305 7.287 1.00 67.69 788 ALA A CA 1
ATOM 6216 C C . ALA A 1 788 ? 19.936 -7.173 8.298 1.00 67.69 788 ALA A C 1
ATOM 6218 O O . ALA A 1 788 ? 20.801 -6.860 9.115 1.00 67.69 788 ALA A O 1
ATOM 6219 N N . PHE A 1 789 ? 18.756 -6.570 8.217 1.00 67.31 789 PHE A N 1
ATOM 6220 C CA . PHE A 1 789 ? 18.323 -5.506 9.114 1.00 67.31 789 PHE A CA 1
ATOM 6221 C C . PHE A 1 789 ? 17.934 -6.105 10.470 1.00 67.31 789 PHE A C 1
ATOM 6223 O O . PHE A 1 789 ? 17.492 -7.257 10.525 1.00 67.31 789 PHE A O 1
ATOM 6230 N N . GLU A 1 790 ? 18.084 -5.350 11.561 1.00 62.56 790 GLU A N 1
ATOM 6231 C CA . GLU A 1 790 ? 17.730 -5.863 12.889 1.00 62.56 790 GLU A CA 1
ATOM 6232 C C . GLU A 1 790 ? 16.227 -6.159 12.970 1.00 62.56 790 GLU A C 1
ATOM 6234 O O . GLU A 1 790 ? 15.373 -5.287 12.770 1.00 62.56 790 GLU A O 1
ATOM 6239 N N . LEU A 1 791 ? 15.890 -7.411 13.283 1.00 62.06 791 LEU A N 1
ATOM 6240 C CA . LEU A 1 791 ? 14.509 -7.838 13.468 1.00 62.06 791 LEU A CA 1
ATOM 6241 C C . LEU A 1 791 ? 14.006 -7.345 14.826 1.00 62.06 791 LEU A C 1
ATOM 6243 O O . LEU A 1 791 ? 14.585 -7.650 15.867 1.00 62.06 791 LEU A O 1
ATOM 6247 N N . SER A 1 792 ? 12.893 -6.612 14.825 1.00 63.84 792 SER A N 1
ATOM 6248 C CA . SER A 1 792 ? 12.169 -6.337 16.066 1.00 63.84 792 SER A CA 1
ATOM 6249 C C . SER A 1 792 ? 11.594 -7.626 16.631 1.00 63.84 792 SER A C 1
ATOM 6251 O O . SER A 1 792 ? 11.094 -8.471 15.891 1.00 63.84 792 SER A O 1
ATOM 6253 N N . SER A 1 793 ? 11.619 -7.750 17.954 1.00 58.81 793 SER A N 1
ATOM 6254 C CA . SER A 1 793 ? 10.947 -8.829 18.676 1.00 58.81 793 SER A CA 1
ATOM 6255 C C . SER A 1 793 ? 9.435 -8.606 18.813 1.00 58.81 793 SER A C 1
ATOM 6257 O O . SER A 1 793 ? 8.728 -9.511 19.254 1.00 58.81 793 SER A O 1
ATOM 6259 N N . SER A 1 794 ? 8.921 -7.423 18.447 1.00 68.94 794 SER A N 1
ATOM 6260 C CA . SER A 1 794 ? 7.496 -7.101 18.545 1.00 68.94 794 SER A CA 1
ATOM 6261 C C . SER A 1 794 ? 6.711 -7.690 17.367 1.00 68.94 794 SER A C 1
ATOM 6263 O O . SER A 1 794 ? 6.994 -7.324 16.229 1.00 68.94 794 SER A O 1
ATOM 6265 N N . PRO A 1 795 ? 5.685 -8.528 17.594 1.00 62.97 795 PRO A N 1
ATOM 6266 C CA . PRO A 1 795 ? 4.862 -9.105 16.523 1.00 62.97 795 PRO A CA 1
ATOM 6267 C C . PRO A 1 795 ? 3.981 -8.078 15.783 1.00 62.97 795 PRO A C 1
ATOM 6269 O O . PRO A 1 795 ? 3.395 -8.397 14.747 1.00 62.97 795 PRO A O 1
ATOM 6272 N N . ASP A 1 796 ? 3.870 -6.854 16.310 1.00 68.00 796 ASP A N 1
ATOM 6273 C CA . ASP A 1 796 ? 3.118 -5.753 15.697 1.00 68.00 796 ASP A CA 1
ATOM 6274 C C . ASP A 1 796 ? 3.994 -4.844 14.809 1.00 68.00 796 ASP A C 1
ATOM 6276 O O . ASP A 1 796 ? 3.464 -3.993 14.093 1.00 68.00 796 ASP A O 1
ATOM 6280 N N . ASP A 1 797 ? 5.321 -5.025 14.820 1.00 78.62 797 ASP A N 1
ATOM 6281 C CA . ASP A 1 797 ? 6.276 -4.254 14.009 1.00 78.62 797 ASP A CA 1
ATOM 6282 C C . ASP A 1 797 ? 6.420 -4.850 12.598 1.00 78.62 797 ASP A C 1
ATOM 6284 O O . ASP A 1 797 ? 7.480 -5.351 12.224 1.00 78.62 797 ASP A O 1
ATOM 6288 N N . ILE A 1 798 ? 5.324 -4.849 11.829 1.00 83.81 798 ILE A N 1
ATOM 6289 C CA . ILE A 1 798 ? 5.309 -5.374 10.457 1.00 83.81 798 ILE A CA 1
ATOM 6290 C C . ILE A 1 798 ? 5.876 -4.353 9.472 1.00 83.81 798 ILE A C 1
ATOM 6292 O O . ILE A 1 798 ? 5.297 -3.281 9.266 1.00 83.81 798 ILE A O 1
ATOM 6296 N N . TYR A 1 799 ? 6.939 -4.745 8.776 1.00 87.06 799 TYR A N 1
ATOM 6297 C CA . TYR A 1 799 ? 7.556 -3.940 7.729 1.00 87.06 799 TYR A CA 1
ATOM 6298 C C . TYR A 1 799 ? 7.584 -4.679 6.388 1.00 87.06 799 TYR A C 1
ATOM 6300 O O . TYR A 1 799 ? 7.561 -5.911 6.322 1.00 87.06 799 TYR A O 1
ATOM 6308 N N . TYR A 1 800 ? 7.616 -3.905 5.303 1.00 90.50 800 TYR A N 1
ATOM 6309 C CA . TYR A 1 800 ? 7.604 -4.432 3.941 1.00 90.50 800 TYR A CA 1
ATOM 6310 C C . TYR A 1 800 ? 8.957 -4.252 3.263 1.00 90.50 800 TYR A C 1
ATOM 6312 O O . TYR A 1 800 ? 9.592 -3.199 3.367 1.00 90.50 800 TYR A O 1
ATOM 6320 N N . ARG A 1 801 ? 9.360 -5.274 2.509 1.00 91.94 801 ARG A N 1
ATOM 6321 C CA . ARG A 1 801 ? 10.569 -5.257 1.686 1.00 91.94 801 ARG A CA 1
ATOM 6322 C C . ARG A 1 801 ? 10.239 -5.683 0.264 1.00 91.94 801 ARG A C 1
ATOM 6324 O O . ARG A 1 801 ? 9.568 -6.688 0.056 1.00 91.94 801 ARG A O 1
ATOM 6331 N N . ILE A 1 802 ? 10.710 -4.918 -0.712 1.00 95.31 802 ILE A N 1
ATOM 6332 C CA . ILE A 1 802 ? 10.490 -5.163 -2.136 1.00 95.31 802 ILE A CA 1
ATOM 6333 C C . ILE A 1 802 ? 11.745 -5.790 -2.721 1.00 95.31 802 ILE A C 1
ATOM 6335 O O . ILE A 1 802 ? 12.825 -5.224 -2.608 1.00 95.31 802 ILE A O 1
ATOM 6339 N N . TYR A 1 803 ? 11.595 -6.918 -3.396 1.00 95.19 803 TYR A N 1
ATOM 6340 C CA . TYR A 1 803 ? 12.671 -7.609 -4.084 1.00 95.19 803 TYR A CA 1
ATOM 6341 C C . TYR A 1 803 ? 12.478 -7.496 -5.588 1.00 95.19 803 TYR A C 1
ATOM 6343 O O . TYR A 1 803 ? 11.460 -7.929 -6.127 1.00 95.19 803 TYR A O 1
ATOM 6351 N N . LEU A 1 804 ? 13.463 -6.901 -6.256 1.00 97.31 804 LEU A N 1
ATOM 6352 C CA . LEU A 1 804 ? 13.471 -6.703 -7.700 1.00 97.31 804 LEU A CA 1
ATOM 6353 C C . LEU A 1 804 ? 14.473 -7.664 -8.340 1.00 97.31 804 LEU A C 1
ATOM 6355 O O . LEU A 1 804 ? 15.601 -7.788 -7.859 1.00 97.31 804 LEU A O 1
ATOM 6359 N N . GLY A 1 805 ? 14.100 -8.309 -9.441 1.00 94.44 805 GLY A N 1
ATOM 6360 C CA . GLY A 1 805 ? 15.044 -9.084 -10.245 1.00 94.44 805 GLY A CA 1
ATOM 6361 C C . GLY A 1 805 ? 14.367 -10.058 -11.197 1.00 94.44 805 GLY A C 1
ATOM 6362 O O . GLY A 1 805 ? 13.181 -10.345 -11.076 1.00 94.44 805 GLY A O 1
ATOM 6363 N N . LEU A 1 806 ? 15.127 -10.602 -12.144 1.00 93.75 806 LEU A N 1
ATOM 6364 C CA . LEU A 1 806 ? 14.698 -11.806 -12.858 1.00 93.75 806 LEU A CA 1
ATOM 6365 C C . LEU A 1 806 ? 14.907 -13.044 -11.963 1.00 93.75 806 LEU A C 1
ATOM 6367 O O . LEU A 1 806 ? 15.693 -12.983 -11.008 1.00 93.75 806 LEU A O 1
ATOM 6371 N N . PRO A 1 807 ? 14.248 -14.179 -12.264 1.00 87.75 807 PRO A N 1
ATOM 6372 C CA . PRO A 1 807 ? 14.505 -15.444 -11.589 1.00 87.75 807 PRO A CA 1
ATOM 6373 C C . PRO A 1 807 ? 16.008 -15.736 -11.513 1.00 87.75 807 PRO A C 1
ATOM 6375 O O . PRO A 1 807 ? 16.721 -15.654 -12.517 1.00 87.75 807 PRO A O 1
ATOM 6378 N N . SER A 1 808 ? 16.485 -16.044 -10.309 1.00 84.56 808 SER A N 1
ATOM 6379 C CA . SER A 1 808 ? 17.892 -16.311 -10.000 1.00 84.56 808 SER A CA 1
ATOM 6380 C C . SER A 1 808 ? 18.890 -15.160 -10.128 1.00 84.56 808 SER A C 1
ATOM 6382 O O . SER A 1 808 ? 20.097 -15.385 -10.048 1.00 84.56 808 SER A O 1
ATOM 6384 N N . GLN A 1 809 ? 18.429 -13.919 -10.308 1.00 90.31 809 GLN A N 1
ATOM 6385 C CA . GLN A 1 809 ? 19.308 -12.743 -10.259 1.00 90.31 809 GLN A CA 1
ATOM 6386 C C . GLN A 1 809 ? 19.350 -12.079 -8.885 1.00 90.31 809 GLN A C 1
ATOM 6388 O O . GLN A 1 809 ? 20.378 -11.513 -8.528 1.00 90.31 809 GLN A O 1
ATOM 6393 N N . ASN A 1 810 ? 18.254 -12.147 -8.127 1.00 89.25 810 ASN A N 1
ATOM 6394 C CA . ASN A 1 810 ? 18.185 -11.626 -6.768 1.00 89.25 810 ASN A CA 1
ATOM 6395 C C . ASN A 1 810 ? 18.401 -12.775 -5.770 1.00 89.25 810 ASN A C 1
ATOM 6397 O O . ASN A 1 810 ? 17.525 -13.624 -5.588 1.00 89.25 810 ASN A O 1
ATOM 6401 N N . LYS A 1 811 ? 19.575 -12.805 -5.129 1.00 88.19 811 LYS A N 1
ATOM 6402 C CA . LYS A 1 811 ? 20.012 -13.885 -4.224 1.00 88.19 811 LYS A CA 1
ATOM 6403 C C . LYS A 1 811 ? 19.071 -14.061 -3.035 1.00 88.19 811 LYS A C 1
ATOM 6405 O O . LYS A 1 811 ? 18.824 -15.185 -2.596 1.00 88.19 811 LYS A O 1
ATOM 6410 N N . GLU A 1 812 ? 18.527 -12.958 -2.528 1.00 85.12 812 GLU A N 1
ATOM 6411 C CA . GLU A 1 812 ? 17.574 -12.990 -1.424 1.00 85.12 812 GLU A CA 1
ATOM 6412 C C . GLU A 1 812 ? 16.206 -13.512 -1.871 1.00 85.12 812 GLU A C 1
ATOM 6414 O O . GLU A 1 812 ? 15.593 -14.290 -1.148 1.00 85.12 812 GLU A O 1
ATOM 6419 N N . THR A 1 813 ? 15.757 -13.199 -3.090 1.00 87.12 813 THR A N 1
ATOM 6420 C CA . THR A 1 813 ? 14.531 -13.803 -3.649 1.00 87.12 813 THR A CA 1
ATOM 6421 C C . THR A 1 813 ? 14.658 -15.322 -3.736 1.00 87.12 813 THR A C 1
ATOM 6423 O O . THR A 1 813 ? 13.778 -16.041 -3.260 1.00 87.12 813 THR A O 1
ATOM 6426 N N . ASP A 1 814 ? 15.772 -15.825 -4.273 1.00 83.31 814 ASP A N 1
ATOM 6427 C CA . ASP A 1 814 ? 16.041 -17.267 -4.339 1.00 83.31 814 ASP A CA 1
ATOM 6428 C C . ASP A 1 814 ? 16.083 -17.900 -2.946 1.00 83.31 814 ASP A C 1
ATOM 6430 O O . ASP A 1 814 ? 15.515 -18.971 -2.713 1.00 83.31 814 ASP A O 1
ATOM 6434 N N . ARG A 1 815 ? 16.725 -17.216 -1.990 1.00 78.62 815 ARG A N 1
ATOM 6435 C CA . ARG A 1 815 ? 16.741 -17.624 -0.586 1.00 78.62 815 ARG A CA 1
ATOM 6436 C C . ARG A 1 815 ? 15.316 -17.731 -0.040 1.00 78.62 815 ARG A C 1
ATOM 6438 O O . ARG A 1 815 ? 14.998 -18.775 0.520 1.00 78.62 815 ARG A O 1
ATOM 6445 N N . LEU A 1 816 ? 14.460 -16.720 -0.199 1.00 77.19 816 LEU A N 1
ATOM 6446 C CA . LEU A 1 816 ? 13.083 -16.740 0.313 1.00 77.19 816 LEU A CA 1
ATOM 6447 C C . LEU A 1 816 ? 12.261 -17.881 -0.302 1.00 77.19 816 LEU A C 1
ATOM 6449 O O . LEU A 1 816 ? 11.603 -18.636 0.416 1.00 77.19 816 LEU A O 1
ATOM 6453 N N . LEU A 1 817 ? 12.357 -18.070 -1.618 1.00 76.44 817 LEU A N 1
ATOM 6454 C CA . LEU A 1 817 ? 11.614 -19.114 -2.331 1.00 76.44 817 LEU A CA 1
ATOM 6455 C C . LEU A 1 817 ? 12.121 -20.537 -2.041 1.00 76.44 817 LEU A C 1
ATOM 6457 O O . LEU A 1 817 ? 11.374 -21.500 -2.229 1.00 76.44 817 LEU A O 1
ATOM 6461 N N . SER A 1 818 ? 13.340 -20.685 -1.510 1.00 69.75 818 SER A N 1
ATOM 6462 C CA . SER A 1 818 ? 13.849 -21.974 -1.019 1.00 69.75 818 SER A CA 1
ATOM 6463 C C . SER A 1 818 ? 13.143 -22.465 0.253 1.00 69.75 818 SER A C 1
ATOM 6465 O O . SER A 1 818 ? 13.078 -23.669 0.481 1.00 69.75 818 SER A O 1
ATOM 6467 N N . PHE A 1 819 ? 12.556 -21.565 1.054 1.00 60.78 819 PHE A N 1
ATOM 6468 C CA . PHE A 1 819 ? 11.861 -21.926 2.298 1.00 60.78 819 PHE A CA 1
ATOM 6469 C C . PHE A 1 819 ? 10.389 -22.333 2.087 1.00 60.78 819 PHE A C 1
ATOM 6471 O O . PHE A 1 819 ? 9.773 -22.889 2.995 1.00 60.78 819 PHE A O 1
ATOM 6478 N N . ARG A 1 820 ? 9.806 -22.056 0.909 1.00 59.47 820 ARG A N 1
ATOM 6479 C CA . ARG A 1 820 ? 8.440 -22.444 0.505 1.00 59.47 820 ARG A CA 1
ATOM 6480 C C . ARG A 1 820 ? 8.230 -22.212 -0.992 1.00 59.47 820 ARG A C 1
ATOM 6482 O O . ARG A 1 820 ? 8.343 -21.072 -1.434 1.00 59.47 820 ARG A O 1
ATOM 6489 N N . SER A 1 821 ? 7.782 -23.222 -1.740 1.00 50.97 821 SER A N 1
ATOM 6490 C CA . SER A 1 821 ? 7.282 -23.007 -3.113 1.00 50.97 821 SER A CA 1
ATOM 6491 C C . SER A 1 821 ? 6.326 -24.095 -3.630 1.00 50.97 821 SER A C 1
ATOM 6493 O O . SER A 1 821 ? 6.450 -24.579 -4.755 1.00 50.97 821 SER A O 1
ATOM 6495 N N . GLY A 1 822 ? 5.317 -24.477 -2.837 1.00 53.19 822 GLY A N 1
ATOM 6496 C CA . GLY A 1 822 ? 4.215 -25.289 -3.376 1.00 53.19 822 GLY A CA 1
ATOM 6497 C C . GLY A 1 822 ? 3.459 -24.540 -4.485 1.00 53.19 822 GLY A C 1
ATOM 6498 O O . GLY A 1 822 ? 3.347 -25.024 -5.619 1.00 53.19 822 GLY A O 1
ATOM 6499 N N . ASP A 1 823 ? 3.038 -23.309 -4.174 1.00 67.56 823 ASP A N 1
ATOM 6500 C CA . ASP A 1 823 ? 2.094 -22.566 -5.010 1.00 67.56 823 ASP A CA 1
ATOM 6501 C C . ASP A 1 823 ? 2.731 -21.604 -6.010 1.00 67.56 823 ASP A C 1
ATOM 6503 O O . ASP A 1 823 ? 2.135 -21.400 -7.055 1.00 67.56 823 ASP A O 1
ATOM 6507 N N . ILE A 1 824 ? 3.905 -21.013 -5.763 1.00 83.12 824 ILE A N 1
ATOM 6508 C CA . ILE A 1 824 ? 4.564 -20.134 -6.747 1.00 83.12 824 ILE A CA 1
ATOM 6509 C C . ILE A 1 824 ? 5.998 -20.597 -6.971 1.00 83.12 824 ILE A C 1
ATOM 6511 O O . ILE A 1 824 ? 6.777 -20.677 -6.024 1.00 83.12 824 ILE A O 1
ATOM 6515 N N . VAL A 1 825 ? 6.349 -20.890 -8.225 1.00 84.44 825 VAL A N 1
ATOM 6516 C CA . VAL A 1 825 ? 7.717 -21.225 -8.641 1.00 84.44 825 VAL A CA 1
ATOM 6517 C C . VAL A 1 825 ? 8.159 -20.271 -9.735 1.00 84.44 825 VAL A C 1
ATOM 6519 O O . VAL A 1 825 ? 7.467 -20.096 -10.737 1.00 84.44 825 VAL A O 1
ATOM 6522 N N . LEU A 1 826 ? 9.339 -19.691 -9.538 1.00 87.19 826 LEU A N 1
ATOM 6523 C CA . LEU A 1 826 ? 10.024 -18.872 -10.525 1.00 87.19 826 LEU A CA 1
ATOM 6524 C C . LEU A 1 826 ? 11.220 -19.653 -11.068 1.00 87.19 826 LEU A C 1
ATOM 6526 O O . LEU A 1 826 ? 12.064 -20.111 -10.301 1.00 87.19 826 LEU A O 1
ATOM 6530 N N . SER A 1 827 ? 11.311 -19.784 -12.385 1.00 85.75 827 SER A N 1
ATOM 6531 C CA . SER A 1 827 ? 12.523 -20.218 -13.075 1.00 85.75 827 SER A CA 1
ATOM 6532 C C . SER A 1 827 ? 12.790 -19.307 -14.264 1.00 85.75 827 SER A C 1
ATOM 6534 O O . SER A 1 827 ? 11.954 -18.495 -14.654 1.00 85.75 827 SER A O 1
ATOM 6536 N N . LYS A 1 828 ? 13.977 -19.442 -14.855 1.00 85.88 828 LYS A N 1
ATOM 6537 C CA . LYS A 1 828 ? 14.427 -18.610 -15.978 1.00 85.88 828 LYS A CA 1
ATOM 6538 C C . LYS A 1 828 ? 13.468 -18.617 -17.181 1.00 85.88 828 LYS A C 1
ATOM 6540 O O . LYS A 1 828 ? 13.451 -17.669 -17.952 1.00 85.88 828 LYS A O 1
ATOM 6545 N N . ASP A 1 829 ? 12.716 -19.696 -17.357 1.00 88.50 829 ASP A N 1
ATOM 6546 C CA . ASP A 1 829 ? 11.874 -19.986 -18.518 1.00 88.50 829 ASP A CA 1
ATOM 6547 C C . ASP A 1 829 ? 10.372 -20.072 -18.203 1.00 88.50 829 ASP A C 1
ATOM 6549 O O . ASP A 1 829 ? 9.563 -20.096 -19.132 1.00 88.50 829 ASP A O 1
ATOM 6553 N N . ARG A 1 830 ? 9.976 -20.128 -16.923 1.00 91.50 830 ARG A N 1
ATOM 6554 C CA . ARG A 1 830 ? 8.566 -20.232 -16.532 1.00 91.50 830 ARG A CA 1
ATOM 6555 C C . ARG A 1 830 ? 8.255 -19.601 -15.179 1.00 91.50 830 ARG A C 1
ATOM 6557 O O . ARG A 1 830 ? 9.044 -19.638 -14.239 1.00 91.50 830 ARG A O 1
ATOM 6564 N N . ILE A 1 831 ? 7.041 -19.072 -15.085 1.00 92.38 831 ILE A N 1
ATOM 6565 C CA . ILE A 1 831 ? 6.378 -18.698 -13.837 1.00 92.38 831 ILE A CA 1
ATOM 6566 C C . ILE A 1 831 ? 5.254 -19.711 -13.628 1.00 92.38 831 ILE A C 1
ATOM 6568 O O . ILE A 1 831 ? 4.385 -19.847 -14.485 1.00 92.38 831 ILE A O 1
ATOM 6572 N N . ARG A 1 832 ? 5.246 -20.428 -12.504 1.00 89.12 832 ARG A N 1
ATOM 6573 C CA . ARG A 1 832 ? 4.156 -21.342 -12.134 1.00 89.12 832 ARG A CA 1
ATOM 6574 C C . ARG A 1 832 ? 3.400 -20.778 -10.943 1.00 89.12 832 ARG A C 1
ATOM 6576 O O . ARG A 1 832 ? 4.033 -20.437 -9.951 1.00 89.12 832 ARG A O 1
ATOM 6583 N N . VAL A 1 833 ? 2.071 -20.720 -11.035 1.00 86.19 833 VAL A N 1
ATOM 6584 C CA . VAL A 1 833 ? 1.162 -20.367 -9.933 1.00 86.19 833 VAL A CA 1
ATOM 6585 C C . VAL A 1 833 ? 0.103 -21.466 -9.788 1.00 86.19 833 VAL A C 1
ATOM 6587 O O . VAL A 1 833 ? -0.728 -21.675 -10.675 1.00 86.19 833 VAL A O 1
ATOM 6590 N N . GLY A 1 834 ? 0.136 -22.207 -8.684 1.00 76.81 834 GLY A N 1
ATOM 6591 C CA . GLY A 1 834 ? -0.627 -23.431 -8.473 1.00 76.81 834 GLY A CA 1
ATOM 6592 C C . GLY A 1 834 ? -0.343 -24.449 -9.581 1.00 76.81 834 GLY A C 1
ATOM 6593 O O . GLY A 1 834 ? 0.801 -24.850 -9.802 1.00 76.81 834 GLY A O 1
ATOM 6594 N N . HIS A 1 835 ? -1.394 -24.840 -10.302 1.00 74.69 835 HIS A N 1
ATOM 6595 C CA . HIS A 1 835 ? -1.331 -25.757 -11.446 1.00 74.69 835 HIS A CA 1
ATOM 6596 C C . HIS A 1 835 ? -1.100 -25.054 -12.795 1.00 74.69 835 HIS A C 1
ATOM 6598 O O . HIS A 1 835 ? -1.024 -25.727 -13.820 1.00 74.69 835 HIS A O 1
ATOM 6604 N N . ARG A 1 836 ? -1.057 -23.715 -12.833 1.00 79.50 836 ARG A N 1
ATOM 6605 C CA . ARG A 1 836 ? -0.902 -22.945 -14.075 1.00 79.50 836 ARG A CA 1
ATOM 6606 C C . ARG A 1 836 ? 0.551 -22.565 -14.296 1.00 79.50 836 ARG A C 1
ATOM 6608 O O . ARG A 1 836 ? 1.217 -22.126 -13.363 1.00 79.50 836 ARG A O 1
ATOM 6615 N N . GLU A 1 837 ? 1.003 -22.669 -15.538 1.00 91.06 837 GLU A N 1
ATOM 6616 C CA . GLU A 1 837 ? 2.339 -22.259 -15.968 1.00 91.06 837 GLU A CA 1
ATOM 6617 C C . GLU A 1 837 ? 2.248 -21.177 -17.044 1.00 91.06 837 GLU A C 1
ATOM 6619 O O . GLU A 1 837 ? 1.391 -21.228 -17.926 1.00 91.06 837 GLU A O 1
ATOM 6624 N N . PHE A 1 838 ? 3.152 -20.206 -16.964 1.00 94.00 838 PHE A N 1
ATOM 6625 C CA . PHE A 1 838 ? 3.292 -19.105 -17.904 1.00 94.00 838 PHE A CA 1
ATOM 6626 C C . PHE A 1 838 ? 4.731 -19.092 -18.419 1.00 94.00 838 PHE A C 1
ATOM 6628 O O . PHE A 1 838 ? 5.670 -18.933 -17.638 1.00 94.00 838 PHE A O 1
ATOM 6635 N N . THR A 1 839 ? 4.901 -19.279 -19.726 1.00 95.31 839 THR A N 1
ATOM 6636 C CA . THR A 1 839 ? 6.212 -19.420 -20.393 1.00 95.31 839 THR A CA 1
ATOM 6637 C C . THR A 1 839 ? 6.448 -18.357 -21.467 1.00 95.31 839 THR A C 1
ATOM 6639 O O . THR A 1 839 ? 7.473 -18.369 -22.144 1.00 95.31 839 THR A O 1
ATOM 6642 N N . GLU A 1 840 ? 5.480 -17.470 -21.702 1.00 95.69 840 GLU A N 1
ATOM 6643 C CA . GLU A 1 840 ? 5.551 -16.503 -22.796 1.00 95.69 840 GLU A CA 1
ATOM 6644 C C . GLU A 1 840 ? 6.521 -15.350 -22.475 1.00 95.69 840 GLU A C 1
ATOM 6646 O O . GLU A 1 840 ? 6.419 -14.753 -21.399 1.00 95.69 840 GLU A O 1
ATOM 6651 N N . PRO A 1 841 ? 7.423 -14.963 -23.398 1.00 94.88 841 PRO A N 1
ATOM 6652 C CA . PRO A 1 841 ? 8.246 -13.764 -23.243 1.00 94.88 841 PRO A CA 1
ATOM 6653 C C . PRO A 1 841 ? 7.406 -12.503 -23.004 1.00 94.88 841 PRO A C 1
ATOM 6655 O O . PRO A 1 841 ? 6.322 -12.337 -23.571 1.00 94.88 841 PRO A O 1
ATOM 6658 N N . GLY A 1 842 ? 7.918 -11.593 -22.180 1.00 94.44 842 GLY A N 1
ATOM 6659 C CA . GLY A 1 842 ? 7.178 -10.435 -21.689 1.00 94.44 842 GLY A CA 1
ATOM 6660 C C . GLY A 1 842 ? 6.190 -10.748 -20.562 1.00 94.44 842 GLY A C 1
ATOM 6661 O O . GLY A 1 842 ? 5.357 -9.896 -20.259 1.00 94.44 842 GLY A O 1
ATOM 6662 N N . THR A 1 843 ? 6.258 -11.937 -19.948 1.00 97.38 843 THR A N 1
ATOM 6663 C CA . THR A 1 843 ? 5.465 -12.266 -18.754 1.00 97.38 843 THR A CA 1
ATOM 6664 C C . THR A 1 843 ? 6.167 -11.799 -17.480 1.00 97.38 843 THR A C 1
ATOM 6666 O O . THR A 1 843 ? 7.330 -12.131 -17.236 1.00 97.38 843 THR A O 1
ATOM 6669 N N . GLY A 1 844 ? 5.438 -11.048 -16.661 1.00 96.69 844 GLY A N 1
ATOM 6670 C CA . GLY A 1 844 ? 5.836 -10.571 -15.341 1.00 96.69 844 GLY A CA 1
ATOM 6671 C C . GLY A 1 844 ? 4.984 -11.165 -14.222 1.00 96.69 844 GLY A C 1
ATOM 6672 O O . GLY A 1 844 ? 3.855 -11.595 -14.455 1.00 96.69 844 GLY A O 1
ATOM 6673 N N . ILE A 1 845 ? 5.500 -11.155 -12.997 1.00 95.81 845 ILE A N 1
ATOM 6674 C CA . ILE A 1 845 ? 4.766 -11.512 -11.783 1.00 95.81 845 ILE A CA 1
ATOM 6675 C C . ILE A 1 845 ? 5.127 -10.569 -10.635 1.00 95.81 845 ILE A C 1
ATOM 6677 O O . ILE A 1 845 ? 6.283 -10.194 -10.444 1.00 95.81 845 ILE A O 1
ATOM 6681 N N . LEU A 1 846 ? 4.115 -10.221 -9.853 1.00 95.38 846 LEU A N 1
ATOM 6682 C CA . LEU A 1 846 ? 4.221 -9.500 -8.594 1.00 95.38 846 LEU A CA 1
ATOM 6683 C C . LEU A 1 846 ? 3.451 -10.300 -7.533 1.00 95.38 846 LEU A C 1
ATOM 6685 O O . LEU A 1 846 ? 2.297 -10.652 -7.778 1.00 95.38 846 LEU A O 1
ATOM 6689 N N . PHE A 1 847 ? 4.053 -10.605 -6.379 1.00 93.25 847 PHE A N 1
ATOM 6690 C CA . PHE A 1 847 ? 3.355 -11.317 -5.299 1.00 93.25 847 PHE A CA 1
ATOM 6691 C C . PHE A 1 847 ? 3.909 -11.062 -3.894 1.00 93.25 847 PHE A C 1
ATOM 6693 O O . PHE A 1 847 ? 5.080 -10.727 -3.720 1.00 93.25 847 PHE A O 1
ATOM 6700 N N . LEU A 1 848 ? 3.056 -11.264 -2.886 1.00 89.38 848 LEU A N 1
ATOM 6701 C CA . LEU A 1 848 ? 3.418 -11.276 -1.471 1.00 89.38 848 LEU A CA 1
ATOM 6702 C C . LEU A 1 848 ? 3.967 -12.638 -1.043 1.00 89.38 848 LEU A C 1
ATOM 6704 O O . LEU A 1 848 ? 3.390 -13.685 -1.341 1.00 89.38 848 LEU A O 1
ATOM 6708 N N . TRP A 1 849 ? 5.033 -12.613 -0.253 1.00 83.44 849 TRP A N 1
ATOM 6709 C CA . TRP A 1 849 ? 5.610 -13.770 0.412 1.00 83.44 849 TRP A CA 1
ATOM 6710 C C . TRP A 1 849 ? 5.786 -13.481 1.908 1.00 83.44 849 TRP A C 1
ATOM 6712 O O . TRP A 1 849 ? 6.262 -12.416 2.302 1.00 83.44 849 TRP A O 1
ATOM 6722 N N . LYS A 1 850 ? 5.392 -14.436 2.757 1.00 72.38 850 LYS A N 1
ATOM 6723 C CA . LYS A 1 850 ? 5.493 -14.338 4.220 1.00 72.38 850 LYS A CA 1
ATOM 6724 C C . LYS A 1 850 ? 6.250 -15.543 4.777 1.00 72.38 850 LYS A C 1
ATOM 6726 O O . LYS A 1 850 ? 5.822 -16.684 4.591 1.00 72.38 850 LYS A O 1
ATOM 6731 N N . GLY A 1 851 ? 7.328 -15.282 5.514 1.00 61.03 851 GLY A N 1
ATOM 6732 C CA . GLY A 1 851 ? 8.049 -16.305 6.274 1.00 61.03 851 GLY A CA 1
ATOM 6733 C C . GLY A 1 851 ? 7.263 -16.748 7.513 1.00 61.03 851 GLY A C 1
ATOM 6734 O O . GLY A 1 851 ? 6.531 -15.955 8.102 1.00 61.03 851 GLY A O 1
ATOM 6735 N N . ILE A 1 852 ? 7.414 -18.009 7.933 1.00 49.56 852 ILE A N 1
ATOM 6736 C CA . ILE A 1 852 ? 6.592 -18.618 9.002 1.00 49.56 852 ILE A CA 1
ATOM 6737 C C . ILE A 1 852 ? 6.789 -17.932 10.376 1.00 49.56 852 ILE A C 1
ATOM 6739 O O . ILE A 1 852 ? 5.879 -17.960 11.199 1.00 49.56 852 ILE A O 1
ATOM 6743 N N . HIS A 1 853 ? 7.885 -17.195 10.587 1.00 52.50 853 HIS A N 1
ATOM 6744 C CA . HIS A 1 853 ? 8.164 -16.455 11.829 1.00 52.50 853 HIS A CA 1
ATOM 6745 C C . HIS A 1 853 ? 8.834 -15.092 11.588 1.00 52.50 853 HIS A C 1
ATOM 6747 O O . HIS A 1 853 ? 9.707 -14.686 12.348 1.00 52.50 853 HIS A O 1
ATOM 6753 N N . SER A 1 854 ? 8.458 -14.394 10.511 1.00 64.25 854 SER A N 1
ATOM 6754 C CA . SER A 1 854 ? 9.023 -13.079 10.189 1.00 64.25 854 SER A CA 1
ATOM 6755 C C . SER A 1 854 ? 8.006 -11.956 10.384 1.00 64.25 854 SER A C 1
ATOM 6757 O O . SER A 1 854 ? 6.847 -12.085 9.984 1.00 64.25 854 SER A O 1
ATOM 6759 N N . ASN A 1 855 ? 8.473 -10.843 10.953 1.00 75.25 855 ASN A N 1
ATOM 6760 C CA . ASN A 1 855 ? 7.788 -9.549 10.925 1.00 75.25 855 ASN A CA 1
ATOM 6761 C C . ASN A 1 855 ? 7.898 -8.861 9.550 1.00 75.25 855 ASN A C 1
ATOM 6763 O O . ASN A 1 855 ? 7.240 -7.857 9.292 1.00 75.25 855 ASN A O 1
ATOM 6767 N N . GLU A 1 856 ? 8.714 -9.418 8.656 1.00 83.81 856 GLU A N 1
ATOM 6768 C CA . GLU A 1 856 ? 8.853 -8.966 7.280 1.00 83.81 856 GLU A CA 1
ATOM 6769 C C . GLU A 1 856 ? 7.783 -9.580 6.372 1.00 83.81 856 GLU A C 1
ATOM 6771 O O . GLU A 1 856 ? 7.585 -10.801 6.348 1.00 83.81 856 GLU A O 1
ATOM 6776 N N . ILE A 1 857 ? 7.162 -8.731 5.555 1.00 87.12 857 ILE A N 1
ATOM 6777 C CA . ILE A 1 857 ? 6.388 -9.144 4.386 1.00 87.12 857 ILE A CA 1
ATOM 6778 C C . ILE A 1 857 ? 7.200 -8.804 3.134 1.00 87.12 857 ILE A C 1
ATOM 6780 O O . ILE A 1 857 ? 7.465 -7.635 2.841 1.00 87.12 857 ILE A O 1
ATOM 6784 N N . ALA A 1 858 ? 7.582 -9.835 2.385 1.00 89.06 858 ALA A N 1
ATOM 6785 C CA . ALA A 1 858 ? 8.327 -9.688 1.146 1.00 89.06 858 ALA A CA 1
ATOM 6786 C C . ALA A 1 858 ? 7.365 -9.461 -0.028 1.00 89.06 858 ALA A C 1
ATOM 6788 O O . ALA A 1 858 ? 6.383 -10.181 -0.191 1.00 89.06 858 ALA A O 1
ATOM 6789 N N . ILE A 1 859 ? 7.666 -8.479 -0.869 1.00 93.62 859 ILE A N 1
ATOM 6790 C CA . ILE A 1 859 ? 7.001 -8.224 -2.145 1.00 93.62 859 ILE A CA 1
ATOM 6791 C C . ILE A 1 859 ? 7.989 -8.608 -3.237 1.00 93.62 859 ILE A C 1
ATOM 6793 O O . ILE A 1 859 ? 9.001 -7.936 -3.417 1.00 93.62 859 ILE A O 1
ATOM 6797 N N . ILE A 1 860 ? 7.719 -9.690 -3.956 1.00 94.00 860 ILE A N 1
ATOM 6798 C CA . ILE A 1 860 ? 8.604 -10.191 -5.007 1.00 94.00 860 ILE A CA 1
ATOM 6799 C C . ILE A 1 860 ? 8.092 -9.691 -6.355 1.00 94.00 860 ILE A C 1
ATOM 6801 O O . ILE A 1 860 ? 6.939 -9.933 -6.716 1.00 94.00 860 ILE A O 1
ATOM 6805 N N . VAL A 1 861 ? 8.962 -9.002 -7.092 1.00 96.94 861 VAL A N 1
ATOM 6806 C CA . VAL A 1 861 ? 8.708 -8.469 -8.432 1.00 96.94 861 VAL A CA 1
ATOM 6807 C C . VAL A 1 861 ? 9.686 -9.124 -9.398 1.00 96.94 861 VAL A C 1
ATOM 6809 O O . VAL A 1 861 ? 10.894 -8.883 -9.330 1.00 96.94 861 VAL A O 1
ATOM 6812 N N . ALA A 1 862 ? 9.162 -9.925 -10.320 1.00 95.69 862 ALA A N 1
ATOM 6813 C CA . ALA A 1 862 ? 9.971 -10.656 -11.280 1.00 95.69 862 ALA A CA 1
ATOM 6814 C C . ALA A 1 862 ? 9.359 -10.673 -12.680 1.00 95.69 862 ALA A C 1
ATOM 6816 O O . ALA A 1 862 ? 8.180 -10.396 -12.880 1.00 95.69 862 ALA A O 1
ATOM 6817 N N . GLY A 1 863 ? 10.169 -11.032 -13.669 1.00 95.88 863 GLY A N 1
ATOM 6818 C CA . GLY A 1 863 ? 9.702 -11.344 -15.014 1.00 95.88 863 GLY A CA 1
ATOM 6819 C C . GLY A 1 863 ? 10.578 -12.392 -15.672 1.00 95.88 863 GLY A C 1
ATOM 6820 O O . GLY A 1 863 ? 11.705 -12.615 -15.241 1.00 95.88 863 GLY A O 1
ATOM 6821 N N . LEU A 1 864 ? 10.061 -13.044 -16.712 1.00 95.56 864 LEU A N 1
ATOM 6822 C CA . LEU A 1 864 ? 10.848 -13.995 -17.509 1.00 95.56 864 LEU A CA 1
ATOM 6823 C C . LEU A 1 864 ? 11.961 -13.300 -18.304 1.00 95.56 864 LEU A C 1
ATOM 6825 O O . LEU A 1 864 ? 12.985 -13.898 -18.620 1.00 95.56 864 LEU A O 1
ATOM 6829 N N . ASP A 1 865 ? 11.765 -12.019 -18.607 1.00 95.00 865 ASP A N 1
ATOM 6830 C CA . ASP A 1 865 ? 12.717 -11.148 -19.278 1.00 95.00 865 ASP A CA 1
ATOM 6831 C C . ASP A 1 865 ? 12.552 -9.695 -18.797 1.00 95.00 865 ASP A C 1
ATOM 6833 O O . ASP A 1 865 ? 11.712 -9.384 -17.946 1.00 95.00 865 ASP A O 1
ATOM 6837 N N . ALA A 1 866 ? 13.359 -8.786 -19.349 1.00 93.62 866 ALA A N 1
ATOM 6838 C CA . ALA A 1 866 ? 13.319 -7.367 -19.004 1.00 93.62 866 ALA A CA 1
ATOM 6839 C C . ALA A 1 866 ? 11.960 -6.708 -19.302 1.00 93.62 866 ALA A C 1
ATOM 6841 O O . ALA A 1 866 ? 11.564 -5.792 -18.586 1.00 93.62 866 ALA A O 1
ATOM 6842 N N . VAL A 1 867 ? 11.229 -7.175 -20.323 1.00 94.06 867 VAL A N 1
ATOM 6843 C CA . VAL A 1 867 ? 9.902 -6.643 -20.668 1.00 94.06 867 VAL A CA 1
ATOM 6844 C C . VAL A 1 867 ? 8.878 -7.079 -19.624 1.00 94.06 867 VAL A C 1
ATOM 6846 O O . VAL A 1 867 ? 8.112 -6.254 -19.139 1.00 94.06 867 VAL A O 1
ATOM 6849 N N . GLY A 1 868 ? 8.888 -8.357 -19.243 1.00 95.75 868 GLY A N 1
ATOM 6850 C CA . GLY A 1 868 ? 8.032 -8.893 -18.190 1.00 95.75 868 GLY A CA 1
ATOM 6851 C C . GLY A 1 868 ? 8.304 -8.233 -16.842 1.00 95.75 868 GLY A C 1
ATOM 6852 O O . GLY A 1 868 ? 7.366 -7.838 -16.152 1.00 95.75 868 GLY A O 1
ATOM 6853 N N . PHE A 1 869 ? 9.580 -8.034 -16.498 1.00 96.25 869 PHE A N 1
ATOM 6854 C CA . PHE A 1 869 ? 9.966 -7.295 -15.296 1.00 96.25 869 PHE A CA 1
ATOM 6855 C C . PHE A 1 869 ? 9.449 -5.853 -15.344 1.00 96.25 869 PHE A C 1
ATOM 6857 O O . PHE A 1 869 ? 8.837 -5.399 -14.377 1.00 96.25 869 PHE A O 1
ATOM 6864 N N . ASP A 1 870 ? 9.638 -5.156 -16.472 1.00 93.94 870 ASP A N 1
ATOM 6865 C CA . ASP A 1 870 ? 9.170 -3.780 -16.654 1.00 93.94 870 ASP A CA 1
ATOM 6866 C C . ASP A 1 870 ? 7.650 -3.643 -16.481 1.00 93.94 870 ASP A C 1
ATOM 6868 O O . ASP A 1 870 ? 7.175 -2.680 -15.886 1.00 93.94 870 ASP A O 1
ATOM 6872 N N . LEU A 1 871 ? 6.873 -4.628 -16.935 1.00 94.06 871 LEU A N 1
ATOM 6873 C CA . LEU A 1 871 ? 5.429 -4.664 -16.700 1.00 94.06 871 LEU A CA 1
ATOM 6874 C C . LEU A 1 871 ? 5.088 -4.947 -15.232 1.00 94.06 871 LEU A C 1
ATOM 6876 O O . LEU A 1 871 ? 4.187 -4.309 -14.691 1.00 94.06 871 LEU A O 1
ATOM 6880 N N . ALA A 1 872 ? 5.800 -5.873 -14.584 1.00 95.19 872 ALA A N 1
ATOM 6881 C CA . ALA A 1 872 ? 5.520 -6.294 -13.214 1.00 95.19 872 ALA A CA 1
ATOM 6882 C C . ALA A 1 872 ? 5.754 -5.179 -12.187 1.00 95.19 872 ALA A C 1
ATOM 6884 O O . ALA A 1 872 ? 4.891 -4.937 -11.347 1.00 95.19 872 ALA A O 1
ATOM 6885 N N . TRP A 1 873 ? 6.885 -4.466 -12.243 1.00 94.44 873 TRP A N 1
ATOM 6886 C CA . TRP A 1 873 ? 7.173 -3.439 -11.231 1.00 94.44 873 TRP A CA 1
ATOM 6887 C C . TRP A 1 873 ? 6.227 -2.235 -11.342 1.00 94.44 873 TRP A C 1
ATOM 6889 O O . TRP A 1 873 ? 5.915 -1.604 -10.334 1.00 94.44 873 TRP A O 1
ATOM 6899 N N . ARG A 1 874 ? 5.697 -1.949 -12.542 1.00 91.69 874 ARG A N 1
ATOM 6900 C CA . ARG A 1 874 ? 4.695 -0.891 -12.773 1.00 91.69 874 ARG A CA 1
ATOM 6901 C C . ARG A 1 874 ? 3.324 -1.198 -12.159 1.00 91.69 874 ARG A C 1
ATOM 6903 O O . ARG A 1 874 ? 2.483 -0.299 -12.094 1.00 91.69 874 ARG A O 1
ATOM 6910 N N . LEU A 1 875 ? 3.094 -2.438 -11.722 1.00 91.56 875 LEU A N 1
ATOM 6911 C CA . LEU A 1 875 ? 1.905 -2.818 -10.962 1.00 91.56 875 LEU A CA 1
ATOM 6912 C C . LEU A 1 875 ? 1.990 -2.412 -9.493 1.00 91.56 875 LEU A C 1
ATOM 6914 O O . LEU A 1 875 ? 0.952 -2.387 -8.842 1.00 91.56 875 LEU A O 1
ATOM 6918 N N . LEU A 1 876 ? 3.179 -2.098 -8.961 1.00 92.19 876 LEU A N 1
ATOM 6919 C CA . LEU A 1 876 ? 3.289 -1.632 -7.582 1.00 92.19 876 LEU A CA 1
ATOM 6920 C C . LEU A 1 876 ? 2.410 -0.389 -7.384 1.00 92.19 876 LEU A C 1
ATOM 6922 O O . LEU A 1 876 ? 2.517 0.554 -8.179 1.00 92.19 876 LEU A O 1
ATOM 6926 N N . PRO A 1 877 ? 1.538 -0.382 -6.357 1.00 88.62 877 PRO A N 1
ATOM 6927 C CA . PRO A 1 877 ? 0.683 0.752 -6.058 1.00 88.62 877 PRO A CA 1
ATOM 6928 C C . PRO A 1 877 ? 1.493 2.038 -5.919 1.00 88.62 877 PRO A C 1
ATOM 6930 O O . PRO A 1 877 ? 2.544 2.000 -5.305 1.00 88.62 877 PRO A O 1
ATOM 6933 N N . LYS A 1 878 ? 1.018 3.153 -6.479 1.00 85.25 878 LYS A N 1
ATOM 6934 C CA . LYS A 1 878 ? 1.631 4.494 -6.392 1.00 85.25 878 LYS A CA 1
ATOM 6935 C C . LYS A 1 878 ? 0.717 5.520 -5.730 1.00 85.25 878 LYS A C 1
ATOM 6937 O O . LYS A 1 878 ? 1.186 6.529 -5.221 1.00 85.25 878 LYS A O 1
ATOM 6942 N N . ARG A 1 879 ? -0.598 5.303 -5.840 1.00 84.19 879 ARG A N 1
ATOM 6943 C CA . ARG A 1 879 ? -1.688 6.202 -5.437 1.00 84.19 879 ARG A CA 1
ATOM 6944 C C . ARG A 1 879 ? -2.937 5.367 -5.099 1.00 84.19 879 ARG A C 1
ATOM 6946 O O . ARG A 1 879 ? -2.848 4.145 -4.971 1.00 84.19 879 ARG A O 1
ATOM 6953 N N . THR A 1 880 ? -4.090 6.002 -4.904 1.00 76.00 880 THR A N 1
ATOM 6954 C CA . THR A 1 880 ? -5.306 5.334 -4.407 1.00 76.00 880 THR A CA 1
ATOM 6955 C C . THR A 1 880 ? -6.051 4.544 -5.470 1.00 76.00 880 THR A C 1
ATOM 6957 O O . THR A 1 880 ? -5.993 4.850 -6.656 1.00 76.00 880 THR A O 1
ATOM 6960 N N . GLY A 1 881 ? -6.815 3.538 -5.035 1.00 74.38 881 GLY A N 1
ATOM 6961 C CA . GLY A 1 881 ? -7.767 2.834 -5.902 1.00 74.38 881 GLY A CA 1
ATOM 6962 C C . GLY A 1 881 ? -7.155 1.807 -6.861 1.00 74.38 881 GLY A C 1
ATOM 6963 O O . GLY A 1 881 ? -7.857 1.327 -7.751 1.00 74.38 881 GLY A O 1
ATOM 6964 N N . MET A 1 882 ? -5.884 1.440 -6.675 1.00 80.19 882 MET A N 1
ATOM 6965 C CA . MET A 1 882 ? -5.193 0.453 -7.510 1.00 80.19 882 MET A CA 1
ATOM 6966 C C . MET A 1 882 ? -5.583 -0.980 -7.126 1.00 80.19 882 MET A C 1
ATOM 6968 O O . MET A 1 882 ? -5.420 -1.408 -5.985 1.00 80.19 882 MET A O 1
ATOM 6972 N N . MET A 1 883 ? -6.097 -1.732 -8.101 1.00 86.75 883 MET A N 1
ATOM 6973 C CA . MET A 1 883 ? -6.681 -3.066 -7.918 1.00 86.75 883 MET A CA 1
ATOM 6974 C C . MET A 1 883 ? -5.632 -4.179 -7.986 1.00 86.75 883 MET A C 1
ATOM 6976 O O . MET A 1 883 ? -5.636 -4.997 -8.906 1.00 86.75 883 MET A O 1
ATOM 6980 N N . ILE A 1 884 ? -4.708 -4.189 -7.027 1.00 90.69 884 ILE A N 1
ATOM 6981 C CA . ILE A 1 884 ? -3.584 -5.130 -7.007 1.00 90.69 884 ILE A CA 1
ATOM 6982 C C . ILE A 1 884 ? -3.772 -6.125 -5.855 1.00 90.69 884 ILE A C 1
ATOM 6984 O O . ILE A 1 884 ? -3.571 -5.750 -4.698 1.00 90.69 884 ILE A O 1
ATOM 6988 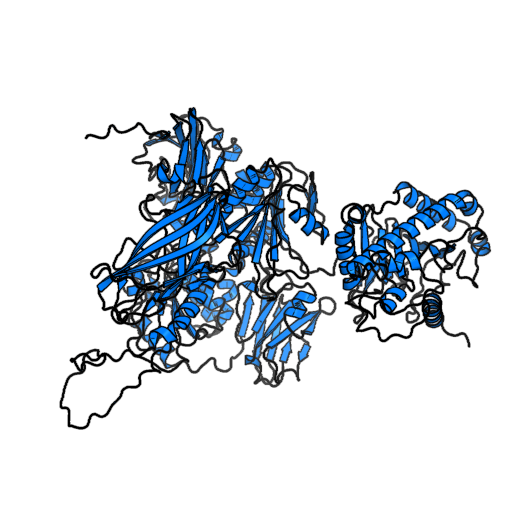N N . PRO A 1 885 ? -4.172 -7.378 -6.138 1.00 91.62 885 PRO A N 1
ATOM 6989 C CA . PRO A 1 885 ? -4.333 -8.407 -5.116 1.00 91.62 885 PRO A CA 1
ATOM 6990 C C . PRO A 1 885 ? -2.965 -8.926 -4.642 1.00 91.62 885 PRO A C 1
ATOM 6992 O O . PRO A 1 885 ? -1.926 -8.340 -4.929 1.00 91.62 885 PRO A O 1
ATOM 6995 N N . GLU A 1 886 ? -2.941 -10.018 -3.883 1.00 90.44 886 GLU A N 1
ATOM 6996 C CA . GLU A 1 886 ? -1.708 -10.513 -3.251 1.00 90.44 886 GLU A CA 1
ATOM 6997 C C . GLU A 1 886 ? -0.746 -11.196 -4.221 1.00 90.44 886 GLU A C 1
ATOM 6999 O O . GLU A 1 886 ? 0.440 -11.296 -3.921 1.00 90.44 886 GLU A O 1
ATOM 7004 N N . TRP A 1 887 ? -1.231 -11.664 -5.370 1.00 92.38 887 TRP A N 1
ATOM 7005 C CA . TRP A 1 887 ? -0.390 -12.053 -6.495 1.00 92.38 887 TRP A CA 1
ATOM 7006 C C . TRP A 1 887 ? -1.062 -11.718 -7.825 1.00 92.38 887 TRP A C 1
ATOM 7008 O O . TRP A 1 887 ? -2.284 -11.809 -7.967 1.00 92.38 887 TRP A O 1
ATOM 7018 N N . ILE A 1 888 ? -0.253 -11.350 -8.814 1.00 94.06 888 ILE A N 1
ATOM 7019 C CA . ILE A 1 888 ? -0.700 -10.982 -10.154 1.00 94.06 888 ILE A CA 1
ATOM 7020 C C . ILE A 1 888 ? 0.367 -11.352 -11.189 1.00 94.06 888 ILE A C 1
ATOM 7022 O O . ILE A 1 888 ? 1.550 -11.069 -11.011 1.00 94.06 888 ILE A O 1
ATOM 7026 N N . VAL A 1 889 ? -0.058 -12.006 -12.268 1.00 95.69 889 VAL A N 1
ATOM 7027 C CA . VAL A 1 889 ? 0.749 -12.371 -13.437 1.00 95.69 889 VAL A CA 1
ATOM 7028 C C . VAL A 1 889 ? 0.267 -11.546 -14.617 1.00 95.69 889 VAL A C 1
ATOM 7030 O O . VAL A 1 889 ? -0.931 -11.492 -14.908 1.00 95.69 889 VAL A O 1
ATOM 7033 N N . ILE A 1 890 ? 1.201 -10.915 -15.314 1.00 94.88 890 ILE A N 1
ATOM 7034 C CA . ILE A 1 890 ? 0.913 -9.937 -16.352 1.00 94.88 890 ILE A CA 1
ATOM 7035 C C . ILE A 1 890 ? 1.637 -10.254 -17.650 1.00 94.88 890 ILE A C 1
ATOM 7037 O O . ILE A 1 890 ? 2.794 -10.659 -17.627 1.00 94.88 890 ILE A O 1
ATOM 7041 N N . GLY A 1 891 ? 0.956 -10.056 -18.778 1.00 94.69 891 GLY A N 1
ATOM 7042 C CA . GLY A 1 891 ? 1.529 -10.222 -20.110 1.00 94.69 891 GLY A CA 1
ATOM 7043 C C . GLY A 1 891 ? 1.583 -8.911 -20.888 1.00 94.69 891 GLY A C 1
ATOM 7044 O O . GLY A 1 891 ? 0.892 -7.945 -20.571 1.00 94.69 891 GLY A O 1
ATOM 7045 N N . LYS A 1 892 ? 2.362 -8.898 -21.973 1.00 93.12 892 LYS A N 1
ATOM 7046 C CA . LYS A 1 892 ? 2.559 -7.734 -22.862 1.00 93.12 892 LYS A CA 1
ATOM 7047 C C . LYS A 1 892 ? 1.276 -7.090 -23.397 1.00 93.12 892 LYS A C 1
ATOM 7049 O O . LYS A 1 892 ? 1.278 -5.895 -23.683 1.00 93.12 892 LYS A O 1
ATOM 7054 N N . GLU A 1 893 ? 0.187 -7.852 -23.521 1.00 92.19 893 GLU A N 1
ATOM 7055 C CA . GLU A 1 893 ? -1.099 -7.323 -23.985 1.00 92.19 893 GLU A CA 1
ATOM 7056 C C . GLU A 1 893 ? -1.694 -6.281 -23.028 1.00 92.19 893 GLU A C 1
ATOM 7058 O O . GLU A 1 893 ? -2.534 -5.485 -23.447 1.00 92.19 893 GLU A O 1
ATOM 7063 N N . SER A 1 894 ? -1.240 -6.222 -21.770 1.00 91.75 894 SER A N 1
ATOM 7064 C CA . SER A 1 894 ? -1.691 -5.221 -20.800 1.00 91.75 894 SER A CA 1
ATOM 7065 C C . SER A 1 894 ? -1.378 -3.792 -21.241 1.00 91.75 894 SER A C 1
ATOM 7067 O O . SER A 1 894 ? -2.117 -2.873 -20.891 1.00 91.75 894 SER A O 1
ATOM 7069 N N . LYS A 1 895 ? -0.332 -3.592 -22.058 1.00 91.19 895 LYS A N 1
ATOM 7070 C CA . LYS A 1 895 ? 0.001 -2.282 -22.629 1.00 91.19 895 LYS A CA 1
ATOM 7071 C C . LYS A 1 895 ? -1.179 -1.685 -23.395 1.00 91.19 895 LYS A C 1
ATOM 7073 O O . LYS A 1 895 ? -1.516 -0.530 -23.174 1.00 91.19 895 LYS A O 1
ATOM 7078 N N . GLN A 1 896 ? -1.861 -2.501 -24.199 1.00 90.88 896 GLN A N 1
ATOM 7079 C CA . GLN A 1 896 ? -3.041 -2.100 -24.967 1.00 90.88 896 GLN A CA 1
ATOM 7080 C C . GLN A 1 896 ? -4.345 -2.289 -24.180 1.00 90.88 896 GLN A C 1
ATOM 7082 O O . GLN A 1 896 ? -5.210 -1.421 -24.183 1.00 90.88 896 GLN A O 1
ATOM 7087 N N . LYS A 1 897 ? -4.512 -3.442 -23.521 1.00 90.50 897 LYS A N 1
ATOM 7088 C CA . LYS A 1 897 ? -5.795 -3.888 -22.947 1.00 90.50 897 LYS A CA 1
ATOM 7089 C C . LYS A 1 897 ? -5.971 -3.538 -21.467 1.00 90.50 897 LYS A C 1
ATOM 7091 O O . LYS A 1 897 ? -7.003 -3.865 -20.883 1.00 90.50 897 LYS A O 1
ATOM 7096 N N . GLY A 1 898 ? -4.972 -2.926 -20.830 1.00 89.00 898 GLY A N 1
ATOM 7097 C CA . GLY A 1 898 ? -4.978 -2.637 -19.395 1.00 89.00 898 GLY A CA 1
ATOM 7098 C C . GLY A 1 898 ? -5.188 -3.906 -18.570 1.00 89.00 898 GLY A C 1
ATOM 7099 O O . GLY A 1 898 ? -4.468 -4.892 -18.736 1.00 89.00 898 GLY A O 1
ATOM 7100 N N . LEU A 1 899 ? -6.230 -3.898 -17.732 1.00 85.75 899 LEU A N 1
ATOM 7101 C CA . LEU A 1 899 ? -6.642 -5.038 -16.900 1.00 85.75 899 LEU A CA 1
ATOM 7102 C C . LEU A 1 899 ? -6.952 -6.311 -17.711 1.00 85.75 899 LEU A C 1
ATOM 7104 O O . LEU A 1 899 ? -6.769 -7.415 -17.205 1.00 85.75 899 LEU A O 1
ATOM 7108 N N . GLY A 1 900 ? -7.347 -6.179 -18.981 1.00 86.25 900 GLY A N 1
ATOM 7109 C CA . GLY A 1 900 ? -7.603 -7.326 -19.856 1.00 86.25 900 GLY A CA 1
ATOM 7110 C C . GLY A 1 900 ? -6.344 -8.082 -20.291 1.00 86.25 900 GLY A C 1
ATOM 7111 O O . GLY A 1 900 ? -6.454 -9.157 -20.866 1.00 86.25 900 GLY A O 1
ATOM 7112 N N . GLY A 1 901 ? -5.149 -7.537 -20.034 1.00 89.19 901 GLY A N 1
ATOM 7113 C CA . GLY A 1 901 ? -3.870 -8.217 -20.272 1.00 89.19 901 GLY A CA 1
ATOM 7114 C C . GLY A 1 901 ? -3.297 -8.944 -19.050 1.00 89.19 901 GLY A C 1
ATOM 7115 O O . GLY A 1 901 ? -2.149 -9.392 -19.088 1.00 89.19 901 GLY A O 1
ATOM 7116 N N . ILE A 1 902 ? -4.055 -9.032 -17.952 1.00 92.38 902 ILE A N 1
ATOM 7117 C CA . ILE A 1 902 ? -3.680 -9.820 -16.775 1.00 92.38 902 ILE A CA 1
ATOM 7118 C C . ILE A 1 902 ? -3.921 -11.306 -17.066 1.00 92.38 902 ILE A C 1
ATOM 7120 O O . ILE A 1 902 ? -5.026 -11.713 -17.415 1.00 92.38 902 ILE A O 1
ATOM 7124 N N . LEU A 1 903 ? -2.878 -12.121 -16.905 1.00 93.00 903 LEU A N 1
ATOM 7125 C CA . LEU A 1 903 ? -2.896 -13.557 -17.212 1.00 93.00 903 LEU A CA 1
ATOM 7126 C C . LEU A 1 903 ? -3.389 -14.402 -16.027 1.00 93.00 903 LEU A C 1
ATOM 7128 O O . LEU A 1 903 ? -3.897 -15.513 -16.194 1.00 93.00 903 LEU A O 1
ATOM 7132 N N . GLY A 1 904 ? -3.258 -13.872 -14.813 1.00 90.62 904 GLY A N 1
ATOM 7133 C CA . GLY A 1 904 ? -3.781 -14.478 -13.598 1.00 90.62 904 GLY A CA 1
ATOM 7134 C C . GLY A 1 904 ? -3.644 -13.531 -12.417 1.00 90.62 904 GLY A C 1
ATOM 7135 O O . GLY A 1 904 ? -2.713 -12.736 -12.366 1.00 90.62 904 GLY A O 1
ATOM 7136 N N . ALA A 1 905 ? -4.561 -13.614 -11.464 1.00 91.56 905 ALA A N 1
ATOM 7137 C CA . ALA A 1 905 ? -4.473 -12.865 -10.221 1.00 91.56 905 ALA A CA 1
ATOM 7138 C C . ALA A 1 905 ? -5.205 -13.614 -9.109 1.00 91.56 905 ALA A C 1
ATOM 7140 O O . ALA A 1 905 ? -6.117 -14.403 -9.380 1.00 91.56 905 ALA A O 1
ATOM 7141 N N . GLY A 1 906 ? -4.837 -13.355 -7.860 1.00 87.56 906 GLY A N 1
ATOM 7142 C CA . GLY A 1 906 ? -5.518 -13.967 -6.732 1.00 87.56 906 GLY A CA 1
ATOM 7143 C C . GLY A 1 906 ? -4.906 -13.630 -5.386 1.00 87.56 906 GLY A C 1
ATOM 7144 O O . GLY A 1 906 ? -4.087 -12.724 -5.243 1.00 87.56 906 GLY A O 1
ATOM 7145 N N . MET A 1 907 ? -5.346 -14.390 -4.391 1.00 81.06 907 MET A N 1
ATOM 7146 C CA . MET A 1 907 ? -4.951 -14.234 -2.997 1.00 81.06 907 MET A CA 1
ATOM 7147 C C . MET A 1 907 ? -4.099 -15.433 -2.598 1.00 81.06 907 MET A C 1
ATOM 7149 O O . MET A 1 907 ? -4.370 -16.550 -3.050 1.00 81.06 907 MET A O 1
ATOM 7153 N N . ALA A 1 908 ? -3.065 -15.223 -1.791 1.00 68.25 908 ALA A N 1
ATOM 7154 C CA . ALA A 1 908 ? -2.285 -16.333 -1.264 1.00 68.25 908 ALA A CA 1
ATOM 7155 C C . ALA A 1 908 ? -3.123 -17.094 -0.215 1.00 68.25 908 ALA A C 1
ATOM 7157 O O . ALA A 1 908 ? -3.900 -16.500 0.534 1.00 68.25 908 ALA A O 1
ATOM 7158 N N . GLN A 1 909 ? -3.025 -18.426 -0.195 1.00 57.22 909 GLN A N 1
ATOM 7159 C CA . GLN A 1 909 ? -3.785 -19.245 0.751 1.00 57.22 909 GLN A CA 1
ATOM 7160 C C . GLN A 1 909 ? -3.061 -19.369 2.098 1.00 57.22 909 GLN A C 1
ATOM 7162 O O . GLN A 1 909 ? -1.837 -19.457 2.174 1.00 57.22 909 GLN A O 1
ATOM 7167 N N . ASP A 1 910 ? -3.853 -19.395 3.169 1.00 51.16 910 ASP A N 1
ATOM 7168 C CA . ASP A 1 910 ? -3.415 -19.366 4.571 1.00 51.16 910 ASP A CA 1
ATOM 7169 C C . ASP A 1 910 ? -2.988 -20.712 5.149 1.00 51.16 910 ASP A C 1
ATOM 7171 O O . ASP A 1 910 ? -3.061 -20.893 6.363 1.00 51.16 910 ASP A O 1
ATOM 7175 N N . ASP A 1 911 ? -2.576 -21.675 4.323 1.00 47.25 911 ASP A N 1
ATOM 7176 C CA . ASP A 1 911 ? -2.267 -23.011 4.830 1.00 47.25 911 ASP A CA 1
ATOM 7177 C C . ASP A 1 911 ? -0.787 -23.419 4.675 1.00 47.25 911 ASP A C 1
ATOM 7179 O O . ASP A 1 911 ? -0.446 -24.208 3.794 1.00 47.25 911 ASP A O 1
ATOM 7183 N N . PRO A 1 912 ? 0.105 -22.932 5.567 1.00 41.56 912 PRO A N 1
ATOM 7184 C CA . PRO A 1 912 ? 1.445 -23.484 5.800 1.00 41.56 912 PRO A CA 1
ATOM 7185 C C . PRO A 1 912 ? 1.504 -24.990 5.936 1.00 41.56 912 PRO A C 1
ATOM 7187 O O . PRO A 1 912 ? 2.517 -25.591 5.608 1.00 41.56 912 PRO A O 1
ATOM 7190 N N . THR A 1 913 ? 0.459 -25.563 6.528 1.00 39.34 913 THR A N 1
ATOM 7191 C CA . THR A 1 913 ? 0.416 -26.963 6.922 1.00 39.34 913 THR A CA 1
ATOM 7192 C C . THR A 1 913 ? -0.171 -27.832 5.824 1.00 39.34 913 THR A C 1
ATOM 7194 O O . THR A 1 913 ? -0.091 -29.042 5.921 1.00 39.34 913 THR A O 1
ATOM 7197 N N . SER A 1 914 ? -0.711 -27.251 4.751 1.00 43.69 914 SER A N 1
ATOM 7198 C CA . SER A 1 914 ? -1.245 -28.013 3.618 1.00 43.69 914 SER A CA 1
ATOM 7199 C C . SER A 1 914 ? -0.170 -28.605 2.709 1.00 43.69 914 SER A C 1
ATOM 7201 O O . SER A 1 914 ? -0.501 -29.395 1.829 1.00 43.69 914 SER A O 1
ATOM 7203 N N . SER A 1 915 ? 1.107 -28.242 2.892 1.00 57.25 915 SER A N 1
ATOM 7204 C CA . SER A 1 915 ? 2.194 -28.754 2.058 1.00 57.25 915 SER A CA 1
ATOM 7205 C C . SER A 1 915 ? 3.438 -29.100 2.869 1.00 57.25 915 SER A C 1
ATOM 7207 O O . SER A 1 915 ? 3.881 -28.358 3.744 1.00 57.25 915 SER A O 1
ATOM 7209 N N . ILE A 1 916 ? 4.000 -30.264 2.562 1.00 75.12 916 ILE A N 1
ATOM 7210 C CA . ILE A 1 916 ? 5.251 -30.772 3.124 1.00 75.12 916 ILE A CA 1
ATOM 7211 C C . ILE A 1 916 ? 6.422 -30.016 2.461 1.00 75.12 916 ILE A C 1
ATOM 7213 O O . ILE A 1 916 ? 6.439 -29.927 1.229 1.00 75.12 916 ILE A O 1
ATOM 7217 N N . PRO A 1 917 ? 7.396 -29.470 3.220 1.00 76.19 917 PRO A N 1
ATOM 7218 C CA . PRO A 1 917 ? 8.506 -28.690 2.666 1.00 76.19 917 PRO A CA 1
ATOM 7219 C C . PRO A 1 917 ? 9.312 -29.453 1.609 1.00 76.19 917 PRO A C 1
ATOM 7221 O O . PRO A 1 917 ? 9.510 -30.656 1.745 1.00 76.19 917 PRO A O 1
ATOM 7224 N N . VAL A 1 918 ? 9.831 -28.755 0.593 1.00 82.44 918 VAL A N 1
ATOM 7225 C CA . VAL A 1 918 ? 10.772 -29.310 -0.398 1.00 82.44 918 VAL A CA 1
ATOM 7226 C C . VAL A 1 918 ? 12.122 -28.623 -0.230 1.00 82.44 918 VAL A C 1
ATOM 7228 O O . VAL A 1 918 ? 12.228 -27.416 -0.425 1.00 82.44 918 VAL A O 1
ATOM 7231 N N . VAL A 1 919 ? 13.151 -29.388 0.118 1.00 82.50 919 VAL A N 1
ATOM 7232 C CA . VAL A 1 919 ? 14.507 -28.908 0.394 1.00 82.50 919 VAL A CA 1
ATOM 7233 C C . VAL A 1 919 ? 15.415 -29.223 -0.790 1.00 82.50 919 VAL A C 1
ATOM 7235 O O . VAL A 1 919 ? 15.486 -30.362 -1.260 1.00 82.50 919 VAL A O 1
ATOM 7238 N N . ASP A 1 920 ? 16.132 -28.209 -1.270 1.00 84.94 920 ASP A N 1
ATOM 7239 C CA . ASP A 1 920 ? 17.186 -28.393 -2.263 1.00 84.94 920 ASP A CA 1
ATOM 7240 C C . ASP A 1 920 ? 18.470 -28.885 -1.599 1.00 84.94 920 ASP A C 1
ATOM 7242 O O . ASP A 1 920 ? 19.186 -28.119 -0.952 1.00 84.94 920 ASP A O 1
ATOM 7246 N N . PHE A 1 921 ? 18.757 -30.177 -1.736 1.00 91.62 921 PHE A N 1
ATOM 7247 C CA . PHE A 1 921 ? 19.847 -30.798 -0.999 1.00 91.62 921 PHE A CA 1
ATOM 7248 C C . PHE A 1 921 ? 21.228 -30.533 -1.611 1.00 91.62 921 PHE A C 1
ATOM 7250 O O . PHE A 1 921 ? 22.236 -30.815 -0.966 1.00 91.62 921 PHE A O 1
ATOM 7257 N N . SER A 1 922 ? 21.313 -29.893 -2.789 1.00 87.62 922 SER A N 1
ATOM 7258 C CA . SER A 1 922 ? 22.601 -29.398 -3.299 1.00 87.62 922 SER A CA 1
ATOM 7259 C C . SER A 1 922 ? 23.211 -28.332 -2.382 1.00 87.62 922 SER A C 1
ATOM 7261 O O . SER A 1 922 ? 24.428 -28.149 -2.380 1.00 87.62 922 SER A O 1
ATOM 7263 N N . LEU A 1 923 ? 22.384 -27.663 -1.564 1.00 82.19 923 LEU A N 1
ATOM 7264 C CA . LEU A 1 923 ? 22.838 -26.719 -0.542 1.00 82.19 923 LEU A CA 1
ATOM 7265 C C . LEU A 1 923 ? 23.742 -27.368 0.503 1.00 82.19 923 LEU A C 1
ATOM 7267 O O . LEU A 1 923 ? 24.550 -26.665 1.094 1.00 82.19 923 LEU A O 1
ATOM 7271 N N . PHE A 1 924 ? 23.642 -28.682 0.721 1.00 91.19 924 PHE A N 1
ATOM 7272 C CA . PHE A 1 924 ? 24.534 -29.378 1.643 1.00 91.19 924 PHE A CA 1
ATOM 7273 C C . PHE A 1 924 ? 26.007 -29.217 1.247 1.00 91.19 924 PHE A C 1
ATOM 7275 O O . PHE A 1 924 ? 26.853 -29.069 2.116 1.00 91.19 924 PHE A O 1
ATOM 7282 N N . GLU A 1 925 ? 26.312 -29.193 -0.053 1.00 89.19 925 GLU A N 1
ATOM 7283 C CA . GLU A 1 925 ? 27.687 -29.050 -0.542 1.00 89.19 925 GLU A CA 1
ATOM 7284 C C . GLU A 1 925 ? 28.141 -27.578 -0.582 1.00 89.19 925 GLU A C 1
ATOM 7286 O O . GLU A 1 925 ? 29.319 -27.289 -0.392 1.00 89.19 925 GLU A O 1
ATOM 7291 N N . SER A 1 926 ? 27.225 -26.630 -0.829 1.00 84.69 926 SER A N 1
ATOM 7292 C CA . SER A 1 926 ? 27.567 -25.203 -0.963 1.00 84.69 926 SER A CA 1
ATOM 7293 C C . SER A 1 926 ? 27.499 -24.406 0.345 1.00 84.69 926 SER A C 1
ATOM 7295 O O . SER A 1 926 ? 28.272 -23.470 0.526 1.00 84.69 926 SER A O 1
ATOM 7297 N N . ASP A 1 927 ? 26.548 -24.729 1.224 1.00 87.50 927 ASP A N 1
ATOM 7298 C CA . ASP A 1 927 ? 26.296 -24.070 2.514 1.00 87.50 927 ASP A CA 1
ATOM 7299 C C . ASP A 1 927 ? 25.629 -25.058 3.506 1.00 87.50 927 ASP A C 1
ATOM 7301 O O . ASP A 1 927 ? 24.407 -25.021 3.725 1.00 87.50 927 ASP A O 1
ATOM 7305 N N . PRO A 1 928 ? 26.419 -25.969 4.114 1.00 88.44 928 PRO A N 1
ATOM 7306 C CA . PRO A 1 928 ? 25.903 -27.008 5.005 1.00 88.44 928 PRO A CA 1
ATOM 7307 C C . PRO A 1 928 ? 25.119 -26.453 6.199 1.00 88.44 928 PRO A C 1
ATOM 7309 O O . PRO A 1 928 ? 24.121 -27.046 6.606 1.00 88.44 928 PRO A O 1
ATOM 7312 N N . LYS A 1 929 ? 25.530 -25.298 6.746 1.00 83.44 929 LYS A N 1
ATOM 7313 C CA . LYS A 1 929 ? 24.872 -24.670 7.904 1.00 83.44 929 LYS A CA 1
ATOM 7314 C C . LYS A 1 929 ? 23.463 -24.209 7.557 1.00 83.44 929 LYS A C 1
ATOM 7316 O O . LYS A 1 929 ? 22.523 -24.513 8.290 1.00 83.44 929 LYS A O 1
ATOM 7321 N N . LYS A 1 930 ? 23.298 -23.531 6.419 1.00 73.94 930 LYS A N 1
ATOM 7322 C CA . LYS A 1 930 ? 21.978 -23.114 5.930 1.00 73.94 930 LYS A CA 1
ATOM 7323 C C . LYS A 1 930 ? 21.100 -24.314 5.584 1.00 73.94 930 LYS A C 1
ATOM 7325 O O . LYS A 1 930 ? 19.926 -24.327 5.947 1.00 73.94 930 LYS A O 1
ATOM 7330 N N . CYS A 1 931 ? 21.663 -25.333 4.931 1.00 84.12 931 CYS A N 1
ATOM 7331 C CA . CYS A 1 931 ? 20.956 -26.591 4.679 1.00 84.12 931 CYS A CA 1
ATOM 7332 C C . CYS A 1 931 ? 20.477 -27.226 6.000 1.00 84.12 931 CYS A C 1
ATOM 7334 O O . CYS A 1 931 ? 19.313 -27.604 6.125 1.00 84.12 931 CYS A O 1
ATOM 7336 N N . GLY A 1 932 ? 21.345 -27.240 7.019 1.00 89.00 932 GLY A N 1
ATOM 7337 C CA . GLY A 1 932 ? 21.046 -27.706 8.372 1.00 89.00 932 GLY A CA 1
ATOM 7338 C C . GLY A 1 932 ? 19.876 -26.980 9.029 1.00 89.00 932 GLY A C 1
ATOM 7339 O O . GLY A 1 932 ? 18.958 -27.630 9.521 1.00 89.00 932 GLY A O 1
ATOM 7340 N N . GLN A 1 933 ? 19.848 -25.647 8.964 1.00 78.38 933 GLN A N 1
ATOM 7341 C CA . GLN A 1 933 ? 18.739 -24.843 9.491 1.00 78.38 933 GLN A CA 1
ATOM 7342 C C . GLN A 1 933 ? 17.404 -25.151 8.794 1.00 78.38 933 GLN A C 1
ATOM 7344 O O . GLN A 1 933 ? 16.384 -25.305 9.463 1.00 78.38 933 GLN A O 1
ATOM 7349 N N . ILE A 1 934 ? 17.401 -25.283 7.461 1.00 70.38 934 ILE A N 1
ATOM 7350 C CA . ILE A 1 934 ? 16.188 -25.604 6.686 1.00 70.38 934 ILE A CA 1
ATOM 7351 C C . ILE A 1 934 ? 15.647 -26.986 7.073 1.00 70.38 934 ILE A C 1
ATOM 7353 O O . ILE A 1 934 ? 14.454 -27.137 7.343 1.00 70.38 934 ILE A O 1
ATOM 7357 N N . VAL A 1 935 ? 16.527 -27.991 7.111 1.00 86.94 935 VAL A N 1
ATOM 7358 C CA . VAL A 1 935 ? 16.169 -29.367 7.480 1.00 86.94 935 VAL A CA 1
ATOM 7359 C C . VAL A 1 935 ? 15.669 -29.431 8.923 1.00 86.94 935 VAL A C 1
ATOM 7361 O O . VAL A 1 935 ? 14.662 -30.085 9.185 1.00 86.94 935 VAL A O 1
ATOM 7364 N N . PHE A 1 936 ? 16.320 -28.725 9.850 1.00 87.50 936 PHE A N 1
ATOM 7365 C CA . PHE A 1 936 ? 15.909 -28.653 11.251 1.00 87.50 936 PHE A CA 1
ATOM 7366 C C . PHE A 1 936 ? 14.513 -28.048 11.422 1.00 87.50 936 PHE A C 1
ATOM 7368 O O . PHE A 1 936 ? 13.679 -28.633 12.111 1.00 87.50 936 PHE A O 1
ATOM 7375 N N . GLU A 1 937 ? 14.212 -26.933 10.755 1.00 78.06 937 GLU A N 1
ATOM 7376 C CA . GLU A 1 937 ? 12.878 -26.326 10.820 1.00 78.06 937 GLU A CA 1
ATOM 7377 C C . GLU A 1 937 ? 11.802 -27.239 10.216 1.00 78.06 937 GLU A C 1
ATOM 7379 O O . GLU A 1 937 ? 10.714 -27.378 10.781 1.00 78.06 937 GLU A O 1
ATOM 7384 N N . ALA A 1 938 ? 12.091 -27.926 9.109 1.00 79.38 938 ALA A N 1
ATOM 7385 C CA . ALA A 1 938 ? 11.156 -28.891 8.535 1.00 79.38 938 ALA A CA 1
ATOM 7386 C C . ALA A 1 938 ? 10.902 -30.085 9.480 1.00 79.38 938 ALA A C 1
ATOM 7388 O O . ALA A 1 938 ? 9.754 -30.475 9.716 1.00 79.38 938 ALA A O 1
ATOM 7389 N N . ALA A 1 939 ? 11.965 -30.618 10.082 1.00 87.00 939 ALA A N 1
ATOM 7390 C CA . ALA A 1 939 ? 11.925 -31.698 11.063 1.00 87.00 939 ALA A CA 1
ATOM 7391 C C . ALA A 1 939 ? 11.161 -31.332 12.348 1.00 87.00 939 ALA A C 1
ATOM 7393 O O . ALA A 1 939 ? 10.371 -32.128 12.858 1.00 87.00 939 ALA A O 1
ATOM 7394 N N . LYS A 1 940 ? 11.374 -30.123 12.868 1.00 83.06 940 LYS A N 1
ATOM 7395 C CA . LYS A 1 940 ? 10.730 -29.613 14.083 1.00 83.06 940 LYS A CA 1
ATOM 7396 C C . LYS A 1 940 ? 9.246 -29.313 13.877 1.00 83.06 940 LYS A C 1
ATOM 7398 O O . LYS A 1 940 ? 8.437 -29.586 14.760 1.00 83.06 940 LYS A O 1
ATOM 7403 N N . ASN A 1 941 ? 8.875 -28.747 12.728 1.00 72.69 941 ASN A N 1
ATOM 7404 C CA . ASN A 1 941 ? 7.507 -28.275 12.495 1.00 72.69 941 ASN A CA 1
ATOM 7405 C C . ASN A 1 941 ? 6.597 -29.353 11.892 1.00 72.69 941 ASN A C 1
ATOM 7407 O O . ASN A 1 941 ? 5.436 -29.466 12.286 1.00 72.69 941 ASN A O 1
ATOM 7411 N N . VAL A 1 942 ? 7.114 -30.160 10.960 1.00 81.19 942 VAL A N 1
ATOM 7412 C CA . VAL A 1 942 ? 6.321 -31.147 10.206 1.00 81.19 942 VAL A CA 1
ATOM 7413 C C . VAL A 1 942 ? 6.773 -32.578 10.489 1.00 81.19 942 VAL A C 1
ATOM 7415 O O . VAL A 1 942 ? 5.945 -33.483 10.476 1.00 81.19 942 VAL A O 1
ATOM 7418 N N . GLY A 1 943 ? 8.066 -32.811 10.733 1.00 86.19 943 GLY A N 1
ATOM 7419 C CA . GLY A 1 943 ? 8.634 -34.164 10.851 1.00 86.19 943 GLY A CA 1
ATOM 7420 C C . GLY A 1 943 ? 8.756 -34.909 9.513 1.00 86.19 943 GLY A C 1
ATOM 7421 O O . GLY A 1 943 ? 9.227 -36.043 9.486 1.00 86.19 943 GLY A O 1
ATOM 7422 N N . PHE A 1 944 ? 8.351 -34.260 8.413 1.00 90.56 944 PHE A N 1
ATOM 7423 C CA . PHE A 1 944 ? 8.406 -34.726 7.026 1.00 90.56 944 PHE A CA 1
ATOM 7424 C C . PHE A 1 944 ? 8.914 -33.602 6.118 1.00 90.56 944 PHE A C 1
ATOM 7426 O O . PHE A 1 944 ? 8.545 -32.441 6.302 1.00 90.56 944 PHE A O 1
ATOM 7433 N N . PHE A 1 945 ? 9.704 -33.948 5.105 1.00 91.75 945 PHE A N 1
ATOM 7434 C CA . PHE A 1 945 ? 10.107 -33.055 4.016 1.00 91.75 945 PHE A CA 1
ATOM 7435 C C . PHE A 1 945 ? 10.529 -33.849 2.775 1.00 91.75 945 PHE A C 1
ATOM 7437 O O . PHE A 1 945 ? 10.935 -35.002 2.871 1.00 91.75 945 PHE A O 1
ATOM 7444 N N . TYR A 1 946 ? 10.451 -33.237 1.599 1.00 90.75 946 TYR A N 1
ATOM 7445 C CA . TYR A 1 946 ? 11.042 -33.755 0.369 1.00 90.75 946 TYR A CA 1
ATOM 7446 C C . TYR A 1 946 ? 12.476 -33.259 0.229 1.00 90.75 946 TYR A C 1
ATOM 7448 O O . TYR A 1 946 ? 12.761 -32.098 0.511 1.00 90.75 946 TYR A O 1
ATOM 7456 N N . LEU A 1 947 ? 13.361 -34.099 -0.293 1.00 93.69 947 LEU A N 1
ATOM 7457 C CA . LEU A 1 947 ? 14.651 -33.686 -0.827 1.00 93.69 947 LEU A CA 1
ATOM 7458 C C . LEU A 1 947 ? 14.613 -33.749 -2.352 1.00 93.69 947 LEU A C 1
ATOM 7460 O O . LEU A 1 947 ? 14.209 -34.763 -2.921 1.00 93.69 947 LEU A O 1
ATOM 7464 N N . ARG A 1 948 ? 15.092 -32.694 -3.012 1.00 89.62 948 ARG A N 1
ATOM 7465 C CA . ARG A 1 948 ? 15.493 -32.711 -4.430 1.00 89.62 948 ARG A CA 1
ATOM 7466 C C . ARG A 1 948 ? 17.012 -32.586 -4.534 1.00 89.62 948 ARG A C 1
ATOM 7468 O O . ARG A 1 948 ? 17.649 -32.136 -3.584 1.00 89.62 948 ARG A O 1
ATOM 7475 N N . ASN A 1 949 ? 17.592 -32.965 -5.674 1.00 89.06 949 ASN A N 1
ATOM 7476 C CA . ASN A 1 949 ? 19.046 -32.907 -5.904 1.00 89.06 949 ASN A CA 1
ATOM 7477 C C . ASN A 1 949 ? 19.868 -33.643 -4.819 1.00 89.06 949 ASN A C 1
ATOM 7479 O O . ASN A 1 949 ? 20.944 -33.205 -4.426 1.00 89.06 949 ASN A O 1
ATOM 7483 N N . PHE A 1 950 ? 19.355 -34.773 -4.325 1.00 92.12 950 PHE A N 1
ATOM 7484 C CA . PHE A 1 950 ? 19.900 -35.516 -3.177 1.00 92.12 950 PHE A CA 1
ATOM 7485 C C . PHE A 1 950 ? 21.042 -36.489 -3.520 1.00 92.12 950 PHE A C 1
ATOM 7487 O O . PHE A 1 950 ? 21.548 -37.184 -2.643 1.00 92.12 950 PHE A O 1
ATOM 7494 N N . GLY A 1 951 ? 21.474 -36.533 -4.783 1.00 90.44 951 GLY A N 1
ATOM 7495 C CA . GLY A 1 951 ? 22.704 -37.215 -5.198 1.00 90.44 951 GLY A CA 1
ATOM 7496 C C . GLY A 1 951 ? 22.587 -38.705 -5.542 1.00 90.44 951 GLY A C 1
ATOM 7497 O O . GLY A 1 951 ? 23.603 -39.303 -5.879 1.00 90.44 951 GLY A O 1
ATOM 7498 N N . ILE A 1 952 ? 21.392 -39.307 -5.508 1.00 94.25 952 ILE A N 1
ATOM 7499 C CA . ILE A 1 952 ? 21.167 -40.673 -6.021 1.00 94.25 952 ILE A CA 1
ATOM 7500 C C . ILE A 1 952 ? 20.619 -40.579 -7.447 1.00 94.25 952 ILE A C 1
ATOM 7502 O O . ILE A 1 952 ? 19.639 -39.879 -7.699 1.00 94.25 952 ILE A O 1
ATOM 7506 N N . GLU A 1 953 ? 21.251 -41.282 -8.387 1.00 91.75 953 GLU A N 1
ATOM 7507 C CA . GLU A 1 953 ? 20.881 -41.238 -9.803 1.00 91.75 953 GLU A CA 1
ATOM 7508 C C . GLU A 1 953 ? 19.464 -41.778 -10.054 1.00 91.75 953 GLU A C 1
ATOM 7510 O O . GLU A 1 953 ? 19.089 -42.856 -9.581 1.00 91.75 953 GLU A O 1
ATOM 7515 N N . LYS A 1 954 ? 18.693 -41.053 -10.872 1.00 89.75 954 LYS A N 1
ATOM 7516 C CA . LYS A 1 954 ? 17.313 -41.400 -11.245 1.00 89.75 954 LYS A CA 1
ATOM 7517 C C . LYS A 1 954 ? 17.196 -42.806 -11.838 1.00 89.75 954 LYS A C 1
ATOM 7519 O O . LYS A 1 954 ? 16.302 -43.560 -11.455 1.00 89.75 954 LYS A O 1
ATOM 7524 N N . ASP A 1 955 ? 18.130 -43.175 -12.712 1.00 91.31 955 ASP A N 1
ATOM 7525 C CA . ASP A 1 955 ? 18.150 -44.484 -13.374 1.00 91.31 955 ASP A CA 1
ATOM 7526 C C . ASP A 1 955 ? 18.313 -45.630 -12.366 1.00 91.31 955 ASP A C 1
ATOM 7528 O O . ASP A 1 955 ? 17.738 -46.704 -12.541 1.00 91.31 955 ASP A O 1
ATOM 7532 N N . ARG A 1 956 ? 19.031 -45.394 -11.260 1.00 93.31 956 ARG A N 1
ATOM 7533 C CA . ARG A 1 956 ? 19.221 -46.378 -10.187 1.00 93.31 956 ARG A CA 1
ATOM 7534 C C . ARG A 1 956 ? 17.940 -46.604 -9.389 1.00 93.31 956 ARG A C 1
ATOM 7536 O O . ARG A 1 956 ? 17.559 -47.751 -9.159 1.00 93.31 956 ARG A O 1
ATOM 7543 N N . VAL A 1 957 ? 17.257 -45.520 -9.011 1.00 94.25 957 VAL A N 1
ATOM 7544 C CA . VAL A 1 957 ? 15.949 -45.577 -8.333 1.00 94.25 957 VAL A CA 1
ATOM 7545 C C . VAL A 1 957 ? 14.934 -46.310 -9.215 1.00 94.25 957 VAL A C 1
ATOM 7547 O O . VAL A 1 957 ? 14.232 -47.205 -8.742 1.00 94.25 957 VAL A O 1
ATOM 7550 N N . GLN A 1 958 ? 14.888 -45.975 -10.508 1.00 93.00 958 GLN A N 1
ATOM 7551 C CA . GLN A 1 958 ? 13.989 -46.608 -11.471 1.00 93.00 958 GLN A CA 1
ATOM 7552 C C . GLN A 1 958 ? 14.275 -48.107 -11.621 1.00 93.00 958 GLN A C 1
ATOM 7554 O O . GLN A 1 958 ? 13.352 -48.917 -11.525 1.00 93.00 958 GLN A O 1
ATOM 7559 N N . LYS A 1 959 ? 15.548 -48.490 -11.770 1.00 93.94 959 LYS A N 1
ATOM 7560 C CA . LYS A 1 959 ? 15.955 -49.893 -11.899 1.00 93.94 959 LYS A CA 1
ATOM 7561 C C . LYS A 1 959 ? 15.522 -50.736 -10.699 1.00 93.94 959 LYS A C 1
ATOM 7563 O O . LYS A 1 959 ? 15.017 -51.843 -10.880 1.00 93.94 959 LYS A O 1
ATOM 7568 N N . LEU A 1 960 ? 15.662 -50.215 -9.479 1.00 95.44 960 LEU A N 1
ATOM 7569 C CA . LEU A 1 960 ? 15.238 -50.942 -8.282 1.00 95.44 960 LEU A CA 1
ATOM 7570 C C . LEU A 1 960 ? 13.708 -51.045 -8.168 1.00 95.44 960 LEU A C 1
ATOM 7572 O O . LEU A 1 960 ? 13.191 -52.078 -7.741 1.00 95.44 960 LEU A O 1
ATOM 7576 N N . PHE A 1 961 ? 12.966 -50.025 -8.611 1.00 95.44 961 PHE A N 1
ATOM 7577 C CA . PHE A 1 961 ? 11.512 -50.125 -8.737 1.00 95.44 961 PHE A CA 1
ATOM 7578 C C . PHE A 1 961 ? 11.078 -51.202 -9.740 1.00 95.44 961 PHE A C 1
ATOM 7580 O O . PHE A 1 961 ? 10.088 -51.891 -9.494 1.00 95.44 961 PHE A O 1
ATOM 7587 N N . ASP A 1 962 ? 11.789 -51.354 -10.856 1.00 95.12 962 ASP A N 1
ATOM 7588 C CA . ASP A 1 962 ? 11.480 -52.368 -11.870 1.00 95.12 962 ASP A CA 1
ATOM 7589 C C . ASP A 1 962 ? 11.819 -53.784 -11.373 1.00 95.12 962 ASP A C 1
ATOM 7591 O O . ASP A 1 962 ? 11.060 -54.731 -11.608 1.00 95.12 962 ASP A O 1
ATOM 7595 N N . LEU A 1 963 ? 12.892 -53.924 -10.588 1.00 95.44 963 LEU A N 1
ATOM 7596 C CA . LEU A 1 963 ? 13.224 -55.172 -9.900 1.00 95.44 963 LEU A CA 1
ATOM 7597 C C . LEU A 1 963 ? 12.178 -55.536 -8.836 1.00 95.44 963 LEU A C 1
ATOM 7599 O O . LEU A 1 963 ? 11.731 -56.679 -8.774 1.00 95.44 963 LEU A O 1
ATOM 7603 N N . SER A 1 964 ? 11.736 -54.555 -8.044 1.00 95.44 964 SER A N 1
ATOM 7604 C CA . SER A 1 964 ? 10.647 -54.711 -7.072 1.00 95.44 964 SER A CA 1
ATOM 7605 C C . SER A 1 964 ? 9.368 -55.214 -7.749 1.00 95.44 964 SER A C 1
ATOM 7607 O O . SER A 1 964 ? 8.785 -56.215 -7.333 1.00 95.44 964 SER A O 1
ATOM 7609 N N . GLN A 1 965 ? 8.980 -54.588 -8.862 1.00 95.06 965 GLN A N 1
ATOM 7610 C CA . GLN A 1 965 ? 7.813 -54.988 -9.645 1.00 95.06 965 GLN A CA 1
ATOM 7611 C C . GLN A 1 965 ? 7.941 -56.419 -10.192 1.00 95.06 965 GLN A C 1
ATOM 7613 O O . GLN A 1 965 ? 6.985 -57.192 -10.119 1.00 95.06 965 GLN A O 1
ATOM 7618 N N . SER A 1 966 ? 9.130 -56.793 -10.671 1.00 95.38 966 SER A N 1
ATOM 7619 C CA . SER A 1 966 ? 9.422 -58.142 -11.171 1.00 95.38 966 SER A CA 1
ATOM 7620 C C . SER A 1 966 ? 9.365 -59.199 -10.063 1.00 95.38 966 SER A C 1
ATOM 7622 O O . SER A 1 966 ? 8.816 -60.279 -10.272 1.00 95.38 966 SER A O 1
ATOM 7624 N N . PHE A 1 967 ? 9.870 -58.884 -8.866 1.00 95.19 967 PHE A N 1
ATOM 7625 C CA . PHE A 1 967 ? 9.805 -59.777 -7.710 1.00 95.19 967 PHE A CA 1
ATOM 7626 C C . PHE A 1 967 ? 8.365 -60.012 -7.243 1.00 95.19 967 PHE A C 1
ATOM 7628 O O . PHE A 1 967 ? 7.956 -61.158 -7.064 1.00 95.19 967 PHE A O 1
ATOM 7635 N N . PHE A 1 968 ? 7.564 -58.955 -7.078 1.00 94.50 968 PHE A N 1
ATOM 7636 C CA . PHE A 1 968 ? 6.187 -59.110 -6.597 1.00 94.50 968 PHE A CA 1
ATOM 7637 C C . PHE A 1 968 ? 5.262 -59.799 -7.612 1.00 94.50 968 PHE A C 1
ATOM 7639 O O . PHE A 1 968 ? 4.261 -60.392 -7.201 1.00 94.50 968 PHE A O 1
ATOM 7646 N N . ALA A 1 969 ? 5.633 -59.803 -8.898 1.00 94.06 969 ALA A N 1
ATOM 7647 C CA . ALA A 1 969 ? 4.964 -60.563 -9.954 1.00 94.06 969 ALA A CA 1
ATOM 7648 C C . ALA A 1 969 ? 5.247 -62.082 -9.918 1.00 94.06 969 ALA A C 1
ATOM 7650 O O . ALA A 1 969 ? 4.579 -62.835 -10.629 1.00 94.06 969 ALA A O 1
ATOM 7651 N N . LEU A 1 970 ? 6.205 -62.553 -9.107 1.00 93.50 970 LEU A N 1
ATOM 7652 C CA . LEU A 1 970 ? 6.468 -63.985 -8.948 1.00 93.50 970 LEU A CA 1
ATOM 7653 C C . LEU A 1 970 ? 5.267 -64.719 -8.316 1.00 93.50 970 LEU A C 1
ATOM 7655 O O . LEU A 1 970 ? 4.544 -64.137 -7.496 1.00 93.50 970 LEU A O 1
ATOM 7659 N N . PRO A 1 971 ? 5.074 -66.018 -8.626 1.00 92.19 971 PRO A N 1
ATOM 7660 C CA . PRO A 1 971 ? 4.072 -66.844 -7.961 1.00 92.19 971 PRO A CA 1
ATOM 7661 C C . PRO A 1 971 ? 4.237 -66.820 -6.437 1.00 92.19 971 PRO A C 1
ATOM 7663 O O . PRO A 1 971 ? 5.355 -66.844 -5.922 1.00 92.19 971 PRO A O 1
ATOM 7666 N N . MET A 1 972 ? 3.121 -66.820 -5.704 1.00 88.31 972 MET A N 1
ATOM 7667 C CA . MET A 1 972 ? 3.130 -66.767 -4.235 1.00 88.31 972 MET A CA 1
ATOM 7668 C C . MET A 1 972 ? 3.990 -67.879 -3.611 1.00 88.31 972 MET A C 1
ATOM 7670 O O . MET A 1 972 ? 4.738 -67.618 -2.674 1.00 88.31 972 MET A O 1
ATOM 7674 N N . GLU A 1 973 ? 3.950 -69.094 -4.166 1.00 89.12 973 GLU A N 1
ATOM 7675 C CA . GLU A 1 973 ? 4.763 -70.233 -3.708 1.00 89.12 973 GLU A CA 1
ATOM 7676 C C . GLU A 1 973 ? 6.274 -69.961 -3.764 1.00 89.12 973 GLU A C 1
ATOM 7678 O O . GLU A 1 973 ? 7.013 -70.427 -2.901 1.00 89.12 973 GLU A O 1
ATOM 7683 N N . GLU A 1 974 ? 6.741 -69.176 -4.739 1.00 90.75 974 GLU A N 1
ATOM 7684 C CA . GLU A 1 974 ? 8.149 -68.783 -4.847 1.00 90.75 974 GLU A CA 1
ATOM 7685 C C . GLU A 1 974 ? 8.512 -67.712 -3.816 1.00 90.75 974 GLU A C 1
ATOM 7687 O O . GLU A 1 974 ? 9.568 -67.792 -3.191 1.00 90.75 974 GLU A O 1
ATOM 7692 N N . LYS A 1 975 ? 7.615 -66.747 -3.573 1.00 92.00 975 LYS A N 1
ATOM 7693 C CA . LYS A 1 975 ? 7.827 -65.683 -2.578 1.00 92.00 975 LYS A CA 1
ATOM 7694 C C . LYS A 1 975 ? 7.825 -66.233 -1.144 1.00 92.00 975 LYS A C 1
ATOM 7696 O O . LYS A 1 975 ? 8.669 -65.847 -0.334 1.00 92.00 975 LYS A O 1
ATOM 7701 N N . LEU A 1 976 ? 6.946 -67.194 -0.840 1.00 89.62 976 LEU A N 1
ATOM 7702 C CA . LEU A 1 976 ? 6.801 -67.795 0.495 1.00 89.62 976 LEU A CA 1
ATOM 7703 C C . LEU A 1 976 ? 8.041 -68.562 0.986 1.00 89.62 976 LEU A C 1
ATOM 7705 O O . LEU A 1 976 ? 8.215 -68.709 2.195 1.00 89.62 976 LEU A O 1
ATOM 7709 N N . LYS A 1 977 ? 8.940 -68.998 0.091 1.00 89.69 977 LYS A N 1
ATOM 7710 C CA . LYS A 1 977 ? 10.217 -69.649 0.461 1.00 89.69 977 LYS A CA 1
ATOM 7711 C C . LYS A 1 977 ? 11.156 -68.731 1.252 1.00 89.69 977 LYS A C 1
ATOM 7713 O O . LYS A 1 977 ? 12.082 -69.220 1.893 1.00 89.69 977 LYS A O 1
ATOM 7718 N N . TYR A 1 978 ? 10.914 -67.421 1.214 1.00 89.38 978 TYR A N 1
ATOM 7719 C CA . TYR A 1 978 ? 11.786 -66.395 1.782 1.00 89.38 978 TYR A CA 1
ATOM 7720 C C . TYR A 1 978 ? 11.169 -65.678 2.990 1.00 89.38 978 TYR A C 1
ATOM 7722 O O . TYR A 1 978 ? 11.625 -64.594 3.348 1.00 89.38 978 TYR A O 1
ATOM 7730 N N . VAL A 1 979 ? 10.144 -66.254 3.627 1.00 84.69 979 VAL A N 1
ATOM 7731 C CA . VAL A 1 979 ? 9.568 -65.721 4.872 1.00 84.69 979 VAL A CA 1
ATOM 7732 C C . VAL A 1 979 ? 10.494 -66.042 6.049 1.00 84.69 979 VAL A C 1
ATOM 7734 O O . VAL A 1 979 ? 10.699 -67.211 6.375 1.00 84.69 979 VAL A O 1
ATOM 7737 N N . ASN A 1 980 ? 11.019 -65.019 6.733 1.00 76.25 980 ASN A N 1
ATOM 7738 C CA . ASN A 1 980 ? 11.751 -65.180 7.994 1.00 76.25 980 ASN A CA 1
ATOM 7739 C C . ASN A 1 980 ? 11.121 -64.329 9.113 1.00 76.25 980 ASN A C 1
ATOM 7741 O O . ASN A 1 980 ? 11.443 -63.156 9.307 1.00 76.25 980 ASN A O 1
ATOM 7745 N N . ALA A 1 981 ? 10.245 -64.962 9.900 1.00 61.84 981 ALA A N 1
ATOM 7746 C CA . ALA A 1 981 ? 9.533 -64.316 11.003 1.00 61.84 981 ALA A CA 1
ATOM 7747 C C . ALA A 1 981 ? 10.427 -63.941 12.203 1.00 61.84 981 ALA A C 1
ATOM 7749 O O . ALA A 1 981 ? 10.050 -63.069 12.985 1.00 61.84 981 ALA A O 1
ATOM 7750 N N . LYS A 1 982 ? 11.596 -64.582 12.373 1.00 63.47 982 LYS A N 1
ATOM 7751 C CA . LYS A 1 982 ? 12.469 -64.358 13.540 1.00 63.47 982 LYS A CA 1
ATOM 7752 C C . LYS A 1 982 ? 13.211 -63.026 13.474 1.00 63.47 982 LYS A C 1
ATOM 7754 O O . LYS A 1 982 ? 13.290 -62.341 14.488 1.00 63.47 982 LYS A O 1
ATOM 7759 N N . ASP A 1 983 ? 13.689 -62.651 12.289 1.00 65.69 983 ASP A N 1
ATOM 7760 C CA . ASP A 1 983 ? 14.592 -61.502 12.122 1.00 65.69 983 ASP A CA 1
ATOM 7761 C C . ASP A 1 983 ? 13.942 -60.309 11.398 1.00 65.69 983 ASP A C 1
ATOM 7763 O O . ASP A 1 983 ? 14.591 -59.291 11.184 1.00 65.69 983 ASP A O 1
ATOM 7767 N N . ASN A 1 984 ? 12.653 -60.405 11.037 1.00 74.00 984 ASN A N 1
ATOM 7768 C CA . ASN A 1 984 ? 11.929 -59.393 10.250 1.00 74.00 984 ASN A CA 1
ATOM 7769 C C . ASN A 1 984 ? 12.598 -59.081 8.891 1.00 74.00 984 ASN A C 1
ATOM 7771 O O . ASN A 1 984 ? 12.558 -57.944 8.412 1.00 74.00 984 ASN A O 1
ATOM 7775 N N . LEU A 1 985 ? 13.217 -60.102 8.288 1.00 85.69 985 LEU A N 1
ATOM 7776 C CA . LEU A 1 985 ? 13.931 -60.058 7.010 1.00 85.69 985 LEU A CA 1
ATOM 7777 C C . LEU A 1 985 ? 13.244 -60.958 5.974 1.00 85.69 985 LEU A C 1
ATOM 7779 O O . LEU A 1 985 ? 12.555 -61.914 6.324 1.00 85.69 985 LEU A O 1
ATOM 7783 N N . GLY A 1 986 ? 13.478 -60.686 4.690 1.00 90.62 986 GLY A N 1
ATOM 7784 C CA . GLY A 1 986 ? 12.889 -61.460 3.597 1.00 90.62 986 GLY A CA 1
ATOM 7785 C C . GLY A 1 986 ? 11.449 -61.054 3.280 1.00 90.62 986 GLY A C 1
ATOM 7786 O O . GLY A 1 986 ? 11.073 -59.899 3.477 1.00 90.62 986 GLY A O 1
ATOM 7787 N N . TYR A 1 987 ? 10.668 -61.980 2.724 1.00 91.31 987 TYR A N 1
ATOM 7788 C CA . TYR A 1 987 ? 9.315 -61.722 2.230 1.00 91.31 987 TYR A CA 1
ATOM 7789 C C . TYR A 1 987 ? 8.276 -61.714 3.358 1.00 91.31 987 TYR A C 1
ATOM 7791 O O . TYR A 1 987 ? 8.261 -62.606 4.206 1.00 91.31 987 TYR A O 1
ATOM 7799 N N . LEU A 1 988 ? 7.368 -60.741 3.320 1.00 88.38 988 LEU A N 1
ATOM 7800 C CA . LEU A 1 988 ? 6.196 -60.640 4.185 1.00 88.38 988 LEU A CA 1
ATOM 7801 C C . LEU A 1 988 ? 4.925 -60.643 3.322 1.00 88.38 988 LEU A C 1
ATOM 7803 O O . LEU A 1 988 ? 4.740 -59.730 2.508 1.00 88.38 988 LEU A O 1
ATOM 7807 N N . PRO A 1 989 ? 4.060 -61.664 3.471 1.00 85.19 989 PRO A N 1
ATOM 7808 C CA . PRO A 1 989 ? 2.842 -61.781 2.684 1.00 85.19 989 PRO A CA 1
ATOM 7809 C C . PRO A 1 989 ? 1.752 -60.802 3.142 1.00 85.19 989 PRO A C 1
ATOM 7811 O O . PRO A 1 989 ? 1.798 -60.251 4.243 1.00 85.19 989 PRO A O 1
ATOM 7814 N N . LEU A 1 990 ? 0.742 -60.631 2.283 1.00 79.50 990 LEU A N 1
ATOM 7815 C CA . LEU A 1 990 ? -0.438 -59.799 2.542 1.00 79.50 990 LEU A CA 1
ATOM 7816 C C . LEU A 1 990 ? -1.097 -60.133 3.891 1.00 79.50 990 LEU A C 1
ATOM 7818 O O . LEU A 1 990 ? -1.207 -61.304 4.261 1.00 79.50 990 LEU A O 1
ATOM 7822 N N . ASN A 1 991 ? -1.588 -59.099 4.583 1.00 68.44 991 ASN A N 1
ATOM 7823 C CA . ASN A 1 991 ? -2.331 -59.187 5.847 1.00 68.44 991 ASN A CA 1
ATOM 7824 C C . ASN A 1 991 ? -1.565 -59.807 7.037 1.00 68.44 991 ASN A C 1
ATOM 7826 O O . ASN A 1 991 ? -2.197 -60.253 7.993 1.00 68.44 991 ASN A O 1
ATOM 7830 N N . GLN A 1 992 ? -0.226 -59.860 7.004 1.00 64.81 992 GLN A N 1
ATOM 7831 C CA . GLN A 1 992 ? 0.578 -60.400 8.117 1.00 64.81 992 GLN A CA 1
ATOM 7832 C C . GLN A 1 992 ? 1.261 -5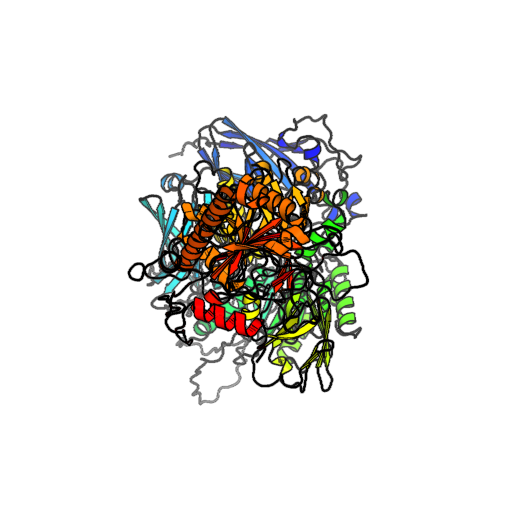9.354 9.005 1.00 64.81 992 GLN A C 1
ATOM 7834 O O . GLN A 1 992 ? 1.675 -59.686 10.114 1.00 64.81 992 GLN A O 1
ATOM 7839 N N . GLU A 1 993 ? 1.357 -58.098 8.568 1.00 64.50 993 GLU A N 1
ATOM 7840 C CA . GLU A 1 993 ? 1.837 -56.981 9.390 1.00 64.50 993 GLU A CA 1
ATOM 7841 C C . GLU A 1 993 ? 0.676 -55.997 9.578 1.00 64.50 993 GLU A C 1
ATOM 7843 O O . GLU A 1 993 ? 0.111 -55.531 8.591 1.00 64.50 993 GLU A O 1
ATOM 7848 N N . LYS A 1 994 ? 0.317 -55.707 10.833 1.00 62.81 994 LYS A N 1
ATOM 7849 C CA . LYS A 1 994 ? -0.687 -54.705 11.208 1.00 62.81 994 LYS A CA 1
ATOM 7850 C C . LYS A 1 994 ? 0.019 -53.631 12.026 1.00 62.81 994 LYS A C 1
ATOM 7852 O O . LYS A 1 994 ? 0.494 -53.928 13.121 1.00 62.81 994 LYS A O 1
ATOM 7857 N N . VAL A 1 995 ? 0.162 -52.427 11.473 1.00 63.06 995 VAL A N 1
ATOM 7858 C CA . VAL A 1 995 ? 0.892 -51.333 12.141 1.00 63.06 995 VAL A CA 1
ATOM 7859 C C . VAL A 1 995 ? -0.029 -50.437 12.963 1.00 63.06 995 VAL A C 1
ATOM 7861 O O . VAL A 1 995 ? 0.429 -49.812 13.916 1.00 63.06 995 VAL A O 1
ATOM 7864 N N . ASP A 1 996 ? -1.321 -50.417 12.637 1.00 65.38 996 ASP A N 1
ATOM 7865 C CA . ASP A 1 996 ? -2.362 -49.758 13.426 1.00 65.38 996 ASP A CA 1
ATOM 7866 C C . ASP A 1 996 ? -3.123 -50.796 14.258 1.00 65.38 996 ASP A C 1
ATOM 7868 O O . ASP A 1 996 ? -4.065 -51.430 13.784 1.00 65.38 996 ASP A O 1
ATOM 7872 N N . VAL A 1 997 ? -2.668 -51.022 15.492 1.00 58.25 997 VAL A N 1
ATOM 7873 C CA . VAL A 1 997 ? -3.195 -52.074 16.379 1.00 58.25 997 VAL A CA 1
ATOM 7874 C C . VAL A 1 997 ? -4.666 -51.872 16.755 1.00 58.25 997 VAL A C 1
ATOM 7876 O O . VAL A 1 997 ? -5.373 -52.864 16.957 1.00 58.25 997 VAL A O 1
ATOM 7879 N N . ASP A 1 998 ? -5.136 -50.623 16.758 1.00 57.41 998 ASP A N 1
ATOM 7880 C CA . ASP A 1 998 ? -6.470 -50.222 17.219 1.00 57.41 998 ASP A CA 1
ATOM 7881 C C . ASP A 1 998 ? -7.535 -50.259 16.105 1.00 57.41 998 ASP A C 1
ATOM 7883 O O . ASP A 1 998 ? -8.736 -50.226 16.381 1.00 57.41 998 ASP A O 1
ATOM 7887 N N . SER A 1 999 ? -7.124 -50.369 14.837 1.00 62.59 999 SER A N 1
ATOM 7888 C CA . SER A 1 999 ? -8.032 -50.412 13.684 1.00 62.59 999 SER A CA 1
ATOM 7889 C C . SER A 1 999 ? -8.508 -51.830 13.351 1.00 62.59 999 SER A C 1
ATOM 7891 O O . SER A 1 999 ? -7.737 -52.779 13.403 1.00 62.59 999 SER A O 1
ATOM 7893 N N . ASN A 1 1000 ? -9.766 -52.012 12.935 1.00 59.78 1000 ASN A N 1
ATOM 7894 C CA . ASN A 1 1000 ? -10.252 -53.298 12.396 1.00 59.78 1000 ASN A CA 1
ATOM 7895 C C . ASN A 1 1000 ? -9.995 -53.465 10.883 1.00 59.78 1000 ASN A C 1
ATOM 7897 O O . ASN A 1 1000 ? -10.355 -54.498 10.319 1.00 59.78 1000 ASN A O 1
ATOM 7901 N N . ALA A 1 1001 ? -9.387 -52.470 10.227 1.00 61.09 1001 ALA A N 1
ATOM 7902 C CA . ALA A 1 1001 ? -9.104 -52.494 8.795 1.00 61.09 1001 ALA A CA 1
ATOM 7903 C C . ALA A 1 1001 ? -8.017 -53.523 8.438 1.00 61.09 1001 ALA A C 1
ATOM 7905 O O . ALA A 1 1001 ? -7.016 -53.664 9.144 1.00 61.09 1001 ALA A O 1
ATOM 7906 N N . LEU A 1 1002 ? -8.194 -54.219 7.312 1.00 64.50 1002 LEU A N 1
ATOM 7907 C CA . LEU A 1 1002 ? -7.152 -55.060 6.716 1.00 64.50 1002 LEU A CA 1
ATOM 7908 C C . LEU A 1 1002 ? -6.143 -54.174 5.963 1.00 64.50 1002 LEU A C 1
ATOM 7910 O O . LEU A 1 1002 ? -6.548 -53.319 5.175 1.00 64.50 1002 LEU A O 1
ATOM 7914 N N . GLU A 1 1003 ? -4.843 -54.375 6.201 1.00 71.50 1003 GLU A N 1
ATOM 7915 C CA . GLU A 1 1003 ? -3.756 -53.671 5.501 1.00 71.50 1003 GLU A CA 1
ATOM 7916 C C . GLU A 1 1003 ? -3.292 -54.469 4.268 1.00 71.50 1003 GLU A C 1
ATOM 7918 O O . GLU A 1 1003 ? -2.542 -55.445 4.368 1.00 71.50 1003 GLU A O 1
ATOM 7923 N N . GLU A 1 1004 ? -3.708 -54.038 3.075 1.00 76.06 1004 GLU A N 1
ATOM 7924 C CA . GLU A 1 1004 ? -3.366 -54.698 1.808 1.00 76.06 1004 GLU A CA 1
ATOM 7925 C C . GLU A 1 1004 ? -1.967 -54.301 1.299 1.00 76.06 1004 GLU A C 1
ATOM 7927 O O . GLU A 1 1004 ? -1.814 -53.519 0.352 1.00 76.06 1004 GLU A O 1
ATOM 7932 N N . LYS A 1 1005 ? -0.920 -54.853 1.923 1.00 86.38 1005 LYS A N 1
ATOM 7933 C CA . LYS A 1 1005 ? 0.476 -54.698 1.478 1.00 86.38 1005 LYS A CA 1
ATOM 7934 C C . LYS A 1 1005 ? 1.276 -55.997 1.574 1.00 86.38 1005 LYS A C 1
ATOM 7936 O O . LYS A 1 1005 ? 1.106 -56.770 2.511 1.00 86.38 1005 LYS A O 1
ATOM 7941 N N . GLU A 1 1006 ? 2.188 -56.208 0.634 1.00 89.75 1006 GLU A N 1
ATOM 7942 C CA . GLU A 1 1006 ? 3.267 -57.197 0.738 1.00 89.75 1006 GLU A CA 1
ATOM 7943 C C . GLU A 1 1006 ? 4.623 -56.486 0.639 1.00 89.75 1006 GLU A C 1
ATOM 7945 O O . GLU A 1 1006 ? 4.745 -55.438 -0.007 1.00 89.75 1006 GLU A O 1
ATOM 7950 N N . SER A 1 1007 ? 5.652 -57.029 1.290 1.00 92.50 1007 SER A N 1
ATOM 7951 C CA . SER A 1 1007 ? 6.983 -56.412 1.308 1.00 92.50 1007 SER A CA 1
ATOM 7952 C C . SER A 1 1007 ? 8.115 -57.433 1.239 1.00 92.50 1007 SER A C 1
ATOM 7954 O O . SER A 1 1007 ? 7.939 -58.617 1.518 1.00 92.50 1007 SER A O 1
ATOM 7956 N N . PHE A 1 1008 ? 9.302 -56.965 0.854 1.00 94.06 1008 PHE A N 1
ATOM 7957 C CA . PHE A 1 1008 ? 10.550 -57.709 1.012 1.00 94.06 1008 PHE A CA 1
ATOM 7958 C C . PHE A 1 1008 ? 11.583 -56.828 1.709 1.00 94.06 1008 PHE A C 1
ATOM 7960 O O . PHE A 1 1008 ? 11.784 -55.672 1.327 1.00 94.06 1008 PHE A O 1
ATOM 7967 N N . HIS A 1 1009 ? 12.199 -57.356 2.762 1.00 93.50 1009 HIS A N 1
ATOM 7968 C CA . HIS A 1 1009 ? 13.104 -56.626 3.643 1.00 93.50 1009 HIS A CA 1
ATOM 7969 C C . HIS A 1 1009 ? 14.548 -57.083 3.421 1.00 93.50 1009 HIS A C 1
ATOM 7971 O O . HIS A 1 1009 ? 14.878 -58.246 3.669 1.00 93.50 1009 HIS A O 1
ATOM 7977 N N . PHE A 1 1010 ? 15.402 -56.163 2.978 1.00 93.81 1010 PHE A N 1
ATOM 7978 C CA . PHE A 1 1010 ? 16.834 -56.364 2.794 1.00 93.81 1010 PHE A CA 1
ATOM 7979 C C . PHE A 1 1010 ? 17.610 -55.873 4.014 1.00 93.81 1010 PHE A C 1
ATOM 7981 O O . PHE A 1 1010 ? 17.452 -54.725 4.436 1.00 93.81 1010 PHE A O 1
ATOM 7988 N N . GLN A 1 1011 ? 18.477 -56.722 4.555 1.00 90.00 1011 GLN A N 1
ATOM 7989 C CA . GLN A 1 1011 ? 19.393 -56.339 5.623 1.00 90.00 1011 GLN A CA 1
ATOM 7990 C C . GLN A 1 1011 ? 20.522 -55.443 5.078 1.00 90.00 1011 GLN A C 1
ATOM 7992 O O . GLN A 1 1011 ? 20.920 -55.570 3.919 1.00 90.00 1011 GLN A O 1
ATOM 7997 N N . LYS A 1 1012 ? 21.095 -54.582 5.929 1.00 88.25 1012 LYS A N 1
ATOM 7998 C CA . LYS A 1 1012 ? 22.235 -53.722 5.559 1.00 88.25 1012 LYS A CA 1
ATOM 7999 C C . LYS A 1 1012 ? 23.475 -54.495 5.087 1.00 88.25 1012 LYS A C 1
ATOM 8001 O O . LYS A 1 1012 ? 24.149 -54.061 4.157 1.00 88.25 1012 LYS A O 1
ATOM 8006 N N . GLN A 1 1013 ? 23.804 -55.606 5.750 1.00 84.62 1013 GLN A N 1
ATOM 8007 C CA . GLN A 1 1013 ? 25.030 -56.376 5.496 1.00 84.62 1013 GLN A CA 1
ATOM 8008 C C . GLN A 1 1013 ? 24.845 -57.449 4.409 1.00 84.62 1013 GLN A C 1
ATOM 8010 O O . GLN A 1 1013 ? 23.759 -57.985 4.200 1.00 84.62 1013 GLN A O 1
ATOM 8015 N N . ARG A 1 1014 ? 25.927 -57.836 3.725 1.00 84.25 1014 ARG A N 1
ATOM 8016 C CA . ARG A 1 1014 ? 25.869 -58.920 2.723 1.00 84.25 1014 ARG A CA 1
ATOM 8017 C C . ARG A 1 1014 ? 25.547 -60.277 3.361 1.00 84.25 1014 ARG A C 1
ATOM 8019 O O . ARG A 1 1014 ? 25.775 -60.484 4.549 1.00 84.25 1014 ARG A O 1
ATOM 8026 N N . GLY A 1 1015 ? 25.077 -61.219 2.541 1.00 82.62 1015 GLY A N 1
ATOM 8027 C CA . GLY A 1 1015 ? 24.890 -62.621 2.939 1.00 82.62 1015 GLY A CA 1
ATOM 8028 C C . GLY A 1 1015 ? 23.464 -63.010 3.331 1.00 82.62 1015 GLY A C 1
ATOM 8029 O O . GLY A 1 1015 ? 23.267 -64.093 3.874 1.00 82.62 1015 GLY A O 1
ATOM 8030 N N . GLN A 1 1016 ? 22.469 -62.160 3.055 1.00 88.31 1016 GLN A N 1
ATOM 8031 C CA . GLN A 1 1016 ? 21.063 -62.549 3.158 1.00 88.31 1016 GLN A CA 1
ATOM 8032 C C . GLN A 1 1016 ? 20.737 -63.598 2.092 1.00 88.31 1016 GLN A C 1
ATOM 8034 O O . GLN A 1 1016 ? 21.188 -63.490 0.956 1.00 88.31 1016 GLN A O 1
ATOM 8039 N N . HIS A 1 1017 ? 19.924 -64.595 2.438 1.00 87.94 1017 HIS A N 1
ATOM 8040 C CA . HIS A 1 1017 ? 19.404 -65.537 1.453 1.00 87.94 1017 HIS A CA 1
ATOM 8041 C C . HIS A 1 1017 ? 18.344 -64.851 0.575 1.00 87.94 1017 HIS A C 1
ATOM 8043 O O . HIS A 1 1017 ? 17.290 -64.459 1.081 1.00 87.94 1017 HIS A O 1
ATOM 8049 N N . LEU A 1 1018 ? 18.633 -64.690 -0.720 1.00 90.69 1018 LEU A N 1
ATOM 8050 C CA . LEU A 1 1018 ? 17.779 -63.976 -1.672 1.00 90.69 1018 LEU A CA 1
ATOM 8051 C C . LEU A 1 1018 ? 17.143 -64.921 -2.714 1.00 90.69 1018 LEU A C 1
ATOM 8053 O O . LEU A 1 1018 ? 17.731 -65.947 -3.066 1.00 90.69 1018 LEU A O 1
ATOM 8057 N N . PRO A 1 1019 ? 15.950 -64.580 -3.238 1.00 91.56 1019 PRO A N 1
ATOM 8058 C CA . PRO A 1 1019 ? 15.417 -65.148 -4.476 1.00 91.56 1019 PRO A CA 1
ATOM 8059 C C . PRO A 1 1019 ? 16.406 -65.009 -5.626 1.00 91.56 1019 PRO A C 1
ATOM 8061 O O . PRO A 1 1019 ? 17.020 -63.956 -5.741 1.00 91.56 1019 PRO A O 1
ATOM 8064 N N . ALA A 1 1020 ? 16.498 -66.004 -6.517 1.00 90.75 1020 ALA A N 1
ATOM 8065 C CA . ALA A 1 1020 ? 17.433 -65.978 -7.652 1.00 90.75 1020 ALA A CA 1
ATOM 8066 C C . ALA A 1 1020 ? 17.352 -64.667 -8.462 1.00 90.75 1020 ALA A C 1
ATOM 8068 O O . ALA A 1 1020 ? 18.375 -64.056 -8.747 1.00 90.75 1020 ALA A O 1
ATOM 8069 N N . LEU A 1 1021 ? 16.129 -64.175 -8.712 1.00 92.06 1021 LEU A N 1
ATOM 8070 C CA . LEU A 1 1021 ? 15.877 -62.890 -9.375 1.00 92.06 1021 LEU A CA 1
ATOM 8071 C C . LEU A 1 1021 ? 16.525 -61.693 -8.652 1.00 92.06 1021 LEU A C 1
ATOM 8073 O O . LEU A 1 1021 ? 17.001 -60.771 -9.298 1.00 92.06 1021 LEU A O 1
ATOM 8077 N N . LEU A 1 1022 ? 16.508 -61.672 -7.317 1.00 93.38 1022 LEU A N 1
ATOM 8078 C CA . LEU A 1 1022 ? 17.117 -60.598 -6.525 1.00 93.38 1022 LEU A CA 1
ATOM 8079 C C . LEU A 1 1022 ? 18.624 -60.827 -6.328 1.00 93.38 1022 LEU A C 1
ATOM 8081 O O . LEU A 1 1022 ? 19.376 -59.859 -6.259 1.00 93.38 1022 LEU A O 1
ATOM 8085 N N . ASP A 1 1023 ? 19.063 -62.086 -6.264 1.00 93.12 1023 ASP A N 1
ATOM 8086 C CA . ASP A 1 1023 ? 20.463 -62.485 -6.081 1.00 93.12 1023 ASP A CA 1
ATOM 8087 C C . ASP A 1 1023 ? 21.330 -62.107 -7.294 1.00 93.12 1023 ASP A C 1
ATOM 8089 O O . ASP A 1 1023 ? 22.430 -61.581 -7.131 1.00 93.12 1023 ASP A O 1
ATOM 8093 N N . GLU A 1 1024 ? 20.789 -62.237 -8.513 1.00 94.19 1024 GLU A N 1
ATOM 8094 C CA . GLU A 1 1024 ? 21.423 -61.759 -9.756 1.00 94.19 1024 GLU A CA 1
ATOM 8095 C C . GLU A 1 1024 ? 21.741 -60.250 -9.729 1.00 94.19 1024 GLU A C 1
ATOM 8097 O O . GLU A 1 1024 ? 22.677 -59.794 -10.387 1.00 94.19 1024 GLU A O 1
ATOM 8102 N N . HIS A 1 1025 ? 21.001 -59.482 -8.924 1.00 94.94 1025 HIS A N 1
ATOM 8103 C CA . HIS A 1 1025 ? 21.134 -58.034 -8.765 1.00 94.94 1025 HIS A CA 1
ATOM 8104 C C . HIS A 1 1025 ? 21.639 -57.623 -7.368 1.00 94.94 1025 HIS A C 1
ATOM 8106 O O . HIS A 1 1025 ? 21.554 -56.448 -7.000 1.00 94.94 1025 HIS A O 1
ATOM 8112 N N . ALA A 1 1026 ? 22.191 -58.555 -6.580 1.00 92.06 1026 ALA A N 1
ATOM 8113 C CA . ALA A 1 1026 ? 22.555 -58.318 -5.180 1.00 92.06 1026 ALA A CA 1
ATOM 8114 C C . ALA A 1 1026 ? 23.536 -57.147 -4.984 1.00 92.06 1026 ALA A C 1
ATOM 8116 O O . ALA A 1 1026 ? 23.406 -56.379 -4.029 1.00 92.06 1026 ALA A O 1
ATOM 8117 N N . GLU A 1 1027 ? 24.498 -56.973 -5.897 1.00 91.75 1027 GLU A N 1
ATOM 8118 C CA . GLU A 1 1027 ? 25.447 -55.852 -5.849 1.00 91.75 1027 GLU A CA 1
ATOM 8119 C C . GLU A 1 1027 ? 24.764 -54.498 -6.074 1.00 91.75 1027 GLU A C 1
ATOM 8121 O O . GLU A 1 1027 ? 25.080 -53.522 -5.398 1.00 91.75 1027 GLU A O 1
ATOM 8126 N N . GLU A 1 1028 ? 23.786 -54.438 -6.976 1.00 93.00 1028 GLU A N 1
ATOM 8127 C CA . GLU A 1 1028 ? 23.046 -53.213 -7.291 1.00 93.00 1028 GLU A CA 1
ATOM 8128 C C . GLU A 1 1028 ? 22.126 -52.816 -6.132 1.00 93.00 1028 GLU A C 1
ATOM 8130 O O . GLU A 1 1028 ? 22.082 -51.647 -5.744 1.00 93.00 1028 GLU A O 1
ATOM 8135 N N . ILE A 1 1029 ? 21.454 -53.802 -5.526 1.00 95.25 1029 ILE A N 1
ATOM 8136 C CA . ILE A 1 1029 ? 20.627 -53.615 -4.327 1.00 95.25 1029 ILE A CA 1
ATOM 8137 C C . ILE A 1 1029 ? 21.490 -53.108 -3.168 1.00 95.25 1029 ILE A C 1
ATOM 8139 O O . ILE A 1 1029 ? 21.142 -52.128 -2.509 1.00 95.25 1029 ILE A O 1
ATOM 8143 N N . HIS A 1 1030 ? 22.637 -53.741 -2.920 1.00 94.62 1030 HIS A N 1
ATOM 8144 C CA . HIS A 1 1030 ? 23.515 -53.341 -1.824 1.00 94.62 1030 HIS A CA 1
ATOM 8145 C C . HIS A 1 1030 ? 24.151 -51.967 -2.065 1.00 94.62 1030 HIS A C 1
ATOM 8147 O O . HIS A 1 1030 ? 24.292 -51.182 -1.125 1.00 94.62 1030 HIS A O 1
ATOM 8153 N N . GLN A 1 1031 ? 24.482 -51.624 -3.309 1.00 94.94 1031 GLN A N 1
ATOM 8154 C CA . GLN A 1 1031 ? 24.929 -50.275 -3.622 1.00 94.94 1031 GLN A CA 1
ATOM 8155 C C . GLN A 1 1031 ? 23.818 -49.243 -3.357 1.00 94.94 1031 GLN A C 1
ATOM 8157 O O . GLN A 1 1031 ? 24.093 -48.211 -2.753 1.00 94.94 1031 GLN A O 1
ATOM 8162 N N . PHE A 1 1032 ? 22.562 -49.534 -3.707 1.00 96.50 1032 PHE A N 1
ATOM 8163 C CA . PHE A 1 1032 ? 21.436 -48.653 -3.379 1.00 96.50 1032 PHE A CA 1
ATOM 8164 C C . PHE A 1 1032 ? 21.242 -48.474 -1.864 1.00 96.50 1032 PHE A C 1
ATOM 8166 O O . PHE A 1 1032 ? 20.985 -47.363 -1.401 1.00 96.50 1032 PHE A O 1
ATOM 8173 N N . ILE A 1 1033 ? 21.425 -49.540 -1.074 1.00 96.44 1033 ILE A N 1
ATOM 8174 C CA . ILE A 1 1033 ? 21.434 -49.478 0.399 1.00 96.44 1033 ILE A CA 1
ATOM 8175 C C . ILE A 1 1033 ? 22.530 -48.524 0.897 1.00 96.44 1033 ILE A C 1
ATOM 8177 O O . ILE A 1 1033 ? 22.271 -47.703 1.776 1.00 96.44 1033 ILE A O 1
ATOM 8181 N N . ARG A 1 1034 ? 23.742 -48.593 0.327 1.00 95.50 1034 ARG A N 1
ATOM 8182 C CA . ARG A 1 1034 ? 24.849 -47.683 0.674 1.00 95.50 1034 ARG A CA 1
ATOM 8183 C C . ARG A 1 1034 ? 24.539 -46.234 0.323 1.00 95.50 1034 ARG A C 1
ATOM 8185 O O . ARG A 1 1034 ? 24.822 -45.356 1.133 1.00 95.50 1034 ARG A O 1
ATOM 8192 N N . ASP A 1 1035 ? 23.938 -45.992 -0.837 1.00 96.75 1035 ASP A N 1
ATOM 8193 C CA . ASP A 1 1035 ? 23.562 -44.646 -1.270 1.00 96.75 1035 ASP A CA 1
ATOM 8194 C C . ASP A 1 1035 ? 22.495 -44.044 -0.339 1.00 96.75 1035 ASP A C 1
ATOM 8196 O O . ASP A 1 1035 ? 22.632 -42.905 0.111 1.00 96.75 1035 ASP A O 1
ATOM 8200 N N . CYS A 1 1036 ? 21.467 -44.827 0.017 1.00 97.38 1036 CYS A N 1
ATOM 8201 C CA . CYS A 1 1036 ? 20.434 -44.410 0.968 1.00 97.38 1036 CYS A CA 1
ATOM 8202 C C . CYS A 1 1036 ? 21.026 -44.129 2.350 1.00 97.38 1036 CYS A C 1
ATOM 8204 O O . CYS A 1 1036 ? 20.727 -43.096 2.940 1.00 97.38 1036 CYS A O 1
ATOM 8206 N N . HIS A 1 1037 ? 21.910 -45.002 2.838 1.00 96.62 1037 HIS A N 1
ATOM 8207 C CA . HIS A 1 1037 ? 22.593 -44.802 4.110 1.00 96.62 1037 HIS A CA 1
ATOM 8208 C C . HIS A 1 1037 ? 23.445 -43.528 4.102 1.00 96.62 1037 HIS A C 1
ATOM 8210 O O . HIS A 1 1037 ? 23.367 -42.731 5.033 1.00 96.62 1037 HIS A O 1
ATOM 8216 N N . ALA A 1 1038 ? 24.234 -43.294 3.049 1.00 96.44 1038 ALA A N 1
ATOM 8217 C CA . ALA A 1 1038 ? 25.037 -42.081 2.910 1.00 96.44 1038 ALA A CA 1
ATOM 8218 C C . ALA A 1 1038 ? 24.164 -40.815 2.898 1.00 96.44 1038 ALA A C 1
ATOM 8220 O O . ALA A 1 1038 ? 24.502 -39.831 3.559 1.00 96.44 1038 ALA A O 1
ATOM 8221 N N . LEU A 1 1039 ? 23.019 -40.849 2.208 1.00 97.50 1039 LEU A N 1
ATOM 8222 C CA . LEU A 1 1039 ? 22.045 -39.761 2.236 1.00 97.50 1039 LEU A CA 1
ATOM 8223 C C . LEU A 1 1039 ? 21.480 -39.542 3.646 1.00 97.50 1039 LEU A C 1
ATOM 8225 O O . LEU A 1 1039 ? 21.434 -38.403 4.109 1.00 97.50 1039 LEU A O 1
ATOM 8229 N N . SER A 1 1040 ? 21.105 -40.610 4.358 1.00 97.00 1040 SER A N 1
ATOM 8230 C CA . SER A 1 1040 ? 20.632 -40.509 5.742 1.00 97.00 1040 SER A CA 1
ATOM 8231 C C . SER A 1 1040 ? 21.687 -39.892 6.663 1.00 97.00 1040 SER A C 1
ATOM 8233 O O . SER A 1 1040 ? 21.340 -39.041 7.477 1.00 97.00 1040 SER A O 1
ATOM 8235 N N . LEU A 1 1041 ? 22.974 -40.231 6.503 1.00 96.06 1041 LEU A N 1
ATOM 8236 C CA . LEU A 1 1041 ? 24.049 -39.596 7.273 1.00 96.06 1041 LEU A CA 1
ATOM 8237 C C . LEU A 1 1041 ? 24.122 -38.090 7.012 1.00 96.06 1041 LEU A C 1
ATOM 8239 O O . LEU A 1 1041 ? 24.147 -37.321 7.971 1.00 96.06 1041 LEU A O 1
ATOM 8243 N N . LYS A 1 1042 ? 24.064 -37.652 5.748 1.00 97.06 1042 LYS A N 1
ATOM 8244 C CA . LYS A 1 1042 ? 24.032 -36.217 5.415 1.00 97.06 1042 LYS A CA 1
ATOM 8245 C C . LYS A 1 1042 ? 22.832 -35.510 6.054 1.00 97.06 1042 LYS A C 1
ATOM 8247 O O . LYS A 1 1042 ? 22.986 -34.426 6.608 1.00 97.06 1042 LYS A O 1
ATOM 8252 N N . VAL A 1 1043 ? 21.652 -36.137 6.051 1.00 97.38 1043 VAL A N 1
ATOM 8253 C CA . VAL A 1 1043 ? 20.468 -35.608 6.755 1.00 97.38 1043 VAL A CA 1
ATOM 8254 C C . VAL A 1 1043 ? 20.733 -35.482 8.256 1.00 97.38 1043 VAL A C 1
ATOM 8256 O O . VAL A 1 1043 ? 20.427 -34.449 8.846 1.00 97.38 1043 VAL A O 1
ATOM 8259 N N . THR A 1 1044 ? 21.341 -36.488 8.889 1.00 96.38 1044 THR A N 1
ATOM 8260 C CA . THR A 1 1044 ? 21.676 -36.402 10.319 1.00 96.38 1044 THR A CA 1
ATOM 8261 C C . THR A 1 1044 ? 22.729 -35.332 10.624 1.00 96.38 1044 THR A C 1
ATOM 8263 O O . THR A 1 1044 ? 22.643 -34.694 11.670 1.00 96.38 1044 THR A O 1
ATOM 8266 N N . MET A 1 1045 ? 23.658 -35.058 9.700 1.00 97.25 1045 MET A N 1
ATOM 8267 C CA . MET A 1 1045 ? 24.603 -33.942 9.825 1.00 97.25 1045 MET A CA 1
ATOM 8268 C C . MET A 1 1045 ? 23.885 -32.591 9.762 1.00 97.25 1045 MET A C 1
ATOM 8270 O O . MET A 1 1045 ? 24.133 -31.719 10.592 1.00 97.25 1045 MET A O 1
ATOM 8274 N N . CYS A 1 1046 ? 22.927 -32.433 8.843 1.00 96.88 1046 CYS A N 1
ATOM 8275 C CA . CYS A 1 1046 ? 22.055 -31.258 8.807 1.00 96.88 1046 CYS A CA 1
ATOM 8276 C C . CYS A 1 1046 ? 21.304 -31.054 10.131 1.00 96.88 1046 CYS A C 1
ATOM 8278 O O . CYS A 1 1046 ? 21.237 -29.930 10.625 1.00 96.88 1046 CYS A O 1
ATOM 8280 N N . LEU A 1 1047 ? 20.774 -32.128 10.727 1.00 96.25 1047 LEU A N 1
ATOM 8281 C CA . LEU A 1 1047 ? 20.098 -32.056 12.024 1.00 96.25 1047 LEU A CA 1
ATOM 8282 C C . LEU A 1 1047 ? 21.054 -31.654 13.154 1.00 96.25 1047 LEU A C 1
ATOM 8284 O O . LEU A 1 1047 ? 20.680 -30.826 13.978 1.00 96.25 1047 LEU A O 1
ATOM 8288 N N . ALA A 1 1048 ? 22.282 -32.183 13.186 1.00 96.12 1048 ALA A N 1
ATOM 8289 C CA . ALA A 1 1048 ? 23.300 -31.779 14.161 1.00 96.12 1048 ALA A CA 1
ATOM 8290 C C . ALA A 1 1048 ? 23.671 -30.292 14.033 1.00 96.12 1048 ALA A C 1
ATOM 8292 O O . ALA A 1 1048 ? 23.745 -29.586 15.039 1.00 96.12 1048 ALA A O 1
ATOM 8293 N N . LEU A 1 1049 ? 23.840 -29.809 12.797 1.00 94.31 1049 LEU A N 1
ATOM 8294 C CA . LEU A 1 1049 ? 24.104 -28.400 12.501 1.00 94.31 1049 LEU A CA 1
ATOM 8295 C C . LEU A 1 1049 ? 22.948 -27.497 12.944 1.00 94.31 1049 LEU A C 1
ATOM 8297 O O . LEU A 1 1049 ? 23.185 -26.471 13.574 1.00 94.31 1049 LEU A O 1
ATOM 8301 N N . GLY A 1 1050 ? 21.703 -27.878 12.649 1.00 91.75 1050 GLY A N 1
ATOM 8302 C CA . GLY A 1 1050 ? 20.522 -27.119 13.067 1.00 91.75 1050 GLY A CA 1
ATOM 8303 C C . GLY A 1 1050 ? 20.250 -27.170 14.575 1.00 91.75 1050 GLY A C 1
ATOM 8304 O O . GLY A 1 1050 ? 19.693 -26.228 15.125 1.00 91.75 1050 GLY A O 1
ATOM 8305 N N . LEU A 1 1051 ? 20.694 -28.230 15.259 1.00 93.00 1051 LEU A N 1
ATOM 8306 C CA . LEU A 1 1051 ? 20.678 -28.337 16.721 1.00 93.00 1051 LEU A CA 1
ATOM 8307 C C . LEU A 1 1051 ? 21.825 -27.578 17.402 1.00 93.00 1051 LEU A C 1
ATOM 8309 O O . LEU A 1 1051 ? 21.884 -27.574 18.632 1.00 93.00 1051 LEU A O 1
ATOM 8313 N N . GLU A 1 1052 ? 22.716 -26.950 16.634 1.00 94.69 1052 GLU A N 1
ATOM 8314 C CA . GLU A 1 1052 ? 23.856 -26.178 17.137 1.00 94.69 1052 GLU A CA 1
ATOM 8315 C C . GLU A 1 1052 ? 24.737 -26.984 18.104 1.00 94.69 1052 GLU A C 1
ATOM 8317 O O . GLU A 1 1052 ? 25.144 -26.500 19.163 1.00 94.69 1052 GLU A O 1
ATOM 8322 N N . ILE A 1 1053 ? 25.018 -28.244 17.752 1.00 94.62 1053 ILE A N 1
ATOM 8323 C CA . ILE A 1 1053 ? 25.910 -29.090 18.548 1.00 94.62 1053 ILE A CA 1
ATOM 8324 C C . ILE A 1 1053 ? 27.335 -28.500 18.512 1.00 94.62 1053 ILE A C 1
ATOM 8326 O O . ILE A 1 1053 ? 27.865 -28.283 17.419 1.00 94.62 1053 ILE A O 1
ATOM 8330 N N . PRO A 1 1054 ? 27.979 -28.240 19.667 1.00 92.94 1054 PRO A N 1
ATOM 8331 C CA . PRO A 1 1054 ? 29.332 -27.699 19.718 1.00 92.94 1054 PRO A CA 1
ATOM 8332 C C . PRO A 1 1054 ? 30.366 -28.603 19.034 1.00 92.94 1054 PRO A C 1
ATOM 8334 O O . PRO A 1 1054 ? 30.350 -29.826 19.191 1.00 92.94 1054 PRO A O 1
ATOM 8337 N N . GLU A 1 1055 ? 31.306 -27.995 18.306 1.00 91.44 1055 GLU A N 1
ATOM 8338 C CA . GLU A 1 1055 ? 32.371 -28.705 17.575 1.00 91.44 1055 GLU A CA 1
ATOM 8339 C C . GLU A 1 1055 ? 33.249 -29.570 18.494 1.00 91.44 1055 GLU A C 1
ATOM 8341 O O . GLU A 1 1055 ? 33.642 -30.678 18.132 1.00 91.44 1055 GLU A O 1
ATOM 8346 N N . ASP A 1 1056 ? 33.520 -29.103 19.716 1.00 93.12 1056 ASP A N 1
ATOM 8347 C CA . ASP A 1 1056 ? 34.295 -29.833 20.728 1.00 93.12 1056 ASP A CA 1
ATOM 8348 C C . ASP A 1 1056 ? 33.551 -31.046 21.309 1.00 93.12 1056 ASP A C 1
ATOM 8350 O O . ASP A 1 1056 ? 34.167 -31.916 21.925 1.00 93.12 1056 ASP A O 1
ATOM 8354 N N . GLN A 1 1057 ? 32.243 -31.138 21.065 1.00 90.69 1057 GLN A N 1
ATOM 8355 C CA . GLN A 1 1057 ? 31.386 -32.261 21.431 1.00 90.69 1057 GLN A CA 1
ATOM 8356 C C . GLN A 1 1057 ? 30.914 -33.045 20.201 1.00 90.69 1057 GLN A C 1
ATOM 8358 O O . GLN A 1 1057 ? 29.939 -33.773 20.290 1.00 90.69 1057 GLN A O 1
ATOM 8363 N N . GLY A 1 1058 ? 31.605 -32.939 19.061 1.00 91.44 1058 GLY A N 1
ATOM 8364 C CA . GLY A 1 1058 ? 31.357 -33.744 17.858 1.00 91.44 1058 GLY A CA 1
ATOM 8365 C C . GLY A 1 1058 ? 30.645 -33.016 16.715 1.00 91.44 1058 GLY A C 1
ATOM 8366 O O . GLY A 1 1058 ? 30.562 -33.581 15.623 1.00 91.44 1058 GLY A O 1
ATOM 8367 N N . GLY A 1 1059 ? 30.175 -31.783 16.935 1.00 94.81 1059 GLY A N 1
ATOM 8368 C CA . GLY A 1 1059 ? 29.674 -30.887 15.888 1.00 94.81 1059 GLY A CA 1
ATOM 8369 C C . GLY A 1 1059 ? 28.658 -31.534 14.944 1.00 94.81 1059 GLY A C 1
ATOM 8370 O O . GLY A 1 1059 ? 27.779 -32.295 15.357 1.00 94.81 1059 GLY A O 1
ATOM 8371 N N . GLU A 1 1060 ? 28.822 -31.283 13.644 1.00 94.12 1060 GLU A N 1
ATOM 8372 C CA . GLU A 1 1060 ? 27.983 -31.861 12.582 1.00 94.12 1060 GLU A CA 1
ATOM 8373 C C . GLU A 1 1060 ? 28.008 -33.398 12.533 1.00 94.12 1060 GLU A C 1
ATOM 8375 O O . GLU A 1 1060 ? 27.089 -34.015 11.999 1.00 94.12 1060 GLU A O 1
ATOM 8380 N N . ARG A 1 1061 ? 29.042 -34.040 13.092 1.00 94.94 1061 ARG A N 1
ATOM 8381 C CA . ARG A 1 1061 ? 29.239 -35.494 13.000 1.00 94.94 1061 ARG A CA 1
ATOM 8382 C C . ARG A 1 1061 ? 28.632 -36.278 14.152 1.00 94.94 1061 ARG A C 1
ATOM 8384 O O . ARG A 1 1061 ? 28.640 -37.508 14.126 1.00 94.94 1061 ARG A O 1
ATOM 8391 N N . TRP A 1 1062 ? 28.067 -35.590 15.144 1.00 93.94 1062 TRP A N 1
ATOM 8392 C CA . TRP A 1 1062 ? 27.568 -36.203 16.375 1.00 93.94 1062 TRP A CA 1
ATOM 8393 C C . TRP A 1 1062 ? 26.653 -37.412 16.137 1.00 93.94 1062 TRP A C 1
ATOM 8395 O O . TRP A 1 1062 ? 26.849 -38.471 16.745 1.00 93.94 1062 TRP A O 1
ATOM 8405 N N . PHE A 1 1063 ? 25.678 -37.271 15.235 1.00 93.00 1063 PHE A N 1
ATOM 8406 C CA . PHE A 1 1063 ? 24.789 -38.365 14.849 1.00 93.00 1063 PHE A CA 1
ATOM 8407 C C . PHE A 1 1063 ? 25.417 -39.295 13.811 1.00 93.00 1063 PHE A C 1
ATOM 8409 O O . PHE A 1 1063 ? 25.272 -40.512 13.928 1.00 93.00 1063 PHE A O 1
ATOM 8416 N N . SER A 1 1064 ? 26.103 -38.750 12.800 1.00 93.00 1064 SER A N 1
ATOM 8417 C CA . SER A 1 1064 ? 26.592 -39.555 11.678 1.00 93.00 1064 SER A CA 1
ATOM 8418 C C . SER A 1 1064 ? 27.638 -40.580 12.108 1.00 93.00 1064 SER A C 1
ATOM 8420 O O . SER A 1 1064 ? 27.605 -41.713 11.636 1.00 93.00 1064 SER A O 1
ATOM 8422 N N . ASP A 1 1065 ? 28.513 -40.225 13.053 1.00 92.06 1065 ASP A N 1
ATOM 8423 C CA . ASP A 1 1065 ? 29.536 -41.134 13.582 1.00 92.06 1065 ASP A CA 1
ATOM 8424 C C . ASP A 1 1065 ? 28.910 -42.285 14.384 1.00 92.06 1065 ASP A C 1
ATOM 8426 O O . ASP A 1 1065 ? 29.401 -43.414 14.365 1.00 92.06 1065 ASP A O 1
ATOM 8430 N N . ARG A 1 1066 ? 27.776 -42.027 15.046 1.00 91.38 1066 ARG A N 1
ATOM 8431 C CA . ARG A 1 1066 ? 27.007 -43.049 15.773 1.00 91.38 1066 ARG A CA 1
ATOM 8432 C C . ARG A 1 1066 ? 26.241 -43.978 14.835 1.00 91.38 1066 ARG A C 1
ATOM 8434 O O . ARG A 1 1066 ? 25.991 -45.122 15.196 1.00 91.38 1066 ARG A O 1
ATOM 8441 N N . HIS A 1 1067 ? 25.923 -43.515 13.630 1.00 92.25 1067 HIS A N 1
ATOM 8442 C CA . HIS A 1 1067 ? 25.267 -44.286 12.576 1.00 92.25 1067 HIS A CA 1
ATOM 8443 C C . HIS A 1 1067 ? 26.249 -44.791 11.501 1.00 92.25 1067 HIS A C 1
ATOM 8445 O O . HIS A 1 1067 ? 25.841 -45.021 10.368 1.00 92.25 1067 HIS A O 1
ATOM 8451 N N . ALA A 1 1068 ? 27.538 -44.976 11.810 1.00 90.31 1068 ALA A N 1
ATOM 8452 C CA . ALA A 1 1068 ? 28.516 -45.465 10.833 1.00 90.31 1068 ALA A CA 1
ATOM 8453 C C . ALA A 1 1068 ? 28.067 -46.774 10.143 1.00 90.31 1068 ALA A C 1
ATOM 8455 O O . ALA A 1 1068 ? 27.491 -47.667 10.771 1.00 90.31 1068 ALA A O 1
ATOM 8456 N N . PHE A 1 1069 ? 28.363 -46.921 8.845 1.00 89.38 1069 PHE A N 1
ATOM 8457 C CA . PHE A 1 1069 ? 27.852 -48.039 8.039 1.00 89.38 1069 PHE A CA 1
ATOM 8458 C C . PHE A 1 1069 ? 28.306 -49.404 8.578 1.00 89.38 1069 PHE A C 1
ATOM 8460 O O . PHE A 1 1069 ? 27.530 -50.360 8.598 1.00 89.38 1069 PHE A O 1
ATOM 8467 N N . GLU A 1 1070 ? 29.546 -49.489 9.053 1.00 86.44 1070 GLU A N 1
ATOM 8468 C CA . GLU A 1 1070 ? 30.172 -50.692 9.605 1.00 86.44 1070 GLU A CA 1
ATOM 8469 C C . GLU A 1 1070 ? 29.665 -51.046 11.010 1.00 86.44 1070 GLU A C 1
ATOM 8471 O O . GLU A 1 1070 ? 29.869 -52.174 11.459 1.00 86.44 1070 GLU A O 1
ATOM 8476 N N . ALA A 1 1071 ? 29.002 -50.115 11.703 1.00 85.62 1071 ALA A N 1
ATOM 8477 C CA . ALA A 1 1071 ? 28.451 -50.372 13.024 1.00 85.62 1071 ALA A CA 1
ATOM 8478 C C . ALA A 1 1071 ? 27.289 -51.374 12.954 1.00 85.62 1071 ALA A C 1
ATOM 8480 O O . ALA A 1 1071 ? 26.492 -51.390 12.004 1.00 85.62 1071 ALA A O 1
ATOM 8481 N N . GLU A 1 1072 ? 27.175 -52.204 13.992 1.00 83.50 1072 GLU A N 1
ATOM 8482 C CA . GLU A 1 1072 ? 26.024 -53.083 14.169 1.00 83.50 1072 GLU A CA 1
ATOM 8483 C C . GLU A 1 1072 ? 24.756 -52.229 14.308 1.00 83.50 1072 GLU A C 1
ATOM 8485 O O . GLU A 1 1072 ? 24.658 -51.376 15.190 1.00 83.50 1072 GLU A O 1
ATOM 8490 N N . SER A 1 1073 ? 23.787 -52.441 13.421 1.00 87.06 1073 SER A N 1
ATOM 8491 C 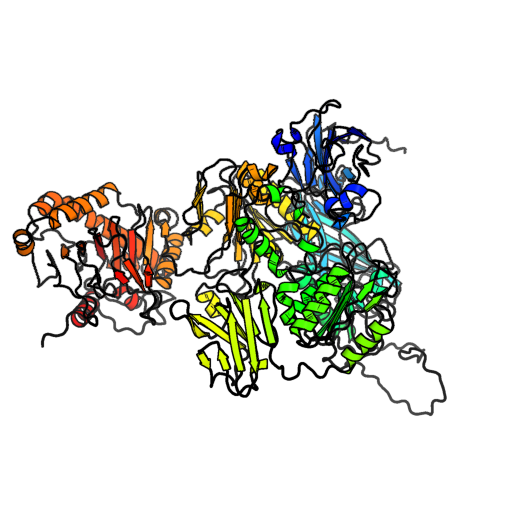CA . SER A 1 1073 ? 22.492 -51.762 13.432 1.00 87.06 1073 SER A CA 1
ATOM 8492 C C . SER A 1 1073 ? 21.427 -52.662 12.810 1.00 87.06 1073 SER A C 1
ATOM 8494 O O . SER A 1 1073 ? 21.731 -53.695 12.207 1.00 87.06 1073 SER A O 1
ATOM 8496 N N . ARG A 1 1074 ? 20.166 -52.251 12.942 1.00 85.75 1074 ARG A N 1
ATOM 8497 C CA . ARG A 1 1074 ? 19.013 -52.899 12.304 1.00 85.75 1074 ARG A CA 1
ATOM 8498 C C . ARG A 1 1074 ? 18.516 -52.128 11.078 1.00 85.75 1074 ARG A C 1
ATOM 8500 O O . ARG A 1 1074 ? 17.332 -52.174 10.754 1.00 85.75 1074 ARG A O 1
ATOM 8507 N N . ASP A 1 1075 ? 19.422 -51.416 10.406 1.00 92.25 1075 ASP A N 1
ATOM 8508 C CA . ASP A 1 1075 ? 19.100 -50.704 9.167 1.00 92.25 1075 ASP A CA 1
ATOM 8509 C C . ASP A 1 1075 ? 18.544 -51.685 8.134 1.00 92.25 1075 ASP A C 1
ATOM 8511 O O . ASP A 1 1075 ? 19.095 -52.771 7.915 1.00 92.25 1075 ASP A O 1
ATOM 8515 N N . VAL A 1 1076 ? 17.444 -51.296 7.497 1.00 92.56 1076 VAL A N 1
ATOM 8516 C CA . VAL A 1 1076 ? 16.701 -52.175 6.596 1.00 92.56 1076 VAL A CA 1
ATOM 8517 C C . VAL A 1 1076 ? 16.160 -51.380 5.419 1.00 92.56 1076 VAL A C 1
ATOM 8519 O O . VAL A 1 1076 ? 15.579 -50.308 5.589 1.00 92.56 1076 VAL A O 1
ATOM 8522 N N . LEU A 1 1077 ? 16.327 -51.924 4.217 1.00 96.12 1077 LEU A N 1
ATOM 8523 C CA . LEU A 1 1077 ? 15.628 -51.452 3.028 1.00 96.12 1077 LEU A CA 1
ATOM 8524 C C . LEU A 1 1077 ? 14.399 -52.330 2.810 1.00 96.12 1077 LEU A C 1
ATOM 8526 O O . LEU A 1 1077 ? 14.513 -53.545 2.684 1.00 96.12 1077 LEU A O 1
ATOM 8530 N N . ARG A 1 1078 ? 13.221 -51.721 2.727 1.00 94.88 1078 ARG A N 1
ATOM 8531 C CA . ARG A 1 1078 ? 11.970 -52.406 2.402 1.00 94.88 1078 ARG A CA 1
ATOM 8532 C C . ARG A 1 1078 ? 11.515 -51.995 1.012 1.00 94.88 1078 ARG A C 1
ATOM 8534 O O . ARG A 1 1078 ? 11.316 -50.809 0.761 1.00 94.88 1078 ARG A O 1
ATOM 8541 N N . ILE A 1 1079 ? 11.295 -52.963 0.132 1.00 96.25 1079 ILE A N 1
ATOM 8542 C CA . ILE A 1 1079 ? 10.482 -52.754 -1.071 1.00 96.25 1079 ILE A CA 1
ATOM 8543 C C . ILE A 1 1079 ? 9.044 -53.156 -0.743 1.00 96.25 1079 ILE A C 1
ATOM 8545 O O . ILE A 1 1079 ? 8.827 -54.177 -0.091 1.00 96.25 1079 ILE A O 1
ATOM 8549 N N . LEU A 1 1080 ? 8.073 -52.335 -1.137 1.00 94.00 1080 LEU A N 1
ATOM 8550 C CA . LEU A 1 1080 ? 6.660 -52.525 -0.812 1.00 94.00 1080 LEU A CA 1
ATOM 8551 C C . LEU A 1 1080 ? 5.808 -52.505 -2.077 1.00 94.00 1080 LEU A C 1
ATOM 8553 O O . LEU A 1 1080 ? 5.995 -51.650 -2.950 1.00 94.00 1080 LEU A O 1
ATOM 8557 N N . HIS A 1 1081 ? 4.838 -53.413 -2.124 1.00 92.69 1081 HIS A N 1
ATOM 8558 C CA . HIS A 1 1081 ? 3.803 -53.478 -3.143 1.00 92.69 1081 HIS A CA 1
ATOM 8559 C C . HIS A 1 1081 ? 2.426 -53.468 -2.483 1.00 92.69 1081 HIS A C 1
ATOM 8561 O O . HIS A 1 1081 ? 2.135 -54.258 -1.586 1.00 92.69 1081 HIS A O 1
ATOM 8567 N N . TYR A 1 1082 ? 1.578 -52.560 -2.957 1.00 89.69 1082 TYR A N 1
ATOM 8568 C CA . TYR A 1 1082 ? 0.186 -52.454 -2.554 1.00 89.69 1082 TYR A CA 1
ATOM 8569 C C . TYR A 1 1082 ? -0.692 -52.817 -3.762 1.00 89.69 1082 TYR A C 1
ATOM 8571 O O . TYR A 1 1082 ? -0.708 -52.053 -4.741 1.00 89.69 1082 TYR A O 1
ATOM 8579 N N . PRO A 1 1083 ? -1.414 -53.950 -3.720 1.00 86.44 1083 PRO A N 1
ATOM 8580 C CA . PRO A 1 1083 ? -2.257 -54.398 -4.825 1.00 86.44 1083 PRO A CA 1
ATOM 8581 C C . PRO A 1 1083 ? -3.377 -53.401 -5.192 1.00 86.44 1083 PRO A C 1
ATOM 8583 O O . PRO A 1 1083 ? -3.726 -52.525 -4.393 1.00 86.44 1083 PRO A O 1
ATOM 8586 N N . PRO A 1 1084 ? -3.954 -53.487 -6.404 1.00 84.44 1084 PRO A N 1
ATOM 8587 C CA . PRO A 1 1084 ? -5.203 -52.804 -6.743 1.00 84.44 1084 PRO A CA 1
ATOM 8588 C C . PRO A 1 1084 ? -6.375 -53.312 -5.894 1.00 84.44 1084 PRO A C 1
ATOM 8590 O O . PRO A 1 1084 ? -6.493 -54.517 -5.684 1.00 84.44 1084 PRO A O 1
ATOM 8593 N N . CYS A 1 1085 ? -7.286 -52.422 -5.495 1.00 73.62 1085 CYS A N 1
ATOM 8594 C CA . CYS A 1 1085 ? -8.530 -52.811 -4.824 1.00 73.62 1085 CYS A CA 1
ATOM 8595 C C . CYS A 1 1085 ? -9.679 -52.855 -5.849 1.00 73.62 1085 CYS A C 1
ATOM 8597 O O . CYS A 1 1085 ? -9.903 -51.884 -6.578 1.00 73.62 1085 CYS A O 1
ATOM 8599 N N . ALA A 1 1086 ? -10.376 -53.996 -5.946 1.00 56.38 1086 ALA A N 1
ATOM 8600 C CA . ALA A 1 1086 ? -11.352 -54.284 -7.007 1.00 56.38 1086 ALA A CA 1
ATOM 8601 C C . ALA A 1 1086 ? -12.821 -53.962 -6.650 1.00 56.38 1086 ALA A C 1
ATOM 8603 O O . ALA A 1 1086 ? -13.672 -54.004 -7.538 1.00 56.38 1086 ALA A O 1
ATOM 8604 N N . SER A 1 1087 ? -13.137 -53.635 -5.390 1.00 56.59 1087 SER A N 1
ATOM 8605 C CA . SER A 1 1087 ? -14.508 -53.415 -4.900 1.00 56.59 1087 SER A CA 1
ATOM 8606 C C . SER A 1 1087 ? -14.676 -52.005 -4.307 1.00 56.59 1087 SER A C 1
ATOM 8608 O O . SER A 1 1087 ? -13.789 -51.486 -3.633 1.00 56.59 1087 SER A O 1
ATOM 8610 N N . ALA A 1 1088 ? -15.814 -51.357 -4.579 1.00 52.88 1088 ALA A N 1
ATOM 8611 C CA . ALA A 1 1088 ? -16.189 -50.071 -3.976 1.00 52.88 1088 ALA A CA 1
ATOM 8612 C C . ALA A 1 1088 ? -16.926 -50.234 -2.629 1.00 52.88 1088 ALA A C 1
ATOM 8614 O O . ALA A 1 1088 ? -17.237 -49.232 -1.987 1.00 52.88 1088 ALA A O 1
ATOM 8615 N N . GLU A 1 1089 ? -17.217 -51.475 -2.219 1.00 52.06 1089 GLU A N 1
ATOM 8616 C CA . GLU A 1 1089 ? -18.022 -51.810 -1.035 1.00 52.06 1089 GLU A CA 1
ATOM 8617 C C . GLU A 1 1089 ? -17.177 -51.894 0.253 1.00 52.06 1089 GLU A C 1
ATOM 8619 O O . GLU A 1 1089 ? -17.724 -51.814 1.351 1.00 52.06 1089 GLU A O 1
ATOM 8624 N N . ASP A 1 1090 ? -15.844 -51.928 0.139 1.00 53.84 1090 ASP A N 1
ATOM 8625 C CA . ASP A 1 1090 ? -14.898 -51.977 1.262 1.00 53.84 1090 ASP A CA 1
ATOM 8626 C C . ASP A 1 1090 ? -14.506 -50.571 1.760 1.00 53.84 1090 ASP A C 1
ATOM 8628 O O . ASP A 1 1090 ? -13.345 -50.153 1.688 1.00 53.84 1090 ASP A O 1
ATOM 8632 N N . ALA A 1 1091 ? -15.489 -49.800 2.236 1.00 49.53 1091 ALA A N 1
ATOM 8633 C CA . ALA A 1 1091 ? -15.297 -48.413 2.684 1.00 49.53 1091 ALA A CA 1
ATOM 8634 C C . ALA A 1 1091 ? -14.270 -48.254 3.831 1.00 49.53 1091 ALA A C 1
ATOM 8636 O O . ALA A 1 1091 ? -13.663 -47.189 3.941 1.00 49.53 1091 ALA A O 1
ATOM 8637 N N . ASP A 1 1092 ? -14.018 -49.316 4.605 1.00 54.66 1092 ASP A N 1
ATOM 8638 C CA . ASP A 1 1092 ? -13.112 -49.323 5.765 1.00 54.66 1092 ASP A CA 1
ATOM 8639 C C . ASP A 1 1092 ? -11.688 -49.840 5.453 1.00 54.66 1092 ASP A C 1
ATOM 8641 O O . ASP A 1 1092 ? -10.890 -50.044 6.367 1.00 54.66 1092 ASP A O 1
ATOM 8645 N N . THR A 1 1093 ? -11.330 -50.071 4.181 1.00 62.06 1093 THR A N 1
ATOM 8646 C CA . THR A 1 1093 ? -9.984 -50.555 3.801 1.00 62.06 1093 THR A CA 1
ATOM 8647 C C . THR A 1 1093 ? -8.983 -49.421 3.571 1.00 62.06 1093 THR A C 1
ATOM 8649 O O . THR A 1 1093 ? -9.237 -48.457 2.843 1.00 62.06 1093 THR A O 1
ATOM 8652 N N . ILE A 1 1094 ? -7.793 -49.560 4.162 1.00 73.00 1094 ILE A N 1
ATOM 8653 C CA . ILE A 1 1094 ? -6.654 -48.645 4.030 1.00 73.00 1094 ILE A CA 1
ATOM 8654 C C . ILE A 1 1094 ? -5.431 -49.429 3.528 1.00 73.00 1094 ILE A C 1
ATOM 8656 O O . ILE A 1 1094 ? -5.280 -50.605 3.845 1.00 73.00 1094 ILE A O 1
ATOM 8660 N N . ARG A 1 1095 ? -4.541 -48.816 2.732 1.00 80.31 1095 ARG A N 1
ATOM 8661 C CA . ARG A 1 1095 ? -3.335 -49.520 2.246 1.00 80.31 1095 ARG A CA 1
ATOM 8662 C C . ARG A 1 1095 ? -2.340 -49.779 3.385 1.00 80.31 1095 ARG A C 1
ATOM 8664 O O . ARG A 1 1095 ? -1.695 -50.820 3.406 1.00 80.31 1095 ARG A O 1
ATOM 8671 N N . ILE A 1 1096 ? -2.201 -48.831 4.312 1.00 84.25 1096 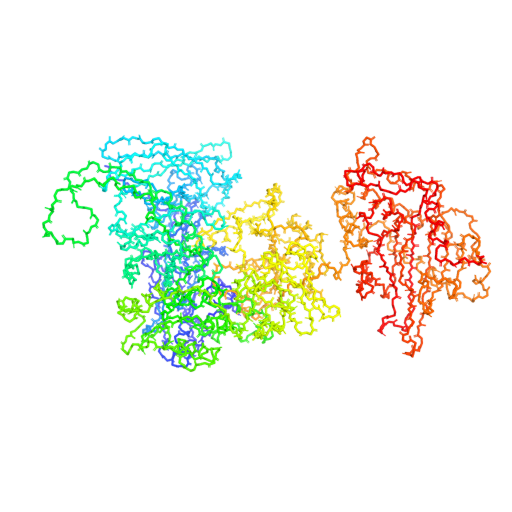ILE A N 1
ATOM 8672 C CA . ILE A 1 1096 ? -1.478 -48.996 5.584 1.00 84.25 1096 ILE A CA 1
ATOM 8673 C C . ILE A 1 1096 ? -2.095 -48.069 6.633 1.00 84.25 1096 ILE A C 1
ATOM 8675 O O . ILE A 1 1096 ? -2.380 -46.904 6.328 1.00 84.25 1096 ILE A O 1
ATOM 8679 N N . GLY A 1 1097 ? -2.311 -48.588 7.842 1.00 83.12 1097 GLY A N 1
ATOM 8680 C CA . GLY A 1 1097 ? -2.898 -47.847 8.954 1.00 83.12 1097 GLY A CA 1
ATOM 8681 C C . GLY A 1 1097 ? -2.028 -46.685 9.448 1.00 83.12 1097 GLY A C 1
ATOM 8682 O O . GLY A 1 1097 ? -0.886 -46.496 9.016 1.00 83.12 1097 GLY A O 1
ATOM 8683 N N . ALA A 1 1098 ? -2.584 -45.879 10.351 1.00 86.75 1098 ALA A N 1
ATOM 8684 C CA . ALA A 1 1098 ? -1.919 -44.698 10.892 1.00 86.75 1098 ALA A CA 1
ATOM 8685 C C . ALA A 1 1098 ? -0.831 -45.073 11.910 1.00 86.75 1098 ALA A C 1
ATOM 8687 O O . ALA A 1 1098 ? -1.137 -45.508 13.019 1.00 86.75 1098 ALA A O 1
ATOM 8688 N N . HIS A 1 1099 ? 0.439 -44.833 11.581 1.00 87.75 1099 HIS A N 1
ATOM 8689 C CA . HIS A 1 1099 ? 1.592 -45.225 12.402 1.00 87.75 1099 HIS A CA 1
ATOM 8690 C C . HIS A 1 1099 ? 2.723 -44.190 12.347 1.00 87.75 1099 HIS A C 1
ATOM 8692 O O . HIS A 1 1099 ? 2.717 -43.303 11.499 1.00 87.75 1099 HIS A O 1
ATOM 8698 N N . SER A 1 1100 ? 3.694 -44.296 13.253 1.00 88.19 1100 SER A N 1
ATOM 8699 C CA . SER A 1 1100 ? 4.981 -43.597 13.177 1.00 88.19 1100 SER A CA 1
ATOM 8700 C C . SER A 1 1100 ? 6.115 -44.601 12.964 1.00 88.19 1100 SER A C 1
ATOM 8702 O O . SER A 1 1100 ? 6.015 -45.765 13.362 1.00 88.19 1100 SER A O 1
ATOM 8704 N N . ASP A 1 1101 ? 7.195 -44.155 12.325 1.00 90.56 1101 ASP A N 1
ATOM 8705 C CA . ASP A 1 1101 ? 8.380 -44.990 12.128 1.00 90.56 1101 ASP A CA 1
ATOM 8706 C C . ASP A 1 1101 ? 9.198 -45.079 13.415 1.00 90.56 1101 ASP A C 1
ATOM 8708 O O . ASP A 1 1101 ? 9.291 -44.118 14.168 1.00 90.56 1101 ASP A O 1
ATOM 8712 N N . TYR A 1 1102 ? 9.844 -46.217 13.671 1.00 87.19 1102 TYR A N 1
ATOM 8713 C CA . TYR A 1 1102 ? 10.542 -46.442 14.946 1.00 87.19 1102 TYR A CA 1
ATOM 8714 C C . TYR A 1 1102 ? 11.995 -45.944 14.968 1.00 87.19 1102 TYR A C 1
ATOM 8716 O O . TYR A 1 1102 ? 12.554 -45.731 16.041 1.00 87.19 1102 TYR A O 1
ATOM 8724 N N . GLY A 1 1103 ? 12.628 -45.833 13.796 1.00 88.25 1103 GLY A N 1
ATOM 8725 C CA . GLY A 1 1103 ? 14.059 -45.548 13.648 1.00 88.25 1103 GLY A CA 1
ATOM 8726 C C . GLY A 1 1103 ? 14.433 -44.080 13.862 1.00 88.25 1103 GLY A C 1
ATOM 8727 O O . GLY A 1 1103 ? 13.680 -43.302 14.441 1.00 88.25 1103 GLY A O 1
ATOM 8728 N N . SER A 1 1104 ? 15.618 -43.701 13.385 1.00 91.81 1104 SER A N 1
ATOM 8729 C CA . SER A 1 1104 ? 16.067 -42.308 13.377 1.00 91.81 1104 SER A CA 1
ATOM 8730 C C . SER A 1 1104 ? 15.463 -41.569 12.182 1.00 91.81 1104 SER A C 1
ATOM 8732 O O . SER A 1 1104 ? 14.661 -40.656 12.353 1.00 91.81 1104 SER A O 1
ATOM 8734 N N . VAL A 1 1105 ? 15.817 -41.989 10.966 1.00 95.88 1105 VAL A N 1
ATOM 8735 C CA . VAL A 1 1105 ? 15.429 -41.330 9.711 1.00 95.88 1105 VAL A CA 1
ATOM 8736 C C . VAL A 1 1105 ? 14.937 -42.379 8.724 1.00 95.88 1105 VAL A C 1
ATOM 8738 O O . VAL A 1 1105 ? 15.583 -43.412 8.548 1.00 95.88 1105 VAL A O 1
ATOM 8741 N N . THR A 1 1106 ? 13.842 -42.088 8.033 1.00 97.00 1106 THR A N 1
ATOM 8742 C CA . THR A 1 1106 ? 13.349 -42.894 6.916 1.00 97.00 1106 THR A CA 1
ATOM 8743 C C . THR A 1 1106 ? 13.541 -42.133 5.610 1.00 97.00 1106 THR A C 1
ATOM 8745 O O . THR A 1 1106 ? 13.208 -40.954 5.517 1.00 97.00 1106 THR A O 1
ATOM 8748 N N . ILE A 1 1107 ? 14.080 -42.813 4.598 1.00 97.88 1107 ILE A N 1
ATOM 8749 C CA . ILE A 1 1107 ? 14.188 -42.330 3.219 1.00 97.88 1107 ILE A CA 1
ATOM 8750 C C . ILE A 1 1107 ? 13.169 -43.101 2.376 1.00 97.88 1107 ILE A C 1
ATOM 8752 O O . ILE A 1 1107 ? 13.313 -44.309 2.178 1.00 97.88 1107 ILE A O 1
ATOM 8756 N N . LEU A 1 1108 ? 12.134 -42.415 1.895 1.00 96.75 1108 LEU A N 1
ATOM 8757 C CA . LEU A 1 1108 ? 10.983 -43.009 1.220 1.00 96.75 1108 LEU A CA 1
ATOM 8758 C C . LEU A 1 1108 ? 10.879 -42.556 -0.242 1.00 96.75 1108 LEU A C 1
ATOM 8760 O O . LEU A 1 1108 ? 10.619 -41.393 -0.550 1.00 96.75 1108 LEU A O 1
ATOM 8764 N N . PHE A 1 1109 ? 10.980 -43.523 -1.149 1.00 95.62 1109 PHE A N 1
ATOM 8765 C CA . PHE A 1 1109 ? 10.751 -43.363 -2.582 1.00 95.62 1109 PHE A CA 1
ATOM 8766 C C . PHE A 1 1109 ? 9.342 -43.832 -2.955 1.00 95.62 1109 PHE A C 1
ATOM 8768 O O . PHE A 1 1109 ? 8.888 -44.887 -2.502 1.00 95.62 1109 PHE A O 1
ATOM 8775 N N . GLN A 1 1110 ? 8.666 -43.095 -3.838 1.00 89.06 1110 GLN A N 1
ATOM 8776 C CA . GLN A 1 1110 ? 7.309 -43.398 -4.307 1.00 89.06 1110 GLN A CA 1
ATOM 8777 C C . GLN A 1 1110 ? 7.255 -43.464 -5.842 1.00 89.06 1110 GLN A C 1
ATOM 8779 O O . GLN A 1 1110 ? 7.867 -42.634 -6.511 1.00 89.06 1110 GLN A O 1
ATOM 8784 N N . LYS A 1 1111 ? 6.499 -44.418 -6.411 1.00 82.88 1111 LYS A N 1
ATOM 8785 C CA . LYS A 1 1111 ? 6.306 -44.559 -7.870 1.00 82.88 1111 LYS A CA 1
ATOM 8786 C C . LYS A 1 1111 ? 4.874 -44.193 -8.274 1.00 82.88 1111 LYS A C 1
ATOM 8788 O O . LYS A 1 1111 ? 3.976 -45.017 -8.136 1.00 82.88 1111 LYS A O 1
ATOM 8793 N N . GLY A 1 1112 ? 4.680 -42.973 -8.786 1.00 67.94 1112 GLY A N 1
ATOM 8794 C CA . GLY A 1 1112 ? 3.548 -42.523 -9.625 1.00 67.94 1112 GLY A CA 1
ATOM 8795 C C . GLY A 1 1112 ? 2.123 -42.519 -9.042 1.00 67.94 1112 GLY A C 1
ATOM 8796 O O . GLY A 1 1112 ? 1.268 -41.818 -9.573 1.00 67.94 1112 GLY A O 1
ATOM 8797 N N . VAL A 1 1113 ? 1.851 -43.259 -7.966 1.00 79.00 1113 VAL A N 1
ATOM 8798 C CA . VAL A 1 1113 ? 0.526 -43.393 -7.342 1.00 79.00 1113 VAL A CA 1
ATOM 8799 C C . VAL A 1 1113 ? 0.572 -42.822 -5.922 1.00 79.00 1113 VAL A C 1
ATOM 8801 O O . VAL A 1 1113 ? 1.347 -43.287 -5.079 1.00 79.00 1113 VAL A O 1
ATOM 8804 N N . GLY A 1 1114 ? -0.250 -41.796 -5.676 1.00 75.31 1114 GLY A N 1
ATOM 8805 C CA . GLY A 1 1114 ? -0.358 -41.088 -4.396 1.00 75.31 1114 GLY A CA 1
ATOM 8806 C C . GLY A 1 1114 ? -1.039 -41.901 -3.289 1.00 75.31 1114 GLY A C 1
ATOM 8807 O O . GLY A 1 1114 ? -1.139 -43.127 -3.357 1.00 75.31 1114 GLY A O 1
ATOM 8808 N N . GLY A 1 1115 ? -1.498 -41.208 -2.247 1.00 82.31 1115 GLY A N 1
ATOM 8809 C CA . GLY A 1 1115 ? -2.231 -41.811 -1.128 1.00 82.31 1115 GLY A CA 1
ATOM 8810 C C . GLY A 1 1115 ? -1.513 -41.771 0.216 1.00 82.31 1115 GLY A C 1
ATOM 8811 O O . GLY A 1 1115 ? -2.153 -42.059 1.218 1.00 82.31 1115 GLY A O 1
ATOM 8812 N N . LEU A 1 1116 ? -0.227 -41.404 0.274 1.00 89.62 1116 LEU A N 1
ATOM 8813 C CA . LEU A 1 1116 ? 0.428 -41.123 1.555 1.00 89.62 1116 LEU A CA 1
ATOM 8814 C C . LEU A 1 1116 ? -0.197 -39.864 2.165 1.00 89.62 1116 LEU A C 1
ATOM 8816 O O . LEU A 1 1116 ? -0.318 -38.841 1.495 1.00 89.62 1116 LEU A O 1
ATOM 8820 N N . GLU A 1 1117 ? -0.568 -39.947 3.434 1.00 89.06 1117 GLU A N 1
ATOM 8821 C CA . GLU A 1 1117 ? -1.084 -38.837 4.221 1.00 89.06 1117 GLU A CA 1
ATOM 8822 C C . GLU A 1 1117 ? -0.323 -38.753 5.544 1.00 89.06 1117 GLU A C 1
ATOM 8824 O O . GLU A 1 1117 ? -0.023 -39.781 6.152 1.00 89.06 1117 GLU A O 1
ATOM 8829 N N . ILE A 1 1118 ? -0.017 -37.539 5.995 1.00 88.62 1118 ILE A N 1
ATOM 8830 C CA . ILE A 1 1118 ? 0.640 -37.264 7.275 1.00 88.62 1118 ILE A CA 1
ATOM 8831 C C . ILE A 1 1118 ? -0.342 -36.589 8.227 1.00 88.62 1118 ILE A C 1
ATOM 8833 O O . ILE A 1 1118 ? -1.181 -35.792 7.809 1.00 88.62 1118 ILE A O 1
ATOM 8837 N N . GLN A 1 1119 ? -0.249 -36.901 9.510 1.00 83.62 1119 GLN A N 1
ATOM 8838 C CA . GLN A 1 1119 ? -1.104 -36.307 10.521 1.00 83.62 1119 GLN A CA 1
ATOM 8839 C C . GLN A 1 1119 ? -0.666 -34.866 10.782 1.00 83.62 1119 GLN A C 1
ATOM 8841 O O . GLN A 1 1119 ? 0.500 -34.597 11.073 1.00 83.62 1119 GLN A O 1
ATOM 8846 N N . LYS A 1 1120 ? -1.609 -33.930 10.696 1.00 72.31 1120 LYS A N 1
ATOM 8847 C CA . LYS A 1 1120 ? -1.326 -32.502 10.873 1.00 72.31 1120 LYS A CA 1
ATOM 8848 C C . LYS A 1 1120 ? -1.053 -32.130 12.329 1.00 72.31 1120 LYS A C 1
ATOM 8850 O O . LYS A 1 1120 ? -0.192 -31.295 12.604 1.00 72.31 1120 LYS A O 1
ATOM 8855 N N . ASN A 1 1121 ? -1.795 -32.735 13.253 1.00 67.44 1121 ASN A N 1
ATOM 8856 C CA . ASN A 1 1121 ? -1.698 -32.475 14.682 1.00 67.44 1121 ASN A CA 1
ATOM 8857 C C . ASN A 1 1121 ? -1.667 -33.798 15.455 1.00 67.44 1121 ASN A C 1
ATOM 8859 O O . ASN A 1 1121 ? -2.588 -34.592 15.332 1.00 67.44 1121 ASN A O 1
ATOM 8863 N N . GLN A 1 1122 ? -0.637 -34.014 16.276 1.00 63.62 1122 GLN A N 1
ATOM 8864 C CA . GLN A 1 1122 ? -0.508 -35.226 17.096 1.00 63.62 1122 GLN A CA 1
ATOM 8865 C C . GLN A 1 1122 ? -1.615 -35.361 18.160 1.00 63.62 1122 GLN A C 1
ATOM 8867 O O . GLN A 1 1122 ? -1.852 -36.461 18.643 1.00 63.62 1122 GLN A O 1
ATOM 8872 N N . GLU A 1 1123 ? -2.292 -34.266 18.524 1.00 60.78 1123 GLU A N 1
ATOM 8873 C CA . GLU A 1 1123 ? -3.411 -34.272 19.480 1.00 60.78 1123 GLU A CA 1
ATOM 8874 C C . GLU A 1 1123 ? -4.785 -34.480 18.812 1.00 60.78 1123 GLU A C 1
ATOM 8876 O O . GLU A 1 1123 ? -5.790 -34.601 19.513 1.00 60.78 1123 GLU A O 1
ATOM 8881 N N . ASP A 1 1124 ? -4.855 -34.498 17.474 1.00 66.50 1124 ASP A N 1
ATOM 8882 C CA . ASP A 1 1124 ? -6.105 -34.623 16.716 1.00 66.50 1124 ASP A CA 1
ATOM 8883 C C . ASP A 1 1124 ? -5.972 -35.660 15.588 1.00 66.50 1124 ASP A C 1
ATOM 8885 O O . ASP A 1 1124 ? -5.350 -35.424 14.550 1.00 66.50 1124 ASP A O 1
ATOM 8889 N N . ASP A 1 1125 ? -6.590 -36.826 15.779 1.00 66.56 1125 ASP A N 1
ATOM 8890 C CA . ASP A 1 1125 ? -6.578 -37.937 14.817 1.00 66.56 1125 ASP A CA 1
ATOM 8891 C C . ASP A 1 1125 ? -7.447 -37.696 13.564 1.00 66.56 1125 ASP A C 1
ATOM 8893 O O . ASP A 1 1125 ? -7.449 -38.524 12.645 1.00 66.56 1125 ASP A O 1
ATOM 8897 N N . SER A 1 1126 ? -8.164 -36.567 13.478 1.00 67.31 1126 SER A N 1
ATOM 8898 C CA . SER A 1 1126 ? -9.070 -36.275 12.359 1.00 67.31 1126 SER A CA 1
ATOM 8899 C C . SER A 1 1126 ? -8.429 -35.524 11.184 1.00 67.31 1126 SER A C 1
ATOM 8901 O O . SER A 1 1126 ? -8.932 -35.628 10.062 1.00 67.31 1126 SER A O 1
ATOM 8903 N N . GLU A 1 1127 ? -7.311 -34.815 11.386 1.00 77.19 1127 GLU A N 1
ATOM 8904 C CA . GLU A 1 1127 ? -6.692 -33.982 10.343 1.00 77.19 1127 GLU A CA 1
ATOM 8905 C C . GLU A 1 1127 ? -5.456 -34.634 9.696 1.00 77.19 1127 GLU A C 1
ATOM 8907 O O . GLU A 1 1127 ? -4.403 -34.802 10.318 1.00 77.19 1127 GLU A O 1
ATOM 8912 N N . TRP A 1 1128 ? -5.566 -34.915 8.393 1.00 81.38 1128 TRP A N 1
ATOM 8913 C CA . TRP A 1 1128 ? -4.535 -35.545 7.566 1.00 81.38 1128 TRP A CA 1
ATOM 8914 C C . TRP A 1 1128 ? -4.207 -34.675 6.342 1.00 81.38 1128 TRP A C 1
ATOM 8916 O O . TRP A 1 1128 ? -5.107 -34.137 5.698 1.00 81.38 1128 TRP A O 1
ATOM 8926 N N . ILE A 1 1129 ? -2.922 -34.534 6.017 1.00 78.69 1129 ILE A N 1
ATOM 8927 C CA . ILE A 1 1129 ? -2.406 -33.772 4.870 1.00 78.69 1129 ILE A CA 1
ATOM 8928 C C . ILE A 1 1129 ? -1.832 -34.748 3.852 1.00 78.69 1129 ILE A C 1
ATOM 8930 O O . ILE A 1 1129 ? -1.079 -35.649 4.211 1.00 78.69 1129 ILE A O 1
ATOM 8934 N N . GLU A 1 1130 ? -2.138 -34.557 2.574 1.00 83.12 1130 GLU A N 1
ATOM 8935 C CA . GLU A 1 1130 ? -1.589 -35.396 1.514 1.00 83.12 1130 GLU A CA 1
ATOM 8936 C C . GLU A 1 1130 ? -0.096 -35.130 1.263 1.00 83.12 1130 GLU A C 1
ATOM 8938 O O . GLU A 1 1130 ? 0.357 -33.989 1.176 1.00 83.12 1130 GLU A O 1
ATOM 8943 N N . ALA A 1 1131 ? 0.657 -36.213 1.081 1.00 83.94 1131 ALA A N 1
ATOM 8944 C CA . ALA A 1 1131 ? 2.035 -36.221 0.618 1.00 83.94 1131 ALA A CA 1
ATOM 8945 C C . ALA A 1 1131 ? 2.076 -36.740 -0.836 1.00 83.94 1131 ALA A C 1
ATOM 8947 O O . ALA A 1 1131 ? 2.198 -37.953 -1.053 1.00 83.94 1131 ALA A O 1
ATOM 8948 N N . PRO A 1 1132 ? 1.917 -35.856 -1.842 1.00 82.06 1132 PRO A N 1
ATOM 8949 C CA . PRO A 1 1132 ? 1.847 -36.268 -3.241 1.00 82.06 1132 PRO A CA 1
ATOM 8950 C C . PRO A 1 1132 ? 3.210 -36.741 -3.759 1.00 82.06 1132 PRO A C 1
ATOM 8952 O O . PRO A 1 1132 ? 4.244 -36.186 -3.409 1.00 82.06 1132 PRO A O 1
ATOM 8955 N N . ALA A 1 1133 ? 3.228 -37.711 -4.674 1.00 81.06 1133 ALA A N 1
ATOM 8956 C CA . ALA A 1 1133 ? 4.473 -38.144 -5.307 1.00 81.06 1133 ALA A CA 1
ATOM 8957 C C . ALA A 1 1133 ? 5.026 -37.037 -6.231 1.00 81.06 1133 ALA A C 1
ATOM 8959 O O . ALA A 1 1133 ? 4.520 -36.836 -7.336 1.00 81.06 1133 ALA A O 1
ATOM 8960 N N . ILE A 1 1134 ? 6.065 -36.321 -5.788 1.00 80.44 1134 ILE A N 1
ATOM 8961 C CA . ILE A 1 1134 ? 6.730 -35.270 -6.574 1.00 80.44 1134 ILE A CA 1
ATOM 8962 C C . ILE A 1 1134 ? 7.870 -35.900 -7.403 1.00 80.44 1134 ILE A C 1
ATOM 8964 O O . ILE A 1 1134 ? 8.746 -36.552 -6.825 1.00 80.44 1134 ILE A O 1
ATOM 8968 N N . PRO A 1 1135 ? 7.907 -35.722 -8.741 1.00 79.75 1135 PRO A N 1
ATOM 8969 C CA . PRO A 1 1135 ? 8.994 -36.238 -9.574 1.00 79.75 1135 PRO A CA 1
ATOM 8970 C C . PRO A 1 1135 ? 10.380 -35.774 -9.108 1.00 79.75 1135 PRO A C 1
ATOM 8972 O O . PRO A 1 1135 ? 10.543 -34.628 -8.699 1.00 79.75 1135 PRO A O 1
ATOM 8975 N N . ASP A 1 1136 ? 11.377 -36.656 -9.216 1.00 81.75 1136 ASP A N 1
ATOM 8976 C CA . ASP A 1 1136 ? 12.790 -36.379 -8.897 1.00 81.75 1136 ASP A CA 1
ATOM 8977 C C . ASP A 1 1136 ? 13.041 -35.916 -7.446 1.00 81.75 1136 ASP A C 1
ATOM 8979 O O . ASP A 1 1136 ? 14.009 -35.211 -7.148 1.00 81.75 1136 ASP A O 1
ATOM 8983 N N . THR A 1 1137 ? 12.180 -36.356 -6.524 1.00 88.50 1137 THR A N 1
ATOM 8984 C CA . THR A 1 1137 ? 12.327 -36.126 -5.085 1.00 88.50 1137 THR A CA 1
ATOM 8985 C C . THR A 1 1137 ? 12.298 -37.426 -4.287 1.00 88.50 1137 THR A C 1
ATOM 8987 O O . THR A 1 1137 ? 11.835 -38.465 -4.765 1.00 88.50 1137 THR A O 1
ATOM 8990 N N . VAL A 1 1138 ? 12.782 -37.358 -3.050 1.00 94.44 1138 VAL A N 1
ATOM 8991 C CA . VAL A 1 1138 ? 12.625 -38.412 -2.046 1.00 94.44 1138 VAL A CA 1
ATOM 8992 C C . VAL A 1 1138 ? 12.026 -37.819 -0.780 1.00 94.44 1138 VAL A C 1
ATOM 8994 O O . VAL A 1 1138 ? 12.360 -36.696 -0.411 1.00 94.44 1138 VAL A O 1
ATOM 8997 N N . ILE A 1 1139 ? 11.128 -38.547 -0.123 1.00 95.25 1139 ILE A N 1
ATOM 8998 C CA . ILE A 1 1139 ? 10.564 -38.124 1.158 1.00 95.25 1139 ILE A CA 1
ATOM 8999 C C . ILE A 1 1139 ? 11.523 -38.536 2.266 1.00 95.25 1139 ILE A C 1
ATOM 9001 O O . ILE A 1 1139 ? 12.039 -39.651 2.272 1.00 95.25 1139 ILE A O 1
ATOM 9005 N N . VAL A 1 1140 ? 11.729 -37.637 3.214 1.00 96.75 1140 VAL A N 1
ATOM 9006 C CA . VAL A 1 1140 ? 12.446 -37.894 4.451 1.00 96.75 1140 VAL A CA 1
ATOM 9007 C C . VAL A 1 1140 ? 11.507 -37.622 5.609 1.00 96.75 1140 VAL A C 1
ATOM 9009 O O . VAL A 1 1140 ? 10.897 -36.554 5.681 1.00 96.75 1140 VAL A O 1
ATOM 9012 N N . ASN A 1 1141 ? 11.402 -38.581 6.520 1.00 95.38 1141 ASN A N 1
ATOM 9013 C CA . ASN A 1 1141 ? 10.686 -38.399 7.772 1.00 95.38 1141 ASN A CA 1
ATOM 9014 C C . ASN A 1 1141 ? 11.502 -38.885 8.960 1.00 95.38 1141 ASN A C 1
ATOM 9016 O O . ASN A 1 1141 ? 12.373 -39.748 8.830 1.00 95.38 1141 ASN A O 1
ATOM 9020 N N . LEU A 1 1142 ? 11.227 -38.293 10.118 1.00 94.31 1142 LEU A N 1
ATOM 9021 C CA . LEU A 1 1142 ? 11.880 -38.661 11.366 1.00 94.31 1142 LEU A CA 1
ATOM 9022 C C . LEU A 1 1142 ? 11.057 -39.710 12.103 1.00 94.31 1142 LEU A C 1
ATOM 9024 O O . LEU A 1 1142 ? 9.827 -39.670 12.078 1.00 94.31 1142 LEU A O 1
ATOM 9028 N N . GLY A 1 1143 ? 11.753 -40.646 12.739 1.00 92.00 1143 GLY A N 1
ATOM 9029 C CA . GLY A 1 1143 ? 11.136 -41.685 13.548 1.00 92.00 1143 GLY A CA 1
ATOM 9030 C C . GLY A 1 1143 ? 11.192 -41.403 15.048 1.00 92.00 1143 GLY A C 1
ATOM 9031 O O . GLY A 1 1143 ? 11.832 -40.462 15.532 1.00 92.00 1143 GLY A O 1
ATOM 9032 N N . ASP A 1 1144 ? 10.512 -42.267 15.794 1.00 90.56 1144 ASP A N 1
ATOM 9033 C CA . ASP A 1 1144 ? 10.318 -42.192 17.237 1.00 90.56 1144 ASP A CA 1
ATOM 9034 C C . ASP A 1 1144 ? 11.643 -42.159 18.001 1.00 90.56 1144 ASP A C 1
ATOM 9036 O O . ASP A 1 1144 ? 11.722 -41.489 19.029 1.00 90.56 1144 ASP A O 1
ATOM 9040 N N . CYS A 1 1145 ? 12.696 -42.809 17.489 1.00 90.69 1145 CYS A N 1
ATOM 9041 C CA . CYS A 1 1145 ? 14.011 -42.784 18.120 1.00 90.69 1145 CYS A CA 1
ATOM 9042 C C . CYS A 1 1145 ? 14.579 -41.360 18.175 1.00 90.69 1145 CYS A C 1
ATOM 9044 O O . CYS A 1 1145 ? 15.060 -40.947 19.227 1.00 90.69 1145 CYS A O 1
ATOM 9046 N N . LEU A 1 1146 ? 14.505 -40.586 17.083 1.00 90.56 1146 LEU A N 1
ATOM 9047 C CA . LEU A 1 1146 ? 14.969 -39.190 17.085 1.00 90.56 1146 LEU A CA 1
ATOM 9048 C C . LEU A 1 1146 ? 14.026 -38.273 17.866 1.00 90.56 1146 LEU A C 1
ATOM 9050 O O . LEU A 1 1146 ? 14.497 -37.369 18.560 1.00 90.56 1146 LEU A O 1
ATOM 9054 N N . GLY A 1 1147 ? 12.715 -38.520 17.805 1.00 88.56 1147 GLY A N 1
ATOM 9055 C CA . GLY A 1 1147 ? 11.751 -37.800 18.638 1.00 88.56 1147 GLY A CA 1
ATOM 9056 C C . GLY A 1 1147 ? 12.039 -37.982 20.130 1.00 88.56 1147 GLY A C 1
ATOM 9057 O O . GLY A 1 1147 ? 12.094 -37.009 20.878 1.00 88.56 1147 GLY A O 1
ATOM 9058 N N . TYR A 1 1148 ? 12.329 -39.213 20.554 1.00 88.81 1148 TYR A N 1
ATOM 9059 C CA . TYR A 1 1148 ? 12.736 -39.534 21.921 1.00 88.81 1148 TYR A CA 1
ATOM 9060 C C . TYR A 1 1148 ? 14.084 -38.902 22.282 1.00 88.81 1148 TYR A C 1
ATOM 9062 O O . TYR A 1 1148 ? 14.199 -38.230 23.306 1.00 88.81 1148 TYR A O 1
ATOM 9070 N N . TRP A 1 1149 ? 15.095 -39.062 21.423 1.00 90.81 1149 TRP A N 1
ATOM 9071 C CA . TRP A 1 1149 ? 16.453 -38.566 21.672 1.00 90.81 1149 TRP A CA 1
ATOM 9072 C C . TRP A 1 1149 ? 16.499 -37.038 21.824 1.00 90.81 1149 TRP A C 1
ATOM 9074 O O . TRP A 1 1149 ? 17.297 -36.502 22.589 1.00 90.81 1149 TRP A O 1
ATOM 9084 N N . THR A 1 1150 ? 15.592 -36.333 21.145 1.00 89.56 1150 THR A N 1
ATOM 9085 C CA . THR A 1 1150 ? 15.456 -34.869 21.197 1.00 89.56 1150 THR A CA 1
ATOM 9086 C C . THR A 1 1150 ? 14.392 -34.384 22.186 1.00 89.56 1150 THR A C 1
ATOM 9088 O O . THR A 1 1150 ? 14.055 -33.202 22.184 1.00 89.56 1150 THR A O 1
ATOM 9091 N N . ASN A 1 1151 ? 13.866 -35.268 23.042 1.00 86.12 1151 ASN A N 1
ATOM 9092 C CA . ASN A 1 1151 ? 12.847 -34.955 24.049 1.00 86.12 1151 ASN A CA 1
ATOM 9093 C C . ASN A 1 1151 ? 11.593 -34.271 23.460 1.00 86.12 1151 ASN A C 1
ATOM 9095 O O . ASN A 1 1151 ? 11.067 -33.309 24.016 1.00 86.12 1151 ASN A O 1
ATOM 9099 N N . GLY A 1 1152 ? 11.137 -34.744 22.298 1.00 84.62 1152 GLY A N 1
ATOM 9100 C CA . GLY A 1 1152 ? 9.956 -34.235 21.598 1.00 84.62 1152 GLY A CA 1
ATOM 9101 C C . GLY A 1 1152 ? 10.178 -32.953 20.789 1.00 84.62 1152 GLY A C 1
ATOM 9102 O O . GLY A 1 1152 ? 9.225 -32.458 20.190 1.00 84.62 1152 GLY A O 1
ATOM 9103 N N . LEU A 1 1153 ? 11.405 -32.416 20.737 1.00 86.50 1153 LEU A N 1
ATOM 9104 C CA . LEU A 1 1153 ? 11.718 -31.239 19.921 1.00 86.50 1153 LEU A CA 1
ATOM 9105 C C . LEU A 1 1153 ? 11.547 -31.524 18.423 1.00 86.50 1153 LEU A C 1
ATOM 9107 O O . LEU A 1 1153 ? 10.952 -30.717 17.710 1.00 86.50 1153 LEU A O 1
ATOM 9111 N N . LEU A 1 1154 ? 12.075 -32.653 17.941 1.00 89.88 1154 LEU A N 1
ATOM 9112 C CA . LEU A 1 1154 ? 11.866 -33.101 16.567 1.00 89.88 1154 LEU A CA 1
ATOM 9113 C C . LEU A 1 1154 ? 10.654 -34.031 16.503 1.00 89.88 1154 LEU A C 1
ATOM 9115 O O . LEU A 1 1154 ? 10.492 -34.922 17.339 1.00 89.88 1154 LEU A O 1
ATOM 9119 N N . ARG A 1 1155 ? 9.791 -33.830 15.503 1.00 84.50 1155 ARG A N 1
ATOM 9120 C CA . ARG A 1 1155 ? 8.519 -34.552 15.412 1.00 84.50 1155 ARG A CA 1
ATOM 9121 C C . ARG A 1 1155 ? 8.691 -35.884 14.694 1.00 84.50 1155 ARG A C 1
ATOM 9123 O O . ARG A 1 1155 ? 9.107 -35.914 13.541 1.00 84.50 1155 ARG A O 1
ATOM 9130 N N . SER A 1 1156 ? 8.289 -36.965 15.360 1.00 90.69 1156 SER A N 1
ATOM 9131 C CA . SER A 1 1156 ? 7.932 -38.227 14.705 1.00 90.69 1156 SER A CA 1
ATOM 9132 C C . SER A 1 1156 ? 6.445 -38.173 14.360 1.00 90.69 1156 SER A C 1
ATOM 9134 O O . SER A 1 1156 ? 5.580 -38.274 15.235 1.00 90.69 1156 SER A O 1
ATOM 9136 N N . THR A 1 1157 ? 6.132 -37.881 13.102 1.00 89.38 1157 THR A N 1
ATOM 9137 C CA . THR A 1 1157 ? 4.754 -37.591 12.679 1.00 89.38 1157 THR A CA 1
ATOM 9138 C C . THR A 1 1157 ? 4.060 -38.867 12.218 1.00 89.38 1157 THR A C 1
ATOM 9140 O O . THR A 1 1157 ? 4.604 -39.625 11.408 1.00 89.38 1157 THR A O 1
ATOM 9143 N N . ARG A 1 1158 ? 2.842 -39.118 12.723 1.00 90.75 1158 ARG A N 1
ATOM 9144 C CA . ARG A 1 1158 ? 2.050 -40.261 12.257 1.00 90.75 1158 ARG A CA 1
ATOM 9145 C C . ARG A 1 1158 ? 1.696 -40.073 10.789 1.00 90.75 1158 ARG A C 1
ATOM 9147 O O . ARG A 1 1158 ? 1.416 -38.967 10.338 1.00 90.75 1158 ARG A O 1
ATOM 9154 N N . HIS A 1 1159 ? 1.687 -41.159 10.042 1.00 91.75 1159 HIS A N 1
ATOM 9155 C CA . HIS A 1 1159 ? 1.370 -41.177 8.628 1.00 91.75 1159 HIS A CA 1
ATOM 9156 C C . HIS A 1 1159 ? 0.620 -42.464 8.278 1.00 91.75 1159 HIS A C 1
ATOM 9158 O O . HIS A 1 1159 ? 0.677 -43.463 8.996 1.00 91.75 1159 HIS A O 1
ATOM 9164 N N . ARG A 1 1160 ? -0.133 -42.423 7.183 1.00 89.75 1160 ARG A N 1
ATOM 9165 C CA . ARG A 1 1160 ? -0.944 -43.536 6.677 1.00 89.75 1160 ARG A CA 1
ATOM 9166 C C . ARG A 1 1160 ? -0.934 -43.534 5.155 1.00 89.75 1160 ARG A C 1
ATOM 9168 O O . ARG A 1 1160 ? -0.574 -42.534 4.544 1.00 89.75 1160 ARG A O 1
ATOM 9175 N N . VAL A 1 1161 ? -1.357 -44.622 4.519 1.00 88.81 1161 VAL A N 1
ATOM 9176 C CA . VAL A 1 1161 ? -1.547 -44.655 3.058 1.00 88.81 1161 VAL A CA 1
ATOM 9177 C C . VAL A 1 1161 ? -2.976 -45.069 2.765 1.00 88.81 1161 VAL A C 1
ATOM 9179 O O . VAL A 1 1161 ? -3.358 -46.208 3.009 1.00 88.81 1161 VAL A O 1
ATOM 9182 N N . VAL A 1 1162 ? -3.758 -44.150 2.214 1.00 86.69 1162 VAL A N 1
ATOM 9183 C CA . VAL A 1 1162 ? -5.156 -44.371 1.839 1.00 86.69 1162 VAL A CA 1
ATOM 9184 C C . VAL A 1 1162 ? -5.291 -44.754 0.370 1.00 86.69 1162 VAL A C 1
ATOM 9186 O O . VAL A 1 1162 ? -4.419 -44.486 -0.461 1.00 86.69 1162 VAL A O 1
ATOM 9189 N N . PHE A 1 1163 ? -6.417 -45.374 0.029 1.00 82.94 1163 PHE A N 1
ATOM 9190 C CA . PHE A 1 1163 ? -6.832 -45.466 -1.363 1.00 82.94 1163 PHE A CA 1
ATOM 9191 C C . PHE A 1 1163 ? -7.382 -44.116 -1.826 1.00 82.94 1163 PHE A C 1
ATOM 9193 O O . PHE A 1 1163 ? -8.283 -43.561 -1.201 1.00 82.94 1163 PHE A O 1
ATOM 9200 N N . LYS A 1 1164 ? -6.876 -43.609 -2.951 1.00 78.38 1164 LYS A N 1
ATOM 9201 C CA . LYS A 1 1164 ? -7.467 -42.455 -3.634 1.00 78.38 1164 LYS A CA 1
ATOM 9202 C C . LYS A 1 1164 ? -8.501 -42.941 -4.660 1.00 78.38 1164 LYS A C 1
ATOM 9204 O O . LYS A 1 1164 ? -8.170 -43.864 -5.412 1.00 78.38 1164 LYS A O 1
ATOM 9209 N N . PRO A 1 1165 ? -9.721 -42.368 -4.720 1.00 72.69 1165 PRO A N 1
ATOM 9210 C CA . PRO A 1 1165 ? -10.783 -42.824 -5.625 1.00 72.69 1165 PRO A CA 1
ATOM 9211 C C . PRO A 1 1165 ? -10.332 -42.997 -7.085 1.00 72.69 1165 PRO A C 1
ATOM 9213 O O . PRO A 1 1165 ? -10.645 -43.998 -7.722 1.00 72.69 1165 PRO A O 1
ATOM 9216 N N . GLU A 1 1166 ? -9.535 -42.060 -7.587 1.00 76.06 1166 GLU A N 1
ATOM 9217 C CA . GLU A 1 1166 ? -9.045 -41.980 -8.963 1.00 76.06 1166 GLU A CA 1
ATOM 9218 C C . GLU A 1 1166 ? -7.937 -42.989 -9.315 1.00 76.06 1166 GLU A C 1
ATOM 9220 O O . GLU A 1 1166 ? -7.749 -43.312 -10.487 1.00 76.06 1166 GLU A O 1
ATOM 9225 N N . THR A 1 1167 ? -7.204 -43.513 -8.326 1.00 75.19 1167 THR A N 1
ATOM 9226 C CA . THR A 1 1167 ? -6.075 -44.444 -8.542 1.00 75.19 1167 THR A CA 1
ATOM 9227 C C . THR A 1 1167 ? -6.243 -45.784 -7.825 1.00 75.19 1167 THR A C 1
ATOM 9229 O O . THR A 1 1167 ? -5.340 -46.619 -7.852 1.00 75.19 1167 THR A O 1
ATOM 9232 N N . ARG A 1 1168 ? -7.413 -46.045 -7.227 1.00 77.94 1168 ARG A N 1
ATOM 9233 C CA . ARG A 1 1168 ? -7.709 -47.270 -6.458 1.00 77.94 1168 ARG A CA 1
ATOM 9234 C C . ARG A 1 1168 ? -7.509 -48.566 -7.260 1.00 77.94 1168 ARG A C 1
ATOM 9236 O O . ARG A 1 1168 ? -7.093 -49.573 -6.691 1.00 77.94 1168 ARG A O 1
ATOM 9243 N N . ALA A 1 1169 ? -7.723 -48.512 -8.576 1.00 80.81 1169 ALA A N 1
ATOM 9244 C CA . ALA A 1 1169 ? -7.530 -49.630 -9.505 1.00 80.81 1169 ALA A CA 1
ATOM 9245 C C . ALA A 1 1169 ? -6.071 -49.834 -9.972 1.00 80.81 1169 ALA A C 1
ATOM 9247 O O . ALA A 1 1169 ? -5.807 -50.729 -10.774 1.00 80.81 1169 ALA A O 1
ATOM 9248 N N . GLN A 1 1170 ? -5.119 -49.018 -9.510 1.00 85.44 1170 GLN A N 1
ATOM 9249 C CA . GLN A 1 1170 ? -3.704 -49.125 -9.879 1.00 85.44 1170 GLN A CA 1
ATOM 9250 C C . GLN A 1 1170 ? -2.875 -49.710 -8.722 1.00 85.44 1170 GLN A C 1
ATOM 9252 O O . GLN A 1 1170 ? -3.147 -49.408 -7.551 1.00 85.44 1170 GLN A O 1
ATOM 9257 N N . PRO A 1 1171 ? -1.850 -50.536 -9.011 1.00 88.56 1171 PRO A N 1
ATOM 9258 C CA . PRO A 1 1171 ? -0.906 -50.973 -7.992 1.00 88.56 1171 PRO A CA 1
ATOM 9259 C C . PRO A 1 1171 ? -0.018 -49.797 -7.572 1.00 88.56 1171 PRO A C 1
ATOM 9261 O O . PRO A 1 1171 ? 0.370 -48.972 -8.401 1.00 88.56 1171 PRO A O 1
ATOM 9264 N N . ARG A 1 1172 ? 0.342 -49.733 -6.289 1.00 90.25 1172 ARG A N 1
ATOM 9265 C CA . ARG A 1 1172 ? 1.299 -48.746 -5.766 1.00 90.25 1172 ARG A CA 1
ATOM 9266 C C . ARG A 1 1172 ? 2.584 -49.454 -5.352 1.00 90.25 1172 ARG A C 1
ATOM 9268 O O . ARG A 1 1172 ? 2.533 -50.500 -4.712 1.00 90.25 1172 ARG A O 1
ATOM 9275 N N . TYR A 1 1173 ? 3.727 -48.850 -5.668 1.00 92.75 1173 TYR A N 1
ATOM 9276 C CA . TYR A 1 1173 ? 5.044 -49.319 -5.233 1.00 92.75 1173 TYR A CA 1
ATOM 9277 C C . TYR A 1 1173 ? 5.770 -48.214 -4.465 1.00 92.75 1173 TYR A C 1
ATOM 9279 O O . TYR A 1 1173 ? 5.739 -47.043 -4.859 1.00 92.75 1173 TYR A O 1
ATOM 9287 N N . SER A 1 1174 ? 6.449 -48.589 -3.385 1.00 94.81 1174 SER A N 1
ATOM 9288 C CA . SER A 1 1174 ? 7.356 -47.699 -2.653 1.00 94.81 1174 SER A CA 1
ATOM 9289 C C . SER A 1 1174 ? 8.585 -48.450 -2.158 1.00 94.81 1174 SER A C 1
ATOM 9291 O O . SER A 1 1174 ? 8.562 -49.673 -2.022 1.00 94.81 1174 SER A O 1
ATOM 9293 N N . MET A 1 1175 ? 9.659 -47.716 -1.884 1.00 96.56 1175 MET A N 1
ATOM 9294 C CA . MET A 1 1175 ? 10.879 -48.254 -1.283 1.00 96.56 1175 MET A CA 1
ATOM 9295 C C . MET A 1 1175 ? 11.237 -47.385 -0.085 1.00 96.56 1175 MET A C 1
ATOM 9297 O O . MET A 1 1175 ? 11.332 -46.171 -0.234 1.00 96.56 1175 MET A O 1
ATOM 9301 N N . ALA A 1 1176 ? 11.396 -47.988 1.086 1.00 95.88 1176 ALA A N 1
ATOM 9302 C CA . ALA A 1 1176 ? 11.677 -47.282 2.328 1.00 95.88 1176 ALA A CA 1
ATOM 9303 C C . ALA A 1 1176 ? 12.976 -47.812 2.935 1.00 95.88 1176 ALA A C 1
ATOM 9305 O O . ALA A 1 1176 ? 13.069 -48.992 3.275 1.00 95.88 1176 ALA A O 1
ATOM 9306 N N . PHE A 1 1177 ? 13.983 -46.952 3.051 1.00 97.19 1177 PHE A N 1
ATOM 9307 C CA . PHE A 1 1177 ? 15.201 -47.244 3.794 1.00 97.19 1177 PHE A CA 1
ATOM 9308 C C . PHE A 1 1177 ? 15.085 -46.649 5.195 1.00 97.19 1177 PHE A C 1
ATOM 9310 O O . PHE A 1 1177 ? 14.929 -45.439 5.343 1.00 97.19 1177 PHE A O 1
ATOM 9317 N N . PHE A 1 1178 ? 15.159 -47.502 6.211 1.00 94.69 1178 PHE A N 1
ATOM 9318 C CA . PHE A 1 1178 ? 15.071 -47.105 7.610 1.00 94.69 1178 PHE A CA 1
ATOM 9319 C C . PHE A 1 1178 ? 16.476 -47.080 8.202 1.00 94.69 1178 PHE A C 1
ATOM 9321 O O . PHE A 1 1178 ? 17.071 -48.141 8.403 1.00 94.69 1178 PHE A O 1
ATOM 9328 N N . LEU A 1 1179 ? 16.980 -45.883 8.507 1.00 94.75 1179 LEU A N 1
ATOM 9329 C CA . LEU A 1 1179 ? 18.172 -45.709 9.327 1.00 94.75 1179 LEU A CA 1
ATOM 9330 C C . LEU A 1 1179 ? 17.778 -45.921 10.790 1.00 94.75 1179 LEU A C 1
ATOM 9332 O O . LEU A 1 1179 ? 17.075 -45.111 11.399 1.00 94.75 1179 LEU A O 1
ATOM 9336 N N . GLN A 1 1180 ? 18.222 -47.034 11.347 1.00 87.69 1180 GLN A N 1
ATOM 9337 C CA . GLN A 1 1180 ? 18.020 -47.449 12.721 1.00 87.69 1180 GLN A CA 1
ATOM 9338 C C . GLN A 1 1180 ? 19.348 -47.380 13.489 1.00 87.69 1180 GLN A C 1
ATOM 9340 O O . GLN A 1 1180 ? 20.435 -47.216 12.938 1.00 87.69 1180 GLN A O 1
ATOM 9345 N N . GLY A 1 1181 ? 19.272 -47.477 14.811 1.00 81.50 1181 GLY A N 1
ATOM 9346 C CA . GLY A 1 1181 ? 20.454 -47.623 15.654 1.00 81.50 1181 GLY A CA 1
ATOM 9347 C C . GLY A 1 1181 ? 20.612 -49.056 16.152 1.00 81.50 1181 GLY A C 1
ATOM 9348 O O . GLY A 1 1181 ? 19.636 -49.798 16.258 1.00 81.50 1181 GLY A O 1
ATOM 9349 N N . GLY A 1 1182 ? 21.847 -49.454 16.458 1.00 83.75 1182 GLY A N 1
ATOM 9350 C CA . GLY A 1 1182 ? 22.132 -50.674 17.218 1.00 83.75 1182 GLY A CA 1
ATOM 9351 C C . GLY A 1 1182 ? 22.216 -50.389 18.715 1.00 83.75 1182 GLY A C 1
ATOM 9352 O O . GLY A 1 1182 ? 21.324 -49.778 19.303 1.00 83.75 1182 GLY A O 1
ATOM 9353 N N . ASN A 1 1183 ? 23.335 -50.759 19.334 1.00 85.69 1183 ASN A N 1
ATOM 9354 C CA . ASN A 1 1183 ? 23.622 -50.488 20.750 1.00 85.69 1183 ASN A CA 1
ATOM 9355 C C . ASN A 1 1183 ? 24.053 -49.031 21.027 1.00 85.69 1183 ASN A C 1
ATOM 9357 O O . ASN A 1 1183 ? 24.807 -48.773 21.962 1.00 85.69 1183 ASN A O 1
ATOM 9361 N N . ILE A 1 1184 ? 23.584 -48.078 20.215 1.00 89.38 1184 ILE A N 1
ATOM 9362 C CA . ILE A 1 1184 ? 23.873 -46.648 20.368 1.00 89.38 1184 ILE A CA 1
ATOM 9363 C C . ILE A 1 1184 ? 23.133 -46.143 21.615 1.00 89.38 1184 ILE A C 1
ATOM 9365 O O . ILE A 1 1184 ? 21.908 -46.289 21.650 1.00 89.38 1184 ILE A O 1
ATOM 9369 N N . PRO A 1 1185 ? 23.816 -45.568 22.621 1.00 89.62 1185 PRO A N 1
ATOM 9370 C CA . PRO A 1 1185 ? 23.143 -44.942 23.753 1.00 89.62 1185 PRO A CA 1
ATOM 9371 C C . PRO A 1 1185 ? 22.397 -43.683 23.292 1.00 89.62 1185 PRO A C 1
ATOM 9373 O O . PRO A 1 1185 ? 22.946 -42.863 22.561 1.00 89.62 1185 PRO A O 1
ATOM 9376 N N . LEU A 1 1186 ? 21.144 -43.525 23.720 1.00 89.94 1186 LEU A N 1
ATOM 9377 C CA . LEU A 1 1186 ? 20.367 -42.302 23.505 1.00 89.94 1186 LEU A CA 1
ATOM 9378 C C . LEU A 1 1186 ? 20.652 -41.313 24.646 1.00 89.94 1186 LEU A C 1
ATOM 9380 O O . LEU A 1 1186 ? 19.775 -40.992 25.446 1.00 89.94 1186 LEU A O 1
ATOM 9384 N N . ASP A 1 1187 ? 21.921 -40.909 24.768 1.00 87.19 1187 ASP A N 1
ATOM 9385 C CA . ASP A 1 1187 ? 22.391 -39.953 25.775 1.00 87.19 1187 ASP A CA 1
ATOM 9386 C C . ASP A 1 1187 ? 21.957 -38.505 25.460 1.00 87.19 1187 ASP A C 1
ATOM 9388 O O . ASP A 1 1187 ? 21.722 -38.183 24.292 1.00 87.19 1187 ASP A O 1
ATOM 9392 N N . PRO A 1 1188 ? 21.817 -37.621 26.474 1.00 85.25 1188 PRO A N 1
ATOM 9393 C CA . PRO A 1 1188 ? 21.371 -36.245 26.266 1.00 85.25 1188 PRO A CA 1
ATOM 9394 C C . PRO A 1 1188 ? 22.195 -35.525 25.198 1.00 85.25 1188 PRO A C 1
ATOM 9396 O O . PRO A 1 1188 ? 23.415 -35.415 25.303 1.00 85.25 1188 PRO A O 1
ATOM 9399 N N . ILE A 1 1189 ? 21.513 -35.001 24.180 1.00 90.62 1189 ILE A N 1
ATOM 9400 C CA . ILE A 1 1189 ? 22.175 -34.333 23.060 1.00 90.62 1189 ILE A CA 1
ATOM 9401 C C . ILE A 1 1189 ? 22.834 -33.043 23.574 1.00 90.62 1189 ILE A C 1
ATOM 9403 O O . ILE A 1 1189 ? 22.138 -32.224 24.191 1.00 90.62 1189 ILE A O 1
ATOM 9407 N N . PRO A 1 1190 ? 24.133 -32.816 23.301 1.00 90.50 1190 PRO A N 1
ATOM 9408 C CA . PRO A 1 1190 ? 24.855 -31.617 23.713 1.00 90.50 1190 PRO A CA 1
ATOM 9409 C C . PRO A 1 1190 ? 24.455 -30.423 22.840 1.00 90.50 1190 PRO A C 1
ATOM 9411 O O . PRO A 1 1190 ? 25.221 -29.921 22.033 1.00 90.50 1190 PRO A O 1
ATOM 9414 N N . SER A 1 1191 ? 23.207 -29.994 22.976 1.00 89.50 1191 SER A N 1
ATOM 9415 C CA . SER A 1 1191 ? 22.592 -28.897 22.237 1.00 89.50 1191 SER A CA 1
ATOM 9416 C C . SER A 1 1191 ? 21.963 -27.920 23.227 1.00 89.50 1191 SER A C 1
ATOM 9418 O O . SER A 1 1191 ? 21.339 -28.376 24.199 1.00 89.50 1191 SER A O 1
ATOM 9420 N N . PRO A 1 1192 ? 22.047 -26.597 22.985 1.00 83.75 1192 PRO A N 1
ATOM 9421 C CA . PRO A 1 1192 ? 21.354 -25.603 23.805 1.00 83.75 1192 PRO A CA 1
ATOM 9422 C C . PRO A 1 1192 ? 19.831 -25.823 23.842 1.00 83.75 1192 PRO A C 1
ATOM 9424 O O . PRO A 1 1192 ? 19.181 -25.413 24.803 1.00 83.75 1192 PRO A O 1
ATOM 9427 N N . PHE A 1 1193 ? 19.262 -26.509 22.843 1.00 83.00 1193 PHE A N 1
ATOM 9428 C CA . PHE A 1 1193 ? 17.826 -26.780 22.750 1.00 83.00 1193 PHE A CA 1
ATOM 9429 C C . PHE A 1 1193 ? 17.368 -28.015 23.541 1.00 83.00 1193 PHE A C 1
ATOM 9431 O O . PHE A 1 1193 ? 16.190 -28.104 23.874 1.00 83.00 1193 PHE A O 1
ATOM 9438 N N . VAL A 1 1194 ? 18.266 -28.966 23.836 1.00 82.56 1194 VAL A N 1
ATOM 9439 C CA . VAL A 1 1194 ? 17.896 -30.297 24.372 1.00 82.56 1194 VAL A CA 1
ATOM 9440 C C . VAL A 1 1194 ? 18.495 -30.573 25.753 1.00 82.56 1194 VAL A C 1
ATOM 9442 O O . VAL A 1 1194 ? 17.794 -31.053 26.644 1.00 82.56 1194 VAL A O 1
ATOM 9445 N N . SER A 1 1195 ? 19.778 -30.259 25.955 1.00 74.56 1195 SER A N 1
ATOM 9446 C CA . SER A 1 1195 ? 20.574 -30.681 27.124 1.00 74.56 1195 SER A CA 1
ATOM 9447 C C . SER A 1 1195 ? 19.974 -30.303 28.486 1.00 74.56 1195 SER A C 1
ATOM 9449 O O . SER A 1 1195 ? 20.045 -31.088 29.427 1.00 74.56 1195 SER A O 1
ATOM 9451 N N . ASN A 1 1196 ? 19.325 -29.140 28.591 1.00 69.81 1196 ASN A N 1
ATOM 9452 C CA . ASN A 1 1196 ? 18.697 -28.672 29.833 1.00 69.81 1196 ASN A CA 1
ATOM 9453 C C . ASN A 1 1196 ? 17.285 -29.241 30.079 1.00 69.81 1196 ASN A C 1
ATOM 9455 O O . ASN A 1 1196 ? 16.682 -28.936 31.107 1.00 69.81 1196 ASN A O 1
ATOM 9459 N N . GLN A 1 1197 ? 16.729 -30.012 29.138 1.00 65.31 1197 GLN A N 1
ATOM 9460 C CA . GLN A 1 1197 ? 15.323 -30.435 29.148 1.00 65.31 1197 GLN A CA 1
ATOM 9461 C C . GLN A 1 1197 ? 15.116 -31.952 29.082 1.00 65.31 1197 GLN A C 1
ATOM 9463 O O . GLN A 1 1197 ? 13.987 -32.400 29.262 1.00 65.31 1197 GLN A O 1
ATOM 9468 N N . PHE A 1 1198 ? 16.161 -32.745 28.836 1.00 73.81 1198 PHE A N 1
ATOM 9469 C CA . PHE A 1 1198 ? 16.027 -34.194 28.688 1.00 73.81 1198 PHE A CA 1
ATOM 9470 C C . PHE A 1 1198 ? 15.556 -34.858 29.993 1.00 73.81 1198 PHE A C 1
ATOM 9472 O O . PHE A 1 1198 ? 16.221 -34.764 31.023 1.00 73.81 1198 PHE A O 1
ATOM 9479 N N . GLN A 1 1199 ? 14.408 -35.541 29.941 1.00 70.31 1199 GLN A N 1
ATOM 9480 C CA . GLN A 1 1199 ? 13.802 -36.241 31.087 1.00 70.31 1199 GLN A CA 1
ATOM 9481 C C . GLN A 1 1199 ? 13.703 -37.764 30.884 1.00 70.31 1199 GLN A C 1
ATOM 9483 O O . GLN A 1 1199 ? 13.180 -38.462 31.751 1.00 70.31 1199 GLN A O 1
ATOM 9488 N N . GLY A 1 1200 ? 14.175 -38.283 29.745 1.00 69.00 1200 GLY A N 1
ATOM 9489 C CA . GLY A 1 1200 ? 14.093 -39.703 29.398 1.00 69.00 1200 GLY A CA 1
ATOM 9490 C C . GLY A 1 1200 ? 15.114 -40.583 30.127 1.00 69.00 1200 GLY A C 1
ATOM 9491 O O . GLY A 1 1200 ? 16.141 -40.117 30.618 1.00 69.00 1200 GLY A O 1
ATOM 9492 N N . GLU A 1 1201 ? 14.855 -41.890 30.157 1.00 82.44 1201 GLU A N 1
ATOM 9493 C CA . GLU A 1 1201 ? 15.853 -42.886 30.556 1.00 82.44 1201 GLU A CA 1
ATOM 9494 C C . GLU A 1 1201 ? 16.877 -43.100 29.430 1.00 82.44 1201 GLU A C 1
ATOM 9496 O O . GLU A 1 1201 ? 16.524 -43.146 28.246 1.00 82.44 1201 GLU A O 1
ATOM 9501 N N . ILE A 1 1202 ? 18.155 -43.261 29.786 1.00 87.88 1202 ILE A N 1
ATOM 9502 C CA . ILE A 1 1202 ? 19.208 -43.580 28.814 1.00 87.88 1202 ILE A CA 1
ATOM 9503 C C . ILE A 1 1202 ? 19.093 -45.064 28.455 1.00 87.88 1202 ILE A C 1
ATOM 9505 O O . ILE A 1 1202 ? 19.607 -45.936 29.155 1.00 87.88 1202 ILE A O 1
ATOM 9509 N N . ILE A 1 1203 ? 18.405 -45.333 27.350 1.00 91.00 1203 ILE A N 1
ATOM 9510 C CA . ILE A 1 1203 ? 18.289 -46.649 26.714 1.00 91.00 1203 ILE A CA 1
ATOM 9511 C C . ILE A 1 1203 ? 19.075 -46.662 25.402 1.00 91.00 1203 ILE A C 1
ATOM 9513 O O . ILE A 1 1203 ? 19.421 -45.609 24.864 1.00 91.00 1203 ILE A O 1
ATOM 9517 N N . THR A 1 1204 ? 19.365 -47.844 24.863 1.00 91.50 1204 THR A N 1
ATOM 9518 C CA . THR A 1 1204 ? 19.948 -47.938 23.519 1.00 91.50 1204 THR A CA 1
ATOM 9519 C C . THR A 1 1204 ? 18.880 -47.798 22.434 1.00 91.50 1204 THR A C 1
ATOM 9521 O O . THR A 1 1204 ? 17.711 -48.124 22.652 1.00 91.50 1204 THR A O 1
ATOM 9524 N N . ALA A 1 1205 ? 19.269 -47.374 21.229 1.00 88.31 1205 ALA A N 1
ATOM 9525 C CA . ALA A 1 1205 ? 18.371 -47.347 20.071 1.00 88.31 1205 ALA A CA 1
ATOM 9526 C C . ALA A 1 1205 ? 17.736 -48.729 19.792 1.00 88.31 1205 ALA A C 1
ATOM 9528 O O . ALA A 1 1205 ? 16.546 -48.820 19.490 1.00 88.31 1205 ALA A O 1
ATOM 9529 N N . ALA A 1 1206 ? 18.496 -49.816 19.978 1.00 86.69 1206 ALA A N 1
ATOM 9530 C CA . ALA A 1 1206 ? 17.991 -51.185 19.887 1.00 86.69 1206 ALA A CA 1
ATOM 9531 C C . ALA A 1 1206 ? 16.929 -51.507 20.956 1.00 86.69 1206 ALA A C 1
ATOM 9533 O O . ALA A 1 1206 ? 15.917 -52.128 20.630 1.00 86.69 1206 ALA A O 1
ATOM 9534 N N . GLN A 1 1207 ? 17.120 -51.066 22.206 1.00 87.56 1207 GLN A N 1
ATOM 9535 C CA . GLN A 1 1207 ? 16.124 -51.225 23.275 1.00 87.56 1207 GLN A CA 1
ATOM 9536 C C . GLN A 1 1207 ? 14.857 -50.410 22.992 1.00 87.56 1207 GLN A C 1
ATOM 9538 O O . GLN A 1 1207 ? 13.752 -50.922 23.162 1.00 87.56 1207 GLN A O 1
ATOM 9543 N N . HIS A 1 1208 ? 14.999 -49.171 22.508 1.00 88.12 1208 HIS A N 1
ATOM 9544 C CA . HIS A 1 1208 ? 13.863 -48.334 22.112 1.00 88.12 1208 HIS A CA 1
ATOM 9545 C C . HIS A 1 1208 ? 13.019 -49.015 21.025 1.00 88.12 1208 HIS A C 1
ATOM 9547 O O . HIS A 1 1208 ? 11.800 -49.139 21.155 1.00 88.12 1208 HIS A O 1
ATOM 9553 N N . LEU A 1 1209 ? 13.681 -49.529 19.986 1.00 84.44 1209 LEU A N 1
ATOM 9554 C CA . LEU A 1 1209 ? 13.040 -50.280 18.914 1.00 84.44 1209 LEU A CA 1
ATOM 9555 C C . LEU A 1 1209 ? 12.355 -51.555 19.426 1.00 84.44 1209 LEU A C 1
ATOM 9557 O O . LEU A 1 1209 ? 11.236 -51.848 19.015 1.00 84.44 1209 LEU A O 1
ATOM 9561 N N . GLU A 1 1210 ? 12.992 -52.321 20.316 1.00 83.56 1210 GLU A N 1
ATOM 9562 C CA . GLU A 1 1210 ? 12.394 -53.535 20.883 1.00 83.56 1210 GLU A CA 1
ATOM 9563 C C . GLU A 1 1210 ? 11.139 -53.219 21.709 1.00 83.56 1210 GLU A C 1
ATOM 9565 O O . GLU A 1 1210 ? 10.134 -53.917 21.581 1.00 83.56 1210 GLU A O 1
ATOM 9570 N N . ASN A 1 1211 ? 11.155 -52.133 22.486 1.00 84.50 1211 ASN A N 1
ATOM 9571 C CA . ASN A 1 1211 ? 9.989 -51.667 23.237 1.00 84.50 1211 ASN A CA 1
ATOM 9572 C C . ASN A 1 1211 ? 8.827 -51.292 22.300 1.00 84.50 1211 ASN A C 1
ATOM 9574 O O . ASN A 1 1211 ? 7.686 -51.686 22.546 1.00 84.50 1211 ASN A O 1
ATOM 9578 N N . LYS A 1 1212 ? 9.111 -50.601 21.187 1.00 81.25 1212 LYS A N 1
ATOM 9579 C CA . LYS A 1 1212 ? 8.113 -50.262 20.156 1.00 81.25 1212 LYS A CA 1
ATOM 9580 C C . LYS A 1 1212 ? 7.580 -51.490 19.411 1.00 81.25 1212 LYS A C 1
ATOM 9582 O O . LYS A 1 1212 ? 6.377 -51.595 19.171 1.00 81.25 1212 LYS A O 1
ATOM 9587 N N . LEU A 1 1213 ? 8.445 -52.452 19.086 1.00 72.31 1213 LEU A N 1
ATOM 9588 C CA . LEU A 1 1213 ? 8.050 -53.711 18.446 1.00 72.31 1213 LEU A CA 1
ATOM 9589 C C . LEU A 1 1213 ? 7.201 -54.596 19.372 1.00 72.31 1213 LEU A C 1
ATOM 9591 O O . LEU A 1 1213 ? 6.266 -55.236 18.902 1.00 72.31 1213 LEU A O 1
ATOM 9595 N N . LYS A 1 1214 ? 7.486 -54.621 20.681 1.00 73.19 1214 LYS A N 1
ATOM 9596 C CA . LYS A 1 1214 ? 6.651 -55.319 21.676 1.00 73.19 1214 LYS A CA 1
ATOM 9597 C C . LYS A 1 1214 ? 5.277 -54.666 21.815 1.00 73.19 1214 LYS A C 1
ATOM 9599 O O . LYS A 1 1214 ? 4.274 -55.368 21.788 1.00 73.19 1214 LYS A O 1
ATOM 9604 N N . ALA A 1 1215 ? 5.229 -53.334 21.891 1.00 67.44 1215 ALA A N 1
ATOM 9605 C CA . ALA A 1 1215 ? 3.972 -52.591 21.986 1.00 67.44 1215 ALA A CA 1
ATOM 9606 C C . ALA A 1 1215 ? 3.073 -52.764 20.745 1.00 67.44 1215 ALA A C 1
ATOM 9608 O O . ALA A 1 1215 ? 1.858 -52.841 20.882 1.00 67.44 1215 ALA A O 1
ATOM 9609 N N . SER A 1 1216 ? 3.656 -52.864 19.544 1.00 58.25 1216 SER A N 1
ATOM 9610 C CA . SER A 1 1216 ? 2.909 -53.013 18.281 1.00 58.25 1216 SER A CA 1
ATOM 9611 C C . SER A 1 1216 ? 2.461 -54.443 17.961 1.00 58.25 1216 SER A C 1
ATOM 9613 O O . SER A 1 1216 ? 1.535 -54.620 17.177 1.00 58.25 1216 SER A O 1
ATOM 9615 N N . ARG A 1 1217 ? 3.090 -55.479 18.533 1.00 56.53 1217 ARG A N 1
ATOM 9616 C CA . ARG A 1 1217 ? 2.786 -56.881 18.184 1.00 56.53 1217 ARG A CA 1
ATOM 9617 C C . ARG A 1 1217 ? 1.739 -57.559 19.071 1.00 56.53 1217 ARG A C 1
ATOM 9619 O O . ARG A 1 1217 ? 1.259 -58.613 18.671 1.00 56.53 1217 ARG A O 1
ATOM 9626 N N . GLY A 1 1218 ? 1.357 -56.955 20.202 1.00 42.88 1218 GLY A N 1
ATOM 9627 C CA . GLY A 1 1218 ? 0.485 -57.578 21.206 1.00 42.88 1218 GLY A CA 1
ATOM 9628 C C . GLY A 1 1218 ? 1.161 -58.793 21.853 1.00 42.88 1218 GLY A C 1
ATOM 9629 O O . GLY A 1 1218 ? 1.699 -59.659 21.169 1.00 42.88 1218 GLY A O 1
ATOM 9630 N N . ASP A 1 1219 ? 1.196 -58.862 23.179 1.00 31.19 1219 ASP A N 1
ATOM 9631 C CA . ASP A 1 1219 ? 1.824 -59.991 23.875 1.00 31.19 1219 ASP A CA 1
ATOM 9632 C C . ASP A 1 1219 ? 1.041 -61.294 23.599 1.00 31.19 1219 ASP A C 1
ATOM 9634 O O . ASP A 1 1219 ? -0.174 -61.311 23.816 1.00 31.19 1219 ASP A O 1
ATOM 9638 N N . PRO A 1 1220 ? 1.664 -62.391 23.120 1.00 35.66 1220 PRO A N 1
ATOM 9639 C CA . PRO A 1 1220 ? 1.023 -63.698 23.116 1.00 35.66 1220 PRO A CA 1
ATOM 9640 C C . PRO A 1 1220 ? 1.225 -64.463 24.442 1.00 35.66 1220 PRO A C 1
ATOM 9642 O O . PRO A 1 1220 ? 1.037 -65.682 24.445 1.00 35.66 1220 PRO A O 1
ATOM 9645 N N . TYR A 1 1221 ? 1.595 -63.793 25.545 1.00 30.62 1221 TYR A N 1
ATOM 9646 C CA . TYR A 1 1221 ? 1.673 -64.383 26.889 1.00 30.62 1221 TYR A CA 1
ATOM 9647 C C . TYR A 1 1221 ? 0.847 -63.646 27.942 1.00 30.62 1221 TYR A C 1
ATOM 9649 O O . TYR A 1 1221 ? 1.008 -62.417 28.094 1.00 30.62 1221 TYR A O 1
#

Radius of gyration: 35.55 Å; chains: 1; bounding box: 72×116×93 Å

Organism: NCBI:txid679940